Protein AF-0000000066930473 (afdb_homodimer)

Sequence (864 aa):
MTTVDSTNFLANGGYLQKGREKNLRPVDLGRKTLSLAPSRWYRDEKIFQLERRALFSTLWHVASFKARFQKAGDYLTLEMFGWNFFLIRDKDGNINAFHNICRHRGHPVTQKSSGSSTVLACRFHGWSYLPTGDLHKAREYSNLPDFDPKQNSLFKIHTHVTAQGFIFVNFDARETPAVSFEEQFGDDFDPAPATKTGKEIGDEFALFPNDGWEYDHTWKSSVAGTEFNWKTFADGFQECYHCQTGHPTTLPKDFALDQYYLRQGIGASRHFLPPKKEGLSEAYITWLFPIGAIIFSDNLLFIARFNATGALETSYQSETYRRSSMQKPSAEYDHWMEHDIGYWRFVETEDVELAINAQKGFQSGVLGLGRLHSIEEHAVKWYLDKVRTVLVGHAEAEKAEGKNIDFSVPKAQSEAAEQDELCKLVGPEYEWMTTVDSTNFLANGGYLQKGREKNLRPVDLGRKTLSLAPSRWYRDEKIFQLERRALFSTLWHVASFKARFQKAGDYLTLEMFGWNFFLIRDKDGNINAFHNICRHRGHPVTQKSSGSSTVLACRFHGWSYLPTGDLHKAREYSNLPDFDPKQNSLFKIHTHVTAQGFIFVNFDARETPAVSFEEQFGDDFDPAPATKTGKEIGDEFALFPNDGWEYDHTWKSSVAGTEFNWKTFADGFQECYHCQTGHPTTLPKDFALDQYYLRQGIGASRHFLPPKKEGLSEAYITWLFPIGAIIFSDNLLFIARFNATGALETSYQSETYRRSSMQKPSAEYDHWMEHDIGYWRFVETEDVELAINAQKGFQSGVLGLGRLHSIEEHAVKWYLDKVRTVLVGHAEAEKAEGKNIDFSVPKAQSEAAEQDELCKLVGPEYEW

Radius of gyration: 32.1 Å; Cα contacts (8 Å, |Δi|>4): 1765; chains: 2; bounding box: 72×90×69 Å

Structure (mmCIF, N/CA/C/O backbone):
data_AF-0000000066930473-model_v1
#
loop_
_entity.id
_entity.type
_entity.pdbx_description
1 polymer 'Choline monooxygenase, chloroplastic'
#
loop_
_atom_site.group_PDB
_atom_site.id
_atom_site.type_symbol
_atom_site.label_atom_id
_atom_site.label_alt_id
_atom_site.label_comp_id
_atom_site.label_asym_id
_atom_site.label_entity_id
_atom_site.label_seq_id
_atom_site.pdbx_PDB_ins_code
_atom_site.Cartn_x
_atom_site.Cartn_y
_atom_site.Cartn_z
_atom_site.occupancy
_atom_site.B_iso_or_equiv
_atom_site.auth_seq_id
_atom_site.auth_comp_id
_atom_site.auth_asym_id
_atom_site.auth_atom_id
_atom_site.pdbx_PDB_model_num
ATOM 1 N N . MET A 1 1 ? 14.578 -35.281 -34.625 1 24.16 1 MET A N 1
ATOM 2 C CA . MET A 1 1 ? 13.156 -35.125 -34.375 1 24.16 1 MET A CA 1
ATOM 3 C C . MET A 1 1 ? 12.555 -36.406 -33.812 1 24.16 1 MET A C 1
ATOM 5 O O . MET A 1 1 ? 12.328 -37.344 -34.531 1 24.16 1 MET A O 1
ATOM 9 N N . THR A 1 2 ? 12.984 -36.781 -32.594 1 27.86 2 THR A N 1
ATOM 10 C CA . THR A 1 2 ? 12.5 -38.062 -32.062 1 27.86 2 THR A CA 1
ATOM 11 C C . THR A 1 2 ? 10.977 -38.062 -31.984 1 27.86 2 THR A C 1
ATOM 13 O O . THR A 1 2 ? 10.398 -37.219 -31.281 1 27.86 2 THR A O 1
ATOM 16 N N . THR A 1 3 ? 10.43 -38.438 -33.125 1 30.44 3 THR A N 1
ATOM 17 C CA . THR A 1 3 ? 8.992 -38.656 -33.188 1 30.44 3 THR A CA 1
ATOM 18 C C . THR A 1 3 ? 8.516 -39.5 -32 1 30.44 3 THR A C 1
ATOM 20 O O . THR A 1 3 ? 9.07 -40.562 -31.734 1 30.44 3 THR A O 1
ATOM 23 N N . VAL A 1 4 ? 8.117 -38.906 -31 1 35.16 4 VAL A N 1
ATOM 24 C CA . VAL A 1 4 ? 7.527 -39.625 -29.891 1 35.16 4 VAL A CA 1
ATOM 25 C C . VAL A 1 4 ? 6.387 -40.531 -30.391 1 35.16 4 VAL A C 1
ATOM 27 O O . VAL A 1 4 ? 5.414 -40.031 -30.953 1 35.16 4 VAL A O 1
ATOM 30 N N . ASP A 1 5 ? 6.797 -41.719 -30.906 1 35.97 5 ASP A N 1
ATOM 31 C CA . ASP A 1 5 ? 5.789 -42.719 -31.234 1 35.97 5 ASP A CA 1
ATOM 32 C C . ASP A 1 5 ? 4.855 -42.969 -30.047 1 35.97 5 ASP A C 1
ATOM 34 O O . ASP A 1 5 ? 5.309 -43.312 -28.953 1 35.97 5 ASP A O 1
ATOM 38 N N . SER A 1 6 ? 3.807 -42.312 -30.016 1 37.16 6 SER A N 1
ATOM 39 C CA . SER A 1 6 ? 2.734 -42.469 -29.031 1 37.16 6 SER A CA 1
ATOM 40 C C . SER A 1 6 ? 2.543 -43.938 -28.625 1 37.16 6 SER A C 1
ATOM 42 O O . SER A 1 6 ? 1.834 -44.219 -27.656 1 37.16 6 SER A O 1
ATOM 44 N N . THR A 1 7 ? 2.979 -44.844 -29.453 1 38.12 7 THR A N 1
ATOM 45 C CA . THR A 1 7 ? 2.803 -46.281 -29.234 1 38.12 7 THR A CA 1
ATOM 46 C C . THR A 1 7 ? 4.004 -46.875 -28.484 1 38.12 7 THR A C 1
ATOM 48 O O . THR A 1 7 ? 4.016 -48.062 -28.156 1 38.12 7 THR A O 1
ATOM 51 N N . ASN A 1 8 ? 5.09 -46.219 -28.484 1 37.12 8 ASN A N 1
ATOM 52 C CA . ASN A 1 8 ? 6.293 -46.812 -27.922 1 37.12 8 ASN A CA 1
ATOM 53 C C . ASN A 1 8 ? 6.539 -46.375 -26.484 1 37.12 8 ASN A C 1
ATOM 55 O O . ASN A 1 8 ? 6.41 -45.188 -26.172 1 37.12 8 ASN A O 1
ATOM 59 N N . PHE A 1 9 ? 6.332 -47.281 -25.531 1 37.62 9 PHE A N 1
ATOM 60 C CA . PHE A 1 9 ? 6.809 -47.156 -24.156 1 37.62 9 PHE A CA 1
ATOM 61 C C . PHE A 1 9 ? 8.25 -46.688 -24.141 1 37.62 9 PHE A C 1
ATOM 63 O O . PHE A 1 9 ? 9.039 -47 -25.016 1 37.62 9 PHE A O 1
ATOM 70 N N . LEU A 1 10 ? 8.43 -45.594 -23.5 1 42.66 10 LEU A N 1
ATOM 71 C CA . LEU A 1 10 ? 9.836 -45.281 -23.25 1 42.66 10 LEU A CA 1
ATOM 72 C C . LEU A 1 10 ? 10.555 -46.469 -22.641 1 42.66 10 LEU A C 1
ATOM 74 O O . LEU A 1 10 ? 9.914 -47.375 -22.078 1 42.66 10 LEU A O 1
ATOM 78 N N . ALA A 1 11 ? 11.773 -46.719 -23.047 1 40.06 11 ALA A N 1
ATOM 79 C CA . ALA A 1 11 ? 12.562 -47.844 -22.578 1 40.06 11 ALA A CA 1
ATOM 80 C C . ALA A 1 11 ? 12.359 -48.094 -21.078 1 40.06 11 ALA A C 1
ATOM 82 O O . ALA A 1 11 ? 12.398 -49.219 -20.609 1 40.06 11 ALA A O 1
ATOM 83 N N . ASN A 1 12 ? 12.25 -47 -20.328 1 37.25 12 ASN A N 1
ATOM 84 C CA . ASN A 1 12 ? 12.219 -47.219 -18.875 1 37.25 12 ASN A CA 1
ATOM 85 C C . ASN A 1 12 ? 10.805 -47.531 -18.391 1 37.25 12 ASN A C 1
ATOM 87 O O . ASN A 1 12 ? 10.555 -47.594 -17.188 1 37.25 12 ASN A O 1
ATOM 91 N N . GLY A 1 13 ? 9.883 -47.938 -19.109 1 37.19 13 GLY A N 1
ATOM 92 C CA . GLY A 1 13 ? 8.531 -48.375 -18.797 1 37.19 13 GLY A CA 1
ATOM 93 C C . GLY A 1 13 ? 7.527 -47.25 -18.734 1 37.19 13 GLY A C 1
ATOM 94 O O . GLY A 1 13 ? 6.34 -47.469 -18.516 1 37.19 13 GLY A O 1
ATOM 95 N N . GLY A 1 14 ? 7.914 -46.094 -18.438 1 37.72 14 GLY A N 1
ATOM 96 C CA . GLY A 1 14 ? 6.895 -45.062 -18.344 1 37.72 14 GLY A CA 1
ATOM 97 C C . GLY A 1 14 ? 6.227 -44.781 -19.688 1 37.72 14 GLY A C 1
ATOM 98 O O . GLY A 1 14 ? 6.789 -45.062 -20.734 1 37.72 14 GLY A O 1
ATOM 99 N N . TYR A 1 15 ? 4.941 -45.094 -19.812 1 36.56 15 TYR A N 1
ATOM 100 C CA . TYR A 1 15 ? 4.145 -44.875 -21.031 1 36.56 15 TYR A CA 1
ATOM 101 C C . TYR A 1 15 ? 4.105 -43.406 -21.406 1 36.56 15 TYR A C 1
ATOM 103 O O . TYR A 1 15 ? 4.035 -42.531 -20.547 1 36.56 15 TYR A O 1
ATOM 111 N N . LEU A 1 16 ? 4.816 -42.938 -22.312 1 43.88 16 LEU A N 1
ATOM 112 C CA . LEU A 1 16 ? 4.094 -41.844 -22.922 1 43.88 16 LEU A CA 1
ATOM 113 C C . LEU A 1 16 ? 2.732 -42.281 -23.438 1 43.88 16 LEU A C 1
ATOM 115 O O . LEU A 1 16 ? 2.629 -42.844 -24.547 1 43.88 16 LEU A O 1
ATOM 119 N N . GLN A 1 17 ? 1.938 -43 -22.719 1 38.81 17 GLN A N 1
ATOM 120 C CA . GLN A 1 17 ? 0.71 -43.656 -23.141 1 38.81 17 GLN A CA 1
ATOM 121 C C . GLN A 1 17 ? -0.134 -42.75 -24.031 1 38.81 17 GLN A C 1
ATOM 123 O O . GLN A 1 17 ? -0.666 -41.75 -23.562 1 38.81 17 GLN A O 1
ATOM 128 N N . LYS A 1 18 ? 0.199 -42.562 -25.172 1 39.75 18 LYS A N 1
ATOM 129 C CA . LYS A 1 18 ? -0.539 -42.031 -26.312 1 39.75 18 LYS A CA 1
ATOM 130 C C . LYS A 1 18 ? -1.862 -42.75 -26.516 1 39.75 18 LYS A C 1
ATOM 132 O O . LYS A 1 18 ? -1.882 -43.969 -26.734 1 39.75 18 LYS A O 1
ATOM 137 N N . GLY A 1 19 ? -2.682 -43.094 -25.484 1 40.66 19 GLY A N 1
ATOM 138 C CA . GLY A 1 19 ? -4.027 -43.625 -25.625 1 40.66 19 GLY A CA 1
ATOM 139 C C . GLY A 1 19 ? -4.898 -43.375 -24.406 1 40.66 19 GLY A C 1
ATOM 140 O O . GLY A 1 19 ? -4.391 -43.062 -23.328 1 40.66 19 GLY A O 1
ATOM 141 N N . ARG A 1 20 ? -6.242 -43.125 -24.797 1 42.28 20 ARG A N 1
ATOM 142 C CA . ARG A 1 20 ? -7.34 -42.969 -23.844 1 42.28 20 ARG A CA 1
ATOM 143 C C . ARG A 1 20 ? -7.32 -44.062 -22.781 1 42.28 20 ARG A C 1
ATOM 145 O O . ARG A 1 20 ? -8.086 -44 -21.812 1 42.28 20 ARG A O 1
ATOM 152 N N . GLU A 1 21 ? -6.668 -45.062 -23.078 1 41.25 21 GLU A N 1
ATOM 153 C CA . GLU A 1 21 ? -6.941 -46.25 -22.266 1 41.25 21 GLU A CA 1
ATOM 154 C C . GLU A 1 21 ? -6.574 -46 -20.797 1 41.25 21 GLU A C 1
ATOM 156 O O . GLU A 1 21 ? -7.227 -46.531 -19.906 1 41.25 21 GLU A O 1
ATOM 161 N N . LYS A 1 22 ? -5.41 -45.562 -20.484 1 46.59 22 LYS A N 1
ATOM 162 C CA . LYS A 1 22 ? -5.09 -45.531 -19.062 1 46.59 22 LYS A CA 1
ATOM 163 C C . LYS A 1 22 ? -5.574 -44.219 -18.422 1 46.59 22 LYS A C 1
ATOM 165 O O . LYS A 1 22 ? -5.312 -43.969 -17.25 1 46.59 22 LYS A O 1
ATOM 170 N N . ASN A 1 23 ? -6.066 -43.344 -19.266 1 50.22 23 ASN A N 1
ATOM 171 C CA . ASN A 1 23 ? -6.852 -42.25 -18.719 1 50.22 23 ASN A CA 1
ATOM 172 C C . ASN A 1 23 ? -8.031 -42.75 -17.891 1 50.22 23 ASN A C 1
ATOM 174 O O . ASN A 1 23 ? -8.5 -43.875 -18.094 1 50.22 23 ASN A O 1
ATOM 178 N N . LEU A 1 24 ? -8.07 -42.094 -16.719 1 58.38 24 LEU A N 1
ATOM 179 C CA . LEU A 1 24 ? -9.32 -42.469 -16.062 1 58.38 24 LEU A CA 1
ATOM 180 C C . LEU A 1 24 ? -10.406 -42.75 -17.109 1 58.38 24 LEU A C 1
ATOM 182 O O . LEU A 1 24 ? -10.633 -41.938 -18 1 58.38 24 LEU A O 1
ATOM 186 N N . ARG A 1 25 ? -10.703 -44.031 -17.125 1 56 25 ARG A N 1
ATOM 187 C CA . ARG A 1 25 ? -11.758 -44.438 -18.047 1 56 25 ARG A CA 1
ATOM 188 C C . ARG A 1 25 ? -13.102 -43.812 -17.641 1 56 25 ARG A C 1
ATOM 190 O O . ARG A 1 25 ? -13.344 -43.594 -16.453 1 56 25 ARG A O 1
ATOM 197 N N . PRO A 1 26 ? -13.703 -43.375 -18.656 1 57.69 26 PRO A N 1
ATOM 198 C CA . PRO A 1 26 ? -15.047 -42.875 -18.344 1 57.69 26 PRO A CA 1
ATOM 199 C C . PRO A 1 26 ? -15.75 -43.719 -17.281 1 57.69 26 PRO A C 1
ATOM 201 O O . PRO A 1 26 ? -16.469 -43.188 -16.438 1 57.69 26 PRO A O 1
ATOM 204 N N . VAL A 1 27 ? -15.531 -44.938 -17.312 1 55.91 27 VAL A N 1
ATOM 205 C CA . VAL A 1 27 ? -16.219 -45.844 -16.375 1 55.91 27 VAL A CA 1
ATOM 206 C C . VAL A 1 27 ? -15.742 -45.562 -14.953 1 55.91 27 VAL A C 1
ATOM 208 O O . VAL A 1 27 ? -16.516 -45.656 -14 1 55.91 27 VAL A O 1
ATOM 211 N N . ASP A 1 28 ? -14.547 -45.125 -14.836 1 61.38 28 ASP A N 1
ATOM 212 C CA . ASP A 1 28 ? -13.969 -44.844 -13.531 1 61.38 28 ASP A CA 1
ATOM 213 C C . ASP A 1 28 ? -14.453 -43.469 -13.016 1 61.38 28 ASP A C 1
ATOM 215 O O . ASP A 1 28 ? -14.508 -43.25 -11.805 1 61.38 28 ASP A O 1
ATOM 219 N N . LEU A 1 29 ? -14.727 -42.688 -13.945 1 71.31 29 LEU A N 1
ATOM 220 C CA . LEU A 1 29 ? -15.117 -41.312 -13.609 1 71.31 29 LEU A CA 1
ATOM 221 C C . LEU A 1 29 ? -16.625 -41.219 -13.453 1 71.31 29 LEU A C 1
ATOM 223 O O . LEU A 1 29 ? -17.141 -40.188 -12.953 1 71.31 29 LEU A O 1
ATOM 227 N N . GLY A 1 30 ? -17.266 -42.219 -13.727 1 73.88 30 GLY A N 1
ATOM 228 C CA . GLY A 1 30 ? -18.719 -42.188 -13.703 1 73.88 30 GLY A CA 1
ATOM 229 C C . GLY A 1 30 ? -19.312 -41.281 -14.75 1 73.88 30 GLY A C 1
ATOM 230 O O . GLY A 1 30 ? -18.672 -40.312 -15.156 1 73.88 30 GLY A O 1
ATOM 231 N N . ARG A 1 31 ? -20.266 -41.656 -15.523 1 82.38 31 ARG A N 1
ATOM 232 C CA . ARG A 1 31 ? -21 -40.812 -16.484 1 82.38 31 ARG A CA 1
ATOM 233 C C . ARG A 1 31 ? -22.156 -40.094 -15.82 1 82.38 31 ARG A C 1
ATOM 235 O O . ARG A 1 31 ? -23.312 -40.531 -15.938 1 82.38 31 ARG A O 1
ATOM 242 N N . LYS A 1 32 ? -21.703 -39 -15.109 1 90.88 32 LYS A N 1
ATOM 243 C CA . LYS A 1 32 ? -22.719 -38.25 -14.367 1 90.88 32 LYS A CA 1
ATOM 244 C C . LYS A 1 32 ? -22.438 -36.75 -14.352 1 90.88 32 LYS A C 1
ATOM 246 O O . LYS A 1 32 ? -21.328 -36.344 -14.711 1 90.88 32 LYS A O 1
ATOM 251 N N . THR A 1 33 ? -23.469 -36.062 -14.078 1 92.81 33 THR A N 1
ATOM 252 C CA . THR A 1 33 ? -23.328 -34.625 -13.867 1 92.81 33 THR A CA 1
ATOM 253 C C . THR A 1 33 ? -22.922 -34.344 -12.43 1 92.81 33 THR A C 1
ATOM 255 O O . THR A 1 33 ? -23.484 -34.875 -11.492 1 92.81 33 THR A O 1
ATOM 258 N N . LEU A 1 34 ? -21.938 -33.594 -12.32 1 93 34 LEU A N 1
ATOM 259 C CA . LEU A 1 34 ? -21.484 -33.156 -11.008 1 93 34 LEU A CA 1
ATOM 260 C C . LEU A 1 34 ? -21.688 -31.641 -10.836 1 93 34 LEU A C 1
ATOM 262 O O . LEU A 1 34 ? -22.078 -30.953 -11.781 1 93 34 LEU A O 1
ATOM 266 N N . SER A 1 35 ? -21.5 -31.203 -9.641 1 94.12 35 SER A N 1
ATOM 267 C CA . SER A 1 35 ? -21.609 -29.781 -9.367 1 94.12 35 SER A CA 1
ATOM 268 C C . SER A 1 35 ? -20.25 -29.125 -9.273 1 94.12 35 SER A C 1
ATOM 270 O O . SER A 1 35 ? -19.297 -29.703 -8.734 1 94.12 35 SER A O 1
ATOM 272 N N . LEU A 1 36 ? -20.156 -27.969 -9.844 1 96 36 LEU A N 1
ATOM 273 C CA . LEU A 1 36 ? -19.016 -27.109 -9.57 1 96 36 LEU A CA 1
ATOM 274 C C . LEU A 1 36 ? -19.047 -26.594 -8.133 1 96 36 LEU A C 1
ATOM 276 O O . LEU A 1 36 ? -20.031 -26.781 -7.426 1 96 36 LEU A O 1
ATOM 280 N N . ALA A 1 37 ? -18 -26.031 -7.652 1 96.19 37 ALA A N 1
ATOM 281 C CA . ALA A 1 37 ? -18.031 -25.359 -6.352 1 96.19 37 ALA A CA 1
ATOM 282 C C . ALA A 1 37 ? -19.016 -24.188 -6.363 1 96.19 37 ALA A C 1
ATOM 284 O O . ALA A 1 37 ? -19.281 -23.594 -7.414 1 96.19 37 ALA A O 1
ATOM 285 N N . PRO A 1 38 ? -19.594 -23.859 -5.219 1 96.75 38 PRO A N 1
ATOM 286 C CA . PRO A 1 38 ? -20.5 -22.719 -5.191 1 96.75 38 PRO A CA 1
ATOM 287 C C . PRO A 1 38 ? -19.859 -21.438 -5.707 1 96.75 38 PRO A C 1
ATOM 289 O O . PRO A 1 38 ? -18.672 -21.188 -5.457 1 96.75 38 PRO A O 1
ATOM 292 N N . SER A 1 39 ? -20.625 -20.609 -6.316 1 96.62 39 SER A N 1
ATOM 293 C CA . SER A 1 39 ? -20.125 -19.391 -6.926 1 96.62 39 SER A CA 1
ATOM 294 C C . SER A 1 39 ? -19.484 -18.484 -5.879 1 96.62 39 SER A C 1
ATOM 296 O O . SER A 1 39 ? -18.625 -17.656 -6.207 1 96.62 39 SER A O 1
ATOM 298 N N . ARG A 1 40 ? -19.875 -18.578 -4.684 1 96.75 40 ARG A N 1
ATOM 299 C CA . ARG A 1 40 ? -19.281 -17.766 -3.617 1 96.75 40 ARG A CA 1
ATOM 300 C C . ARG A 1 40 ? -17.781 -18.016 -3.508 1 96.75 40 ARG A C 1
ATOM 302 O O . ARG A 1 40 ? -17.031 -17.125 -3.117 1 96.75 40 ARG A O 1
ATOM 309 N N . TRP A 1 41 ? -17.297 -19.297 -3.881 1 97.5 41 TRP A N 1
ATOM 310 C CA . TRP A 1 41 ? -15.867 -19.625 -3.875 1 97.5 41 TRP A CA 1
ATOM 311 C C . TRP A 1 41 ? -15.094 -18.719 -4.828 1 97.5 41 TRP A C 1
ATOM 313 O O . TRP A 1 41 ? -13.883 -18.547 -4.691 1 97.5 41 TRP A O 1
ATOM 323 N N . TYR A 1 42 ? -15.844 -18.141 -5.746 1 98.06 42 TYR A N 1
ATOM 324 C CA . TYR A 1 42 ? -15.203 -17.438 -6.859 1 98.06 42 TYR A CA 1
ATOM 325 C C . TYR A 1 42 ? -15.312 -15.93 -6.695 1 98.06 42 TYR A C 1
ATOM 327 O O . TYR A 1 42 ? -14.914 -15.172 -7.578 1 98.06 42 TYR A O 1
ATOM 335 N N . ARG A 1 43 ? -15.867 -15.43 -5.59 1 97 43 ARG A N 1
ATOM 336 C CA . ARG A 1 43 ? -16.078 -13.992 -5.52 1 97 43 ARG A CA 1
ATOM 337 C C . ARG A 1 43 ? -15.883 -13.477 -4.094 1 97 43 ARG A C 1
ATOM 339 O O . ARG A 1 43 ? -15.711 -12.273 -3.881 1 97 43 ARG A O 1
ATOM 346 N N . ASP A 1 44 ? -16 -14.344 -3.123 1 96.38 44 ASP A N 1
ATOM 347 C CA . ASP A 1 44 ? -16.016 -13.93 -1.723 1 96.38 44 ASP A CA 1
ATOM 348 C C . ASP A 1 44 ? -14.609 -13.656 -1.206 1 96.38 44 ASP A C 1
ATOM 350 O O . ASP A 1 44 ? -13.789 -14.57 -1.12 1 96.38 44 ASP A O 1
ATOM 354 N N . GLU A 1 45 ? -14.406 -12.43 -0.748 1 94.75 45 GLU A N 1
ATOM 355 C CA . GLU A 1 45 ? -13.094 -12.016 -0.263 1 94.75 45 GLU A CA 1
ATOM 356 C C . GLU A 1 45 ? -12.711 -12.781 1.004 1 94.75 45 GLU A C 1
ATOM 358 O O . GLU A 1 45 ? -11.531 -13.078 1.224 1 94.75 45 GLU A O 1
ATOM 363 N N . LYS A 1 46 ? -13.625 -13.156 1.818 1 93.31 46 LYS A N 1
ATOM 364 C CA . LYS A 1 46 ? -13.336 -13.938 3.018 1 93.31 46 LYS A CA 1
ATOM 365 C C . LYS A 1 46 ? -12.758 -15.305 2.66 1 93.31 46 LYS A C 1
ATOM 367 O O . LYS A 1 46 ? -11.828 -15.781 3.32 1 93.31 46 LYS A O 1
ATOM 372 N N . ILE A 1 47 ? -13.297 -15.875 1.624 1 96.25 47 ILE A N 1
ATOM 373 C CA . ILE A 1 47 ? -12.797 -17.172 1.175 1 96.25 47 ILE A CA 1
ATOM 374 C C . ILE A 1 47 ? -11.406 -17 0.568 1 96.25 47 ILE A C 1
ATOM 376 O O . ILE A 1 47 ? -10.508 -17.812 0.823 1 96.25 47 ILE A O 1
ATOM 380 N N . PHE A 1 48 ? -11.242 -15.914 -0.167 1 97 48 PHE A N 1
ATOM 381 C CA . PHE A 1 48 ? -9.922 -15.664 -0.742 1 97 48 PHE A CA 1
ATOM 382 C C . PHE A 1 48 ? -8.875 -15.516 0.353 1 97 48 PHE A C 1
ATOM 384 O O . PHE A 1 48 ? -7.77 -16.047 0.24 1 97 48 PHE A O 1
ATOM 391 N N . GLN A 1 49 ? -9.211 -14.82 1.415 1 94.75 49 GLN A N 1
ATOM 392 C CA . GLN A 1 49 ? -8.266 -14.641 2.512 1 94.75 49 GLN A CA 1
ATOM 393 C C . GLN A 1 49 ? -7.926 -15.984 3.162 1 94.75 49 GLN A C 1
ATOM 395 O O . GLN A 1 49 ? -6.781 -16.219 3.559 1 94.75 49 GLN A O 1
ATOM 400 N N . LEU A 1 50 ? -8.906 -16.812 3.264 1 95.88 50 LEU A N 1
ATOM 401 C CA . LEU A 1 50 ? -8.648 -18.156 3.76 1 95.88 50 LEU A CA 1
ATOM 402 C C . LEU A 1 50 ? -7.723 -18.922 2.816 1 95.88 50 LEU A C 1
ATOM 404 O O . LEU A 1 50 ? -6.816 -19.625 3.266 1 95.88 50 LEU A O 1
ATOM 408 N N . GLU A 1 51 ? -7.938 -18.797 1.539 1 97.69 51 GLU A N 1
ATOM 409 C CA . GLU A 1 51 ? -7.086 -19.438 0.549 1 97.69 51 GLU A CA 1
ATOM 410 C C . GLU A 1 51 ? -5.641 -18.969 0.665 1 97.69 51 GLU A C 1
ATOM 412 O O . GLU A 1 51 ? -4.703 -19.75 0.545 1 97.69 51 GLU A O 1
ATOM 417 N N . ARG A 1 52 ? -5.492 -17.719 0.88 1 96.19 52 ARG A N 1
ATOM 418 C CA . ARG A 1 52 ? -4.152 -17.172 1.051 1 96.19 52 ARG A CA 1
ATOM 419 C C . ARG A 1 52 ? -3.434 -17.828 2.221 1 96.19 52 ARG A C 1
ATOM 421 O O . ARG A 1 52 ? -2.273 -18.234 2.1 1 96.19 52 ARG A O 1
ATOM 428 N N . ARG A 1 53 ? -4.133 -18.016 3.285 1 95.38 53 ARG A N 1
ATOM 429 C CA . ARG A 1 53 ? -3.541 -18.547 4.508 1 95.38 53 ARG A CA 1
ATOM 430 C C . ARG A 1 53 ? -3.357 -20.062 4.41 1 95.38 53 ARG A C 1
ATOM 432 O O . ARG A 1 53 ? -2.359 -20.594 4.895 1 95.38 53 ARG A O 1
ATOM 439 N N . ALA A 1 54 ? -4.246 -20.703 3.725 1 97 54 ALA A N 1
ATOM 440 C CA . ALA A 1 54 ? -4.289 -22.172 3.773 1 97 54 ALA A CA 1
ATOM 441 C C . ALA A 1 54 ? -3.549 -22.781 2.588 1 97 54 ALA A C 1
ATOM 443 O O . ALA A 1 54 ? -2.895 -23.812 2.723 1 97 54 ALA A O 1
ATOM 444 N N . LEU A 1 55 ? -3.699 -22.156 1.442 1 97.62 55 LEU A N 1
ATOM 445 C CA . LEU A 1 55 ? -3.191 -22.734 0.205 1 97.62 55 LEU A CA 1
ATOM 446 C C . LEU A 1 55 ? -1.891 -22.062 -0.22 1 97.62 55 LEU A C 1
ATOM 448 O O . LEU A 1 55 ? -0.827 -22.688 -0.195 1 97.62 55 LEU A O 1
ATOM 452 N N . PHE A 1 56 ? -1.958 -20.766 -0.457 1 98.06 56 PHE A N 1
ATOM 453 C CA . PHE A 1 56 ? -0.862 -20.078 -1.116 1 98.06 56 PHE A CA 1
ATOM 454 C C . PHE A 1 56 ? 0.338 -19.938 -0.185 1 98.06 56 PHE A C 1
ATOM 456 O O . PHE A 1 56 ? 1.485 -19.953 -0.637 1 98.06 56 PHE A O 1
ATOM 463 N N . SER A 1 57 ? 0.106 -19.891 1.101 1 97.06 57 SER A N 1
ATOM 464 C CA . SER A 1 57 ? 1.196 -19.703 2.055 1 97.06 57 SER A CA 1
ATOM 465 C C . SER A 1 57 ? 1.848 -21.047 2.406 1 97.06 57 SER A C 1
ATOM 467 O O . SER A 1 57 ? 2.971 -21.078 2.912 1 97.06 57 SER A O 1
ATOM 469 N N . THR A 1 58 ? 1.191 -22.188 2.113 1 97.56 58 THR A N 1
ATOM 470 C CA . THR A 1 58 ? 1.656 -23.453 2.676 1 97.56 58 THR A CA 1
ATOM 471 C C . THR A 1 58 ? 2.104 -24.406 1.569 1 97.56 58 THR A C 1
ATOM 473 O O . THR A 1 58 ? 2.789 -25.391 1.834 1 97.56 58 THR A O 1
ATOM 476 N N . LEU A 1 59 ? 1.73 -24.109 0.391 1 98.38 59 LEU A N 1
ATOM 477 C CA . LEU A 1 59 ? 2.027 -25.031 -0.699 1 98.38 59 LEU A CA 1
ATOM 478 C C . LEU A 1 59 ? 3.184 -24.516 -1.548 1 98.38 59 LEU A C 1
ATOM 480 O O . LEU A 1 59 ? 3.625 -23.375 -1.378 1 98.38 59 LEU A O 1
ATOM 484 N N . TRP A 1 60 ? 3.682 -25.391 -2.408 1 98.62 60 TRP A N 1
ATOM 485 C CA . TRP A 1 60 ? 4.809 -25.094 -3.281 1 98.62 60 TRP A CA 1
ATOM 486 C C . TRP A 1 60 ? 4.332 -24.547 -4.621 1 98.62 60 TRP A C 1
ATOM 488 O O . TRP A 1 60 ? 3.395 -25.078 -5.219 1 98.62 60 TRP A O 1
ATOM 498 N N . HIS A 1 61 ? 4.98 -23.453 -5.062 1 98.69 61 HIS A N 1
ATOM 499 C CA . HIS A 1 61 ? 4.633 -22.766 -6.305 1 98.69 61 HIS A CA 1
ATOM 500 C C . HIS A 1 61 ? 5.852 -22.609 -7.207 1 98.69 61 HIS A C 1
ATOM 502 O O . HIS A 1 61 ? 6.926 -22.219 -6.75 1 98.69 61 HIS A O 1
ATOM 508 N N . VAL A 1 62 ? 5.699 -22.906 -8.461 1 98.56 62 VAL A N 1
ATOM 509 C CA . VAL A 1 62 ? 6.801 -22.719 -9.398 1 98.56 62 VAL A CA 1
ATOM 510 C C . VAL A 1 62 ? 7.082 -21.234 -9.57 1 98.56 62 VAL A C 1
ATOM 512 O O . VAL A 1 62 ? 6.152 -20.422 -9.719 1 98.56 62 VAL A O 1
ATOM 515 N N . ALA A 1 63 ? 8.359 -20.891 -9.5 1 98.75 63 ALA A N 1
ATOM 516 C CA . ALA A 1 63 ? 8.703 -19.484 -9.5 1 98.75 63 ALA A CA 1
ATOM 517 C C . ALA A 1 63 ? 9.602 -19.125 -10.68 1 98.75 63 ALA A C 1
ATOM 519 O O . ALA A 1 63 ? 9.555 -18.016 -11.195 1 98.75 63 ALA A O 1
ATOM 520 N N . SER A 1 64 ? 10.43 -20 -11.055 1 98.69 64 SER A N 1
ATOM 521 C CA . SER A 1 64 ? 11.383 -19.719 -12.117 1 98.69 64 SER A CA 1
ATOM 522 C C . SER A 1 64 ? 12.109 -20.984 -12.555 1 98.69 64 SER A C 1
ATOM 524 O O . SER A 1 64 ? 11.594 -22.094 -12.383 1 98.69 64 SER A O 1
ATOM 526 N N . PHE A 1 65 ? 13.18 -20.766 -13.297 1 98.25 65 PHE A N 1
ATOM 527 C CA . PHE A 1 65 ? 13.984 -21.844 -13.859 1 98.25 65 PHE A CA 1
ATOM 528 C C . PHE A 1 65 ? 15.469 -21.562 -13.664 1 98.25 65 PHE A C 1
ATOM 530 O O . PHE A 1 65 ? 15.898 -20.406 -13.68 1 98.25 65 PHE A O 1
ATOM 537 N N . LYS A 1 66 ? 16.219 -22.594 -13.516 1 97.06 66 LYS A N 1
ATOM 538 C CA . LYS A 1 66 ? 17.625 -22.484 -13.125 1 97.06 66 LYS A CA 1
ATOM 539 C C . LYS A 1 66 ? 18.406 -21.672 -14.148 1 97.06 66 LYS A C 1
ATOM 541 O O . LYS A 1 66 ? 19.375 -21 -13.797 1 97.06 66 LYS A O 1
ATOM 546 N N . ALA A 1 67 ? 18.016 -21.734 -15.406 1 97.06 67 ALA A N 1
ATOM 547 C CA . ALA A 1 67 ? 18.75 -21.047 -16.469 1 97.06 67 ALA A CA 1
ATOM 548 C C . ALA A 1 67 ? 18.672 -19.531 -16.281 1 97.06 67 ALA A C 1
ATOM 550 O O . ALA A 1 67 ? 19.422 -18.781 -16.922 1 97.06 67 ALA A O 1
ATOM 551 N N . ARG A 1 68 ? 17.781 -19.047 -15.469 1 97.44 68 ARG A N 1
ATOM 552 C CA . ARG A 1 68 ? 17.656 -17.625 -15.18 1 97.44 68 ARG A CA 1
ATOM 553 C C . ARG A 1 68 ? 18.828 -17.125 -14.352 1 97.44 68 ARG A C 1
ATOM 555 O O . ARG A 1 68 ? 19.141 -15.93 -14.344 1 97.44 68 ARG A O 1
ATOM 562 N N . PHE A 1 69 ? 19.531 -18.016 -13.656 1 97.75 69 PHE A N 1
ATOM 563 C CA . PHE A 1 69 ? 20.609 -17.703 -12.719 1 97.75 69 PHE A CA 1
ATOM 564 C C . PHE A 1 69 ? 21.922 -18.297 -13.188 1 97.75 69 PHE A C 1
ATOM 566 O O . PHE A 1 69 ? 22.281 -19.406 -12.789 1 97.75 69 PHE A O 1
ATOM 573 N N . GLN A 1 70 ? 22.734 -17.562 -13.828 1 95.62 70 GLN A N 1
ATOM 574 C CA . GLN A 1 70 ? 23.906 -18.062 -14.539 1 95.62 70 GLN A CA 1
ATOM 575 C C . GLN A 1 70 ? 25.141 -18.031 -13.648 1 95.62 70 GLN A C 1
ATOM 577 O O . GLN A 1 70 ? 26.031 -18.875 -13.781 1 95.62 70 GLN A O 1
ATOM 582 N N . LYS A 1 71 ? 25.234 -17.094 -12.82 1 97.06 71 LYS A N 1
ATOM 583 C CA . LYS A 1 71 ? 26.391 -16.953 -11.93 1 97.06 71 LYS A CA 1
ATOM 584 C C . LYS A 1 71 ? 25.953 -16.531 -10.531 1 97.06 71 LYS A C 1
ATOM 586 O O . LYS A 1 71 ? 24.812 -16.109 -10.328 1 97.06 71 LYS A O 1
ATOM 591 N N . ALA A 1 72 ? 26.922 -16.641 -9.664 1 97.94 72 ALA A N 1
ATOM 592 C CA . ALA A 1 72 ? 26.656 -16.219 -8.289 1 97.94 72 ALA A CA 1
ATOM 593 C C . ALA A 1 72 ? 26.266 -14.734 -8.234 1 97.94 72 ALA A C 1
ATOM 595 O O . ALA A 1 72 ? 26.891 -13.898 -8.906 1 97.94 72 ALA A O 1
ATOM 596 N N . GLY A 1 73 ? 25.234 -14.477 -7.496 1 98.25 73 GLY A N 1
ATOM 597 C CA . GLY A 1 73 ? 24.797 -13.102 -7.348 1 98.25 73 GLY A CA 1
ATOM 598 C C . GLY A 1 73 ? 23.609 -12.758 -8.227 1 98.25 73 GLY A C 1
ATOM 599 O O . GLY A 1 73 ? 22.953 -11.734 -8.016 1 98.25 73 GLY A O 1
ATOM 600 N N . ASP A 1 74 ? 23.375 -13.555 -9.25 1 98.69 74 ASP A N 1
ATOM 601 C CA . ASP A 1 74 ? 22.203 -13.305 -10.078 1 98.69 74 ASP A CA 1
ATOM 602 C C . ASP A 1 74 ? 20.922 -13.375 -9.258 1 98.69 74 ASP A C 1
ATOM 604 O O . ASP A 1 74 ? 20.734 -14.312 -8.469 1 98.69 74 ASP A O 1
ATOM 608 N N . TYR A 1 75 ? 20.062 -12.367 -9.359 1 98.62 75 TYR A N 1
ATOM 609 C CA . TYR A 1 75 ? 18.797 -12.391 -8.617 1 98.62 75 TYR A CA 1
ATOM 610 C C . TYR A 1 75 ? 17.641 -11.969 -9.508 1 98.62 75 TYR A C 1
ATOM 612 O O . TYR A 1 75 ? 17.844 -11.359 -10.562 1 98.62 75 TYR A O 1
ATOM 620 N N . LEU A 1 76 ? 16.484 -12.391 -9.188 1 98.69 76 LEU A N 1
ATOM 621 C CA . LEU A 1 76 ? 15.203 -12.102 -9.836 1 98.69 76 LEU A CA 1
ATOM 622 C C . LEU A 1 76 ? 14.148 -11.695 -8.812 1 98.69 76 LEU A C 1
ATOM 624 O O . LEU A 1 76 ? 13.938 -12.406 -7.824 1 98.69 76 LEU A O 1
ATOM 628 N N . THR A 1 77 ? 13.586 -10.547 -8.977 1 98.38 77 THR A N 1
ATOM 629 C CA . THR A 1 77 ? 12.516 -10.086 -8.109 1 98.38 77 THR A CA 1
ATOM 630 C C . THR A 1 77 ? 11.148 -10.492 -8.656 1 98.38 77 THR A C 1
ATOM 632 O O . THR A 1 77 ? 10.906 -10.375 -9.859 1 98.38 77 THR A O 1
ATOM 635 N N . LEU A 1 78 ? 10.312 -10.984 -7.801 1 98 78 LEU A N 1
ATOM 636 C CA . LEU A 1 78 ? 9.016 -11.531 -8.195 1 98 78 LEU A CA 1
ATOM 637 C C . LEU A 1 78 ? 7.922 -11.102 -7.227 1 98 78 LEU A C 1
ATOM 639 O O . LEU A 1 78 ? 8.219 -10.656 -6.113 1 98 78 LEU A O 1
ATOM 643 N N . GLU A 1 79 ? 6.742 -11.164 -7.699 1 97.12 79 GLU A N 1
ATOM 644 C CA . GLU A 1 79 ? 5.543 -11.07 -6.875 1 97.12 79 GLU A CA 1
ATOM 645 C C . GLU A 1 79 ? 4.586 -12.227 -7.152 1 97.12 79 GLU A C 1
ATOM 647 O O . GLU A 1 79 ? 4.223 -12.469 -8.305 1 97.12 79 GLU A O 1
ATOM 652 N N . MET A 1 80 ? 4.242 -12.922 -6.109 1 98 80 MET A N 1
ATOM 653 C CA . MET A 1 80 ? 3.271 -14.008 -6.207 1 98 80 MET A CA 1
ATOM 654 C C . MET A 1 80 ? 2.293 -13.977 -5.039 1 98 80 MET A C 1
ATOM 656 O O . MET A 1 80 ? 2.705 -13.898 -3.881 1 98 80 MET A O 1
ATOM 660 N N . PHE A 1 81 ? 1.024 -13.977 -5.305 1 97.38 81 PHE A N 1
ATOM 661 C CA . PHE A 1 81 ? -0.078 -14.031 -4.352 1 97.38 81 PHE A CA 1
ATOM 662 C C . PHE A 1 81 ? 0.033 -12.898 -3.336 1 97.38 81 PHE A C 1
ATOM 664 O O . PHE A 1 81 ? -0.28 -13.086 -2.158 1 97.38 81 PHE A O 1
ATOM 671 N N . GLY A 1 82 ? 0.646 -11.836 -3.779 1 94.75 82 GLY A N 1
ATOM 672 C CA . GLY A 1 82 ? 0.752 -10.648 -2.945 1 94.75 82 GLY A CA 1
ATOM 673 C C . GLY A 1 82 ? 2.072 -10.555 -2.205 1 94.75 82 GLY A C 1
ATOM 674 O O . GLY A 1 82 ? 2.357 -9.547 -1.556 1 94.75 82 GLY A O 1
ATOM 675 N N . TRP A 1 83 ? 2.891 -11.57 -2.209 1 97.38 83 TRP A N 1
ATOM 676 C CA . TRP A 1 83 ? 4.203 -11.516 -1.571 1 97.38 83 TRP A CA 1
ATOM 677 C C . TRP A 1 83 ? 5.266 -11.047 -2.557 1 97.38 83 TRP A C 1
ATOM 679 O O . TRP A 1 83 ? 5.43 -11.633 -3.631 1 97.38 83 TRP A O 1
ATOM 689 N N . ASN A 1 84 ? 5.898 -9.961 -2.203 1 97.5 84 ASN A N 1
ATOM 690 C CA . ASN A 1 84 ? 7.066 -9.492 -2.938 1 97.5 84 ASN A CA 1
ATOM 691 C C . ASN A 1 84 ? 8.352 -10.141 -2.428 1 97.5 84 ASN A C 1
ATOM 693 O O . ASN A 1 84 ? 8.633 -10.102 -1.23 1 97.5 84 ASN A O 1
ATOM 697 N N . PHE A 1 85 ? 9.078 -10.766 -3.322 1 98.5 85 PHE A N 1
ATOM 698 C CA . PHE A 1 85 ? 10.266 -11.5 -2.902 1 98.5 85 PHE A CA 1
ATOM 699 C C . PHE A 1 85 ? 11.297 -11.547 -4.027 1 98.5 85 PHE A C 1
ATOM 701 O O . PHE A 1 85 ? 11.07 -11 -5.105 1 98.5 85 PHE A O 1
ATOM 708 N N . PHE A 1 86 ? 12.484 -12.055 -3.684 1 98.69 86 PHE A N 1
ATOM 709 C CA . PHE A 1 86 ? 13.477 -12.25 -4.734 1 98.69 86 PHE A CA 1
ATOM 710 C C . PHE A 1 86 ? 14.18 -13.586 -4.566 1 98.69 86 PHE A C 1
ATOM 712 O O . PHE A 1 86 ? 14.266 -14.117 -3.457 1 98.69 86 PHE A O 1
ATOM 719 N N . LEU A 1 87 ? 14.523 -14.156 -5.66 1 98.81 87 LEU A N 1
ATOM 720 C CA . LEU A 1 87 ? 15.438 -15.289 -5.742 1 98.81 87 LEU A CA 1
ATOM 721 C C . LEU A 1 87 ? 16.875 -14.812 -5.98 1 98.81 87 LEU A C 1
ATOM 723 O O . LEU A 1 87 ? 17.094 -13.844 -6.703 1 98.81 87 LEU A O 1
ATOM 727 N N . ILE A 1 88 ? 17.812 -15.555 -5.402 1 98.88 88 ILE A N 1
ATOM 728 C CA . ILE A 1 88 ? 19.203 -15.164 -5.621 1 98.88 88 ILE A CA 1
ATOM 729 C C . ILE A 1 88 ? 20.109 -16.391 -5.527 1 98.88 88 ILE A C 1
ATOM 731 O O . ILE A 1 88 ? 19.906 -17.25 -4.656 1 98.88 88 ILE A O 1
ATOM 735 N N . ARG A 1 89 ? 21.047 -16.531 -6.449 1 98.75 89 ARG A N 1
ATOM 736 C CA . ARG A 1 89 ? 22.031 -17.609 -6.426 1 98.75 89 ARG A CA 1
ATOM 737 C C . ARG A 1 89 ? 23.234 -17.234 -5.57 1 98.75 89 ARG A C 1
ATOM 739 O O . ARG A 1 89 ? 23.812 -16.156 -5.742 1 98.75 89 ARG A O 1
ATOM 746 N N . ASP A 1 90 ? 23.531 -18.094 -4.625 1 98.19 90 ASP A N 1
ATOM 747 C CA . ASP A 1 90 ? 24.688 -17.781 -3.781 1 98.19 90 ASP A CA 1
ATOM 748 C C . ASP A 1 90 ? 25.969 -18.391 -4.359 1 98.19 90 ASP A C 1
ATOM 750 O O . ASP A 1 90 ? 25.953 -18.969 -5.445 1 98.19 90 ASP A O 1
ATOM 754 N N . LYS A 1 91 ? 27.109 -18.234 -3.662 1 97.25 91 LYS A N 1
ATOM 755 C CA . LYS A 1 91 ? 28.422 -18.641 -4.148 1 97.25 91 LYS A CA 1
ATOM 756 C C . LYS A 1 91 ? 28.547 -20.156 -4.23 1 97.25 91 LYS A C 1
ATOM 758 O O . LYS A 1 91 ? 29.375 -20.688 -4.973 1 97.25 91 LYS A O 1
ATOM 763 N N . ASP A 1 92 ? 27.766 -20.844 -3.471 1 97.56 92 ASP A N 1
ATOM 764 C CA . ASP A 1 92 ? 27.812 -22.297 -3.457 1 97.56 92 ASP A CA 1
ATOM 765 C C . ASP A 1 92 ? 26.875 -22.891 -4.512 1 97.56 92 ASP A C 1
ATOM 767 O O . ASP A 1 92 ? 26.766 -24.109 -4.641 1 97.56 92 ASP A O 1
ATOM 771 N N . GLY A 1 93 ? 26.125 -22.047 -5.156 1 96.75 93 GLY A N 1
ATOM 772 C CA . GLY A 1 93 ? 25.281 -22.484 -6.246 1 96.75 93 GLY A CA 1
ATOM 773 C C . GLY A 1 93 ? 23.828 -22.703 -5.82 1 96.75 93 GLY A C 1
ATOM 774 O O . GLY A 1 93 ? 23 -23.109 -6.633 1 96.75 93 GLY A O 1
ATOM 775 N N . ASN A 1 94 ? 23.578 -22.453 -4.574 1 97.62 94 ASN A N 1
ATOM 776 C CA . ASN A 1 94 ? 22.203 -22.594 -4.086 1 97.62 94 ASN A CA 1
ATOM 777 C C . ASN A 1 94 ? 21.344 -21.422 -4.496 1 97.62 94 ASN A C 1
ATOM 779 O O . ASN A 1 94 ? 21.812 -20.281 -4.531 1 97.62 94 ASN A O 1
ATOM 783 N N . ILE A 1 95 ? 20.078 -21.734 -4.848 1 98.56 95 ILE A N 1
ATOM 784 C CA . ILE A 1 95 ? 19.094 -20.688 -5.078 1 98.56 95 ILE A CA 1
ATOM 785 C C . ILE A 1 95 ? 18.328 -20.391 -3.787 1 98.56 95 ILE A C 1
ATOM 787 O O . ILE A 1 95 ? 17.609 -21.25 -3.271 1 98.56 95 ILE A O 1
ATOM 791 N N . ASN A 1 96 ? 18.516 -19.203 -3.262 1 98.75 96 ASN A N 1
ATOM 792 C CA . ASN A 1 96 ? 17.812 -18.75 -2.068 1 98.75 96 ASN A CA 1
ATOM 793 C C . ASN A 1 96 ? 16.641 -17.828 -2.424 1 98.75 96 ASN A C 1
ATOM 795 O O . ASN A 1 96 ? 16.609 -17.266 -3.516 1 98.75 96 ASN A O 1
ATOM 799 N N . ALA A 1 97 ? 15.703 -17.75 -1.561 1 98.88 97 ALA A N 1
ATOM 800 C CA . ALA A 1 97 ? 14.562 -16.844 -1.708 1 98.88 97 ALA A CA 1
ATOM 801 C C . ALA A 1 97 ? 14.289 -16.094 -0.409 1 98.88 97 ALA A C 1
ATOM 803 O O . ALA A 1 97 ? 14.367 -16.672 0.678 1 98.88 97 ALA A O 1
ATOM 804 N N . PHE A 1 98 ? 14 -14.828 -0.533 1 98.81 98 PHE A N 1
ATOM 805 C CA . PHE A 1 98 ? 13.727 -13.992 0.625 1 98.81 98 PHE A CA 1
ATOM 806 C C . PHE A 1 98 ? 12.602 -13.008 0.325 1 98.81 98 PHE A C 1
ATOM 808 O O . PHE A 1 98 ? 12.469 -12.523 -0.803 1 98.81 98 PHE A O 1
ATOM 815 N N . HIS A 1 99 ? 11.758 -12.797 1.353 1 98.69 99 HIS A N 1
ATOM 816 C CA . HIS A 1 99 ? 10.867 -11.656 1.217 1 98.69 99 HIS A CA 1
ATOM 817 C C . HIS A 1 99 ? 11.648 -10.375 0.937 1 98.69 99 HIS A C 1
ATOM 819 O O . HIS A 1 99 ? 12.656 -10.102 1.597 1 98.69 99 HIS A O 1
ATOM 825 N N . ASN A 1 100 ? 11.266 -9.625 -0.096 1 98.62 100 ASN A N 1
ATOM 826 C CA . ASN A 1 100 ? 11.922 -8.367 -0.44 1 98.62 100 ASN A CA 1
ATOM 827 C C . ASN A 1 100 ? 11.547 -7.258 0.534 1 98.62 100 ASN A C 1
ATOM 829 O O . ASN A 1 100 ? 10.961 -6.25 0.135 1 98.62 100 ASN A O 1
ATOM 833 N N . ILE A 1 101 ? 11.898 -7.465 1.787 1 98.5 101 ILE A N 1
ATOM 834 C CA . ILE A 1 101 ? 11.547 -6.586 2.898 1 98.5 101 ILE A CA 1
ATOM 835 C C . ILE A 1 101 ? 12.773 -6.344 3.771 1 98.5 101 ILE A C 1
ATOM 837 O O . ILE A 1 101 ? 13.266 -7.266 4.43 1 98.5 101 ILE A O 1
ATOM 841 N N . CYS A 1 102 ? 13.219 -5.145 3.738 1 98.12 102 CYS A N 1
ATOM 842 C CA . CYS A 1 102 ? 14.297 -4.805 4.66 1 98.12 102 CYS A CA 1
ATOM 843 C C . CYS A 1 102 ? 13.82 -4.887 6.105 1 98.12 102 CYS A C 1
ATOM 845 O O . CYS A 1 102 ? 12.789 -4.32 6.461 1 98.12 102 CYS A O 1
ATOM 847 N N . ARG A 1 103 ? 14.547 -5.52 6.914 1 97.31 103 ARG A N 1
ATOM 848 C CA . ARG A 1 103 ? 14.188 -5.777 8.305 1 97.31 103 ARG A CA 1
ATOM 849 C C . ARG A 1 103 ? 14.062 -4.477 9.094 1 97.31 103 ARG A C 1
ATOM 851 O O . ARG A 1 103 ? 13.438 -4.441 10.148 1 97.31 103 ARG A O 1
ATOM 858 N N . HIS A 1 104 ? 14.703 -3.422 8.609 1 97.38 104 HIS A N 1
ATOM 859 C CA . HIS A 1 104 ? 14.727 -2.148 9.328 1 97.38 104 HIS A CA 1
ATOM 860 C C . HIS A 1 104 ? 13.344 -1.499 9.336 1 97.38 104 HIS A C 1
ATOM 862 O O . HIS A 1 104 ? 12.711 -1.407 10.391 1 97.38 104 HIS A O 1
ATOM 868 N N . ARG A 1 105 ? 12.797 -1.182 8.188 1 97.06 105 ARG A N 1
ATOM 869 C CA . ARG A 1 105 ? 11.516 -0.474 8.172 1 97.06 105 ARG A CA 1
ATOM 870 C C . ARG A 1 105 ? 10.742 -0.777 6.895 1 97.06 105 ARG A C 1
ATOM 872 O O . ARG A 1 105 ? 10.023 0.083 6.379 1 97.06 105 ARG A O 1
ATOM 879 N N . GLY A 1 106 ? 10.977 -1.922 6.281 1 97.12 106 GLY A N 1
ATOM 880 C CA . GLY A 1 106 ? 10.008 -2.484 5.355 1 97.12 106 GLY A CA 1
ATOM 881 C C . GLY A 1 106 ? 10.328 -2.189 3.902 1 97.12 106 GLY A C 1
ATOM 882 O O . GLY A 1 106 ? 9.82 -2.855 3 1 97.12 106 GLY A O 1
ATOM 883 N N . HIS A 1 107 ? 11.219 -1.188 3.645 1 97.69 107 HIS A N 1
ATOM 884 C CA . HIS A 1 107 ? 11.555 -0.848 2.268 1 97.69 107 HIS A CA 1
ATOM 885 C C . HIS A 1 107 ? 12.102 -2.059 1.518 1 97.69 107 HIS A C 1
ATOM 887 O O . HIS A 1 107 ? 12.844 -2.859 2.084 1 97.69 107 HIS A O 1
ATOM 893 N N . PRO A 1 108 ? 11.75 -2.188 0.248 1 97.94 108 PRO A N 1
ATOM 894 C CA . PRO A 1 108 ? 12.336 -3.309 -0.494 1 97.94 108 PRO A CA 1
ATOM 895 C C . PRO A 1 108 ? 13.859 -3.268 -0.521 1 97.94 108 PRO A C 1
ATOM 897 O O . PRO A 1 108 ? 14.453 -2.195 -0.677 1 97.94 108 PRO A O 1
ATOM 900 N N . VAL A 1 109 ? 14.43 -4.395 -0.376 1 98.06 109 VAL A N 1
ATOM 901 C CA . VAL A 1 109 ? 15.883 -4.508 -0.425 1 98.06 109 VAL A CA 1
ATOM 902 C C . VAL A 1 109 ? 16.375 -4.176 -1.831 1 98.06 109 VAL A C 1
ATOM 904 O O . VAL A 1 109 ? 17.375 -3.463 -1.995 1 98.06 109 VAL A O 1
ATOM 907 N N . THR A 1 110 ? 15.688 -4.629 -2.783 1 96.75 110 THR A N 1
ATOM 908 C CA . THR A 1 110 ? 15.992 -4.285 -4.168 1 96.75 110 THR A CA 1
ATOM 909 C C . THR A 1 110 ? 14.742 -3.787 -4.891 1 96.75 110 THR A C 1
ATOM 911 O O . THR A 1 110 ? 13.641 -4.281 -4.648 1 96.75 110 THR A O 1
ATOM 914 N N . GLN A 1 111 ? 14.953 -2.826 -5.766 1 94.56 111 GLN A N 1
ATOM 915 C CA . GLN A 1 111 ? 13.852 -2.289 -6.555 1 94.56 111 GLN A CA 1
ATOM 916 C C . GLN A 1 111 ? 13.984 -2.678 -8.023 1 94.56 111 GLN A C 1
ATOM 918 O O . GLN A 1 111 ? 13.086 -2.414 -8.828 1 94.56 111 GLN A O 1
ATOM 923 N N . LYS A 1 112 ? 15.039 -3.322 -8.312 1 96.19 112 LYS A N 1
ATOM 924 C CA . LYS A 1 112 ? 15.234 -3.789 -9.68 1 96.19 112 LYS A CA 1
ATOM 925 C C . LYS A 1 112 ? 14.531 -5.125 -9.906 1 96.19 112 LYS A C 1
ATOM 927 O O . LYS A 1 112 ? 14.469 -5.961 -9.008 1 96.19 112 LYS A O 1
ATOM 932 N N . SER A 1 113 ? 14.148 -5.359 -11.141 1 97 113 SER A N 1
ATOM 933 C CA . SER A 1 113 ? 13.453 -6.594 -11.484 1 97 113 SER A CA 1
ATOM 934 C C . SER A 1 113 ? 14.406 -7.785 -11.492 1 97 113 SER A C 1
ATOM 936 O O . SER A 1 113 ? 14 -8.914 -11.227 1 97 113 SER A O 1
ATOM 938 N N . SER A 1 114 ? 15.57 -7.527 -11.906 1 97.88 114 SER A N 1
ATOM 939 C CA . SER A 1 114 ? 16.625 -8.531 -11.906 1 97.88 114 SER A CA 1
ATOM 940 C C . SER A 1 114 ? 18 -7.879 -11.906 1 97.88 114 SER A C 1
ATOM 942 O O . SER A 1 114 ? 18.125 -6.668 -12.102 1 97.88 114 SER A O 1
ATOM 944 N N . GLY A 1 115 ? 19.031 -8.641 -11.609 1 97.88 115 GLY A N 1
ATOM 945 C CA . GLY A 1 115 ? 20.406 -8.164 -11.617 1 97.88 115 GLY A CA 1
ATOM 946 C C . GLY A 1 115 ? 21.391 -9.164 -11.047 1 97.88 115 GLY A C 1
ATOM 947 O O . GLY A 1 115 ? 21.109 -10.367 -10.984 1 97.88 115 GLY A O 1
ATOM 948 N N . SER A 1 116 ? 22.594 -8.664 -10.859 1 98.12 116 SER A N 1
ATOM 949 C CA . SER A 1 116 ? 23.656 -9.461 -10.25 1 98.12 116 SER A CA 1
ATOM 950 C C . SER A 1 116 ? 24.391 -8.664 -9.18 1 98.12 116 SER A C 1
ATOM 952 O O . SER A 1 116 ? 24.844 -7.543 -9.438 1 98.12 116 SER A O 1
ATOM 954 N N . SER A 1 117 ? 24.359 -9.25 -8.016 1 97.31 117 SER A N 1
ATOM 955 C CA . SER A 1 117 ? 25.047 -8.57 -6.926 1 97.31 117 SER A CA 1
ATOM 956 C C . SER A 1 117 ? 25.469 -9.555 -5.844 1 97.31 117 SER A C 1
ATOM 958 O O . SER A 1 117 ? 24.75 -10.5 -5.535 1 97.31 117 SER A O 1
ATOM 960 N N . THR A 1 118 ? 26.641 -9.305 -5.289 1 95.62 118 THR A N 1
ATOM 961 C CA . THR A 1 118 ? 27.109 -10.141 -4.188 1 95.62 118 THR A CA 1
ATOM 962 C C . THR A 1 118 ? 26.625 -9.586 -2.85 1 95.62 118 THR A C 1
ATOM 964 O O . THR A 1 118 ? 26.719 -10.266 -1.823 1 95.62 118 THR A O 1
ATOM 967 N N . VAL A 1 119 ? 26.203 -8.375 -2.865 1 97.25 119 VAL A N 1
ATOM 968 C CA . VAL A 1 119 ? 25.625 -7.719 -1.702 1 97.25 119 VAL A CA 1
ATOM 969 C C . VAL A 1 119 ? 24.453 -6.844 -2.143 1 97.25 119 VAL A C 1
ATOM 971 O O . VAL A 1 119 ? 24.609 -5.984 -3.012 1 97.25 119 VAL A O 1
ATOM 974 N N . LEU A 1 120 ? 23.281 -7.086 -1.595 1 97.56 120 LEU A N 1
ATOM 975 C CA . LEU A 1 120 ? 22.125 -6.258 -1.896 1 97.56 120 LEU A CA 1
ATOM 976 C C . LEU A 1 120 ? 21.906 -5.211 -0.809 1 97.56 120 LEU A C 1
ATOM 978 O O . LEU A 1 120 ? 21.766 -5.551 0.369 1 97.56 120 LEU A O 1
ATOM 982 N N . ALA A 1 121 ? 21.844 -3.992 -1.198 1 96.5 121 ALA A N 1
ATOM 983 C CA . ALA A 1 121 ? 21.719 -2.906 -0.229 1 96.5 121 ALA A CA 1
ATOM 984 C C . ALA A 1 121 ? 20.406 -2.148 -0.413 1 96.5 121 ALA A C 1
ATOM 986 O O . ALA A 1 121 ? 20.109 -1.684 -1.513 1 96.5 121 ALA A O 1
ATOM 987 N N . CYS A 1 122 ? 19.703 -2.035 0.652 1 96.81 122 CYS A N 1
ATOM 988 C CA . CYS A 1 122 ? 18.453 -1.266 0.656 1 96.81 122 CYS A CA 1
ATOM 989 C C . CYS A 1 122 ? 18.734 0.224 0.502 1 96.81 122 CYS A C 1
ATOM 991 O O . CYS A 1 122 ? 19.578 0.778 1.217 1 96.81 122 CYS A O 1
ATOM 993 N N . ARG A 1 123 ? 18.016 0.901 -0.3 1 93.44 123 ARG A N 1
ATOM 994 C CA . ARG A 1 123 ? 18.312 2.283 -0.661 1 93.44 123 ARG A CA 1
ATOM 995 C C . ARG A 1 123 ? 17.75 3.254 0.375 1 93.44 123 ARG A C 1
ATOM 997 O O . ARG A 1 123 ? 18.031 4.453 0.323 1 93.44 123 ARG A O 1
ATOM 1004 N N . PHE A 1 124 ? 16.938 2.812 1.283 1 95.31 124 PHE A N 1
ATOM 1005 C CA . PHE A 1 124 ? 16.344 3.693 2.275 1 95.31 124 PHE A CA 1
ATOM 1006 C C . PHE A 1 124 ? 17.375 4.164 3.287 1 95.31 124 PHE A C 1
ATOM 1008 O O . PHE A 1 124 ? 17.781 5.328 3.266 1 95.31 124 PHE A O 1
ATOM 1015 N N . HIS A 1 125 ? 17.953 3.23 4.082 1 96.06 125 HIS A N 1
ATOM 1016 C CA . HIS A 1 125 ? 18.953 3.604 5.09 1 96.06 125 HIS A CA 1
ATOM 1017 C C . HIS A 1 125 ? 20.25 2.852 4.883 1 96.06 125 HIS A C 1
ATOM 1019 O O . HIS A 1 125 ? 21.141 2.904 5.734 1 96.06 125 HIS A O 1
ATOM 1025 N N . GLY A 1 126 ? 20.312 1.979 3.873 1 94.94 126 GLY A N 1
ATOM 1026 C CA . GLY A 1 126 ? 21.578 1.382 3.475 1 94.94 126 GLY A CA 1
ATOM 1027 C C . GLY A 1 126 ? 21.844 0.04 4.133 1 94.94 126 GLY A C 1
ATOM 1028 O O . GLY A 1 126 ? 22.953 -0.48 4.07 1 94.94 126 GLY A O 1
ATOM 1029 N N . TRP A 1 127 ? 20.844 -0.521 4.848 1 97.25 127 TRP A N 1
ATOM 1030 C CA . TRP A 1 127 ? 21.047 -1.889 5.316 1 97.25 127 TRP A CA 1
ATOM 1031 C C . TRP A 1 127 ? 21.328 -2.828 4.148 1 97.25 127 TRP A C 1
ATOM 1033 O O . TRP A 1 127 ? 20.688 -2.75 3.107 1 97.25 127 TRP A O 1
ATOM 1043 N N . SER A 1 128 ? 22.344 -3.65 4.324 1 97.69 128 SER A N 1
ATOM 1044 C CA . SER A 1 128 ? 22.719 -4.523 3.217 1 97.69 128 SER A CA 1
ATOM 1045 C C . SER A 1 128 ? 22.734 -5.988 3.643 1 97.69 128 SER A C 1
ATOM 1047 O O . SER A 1 128 ? 22.906 -6.293 4.824 1 97.69 128 SER A O 1
ATOM 1049 N N . TYR A 1 129 ? 22.562 -6.871 2.633 1 98.5 129 TYR A N 1
ATOM 1050 C CA . TYR A 1 129 ? 22.391 -8.297 2.9 1 98.5 129 TYR A CA 1
ATOM 1051 C C . TYR A 1 129 ? 23.203 -9.141 1.917 1 98.5 129 TYR A C 1
ATOM 1053 O O . TYR A 1 129 ? 23.375 -8.75 0.758 1 98.5 129 TYR A O 1
ATOM 1061 N N . LEU A 1 130 ? 23.656 -10.234 2.432 1 98.44 130 LEU A N 1
ATOM 1062 C CA . LEU A 1 130 ? 24.344 -11.211 1.594 1 98.44 130 LEU A CA 1
ATOM 1063 C C . LEU A 1 130 ? 23.344 -12.125 0.89 1 98.44 130 LEU A C 1
ATOM 1065 O O . LEU A 1 130 ? 22.172 -12.203 1.291 1 98.44 130 LEU A O 1
ATOM 1069 N N . PRO A 1 131 ? 23.797 -12.852 -0.135 1 98.25 131 PRO A N 1
ATOM 1070 C CA . PRO A 1 131 ? 22.906 -13.758 -0.869 1 98.25 131 PRO A CA 1
ATOM 1071 C C . PRO A 1 131 ? 22.359 -14.891 0.003 1 98.25 131 PRO A C 1
ATOM 1073 O O . PRO A 1 131 ? 21.438 -15.594 -0.404 1 98.25 131 PRO A O 1
ATOM 1076 N N . THR A 1 132 ? 22.906 -15.055 1.172 1 98 132 THR A N 1
ATOM 1077 C CA . THR A 1 132 ? 22.422 -16.047 2.123 1 98 132 THR A CA 1
ATOM 1078 C C . THR A 1 132 ? 21.312 -15.461 3 1 98 132 THR A C 1
ATOM 1080 O O . THR A 1 132 ? 20.688 -16.172 3.785 1 98 132 THR A O 1
ATOM 1083 N N . GLY A 1 133 ? 21.125 -14.195 2.865 1 98.19 133 GLY A N 1
ATOM 1084 C CA . GLY A 1 133 ? 20.109 -13.531 3.648 1 98.19 133 GLY A CA 1
ATOM 1085 C C . GLY A 1 133 ? 20.656 -12.844 4.887 1 98.19 133 GLY A C 1
ATOM 1086 O O . GLY A 1 133 ? 19.953 -12.047 5.52 1 98.19 133 GLY A O 1
ATOM 1087 N N . ASP A 1 134 ? 21.906 -13.117 5.211 1 98.06 134 ASP A N 1
ATOM 1088 C CA . ASP A 1 134 ? 22.516 -12.547 6.41 1 98.06 134 ASP A CA 1
ATOM 1089 C C . ASP A 1 134 ? 22.672 -11.031 6.273 1 98.06 134 ASP A C 1
ATOM 1091 O O . ASP A 1 134 ? 23.047 -10.539 5.207 1 98.06 134 ASP A O 1
ATOM 1095 N N . LEU A 1 135 ? 22.422 -10.344 7.375 1 98.06 135 LEU A N 1
ATOM 1096 C CA . LEU A 1 135 ? 22.703 -8.906 7.398 1 98.06 135 LEU A CA 1
ATOM 1097 C C . LEU A 1 135 ? 24.203 -8.648 7.332 1 98.06 135 LEU A C 1
ATOM 1099 O O . LEU A 1 135 ? 24.969 -9.18 8.148 1 98.06 135 LEU A O 1
ATOM 1103 N N . HIS A 1 136 ? 24.609 -7.898 6.422 1 96.69 136 HIS A N 1
ATOM 1104 C CA . HIS A 1 136 ? 26.016 -7.598 6.199 1 96.69 136 HIS A CA 1
ATOM 1105 C C . HIS A 1 136 ? 26.438 -6.309 6.898 1 96.69 136 HIS A C 1
ATOM 1107 O O . HIS A 1 136 ? 27.406 -6.281 7.645 1 96.69 136 HIS A O 1
ATOM 1113 N N . LYS A 1 137 ? 25.672 -5.273 6.598 1 95.5 137 LYS A N 1
ATOM 1114 C CA . LYS A 1 137 ? 25.938 -3.98 7.219 1 95.5 137 LYS A CA 1
ATOM 1115 C C . LYS A 1 137 ? 24.656 -3.273 7.602 1 95.5 137 LYS A C 1
ATOM 1117 O O . LYS A 1 137 ? 23.641 -3.375 6.891 1 95.5 137 LYS A O 1
ATOM 1122 N N . ALA A 1 138 ? 24.656 -2.623 8.695 1 95.75 138 ALA A N 1
ATOM 1123 C CA . ALA A 1 138 ? 23.625 -1.714 9.188 1 95.75 138 ALA A CA 1
ATOM 1124 C C . ALA A 1 138 ? 24.25 -0.455 9.789 1 95.75 138 ALA A C 1
ATOM 1126 O O . ALA A 1 138 ? 24.656 -0.452 10.953 1 95.75 138 ALA A O 1
ATOM 1127 N N . ARG A 1 139 ? 24.203 0.535 8.969 1 90.44 139 ARG A N 1
ATOM 1128 C CA . ARG A 1 139 ? 24.906 1.761 9.352 1 90.44 139 ARG A CA 1
ATOM 1129 C C . ARG A 1 139 ? 24.453 2.238 10.727 1 90.44 139 ARG A C 1
ATOM 1131 O O . ARG A 1 139 ? 23.25 2.244 11.023 1 90.44 139 ARG A O 1
ATOM 1138 N N . GLU A 1 140 ? 25.344 2.578 11.633 1 89.75 140 GLU A N 1
ATOM 1139 C CA . GLU A 1 140 ? 25.172 3.141 12.969 1 89.75 140 GLU A CA 1
ATOM 1140 C C . GLU A 1 140 ? 24.641 2.09 13.945 1 89.75 140 GLU A C 1
ATOM 1142 O O . GLU A 1 140 ? 24.906 2.168 15.148 1 89.75 140 GLU A O 1
ATOM 1147 N N . TYR A 1 141 ? 23.891 1.081 13.461 1 93 141 TYR A N 1
ATOM 1148 C CA . TYR A 1 141 ? 23.344 0.05 14.336 1 93 141 TYR A CA 1
ATOM 1149 C C . TYR A 1 141 ? 24.453 -0.855 14.867 1 93 141 TYR A C 1
ATOM 1151 O O . TYR A 1 141 ? 24.391 -1.309 16.016 1 93 141 TYR A O 1
ATOM 1159 N N . SER A 1 142 ? 25.375 -1.048 14.062 1 87.5 142 SER A N 1
ATOM 1160 C CA . SER A 1 142 ? 26.469 -1.925 14.438 1 87.5 142 SER A CA 1
ATOM 1161 C C . SER A 1 142 ? 27.219 -1.393 15.664 1 87.5 142 SER A C 1
ATOM 1163 O O . SER A 1 142 ? 27.906 -2.143 16.344 1 87.5 142 SER A O 1
ATOM 1165 N N . ASN A 1 143 ? 27.016 -0.153 15.906 1 87.19 143 ASN A N 1
ATOM 1166 C CA . ASN A 1 143 ? 27.672 0.481 17.047 1 87.19 143 ASN A CA 1
ATOM 1167 C C . ASN A 1 143 ? 26.859 0.346 18.328 1 87.19 143 ASN A C 1
ATOM 1169 O O . ASN A 1 143 ? 27.344 0.696 19.406 1 87.19 143 ASN A O 1
ATOM 1173 N N . LEU A 1 144 ? 25.703 -0.129 18.188 1 92.06 144 LEU A N 1
ATOM 1174 C CA . LEU A 1 144 ? 24.859 -0.32 19.359 1 92.06 144 LEU A CA 1
ATOM 1175 C C . LEU A 1 144 ? 25.203 -1.62 20.078 1 92.06 144 LEU A C 1
ATOM 1177 O O . LEU A 1 144 ? 25.328 -2.67 19.453 1 92.06 144 LEU A O 1
ATOM 1181 N N . PRO A 1 145 ? 25.344 -1.577 21.375 1 91.38 145 PRO A N 1
ATOM 1182 C CA . PRO A 1 145 ? 25.797 -2.756 22.109 1 91.38 145 PRO A CA 1
ATOM 1183 C C . PRO A 1 145 ? 24.812 -3.916 22.047 1 91.38 145 PRO A C 1
ATOM 1185 O O . PRO A 1 145 ? 25.203 -5.078 22.141 1 91.38 145 PRO A O 1
ATOM 1188 N N . ASP A 1 146 ? 23.547 -3.596 21.875 1 93.62 146 ASP A N 1
ATOM 1189 C CA . ASP A 1 146 ? 22.531 -4.652 21.953 1 93.62 146 ASP A CA 1
ATOM 1190 C C . ASP A 1 146 ? 22.156 -5.129 20.547 1 93.62 146 ASP A C 1
ATOM 1192 O O . ASP A 1 146 ? 21.281 -5.992 20.406 1 93.62 146 ASP A O 1
ATOM 1196 N N . PHE A 1 147 ? 22.812 -4.586 19.578 1 94.38 147 PHE A N 1
ATOM 1197 C CA . PHE A 1 147 ? 22.391 -4.922 18.219 1 94.38 147 PHE A CA 1
ATOM 1198 C C . PHE A 1 147 ? 23.031 -6.23 17.781 1 94.38 147 PHE A C 1
ATOM 1200 O O . PHE A 1 147 ? 24.25 -6.387 17.844 1 94.38 147 PHE A O 1
ATOM 1207 N N . ASP A 1 148 ? 22.25 -7.18 17.391 1 93.88 148 ASP A N 1
ATOM 1208 C CA . ASP A 1 148 ? 22.688 -8.461 16.859 1 93.88 148 ASP A CA 1
ATOM 1209 C C . ASP A 1 148 ? 22.312 -8.594 15.383 1 93.88 148 ASP A C 1
ATOM 1211 O O . ASP A 1 148 ? 21.156 -8.805 15.047 1 93.88 148 ASP A O 1
ATOM 1215 N N . PRO A 1 149 ? 23.25 -8.523 14.531 1 94.75 149 PRO A N 1
ATOM 1216 C CA . PRO A 1 149 ? 22.953 -8.609 13.102 1 94.75 149 PRO A CA 1
ATOM 1217 C C . PRO A 1 149 ? 22.234 -9.906 12.727 1 94.75 149 PRO A C 1
ATOM 1219 O O . PRO A 1 149 ? 21.406 -9.922 11.805 1 94.75 149 PRO A O 1
ATOM 1222 N N . LYS A 1 150 ? 22.484 -11 13.406 1 94.38 150 LYS A N 1
ATOM 1223 C CA . LYS A 1 150 ? 21.906 -12.297 13.086 1 94.38 150 LYS A CA 1
ATOM 1224 C C . LYS A 1 150 ? 20.391 -12.289 13.297 1 94.38 150 LYS A C 1
ATOM 1226 O O . LYS A 1 150 ? 19.656 -13.031 12.633 1 94.38 150 LYS A O 1
ATOM 1231 N N . GLN A 1 151 ? 19.953 -11.43 14.148 1 93.75 151 GLN A N 1
ATOM 1232 C CA . GLN A 1 151 ? 18.531 -11.336 14.453 1 93.75 151 GLN A CA 1
ATOM 1233 C C . GLN A 1 151 ? 17.812 -10.477 13.422 1 93.75 151 GLN A C 1
ATOM 1235 O O . GLN A 1 151 ? 16.578 -10.336 13.469 1 93.75 151 GLN A O 1
ATOM 1240 N N . ASN A 1 152 ? 18.562 -9.961 12.508 1 96.69 152 ASN A N 1
ATOM 1241 C CA . ASN A 1 152 ? 17.984 -9.055 11.516 1 96.69 152 ASN A CA 1
ATOM 1242 C C . ASN A 1 152 ? 18.297 -9.523 10.094 1 96.69 152 ASN A C 1
ATOM 1244 O O . ASN A 1 152 ? 18.406 -8.703 9.18 1 96.69 152 ASN A O 1
ATOM 1248 N N . SER A 1 153 ? 18.5 -10.805 9.953 1 97.75 153 SER A N 1
ATOM 1249 C CA . SER A 1 153 ? 18.609 -11.398 8.617 1 97.75 153 SER A CA 1
ATOM 1250 C C . SER A 1 153 ? 17.281 -11.32 7.867 1 97.75 153 SER A C 1
ATOM 1252 O O . SER A 1 153 ? 16.234 -11.117 8.477 1 97.75 153 SER A O 1
ATOM 1254 N N . LEU A 1 154 ? 17.359 -11.5 6.602 1 98.44 154 LEU A N 1
ATOM 1255 C CA . LEU A 1 154 ? 16.156 -11.453 5.785 1 98.44 154 LEU A CA 1
ATOM 1256 C C . LEU A 1 154 ? 15.219 -12.602 6.145 1 98.44 154 LEU A C 1
ATOM 1258 O O . LEU A 1 154 ? 15.664 -13.633 6.652 1 98.44 154 LEU A O 1
ATOM 1262 N N . PHE A 1 155 ? 13.93 -12.367 5.887 1 98.19 155 PHE A N 1
ATOM 1263 C CA . PHE A 1 155 ? 12.953 -13.43 6.062 1 98.19 155 PHE A CA 1
ATOM 1264 C C . PHE A 1 155 ? 13.039 -14.445 4.93 1 98.19 155 PHE A C 1
ATOM 1266 O O . PHE A 1 155 ? 12.781 -14.117 3.77 1 98.19 155 PHE A O 1
ATOM 1273 N N . LYS A 1 156 ? 13.281 -15.586 5.273 1 97.75 156 LYS A N 1
ATOM 1274 C CA . LYS A 1 156 ? 13.562 -16.625 4.289 1 97.75 156 LYS A CA 1
ATOM 1275 C C . LYS A 1 156 ? 12.266 -17.25 3.754 1 97.75 156 LYS A C 1
ATOM 1277 O O . LYS A 1 156 ? 11.289 -17.391 4.492 1 97.75 156 LYS A O 1
ATOM 1282 N N . ILE A 1 157 ? 12.258 -17.578 2.525 1 98.62 157 ILE A N 1
ATOM 1283 C CA . ILE A 1 157 ? 11.258 -18.375 1.831 1 98.62 157 ILE A CA 1
ATOM 1284 C C . ILE A 1 157 ? 11.867 -19.703 1.391 1 98.62 157 ILE A C 1
ATOM 1286 O O . ILE A 1 157 ? 12.992 -19.75 0.895 1 98.62 157 ILE A O 1
ATOM 1290 N N . HIS A 1 158 ? 11.172 -20.797 1.612 1 98.75 158 HIS A N 1
ATOM 1291 C CA . HIS A 1 158 ? 11.719 -22.094 1.254 1 98.75 158 HIS A CA 1
ATOM 1292 C C . HIS A 1 158 ? 11.797 -22.266 -0.26 1 98.75 158 HIS A C 1
ATOM 1294 O O . HIS A 1 158 ? 10.906 -21.812 -0.985 1 98.75 158 HIS A O 1
ATOM 1300 N N . THR A 1 159 ? 12.875 -22.953 -0.688 1 98.62 159 THR A N 1
ATOM 1301 C CA . THR A 1 159 ? 13.055 -23.234 -2.107 1 98.62 159 THR A CA 1
ATOM 1302 C C . THR A 1 159 ? 13.258 -24.719 -2.34 1 98.62 159 THR A C 1
ATOM 1304 O O . THR A 1 159 ? 13.734 -25.438 -1.454 1 98.62 159 THR A O 1
ATOM 1307 N N . HIS A 1 160 ? 12.805 -25.156 -3.426 1 98.06 160 HIS A N 1
ATOM 1308 C CA . HIS A 1 160 ? 13.07 -26.484 -3.953 1 98.06 160 HIS A CA 1
ATOM 1309 C C . HIS A 1 160 ? 13.375 -26.438 -5.445 1 98.06 160 HIS A C 1
ATOM 1311 O O . HIS A 1 160 ? 12.641 -25.828 -6.219 1 98.06 160 HIS A O 1
ATOM 1317 N N . VAL A 1 161 ? 14.461 -27.062 -5.805 1 96.69 161 VAL A N 1
ATOM 1318 C CA . VAL A 1 161 ? 14.828 -27.156 -7.211 1 96.69 161 VAL A CA 1
ATOM 1319 C C . VAL A 1 161 ? 14.734 -28.609 -7.68 1 96.69 161 VAL A C 1
ATOM 1321 O O . VAL A 1 161 ? 15.391 -29.484 -7.125 1 96.69 161 VAL A O 1
ATOM 1324 N N . THR A 1 162 ? 13.914 -28.828 -8.703 1 94.12 162 THR A N 1
ATOM 1325 C CA . THR A 1 162 ? 13.773 -30.172 -9.234 1 94.12 162 THR A CA 1
ATOM 1326 C C . THR A 1 162 ? 15.016 -30.578 -10.016 1 94.12 162 THR A C 1
ATOM 1328 O O . THR A 1 162 ? 15.883 -29.75 -10.297 1 94.12 162 THR A O 1
ATOM 1331 N N . ALA A 1 163 ? 15.078 -31.859 -10.367 1 90.38 163 ALA A N 1
ATOM 1332 C CA . ALA A 1 163 ? 16.203 -32.375 -11.141 1 90.38 163 ALA A CA 1
ATOM 1333 C C . ALA A 1 163 ? 16.297 -31.703 -12.5 1 90.38 163 ALA A C 1
ATOM 1335 O O . ALA A 1 163 ? 17.391 -31.516 -13.039 1 90.38 163 ALA A O 1
ATOM 1336 N N . GLN A 1 164 ? 15.133 -31.281 -13.016 1 92 164 GLN A N 1
ATOM 1337 C CA . GLN A 1 164 ? 15.094 -30.609 -14.312 1 92 164 GLN A CA 1
ATOM 1338 C C . GLN A 1 164 ? 15.562 -29.156 -14.203 1 92 164 GLN A C 1
ATOM 1340 O O . GLN A 1 164 ? 15.883 -28.531 -15.211 1 92 164 GLN A O 1
ATOM 1345 N N . GLY A 1 165 ? 15.484 -28.594 -13.008 1 95.38 165 GLY A N 1
ATOM 1346 C CA . GLY A 1 165 ? 15.938 -27.219 -12.805 1 95.38 165 GLY A CA 1
ATOM 1347 C C . GLY A 1 165 ? 14.805 -26.25 -12.547 1 95.38 165 GLY A C 1
ATOM 1348 O O . GLY A 1 165 ? 15.016 -25.031 -12.523 1 95.38 165 GLY A O 1
ATOM 1349 N N . PHE A 1 166 ? 13.57 -26.75 -12.344 1 97 166 PHE A N 1
ATOM 1350 C CA . PHE A 1 166 ? 12.453 -25.859 -12.008 1 97 166 PHE A CA 1
ATOM 1351 C C . PHE A 1 166 ? 12.539 -25.422 -10.555 1 97 166 PHE A C 1
ATOM 1353 O O . PHE A 1 166 ? 12.734 -26.234 -9.648 1 97 166 PHE A O 1
ATOM 1360 N N . ILE A 1 167 ? 12.414 -24.172 -10.312 1 98.5 167 ILE A N 1
ATOM 1361 C CA . ILE A 1 167 ? 12.562 -23.609 -8.977 1 98.5 167 ILE A CA 1
ATOM 1362 C C . ILE A 1 167 ? 11.18 -23.344 -8.375 1 98.5 167 ILE A C 1
ATOM 1364 O O . ILE A 1 167 ? 10.375 -22.609 -8.953 1 98.5 167 ILE A O 1
ATOM 1368 N N . PHE A 1 168 ? 10.93 -23.938 -7.238 1 98.75 168 PHE A N 1
ATOM 1369 C CA . PHE A 1 168 ? 9.688 -23.75 -6.492 1 98.75 168 PHE A CA 1
ATOM 1370 C C . PHE A 1 168 ? 9.945 -22.984 -5.199 1 98.75 168 PHE A C 1
ATOM 1372 O O . PHE A 1 168 ? 11.039 -23.047 -4.641 1 98.75 168 PHE A O 1
ATOM 1379 N N . VAL A 1 169 ? 8.898 -22.297 -4.777 1 98.81 169 VAL A N 1
ATOM 1380 C CA . VAL A 1 169 ? 8.984 -21.594 -3.506 1 98.81 169 VAL A CA 1
ATOM 1381 C C . VAL A 1 169 ? 7.797 -21.969 -2.621 1 98.81 169 VAL A C 1
ATOM 1383 O O . VAL A 1 169 ? 6.754 -22.391 -3.121 1 98.81 169 VAL A O 1
ATOM 1386 N N . ASN A 1 170 ? 7.914 -21.875 -1.378 1 98.88 170 ASN A N 1
ATOM 1387 C CA . ASN A 1 170 ? 6.91 -22.062 -0.335 1 98.88 170 ASN A CA 1
ATOM 1388 C C . ASN A 1 170 ? 6.996 -20.984 0.728 1 98.88 170 ASN A C 1
ATOM 1390 O O . ASN A 1 170 ? 8.023 -20.828 1.396 1 98.88 170 ASN A O 1
ATOM 1394 N N . PHE A 1 171 ? 5.941 -20.25 0.99 1 98.5 171 PHE A N 1
ATOM 1395 C CA . PHE A 1 171 ? 5.961 -19.031 1.783 1 98.5 171 PHE A CA 1
ATOM 1396 C C . PHE A 1 171 ? 5.766 -19.344 3.262 1 98.5 171 PHE A C 1
ATOM 1398 O O . PHE A 1 171 ? 5.699 -18.422 4.09 1 98.5 171 PHE A O 1
ATOM 1405 N N . ASP A 1 172 ? 5.66 -20.625 3.627 1 98.19 172 ASP A N 1
ATOM 1406 C CA . ASP A 1 172 ? 5.566 -21.031 5.023 1 98.19 172 ASP A CA 1
ATOM 1407 C C . ASP A 1 172 ? 6.785 -20.547 5.816 1 98.19 172 ASP A C 1
ATOM 1409 O O . ASP A 1 172 ? 7.922 -20.891 5.48 1 98.19 172 ASP A O 1
ATOM 1413 N N . ALA A 1 173 ? 6.566 -19.719 6.82 1 97.56 173 ALA A N 1
ATOM 1414 C CA . ALA A 1 173 ? 7.66 -19.094 7.566 1 97.56 173 ALA A CA 1
ATOM 1415 C C . ALA A 1 173 ? 8.234 -20.062 8.602 1 97.56 173 ALA A C 1
ATOM 1417 O O . ALA A 1 173 ? 9.266 -19.781 9.219 1 97.56 173 ALA A O 1
ATOM 1418 N N . ARG A 1 174 ? 7.629 -21.281 8.844 1 96.38 174 ARG A N 1
ATOM 1419 C CA . ARG A 1 174 ? 8.156 -22.281 9.773 1 96.38 174 ARG A CA 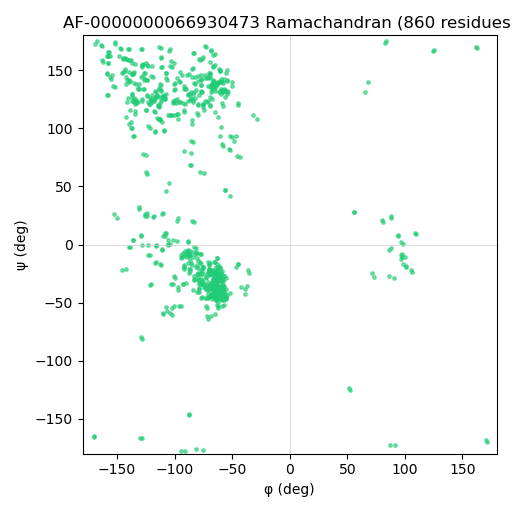1
ATOM 1420 C C . ARG A 1 174 ? 9.469 -22.859 9.273 1 96.38 174 ARG A C 1
ATOM 1422 O O . ARG A 1 174 ? 9.766 -22.797 8.078 1 96.38 174 ARG A O 1
ATOM 1429 N N . GLU A 1 175 ? 10.203 -23.266 10.156 1 95.94 175 GLU A N 1
ATOM 1430 C CA . GLU A 1 175 ? 11.492 -23.844 9.789 1 95.94 175 GLU A CA 1
ATOM 1431 C C . GLU A 1 175 ? 11.336 -24.938 8.734 1 95.94 175 GLU A C 1
ATOM 1433 O O . GLU A 1 175 ? 12.148 -25.047 7.82 1 95.94 175 GLU A O 1
ATOM 1438 N N . THR A 1 176 ? 10.344 -25.703 8.938 1 96.19 176 THR A N 1
ATOM 1439 C CA . THR A 1 176 ? 9.945 -26.703 7.957 1 96.19 176 THR A CA 1
ATOM 1440 C C . THR A 1 176 ? 8.523 -26.453 7.473 1 96.19 176 THR A C 1
ATOM 1442 O O . THR A 1 176 ? 7.602 -26.297 8.281 1 96.19 176 THR A O 1
ATOM 1445 N N . PRO A 1 177 ? 8.367 -26.406 6.156 1 96.5 177 PRO A N 1
ATOM 1446 C CA . PRO A 1 177 ? 7 -26.188 5.668 1 96.5 177 PRO A CA 1
ATOM 1447 C C . PRO A 1 177 ? 6.035 -27.281 6.102 1 96.5 177 PRO A C 1
ATOM 1449 O O . PRO A 1 177 ? 6.441 -28.438 6.254 1 96.5 177 PRO A O 1
ATOM 1452 N N . ALA A 1 178 ? 4.816 -26.938 6.27 1 93.5 178 ALA A N 1
ATOM 1453 C CA . ALA A 1 178 ? 3.789 -27.891 6.688 1 93.5 178 ALA A CA 1
ATOM 1454 C C . ALA A 1 178 ? 3.594 -28.984 5.645 1 93.5 178 ALA A C 1
ATOM 1456 O O . ALA A 1 178 ? 3.266 -30.125 5.98 1 93.5 178 ALA A O 1
ATOM 1457 N N . VAL A 1 179 ? 3.705 -28.609 4.426 1 96.81 179 VAL A N 1
ATOM 1458 C CA . VAL A 1 179 ? 3.578 -29.547 3.309 1 96.81 179 VAL A CA 1
ATOM 1459 C C . VAL A 1 179 ? 4.914 -29.656 2.582 1 96.81 179 VAL A C 1
ATOM 1461 O O . VAL A 1 179 ? 5.449 -28.672 2.086 1 96.81 179 VAL A O 1
ATOM 1464 N N . SER A 1 180 ? 5.418 -30.875 2.58 1 97.44 180 SER A N 1
ATOM 1465 C CA . SER A 1 180 ? 6.664 -31.078 1.85 1 97.44 180 SER A CA 1
ATOM 1466 C C . SER A 1 180 ? 6.422 -31.109 0.344 1 97.44 180 SER A C 1
ATOM 1468 O O . SER A 1 180 ? 5.285 -31.281 -0.103 1 97.44 180 SER A O 1
ATOM 1470 N N . PHE A 1 181 ? 7.508 -30.891 -0.369 1 97.12 181 PHE A N 1
ATOM 1471 C CA . PHE A 1 181 ? 7.41 -30.969 -1.822 1 97.12 181 PHE A CA 1
ATOM 1472 C C . PHE A 1 181 ? 6.914 -32.344 -2.264 1 97.12 181 PHE A C 1
ATOM 1474 O O . PHE A 1 181 ? 6.062 -32.438 -3.148 1 97.12 181 PHE A O 1
ATOM 1481 N N . GLU A 1 182 ? 7.359 -33.375 -1.589 1 93.56 182 GLU A N 1
ATOM 1482 C CA . GLU A 1 182 ? 6.996 -34.75 -1.908 1 93.56 182 GLU A CA 1
ATOM 1483 C C . GLU A 1 182 ? 5.527 -35.031 -1.604 1 93.56 182 GLU A C 1
ATOM 1485 O O . GLU A 1 182 ? 4.863 -35.781 -2.324 1 93.56 182 GLU A O 1
ATOM 1490 N N . GLU A 1 183 ? 5.113 -34.469 -0.589 1 95 183 GLU A N 1
ATOM 1491 C CA . GLU A 1 183 ? 3.701 -34.625 -0.255 1 95 183 GLU A CA 1
ATOM 1492 C C . GLU A 1 183 ? 2.805 -33.969 -1.302 1 95 183 GLU A C 1
ATOM 1494 O O . GLU A 1 183 ? 1.729 -34.469 -1.613 1 95 183 GLU A O 1
ATOM 1499 N N . GLN A 1 184 ? 3.23 -32.844 -1.812 1 96.06 184 GLN A N 1
ATOM 1500 C CA . GLN A 1 184 ? 2.422 -32.094 -2.758 1 96.06 184 GLN A CA 1
ATOM 1501 C C . GLN A 1 184 ? 2.496 -32.688 -4.156 1 96.06 184 GLN A C 1
ATOM 1503 O O . GLN A 1 184 ? 1.491 -32.75 -4.867 1 96.06 184 GLN A O 1
ATOM 1508 N N . PHE A 1 185 ? 3.678 -33.156 -4.562 1 93.69 185 PHE A N 1
ATOM 1509 C CA . PHE A 1 185 ? 3.857 -33.531 -5.957 1 93.69 185 PHE A CA 1
ATOM 1510 C C . PHE A 1 185 ? 4.277 -35 -6.078 1 93.69 185 PHE A C 1
ATOM 1512 O O . PHE A 1 185 ? 4.289 -35.562 -7.176 1 93.69 185 PHE A O 1
ATOM 1519 N N . GLY A 1 186 ? 4.59 -35.625 -4.969 1 90.38 186 GLY A N 1
ATOM 1520 C CA . GLY A 1 186 ? 5.055 -37.031 -5.039 1 90.38 186 GLY A CA 1
ATOM 1521 C C . GLY A 1 186 ? 6.195 -37.219 -6.016 1 90.38 186 GLY A C 1
ATOM 1522 O O . GLY A 1 186 ? 7.203 -36.5 -5.953 1 90.38 186 GLY A O 1
ATOM 1523 N N . ASP A 1 187 ? 5.984 -38.125 -6.934 1 86.75 187 ASP A N 1
ATOM 1524 C CA . ASP A 1 187 ? 7.02 -38.406 -7.922 1 86.75 187 ASP A CA 1
ATOM 1525 C C . ASP A 1 187 ? 6.605 -37.906 -9.305 1 86.75 187 ASP A C 1
ATOM 1527 O O . ASP A 1 187 ? 7.004 -38.469 -10.32 1 86.75 187 ASP A O 1
ATOM 1531 N N . ASP A 1 188 ? 5.746 -36.875 -9.281 1 86.19 188 ASP A N 1
ATOM 1532 C CA . ASP A 1 188 ? 5.223 -36.312 -10.523 1 86.19 188 ASP A CA 1
ATOM 1533 C C . ASP A 1 188 ? 6.355 -35.781 -11.414 1 86.19 188 ASP A C 1
ATOM 1535 O O . ASP A 1 188 ? 6.219 -35.75 -12.641 1 86.19 188 ASP A O 1
ATOM 1539 N N . PHE A 1 189 ? 7.477 -35.438 -10.828 1 81.69 189 PHE A N 1
ATOM 1540 C CA . PHE A 1 189 ? 8.578 -34.844 -11.586 1 81.69 189 PHE A CA 1
ATOM 1541 C C . PHE A 1 189 ? 9.695 -35.844 -11.781 1 81.69 189 PHE A C 1
ATOM 1543 O O . PHE A 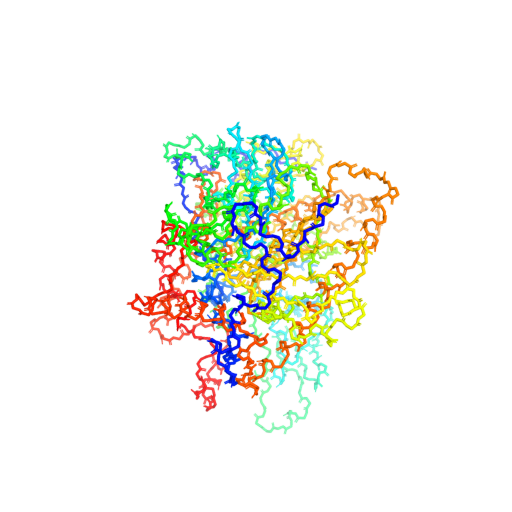1 189 ? 10.727 -35.531 -12.375 1 81.69 189 PHE A O 1
ATOM 1550 N N . ASP A 1 190 ? 9.508 -37 -11.266 1 78.81 190 ASP A N 1
ATOM 1551 C CA . ASP A 1 190 ? 10.547 -38 -11.367 1 78.81 190 ASP A CA 1
ATOM 1552 C C . ASP A 1 190 ? 10.578 -38.625 -12.758 1 78.81 190 ASP A C 1
ATOM 1554 O O . ASP A 1 190 ? 9.539 -39.031 -13.289 1 78.81 190 ASP A O 1
ATOM 1558 N N . PRO A 1 191 ? 11.703 -38.688 -13.281 1 71.31 191 PRO A N 1
ATOM 1559 C CA . PRO A 1 191 ? 11.812 -39.312 -14.594 1 71.31 191 PRO A CA 1
ATOM 1560 C C . PRO A 1 191 ? 11.469 -40.812 -14.547 1 71.31 191 PRO A C 1
ATOM 1562 O O . PRO A 1 191 ? 11.164 -41.406 -15.578 1 71.31 191 PRO A O 1
ATOM 1565 N N . ALA A 1 192 ? 11.633 -41.375 -13.328 1 72.75 192 ALA A N 1
ATOM 1566 C CA . ALA A 1 192 ? 11.273 -42.781 -13.133 1 72.75 192 ALA A CA 1
ATOM 1567 C C . ALA A 1 192 ? 10.328 -42.938 -11.945 1 72.75 192 ALA A C 1
ATOM 1569 O O . ALA A 1 192 ? 10.734 -43.406 -10.875 1 72.75 192 ALA A O 1
ATOM 1570 N N . PRO A 1 193 ? 9.055 -42.594 -12.242 1 76.06 193 PRO A N 1
ATOM 1571 C CA . PRO A 1 193 ? 8.117 -42.625 -11.117 1 76.06 193 PRO A CA 1
ATOM 1572 C C . PRO A 1 193 ? 7.906 -44.062 -10.586 1 76.06 193 PRO A C 1
ATOM 1574 O O . PRO A 1 193 ? 7.852 -45 -11.367 1 76.06 193 PRO A O 1
ATOM 1577 N N . ALA A 1 194 ? 7.867 -44.125 -9.281 1 77.44 194 ALA A N 1
ATOM 1578 C CA . ALA A 1 194 ? 7.75 -45.438 -8.625 1 77.44 194 ALA A CA 1
ATOM 1579 C C . ALA A 1 194 ? 6.309 -45.688 -8.195 1 77.44 194 ALA A C 1
ATOM 1581 O O . ALA A 1 194 ? 5.871 -46.844 -8.164 1 77.44 194 ALA A O 1
ATOM 1582 N N . THR A 1 195 ? 5.656 -44.719 -7.969 1 78.94 195 THR A N 1
ATOM 1583 C CA . THR A 1 195 ? 4.293 -44.875 -7.477 1 78.94 195 THR A CA 1
ATOM 1584 C C . THR A 1 195 ? 3.344 -45.219 -8.617 1 78.94 195 THR A C 1
ATOM 1586 O O . THR A 1 195 ? 3.652 -44.969 -9.789 1 78.94 195 THR A O 1
ATOM 1589 N N . LYS A 1 196 ? 2.242 -45.781 -8.164 1 74.44 196 LYS A N 1
ATOM 1590 C CA . LYS A 1 196 ? 1.22 -46.094 -9.164 1 74.44 196 LYS A CA 1
ATOM 1591 C C . LYS A 1 196 ? 0.738 -44.812 -9.875 1 74.44 196 LYS A C 1
ATOM 1593 O O . LYS A 1 196 ? 0.638 -44.812 -11.102 1 74.44 196 LYS A O 1
ATOM 1598 N N . THR A 1 197 ? 0.499 -43.875 -9.172 1 74.38 197 THR A N 1
ATOM 1599 C CA . THR A 1 197 ? 0.016 -42.625 -9.719 1 74.38 197 THR A CA 1
ATOM 1600 C C . THR A 1 197 ? 1.059 -42 -10.641 1 74.38 197 THR A C 1
ATOM 1602 O O . THR A 1 197 ? 0.726 -41.5 -11.727 1 74.38 197 THR A O 1
ATOM 1605 N N . GLY A 1 198 ? 2.27 -42.031 -10.172 1 71.5 198 GLY A N 1
ATOM 1606 C CA . GLY A 1 198 ? 3.352 -41.5 -10.984 1 71.5 198 GLY A CA 1
ATOM 1607 C C . GLY A 1 198 ? 3.51 -42.219 -12.312 1 71.5 198 GLY A C 1
ATOM 1608 O O . GLY A 1 198 ? 3.736 -41.562 -13.344 1 71.5 198 GLY A O 1
ATOM 1609 N N . LYS A 1 199 ? 3.369 -43.438 -12.211 1 66.56 199 LYS A N 1
ATOM 1610 C CA . LYS A 1 199 ? 3.488 -44.25 -13.422 1 66.56 199 LYS A CA 1
ATOM 1611 C C . LYS A 1 199 ? 2.355 -43.938 -14.398 1 66.56 199 LYS A C 1
ATOM 1613 O O . LYS A 1 199 ? 2.545 -44 -15.617 1 66.56 199 LYS A O 1
ATOM 1618 N N . GLU A 1 200 ? 1.329 -43.594 -13.789 1 65.5 200 GLU A N 1
ATOM 1619 C CA . GLU A 1 200 ? 0.164 -43.312 -14.617 1 65.5 200 GLU A CA 1
ATOM 1620 C C . GLU A 1 200 ? 0.327 -41.969 -15.336 1 65.5 200 GLU A C 1
ATOM 1622 O O . GLU A 1 200 ? -0.062 -41.844 -16.5 1 65.5 200 GLU A O 1
ATOM 1627 N N . ILE A 1 201 ? 0.882 -41.062 -14.75 1 69.31 201 ILE A N 1
ATOM 1628 C CA . ILE A 1 201 ? 1.006 -39.75 -15.359 1 69.31 201 ILE A CA 1
ATOM 1629 C C . ILE A 1 201 ? 2.174 -39.719 -16.344 1 69.31 201 ILE A C 1
ATOM 1631 O O . ILE A 1 201 ? 2.18 -38.969 -17.297 1 69.31 201 ILE A O 1
ATOM 1635 N N . GLY A 1 202 ? 3.006 -40.688 -16.188 1 65.12 202 GLY A N 1
ATOM 1636 C CA . GLY A 1 202 ? 4.09 -40.844 -17.141 1 65.12 202 GLY A CA 1
ATOM 1637 C C . GLY A 1 202 ? 5.281 -39.969 -16.844 1 65.12 202 GLY A C 1
ATOM 1638 O O . GLY A 1 202 ? 5.266 -39.188 -15.891 1 65.12 202 GLY A O 1
ATOM 1639 N N . ASP A 1 203 ? 6.344 -40.188 -17.672 1 68.12 203 ASP A N 1
ATOM 1640 C CA . ASP A 1 203 ? 7.652 -39.562 -17.453 1 68.12 203 ASP A CA 1
ATOM 1641 C C . ASP A 1 203 ? 7.918 -38.469 -18.484 1 68.12 203 ASP A C 1
ATOM 1643 O O . ASP A 1 203 ? 9.008 -38.406 -19.062 1 68.12 203 ASP A O 1
ATOM 1647 N N . GLU A 1 204 ? 6.961 -37.625 -18.719 1 69.25 204 GLU A N 1
ATOM 1648 C CA . GLU A 1 204 ? 7.121 -36.594 -19.734 1 69.25 204 GLU A CA 1
ATOM 1649 C C . GLU A 1 204 ? 8.367 -35.75 -19.469 1 69.25 204 GLU A C 1
ATOM 1651 O O . GLU A 1 204 ? 8.992 -35.25 -20.406 1 69.25 204 GLU A O 1
ATOM 1656 N N . PHE A 1 205 ? 8.789 -35.594 -18.281 1 74.81 205 PHE A N 1
ATOM 1657 C CA . PHE A 1 205 ? 9.938 -34.75 -17.984 1 74.81 205 PHE A CA 1
ATOM 1658 C C . PHE A 1 205 ? 11.242 -35.469 -18.344 1 74.81 205 PHE A C 1
ATOM 1660 O O . PHE A 1 205 ? 12.305 -34.844 -18.375 1 74.81 205 PHE A O 1
ATOM 1667 N N . ALA A 1 206 ? 11.078 -36.688 -18.656 1 72.19 206 ALA A N 1
ATOM 1668 C CA . ALA A 1 206 ? 12.227 -37.375 -19.234 1 72.19 206 ALA A CA 1
ATOM 1669 C C . ALA A 1 206 ? 12.586 -36.781 -20.594 1 72.19 206 ALA A C 1
ATOM 1671 O O . ALA A 1 206 ? 13.727 -36.906 -21.047 1 72.19 206 ALA A O 1
ATOM 1672 N N . LEU A 1 207 ? 11.562 -36.219 -21.172 1 75.25 207 LEU A N 1
ATOM 1673 C CA . LEU A 1 207 ? 11.758 -35.625 -22.484 1 75.25 207 LEU A CA 1
ATOM 1674 C C . LEU A 1 207 ? 12.234 -34.188 -22.391 1 75.25 207 LEU A C 1
ATOM 1676 O O . LEU A 1 207 ? 12.57 -33.562 -23.406 1 75.25 207 LEU A O 1
ATOM 1680 N N . PHE A 1 208 ? 12.219 -33.688 -21.266 1 85.12 208 PHE A N 1
ATOM 1681 C CA . PHE A 1 208 ? 12.625 -32.312 -21.094 1 85.12 208 PHE A CA 1
ATOM 1682 C C . PHE A 1 208 ? 14.133 -32.156 -21.188 1 85.12 208 PHE A C 1
ATOM 1684 O O . PHE A 1 208 ? 14.875 -32.781 -20.438 1 85.12 208 PHE A O 1
ATOM 1691 N N . PRO A 1 209 ? 14.586 -31.359 -22.125 1 84.38 209 PRO A N 1
ATOM 1692 C CA . PRO A 1 209 ? 16.031 -31.062 -22.125 1 84.38 209 PRO A CA 1
ATOM 1693 C C . PRO A 1 209 ? 16.453 -30.188 -20.953 1 84.38 209 PRO A C 1
ATOM 1695 O O . PRO A 1 209 ? 16.078 -29.016 -20.891 1 84.38 209 PRO A O 1
ATOM 1698 N N . ASN A 1 210 ? 17.312 -30.656 -20.141 1 84.12 210 ASN A N 1
ATOM 1699 C CA . ASN A 1 210 ? 17.672 -29.953 -18.906 1 84.12 210 ASN A CA 1
ATOM 1700 C C . ASN A 1 210 ? 18.625 -28.797 -19.188 1 84.12 210 ASN A C 1
ATOM 1702 O O . ASN A 1 210 ? 18.812 -27.922 -18.328 1 84.12 210 ASN A O 1
ATOM 1706 N N . ASP A 1 211 ? 19.203 -28.812 -20.375 1 89.5 211 ASP A N 1
ATOM 1707 C CA . ASP A 1 211 ? 20.172 -27.781 -20.703 1 89.5 211 ASP A CA 1
ATOM 1708 C C . ASP A 1 211 ? 19.844 -27.125 -22.047 1 89.5 211 ASP A C 1
ATOM 1710 O O . ASP A 1 211 ? 18.906 -27.531 -22.734 1 89.5 211 ASP A O 1
ATOM 1714 N N . GLY A 1 212 ? 20.5 -26.078 -22.266 1 94.88 212 GLY A N 1
ATOM 1715 C CA . GLY A 1 212 ? 20.391 -25.422 -23.562 1 94.88 212 GLY A CA 1
ATOM 1716 C C . GLY A 1 212 ? 19.25 -24.438 -23.625 1 94.88 212 GLY A C 1
ATOM 1717 O O . GLY A 1 212 ? 18.656 -24.234 -24.688 1 94.88 212 GLY A O 1
ATOM 1718 N N . TRP A 1 213 ? 18.859 -23.938 -22.531 1 97 213 TRP A N 1
ATOM 1719 C CA . TRP A 1 213 ? 17.812 -22.922 -22.484 1 97 213 TRP A CA 1
ATOM 1720 C C . TRP A 1 213 ? 18.391 -21.547 -22.156 1 97 213 TRP A C 1
ATOM 1722 O O . TRP A 1 213 ? 19.328 -21.438 -21.359 1 97 213 TRP A O 1
ATOM 1732 N N . GLU A 1 214 ? 17.844 -20.531 -22.766 1 97.25 214 GLU A N 1
ATOM 1733 C CA . GLU A 1 214 ? 18.203 -19.141 -22.484 1 97.25 214 GLU A CA 1
ATOM 1734 C C . GLU A 1 214 ? 16.953 -18.281 -22.281 1 97.25 214 GLU A C 1
ATOM 1736 O O . GLU A 1 214 ? 16 -18.359 -23.062 1 97.25 214 GLU A O 1
ATOM 1741 N N . TYR A 1 215 ? 17.031 -17.484 -21.219 1 97.69 215 TYR A N 1
ATOM 1742 C CA . TYR A 1 215 ? 15.906 -16.578 -20.953 1 97.69 215 TYR A CA 1
ATOM 1743 C C . TYR A 1 215 ? 15.703 -15.609 -22.109 1 97.69 215 TYR A C 1
ATOM 1745 O O . TYR A 1 215 ? 16.656 -15 -22.594 1 97.69 215 TYR A O 1
ATOM 1753 N N . ASP A 1 216 ? 14.469 -15.484 -22.531 1 97.94 216 ASP A N 1
ATOM 1754 C CA . ASP A 1 216 ? 14.188 -14.555 -23.609 1 97.94 216 ASP A CA 1
ATOM 1755 C C . ASP A 1 216 ? 13.391 -13.352 -23.109 1 97.94 216 ASP A C 1
ATOM 1757 O O . ASP A 1 216 ? 13.82 -12.203 -23.266 1 97.94 216 ASP A O 1
ATOM 1761 N N . HIS A 1 217 ? 12.242 -13.578 -22.578 1 97.62 217 HIS A N 1
ATOM 1762 C CA . HIS A 1 217 ? 11.398 -12.5 -22.047 1 97.62 217 HIS A CA 1
ATOM 1763 C C . HIS A 1 217 ? 10.32 -13.047 -21.125 1 97.62 217 HIS A C 1
ATOM 1765 O O . HIS A 1 217 ? 10.18 -14.266 -20.984 1 97.62 217 HIS A O 1
ATOM 1771 N N . THR A 1 218 ? 9.656 -12.148 -20.469 1 98 218 THR A N 1
ATOM 1772 C CA . THR A 1 218 ? 8.508 -12.492 -19.641 1 98 218 THR A CA 1
ATOM 1773 C C . THR A 1 218 ? 7.254 -11.766 -20.125 1 98 218 THR A C 1
ATOM 1775 O O . THR A 1 218 ? 7.266 -10.547 -20.312 1 98 218 THR A O 1
ATOM 1778 N N . TRP A 1 219 ? 6.246 -12.562 -20.391 1 97.75 219 TRP A N 1
ATOM 1779 C CA . TRP A 1 219 ? 4.957 -12.008 -20.781 1 97.75 219 TRP A CA 1
ATOM 1780 C C . TRP A 1 219 ? 4.027 -11.867 -19.594 1 97.75 219 TRP A C 1
ATOM 1782 O O . TRP A 1 219 ? 3.969 -12.75 -18.734 1 97.75 219 TRP A O 1
ATOM 1792 N N . LYS A 1 220 ? 3.277 -10.773 -19.547 1 97.62 220 LYS A N 1
ATOM 1793 C CA . LYS A 1 220 ? 2.334 -10.523 -18.453 1 97.62 220 LYS A CA 1
ATOM 1794 C C . LYS A 1 220 ? 0.893 -10.68 -18.938 1 97.62 220 LYS A C 1
ATOM 1796 O O . LYS A 1 220 ? 0.457 -9.977 -19.844 1 97.62 220 LYS A O 1
ATOM 1801 N N . SER A 1 221 ? 0.19 -11.484 -18.25 1 97.06 221 SER A N 1
ATOM 1802 C CA . SER A 1 221 ? -1.187 -11.766 -18.641 1 97.06 221 SER A CA 1
ATOM 1803 C C . SER A 1 221 ? -2.09 -10.562 -18.406 1 97.06 221 SER A C 1
ATOM 1805 O O . SER A 1 221 ? -3.193 -10.492 -18.953 1 97.06 221 SER A O 1
ATOM 1807 N N . SER A 1 222 ? -1.656 -9.617 -17.594 1 96.56 222 SER A N 1
ATOM 1808 C CA . SER A 1 222 ? -2.463 -8.469 -17.203 1 96.56 222 SER A CA 1
ATOM 1809 C C . SER A 1 222 ? -2.863 -7.637 -18.422 1 96.56 222 SER A C 1
ATOM 1811 O O . SER A 1 222 ? -3.842 -6.887 -18.375 1 96.56 222 SER A O 1
ATOM 1813 N N . VAL A 1 223 ? -2.174 -7.762 -19.5 1 95.5 223 VAL A N 1
ATOM 1814 C CA . VAL A 1 223 ? -2.492 -7.02 -20.719 1 95.5 223 VAL A CA 1
ATOM 1815 C C . VAL A 1 223 ? -3.881 -7.418 -21.219 1 95.5 223 VAL A C 1
ATOM 1817 O O . VAL A 1 223 ? -4.555 -6.633 -21.891 1 95.5 223 VAL A O 1
ATOM 1820 N N . ALA A 1 224 ? -4.195 -8.695 -20.812 1 95.88 224 ALA A N 1
ATOM 1821 C CA . ALA A 1 224 ? -5.5 -9.195 -21.234 1 95.88 224 ALA A CA 1
ATOM 1822 C C . ALA A 1 224 ? -6.566 -8.938 -20.172 1 95.88 224 ALA A C 1
ATOM 1824 O O . ALA A 1 224 ? -7.758 -9.141 -20.422 1 95.88 224 ALA A O 1
ATOM 1825 N N . GLY A 1 225 ? -6.188 -8.539 -19 1 96.62 225 GLY A N 1
ATOM 1826 C CA . GLY A 1 225 ? -7.102 -8.266 -17.891 1 96.62 225 GLY A CA 1
ATOM 1827 C C . GLY A 1 225 ? -6.77 -9.055 -16.641 1 96.62 225 GLY A C 1
ATOM 1828 O O . GLY A 1 225 ? -5.977 -10 -16.688 1 96.62 225 GLY A O 1
ATOM 1829 N N . THR A 1 226 ? -7.375 -8.656 -15.516 1 98.25 226 THR A N 1
ATOM 1830 C CA . THR A 1 226 ? -7.008 -9.273 -14.25 1 98.25 226 THR A CA 1
ATOM 1831 C C . THR A 1 226 ? -8.242 -9.531 -13.391 1 98.25 226 THR A C 1
ATOM 1833 O O . THR A 1 226 ? -8.141 -10.062 -12.289 1 98.25 226 THR A O 1
ATOM 1836 N N . GLU A 1 227 ? -9.453 -9.133 -13.875 1 97.81 227 GLU A N 1
ATOM 1837 C CA . GLU A 1 227 ? -10.648 -9.055 -13.031 1 97.81 227 GLU A CA 1
ATOM 1838 C C . GLU A 1 227 ? -11.367 -10.398 -12.977 1 97.81 227 GLU A C 1
ATOM 1840 O O . GLU A 1 227 ? -12.516 -10.516 -13.398 1 97.81 227 GLU A O 1
ATOM 1845 N N . PHE A 1 228 ? -10.719 -11.328 -12.352 1 98.25 228 PHE A N 1
ATOM 1846 C CA . PHE A 1 228 ? -11.297 -12.656 -12.188 1 98.25 228 PHE A CA 1
ATOM 1847 C C . PHE A 1 228 ? -10.664 -13.383 -11.008 1 98.25 228 PHE A C 1
ATOM 1849 O O . PHE A 1 228 ? -9.602 -12.984 -10.523 1 98.25 228 PHE A O 1
ATOM 1856 N N . ASN A 1 229 ? -11.414 -14.336 -10.469 1 98.56 229 ASN A N 1
ATOM 1857 C CA . ASN A 1 229 ? -10.883 -15.242 -9.461 1 98.56 229 ASN A CA 1
ATOM 1858 C C . ASN A 1 229 ? -9.906 -16.25 -10.062 1 98.56 229 ASN A C 1
ATOM 1860 O O . ASN A 1 229 ? -10.133 -16.75 -11.164 1 98.56 229 ASN A O 1
ATOM 1864 N N . TRP A 1 230 ? -8.875 -16.578 -9.32 1 98.62 230 TRP A N 1
ATOM 1865 C CA . TRP A 1 230 ? -7.871 -17.5 -9.852 1 98.62 230 TRP A CA 1
ATOM 1866 C C . TRP A 1 230 ? -8.508 -18.828 -10.258 1 98.62 230 TRP A C 1
ATOM 1868 O O . TRP A 1 230 ? -8.047 -19.484 -11.195 1 98.62 230 TRP A O 1
ATOM 1878 N N . LYS A 1 231 ? -9.602 -19.234 -9.664 1 98.5 231 LYS A N 1
ATOM 1879 C CA . LYS A 1 231 ? -10.227 -20.516 -9.93 1 98.5 231 LYS A CA 1
ATOM 1880 C C . LYS A 1 231 ? -10.984 -20.5 -11.258 1 98.5 231 LYS A C 1
ATOM 1882 O O . LYS A 1 231 ? -11.117 -21.531 -11.922 1 98.5 231 LYS A O 1
ATOM 1887 N N . THR A 1 232 ? -11.5 -19.328 -11.641 1 97.88 232 THR A N 1
ATOM 1888 C CA . THR A 1 232 ? -12.156 -19.25 -12.938 1 97.88 232 THR A CA 1
ATOM 1889 C C . THR A 1 232 ? -11.188 -19.594 -14.062 1 97.88 232 THR A C 1
ATOM 1891 O O . THR A 1 232 ? -11.555 -20.297 -15.016 1 97.88 232 THR A O 1
ATOM 1894 N N . PHE A 1 233 ? -10.008 -19.141 -13.914 1 98.19 233 PHE A N 1
ATOM 1895 C CA . PHE A 1 233 ? -8.969 -19.469 -14.883 1 98.19 233 PHE A CA 1
ATOM 1896 C C . PHE A 1 233 ? -8.547 -20.922 -14.742 1 98.19 233 PHE A C 1
ATOM 1898 O O . PHE A 1 233 ? -8.414 -21.641 -15.742 1 98.19 233 PHE A O 1
ATOM 1905 N N . ALA A 1 234 ? -8.32 -21.359 -13.531 1 98.06 234 ALA A N 1
ATOM 1906 C CA . ALA A 1 234 ? -7.887 -22.734 -13.273 1 98.06 234 ALA A CA 1
ATOM 1907 C C . ALA A 1 234 ? -8.898 -23.734 -13.82 1 98.06 234 ALA A C 1
ATOM 1909 O O . ALA A 1 234 ? -8.523 -24.781 -14.367 1 98.06 234 ALA A O 1
ATOM 1910 N N . ASP A 1 235 ? -10.156 -23.453 -13.664 1 97.19 235 ASP A N 1
ATOM 1911 C CA . ASP A 1 235 ? -11.203 -24.312 -14.203 1 97.19 235 ASP A CA 1
ATOM 1912 C C . ASP A 1 235 ? -11.039 -24.516 -15.711 1 97.19 235 ASP A C 1
ATOM 1914 O O . ASP A 1 235 ? -11.117 -25.641 -16.203 1 97.19 235 ASP A O 1
ATOM 1918 N N . GLY A 1 236 ? -10.789 -23.391 -16.359 1 95.25 236 GLY A N 1
ATOM 1919 C CA . GLY A 1 236 ? -10.594 -23.469 -17.797 1 95.25 236 GLY A CA 1
ATOM 1920 C C . GLY A 1 236 ? -9.328 -24.203 -18.203 1 95.25 236 GLY A C 1
ATOM 1921 O O . GLY A 1 236 ? -9.297 -24.891 -19.219 1 95.25 236 GLY A O 1
ATOM 1922 N N . PHE A 1 237 ? -8.336 -24.078 -17.406 1 96 237 PHE A N 1
ATOM 1923 C CA . PHE A 1 237 ? -7.043 -24.703 -17.656 1 96 237 PHE A CA 1
ATOM 1924 C C . PHE A 1 237 ? -7.133 -26.219 -17.5 1 96 237 PHE A C 1
ATOM 1926 O O . PHE A 1 237 ? -6.422 -26.969 -18.172 1 96 237 PHE A O 1
ATOM 1933 N N . GLN A 1 238 ? -8.07 -26.688 -16.703 1 95.12 238 GLN A N 1
ATOM 1934 C CA . GLN A 1 238 ? -8.109 -28.094 -16.297 1 95.12 238 GLN A CA 1
ATOM 1935 C C . GLN A 1 238 ? -9.07 -28.891 -17.172 1 95.12 238 GLN A C 1
ATOM 1937 O O . GLN A 1 238 ? -9.594 -29.922 -16.734 1 95.12 238 GLN A O 1
ATOM 1942 N N . GLU A 1 239 ? -9.336 -28.406 -18.359 1 92.06 239 GLU A N 1
ATOM 1943 C CA . GLU A 1 239 ? -10.125 -29.141 -19.359 1 92.06 239 GLU A CA 1
ATOM 1944 C C . GLU A 1 239 ? -9.938 -28.547 -20.75 1 92.06 239 GLU A C 1
ATOM 1946 O O . GLU A 1 239 ? -9.461 -27.422 -20.891 1 92.06 239 GLU A O 1
ATOM 1951 N N . CYS A 1 240 ? -10.242 -29.391 -21.75 1 92.12 240 CYS A N 1
ATOM 1952 C CA . CYS A 1 240 ? -10.289 -28.891 -23.109 1 92.12 240 CYS A CA 1
ATOM 1953 C C . CYS A 1 240 ? -11.68 -29.062 -23.719 1 92.12 240 CYS A C 1
ATOM 1955 O O . CYS A 1 240 ? -11.812 -29.25 -24.938 1 92.12 240 CYS A O 1
ATOM 1957 N N . TYR A 1 241 ? -12.578 -29.125 -22.812 1 90.25 241 TYR A N 1
ATOM 1958 C CA . TYR A 1 241 ? -13.969 -29.172 -23.25 1 90.25 241 TYR A CA 1
ATOM 1959 C C . TYR A 1 241 ? -14.336 -27.891 -24 1 90.25 241 TYR A C 1
ATOM 1961 O O . TYR A 1 241 ? -15.117 -27.906 -24.953 1 90.25 241 TYR A O 1
ATOM 1969 N N . HIS A 1 242 ? -13.719 -26.812 -23.609 1 94.69 242 HIS A N 1
ATOM 1970 C CA . HIS A 1 242 ? -14.031 -25.516 -24.203 1 94.69 242 HIS A CA 1
ATOM 1971 C C . HIS A 1 242 ? -13.195 -25.266 -25.453 1 94.69 242 HIS A C 1
ATOM 1973 O O . HIS A 1 242 ? -13.453 -24.312 -26.203 1 94.69 242 HIS A O 1
ATOM 1979 N N . CYS A 1 243 ? -12.227 -26.094 -25.766 1 92.88 243 CYS A N 1
ATOM 1980 C CA . CYS A 1 243 ? -11.211 -25.781 -26.766 1 92.88 243 CYS A CA 1
ATOM 1981 C C . CYS A 1 243 ? -11.82 -25.656 -28.156 1 92.88 243 CYS A C 1
ATOM 1983 O O . CYS A 1 243 ? -11.398 -24.812 -28.953 1 92.88 243 CYS A O 1
ATOM 1985 N N . GLN A 1 244 ? -12.773 -26.422 -28.391 1 90 244 GLN A N 1
ATOM 1986 C CA . GLN A 1 244 ? -13.406 -26.406 -29.703 1 90 244 GLN A CA 1
ATOM 1987 C C . GLN A 1 244 ? -14.109 -25.062 -29.969 1 90 244 GLN A C 1
ATOM 1989 O O . GLN A 1 244 ? -14.094 -24.562 -31.078 1 90 244 GLN A O 1
ATOM 1994 N N . THR A 1 245 ? -14.672 -24.516 -28.984 1 93 245 THR A N 1
ATOM 1995 C CA . THR A 1 245 ? -15.469 -23.297 -29.141 1 93 245 THR A CA 1
ATOM 1996 C C . THR A 1 245 ? -14.695 -22.078 -28.656 1 93 245 THR A C 1
ATOM 1998 O O . THR A 1 245 ? -14.797 -21 -29.234 1 93 245 THR A O 1
ATOM 2001 N N . GLY A 1 246 ? -13.922 -22.25 -27.672 1 92 246 GLY A N 1
ATOM 2002 C CA . GLY A 1 246 ? -13.203 -21.141 -27.047 1 92 246 GLY A CA 1
ATOM 2003 C C . GLY A 1 246 ? -11.969 -20.719 -27.828 1 92 246 GLY A C 1
ATOM 2004 O O . GLY A 1 246 ? -11.477 -19.609 -27.672 1 92 246 GLY A O 1
ATOM 2005 N N . HIS A 1 247 ? -11.445 -21.688 -28.594 1 91.81 247 HIS A N 1
ATOM 2006 C CA . HIS A 1 247 ? -10.242 -21.422 -29.391 1 91.81 247 HIS A CA 1
ATOM 2007 C C . HIS A 1 247 ? -10.484 -21.734 -30.859 1 91.81 247 HIS A C 1
ATOM 2009 O O . HIS A 1 247 ? -9.727 -22.469 -31.484 1 91.81 247 HIS A O 1
ATOM 2015 N N . PRO A 1 248 ? -11.383 -21.047 -31.453 1 88.94 248 PRO A N 1
ATOM 2016 C CA . PRO A 1 248 ? -11.883 -21.484 -32.75 1 88.94 248 PRO A CA 1
ATOM 2017 C C . PRO A 1 248 ? -10.836 -21.359 -33.875 1 88.94 248 PRO A C 1
ATOM 2019 O O . PRO A 1 248 ? -10.875 -22.109 -34.844 1 88.94 248 PRO A O 1
ATOM 2022 N N . THR A 1 249 ? -9.906 -20.5 -33.719 1 89.44 249 THR A N 1
ATOM 2023 C CA . THR A 1 249 ? -8.977 -20.281 -34.812 1 89.44 249 THR A CA 1
ATOM 2024 C C . THR A 1 249 ? -7.598 -20.844 -34.5 1 89.44 249 THR A C 1
ATOM 2026 O O . THR A 1 249 ? -6.652 -20.672 -35.25 1 89.44 249 THR A O 1
ATOM 2029 N N . THR A 1 250 ? -7.461 -21.578 -33.375 1 89.5 250 THR A N 1
ATOM 2030 C CA . THR A 1 250 ? -6.137 -22.031 -33 1 89.5 250 THR A CA 1
ATOM 2031 C C . THR A 1 250 ? -6.141 -23.531 -32.719 1 89.5 250 THR A C 1
ATOM 2033 O O . THR A 1 250 ? -5.965 -24.328 -33.625 1 89.5 250 THR A O 1
ATOM 2036 N N . LEU A 1 251 ? -6.562 -23.953 -31.594 1 87.5 251 LEU A N 1
ATOM 2037 C CA . LEU A 1 251 ? -6.324 -25.312 -31.078 1 87.5 251 LEU A CA 1
ATOM 2038 C C . LEU A 1 251 ? -7.016 -26.344 -31.969 1 87.5 251 LEU A C 1
ATOM 2040 O O . LEU A 1 251 ? -6.391 -27.328 -32.375 1 87.5 251 LEU A O 1
ATOM 2044 N N . PRO A 1 252 ? -8.297 -26.094 -32.344 1 86.5 252 PRO A N 1
ATOM 2045 C CA . PRO A 1 252 ? -8.938 -27.141 -33.156 1 86.5 252 PRO A CA 1
ATOM 2046 C C . PRO A 1 252 ? -8.344 -27.25 -34.562 1 86.5 252 PRO A C 1
ATOM 2048 O O . PRO A 1 252 ? -8.477 -28.297 -35.188 1 86.5 252 PRO A O 1
ATOM 2051 N N . LYS A 1 253 ? -7.766 -26.234 -34.969 1 85.5 253 LYS A N 1
ATOM 2052 C CA . LYS A 1 253 ? -7.164 -26.219 -36.312 1 85.5 253 LYS A CA 1
ATOM 2053 C C . LYS A 1 253 ? -5.812 -26.922 -36.312 1 85.5 253 LYS A C 1
ATOM 2055 O O . LYS A 1 253 ? -5.469 -27.625 -37.25 1 85.5 253 LYS A O 1
ATOM 2060 N N . ASP A 1 254 ? -5.168 -26.859 -35.219 1 86.44 254 ASP A N 1
ATOM 2061 C CA . ASP A 1 254 ? -3.752 -27.219 -35.25 1 86.44 254 ASP A CA 1
ATOM 2062 C C . ASP A 1 254 ? -3.484 -28.5 -34.469 1 86.44 254 ASP A C 1
ATOM 2064 O O . ASP A 1 254 ? -2.445 -29.141 -34.656 1 86.44 254 ASP A O 1
ATOM 2068 N N . PHE A 1 255 ? -4.387 -28.875 -33.656 1 85.69 255 PHE A N 1
ATOM 2069 C CA . PHE A 1 255 ? -4.18 -30.047 -32.812 1 85.69 255 PHE A CA 1
ATOM 2070 C C . PHE A 1 255 ? -5.344 -31.016 -32.938 1 85.69 255 PHE A C 1
ATOM 2072 O O . PHE A 1 255 ? -6.465 -30.625 -33.25 1 85.69 255 PHE A O 1
ATOM 2079 N N . ALA A 1 256 ? -4.984 -32.281 -32.656 1 83.19 256 ALA A N 1
ATOM 2080 C CA . ALA A 1 256 ? -5.996 -33.344 -32.688 1 83.19 256 ALA A CA 1
ATOM 2081 C C . ALA A 1 256 ? -6.727 -33.438 -31.359 1 83.19 256 ALA A C 1
ATOM 2083 O O . ALA A 1 256 ? -6.398 -34.312 -30.531 1 83.19 256 ALA A O 1
ATOM 2084 N N . LEU A 1 257 ? -7.742 -32.75 -31.203 1 84 257 LEU A N 1
ATOM 2085 C CA . LEU A 1 257 ? -8.453 -32.656 -29.922 1 84 257 LEU A CA 1
ATOM 2086 C C . LEU A 1 257 ? -9.141 -33.969 -29.594 1 84 257 LEU A C 1
ATOM 2088 O O . LEU A 1 257 ? -9.43 -34.25 -28.422 1 84 257 LEU A O 1
ATOM 2092 N N . ASP A 1 258 ? -9.422 -34.688 -30.609 1 78.31 258 ASP A N 1
ATOM 2093 C CA . ASP A 1 258 ? -10.039 -36 -30.391 1 78.31 258 ASP A CA 1
ATOM 2094 C C . ASP A 1 258 ? -9.055 -36.969 -29.75 1 78.31 258 ASP A C 1
ATOM 2096 O O . ASP A 1 258 ? -9.445 -38.031 -29.234 1 78.31 258 ASP A O 1
ATOM 2100 N N . GLN A 1 259 ? -7.766 -36.625 -29.797 1 75.94 259 GLN A N 1
ATOM 2101 C CA . GLN A 1 259 ? -6.723 -37.438 -29.188 1 75.94 259 GLN A CA 1
ATOM 2102 C C . GLN A 1 259 ? -6.164 -36.781 -27.922 1 75.94 259 GLN A C 1
ATOM 2104 O O . GLN A 1 259 ? -5.172 -37.25 -27.359 1 75.94 259 GLN A O 1
ATOM 2109 N N . TYR A 1 260 ? -6.816 -35.781 -27.531 1 79.19 260 TYR A N 1
ATOM 2110 C CA . TYR A 1 260 ? -6.434 -35.031 -26.328 1 79.19 260 TYR A CA 1
ATOM 2111 C C . TYR A 1 260 ? -6.641 -35.906 -25.094 1 79.19 260 TYR A C 1
ATOM 2113 O O . TYR A 1 260 ? -7.641 -36.625 -24.984 1 79.19 260 TYR A O 1
ATOM 2121 N N . TYR A 1 261 ? -5.668 -35.844 -24.172 1 75.81 261 TYR A N 1
ATOM 2122 C CA . TYR A 1 261 ? -5.969 -36.438 -22.859 1 75.81 261 TYR A CA 1
ATOM 2123 C C . TYR A 1 261 ? -5.359 -35.594 -21.734 1 75.81 261 TYR A C 1
ATOM 2125 O O . TYR A 1 261 ? -4.445 -34.812 -21.969 1 75.81 261 TYR A O 1
ATOM 2133 N N . LEU A 1 262 ? -5.926 -35.812 -20.609 1 83.06 262 LEU A N 1
ATOM 2134 C CA . LEU A 1 262 ? -5.562 -35.156 -19.375 1 83.06 262 LEU A CA 1
ATOM 2135 C C . LEU A 1 262 ? -5.426 -36.156 -18.234 1 83.06 262 LEU A C 1
ATOM 2137 O O . LEU A 1 262 ? -6.352 -36.938 -17.969 1 83.06 262 LEU A O 1
ATOM 2141 N N . ARG A 1 263 ? -4.188 -36.156 -17.609 1 83.06 263 ARG A N 1
ATOM 2142 C CA . ARG A 1 263 ? -3.91 -37.094 -16.531 1 83.06 263 ARG A CA 1
ATOM 2143 C C . ARG A 1 263 ? -3.432 -36.375 -15.273 1 83.06 263 ARG A C 1
ATOM 2145 O O . ARG A 1 263 ? -2.656 -35.406 -15.367 1 83.06 263 ARG A O 1
ATOM 2152 N N . GLN A 1 264 ? -3.91 -36.938 -14.188 1 86.5 264 GLN A N 1
ATOM 2153 C CA . GLN A 1 264 ? -3.568 -36.312 -12.922 1 86.5 264 GLN A CA 1
ATOM 2154 C C . GLN A 1 264 ? -2.6 -37.156 -12.117 1 86.5 264 GLN A C 1
ATOM 2156 O O . GLN A 1 264 ? -2.828 -38.344 -11.938 1 86.5 264 GLN A O 1
ATOM 2161 N N . GLY A 1 265 ? -1.533 -36.531 -11.734 1 87.25 265 GLY A N 1
ATOM 2162 C CA . GLY A 1 265 ? -0.667 -37.125 -10.727 1 87.25 265 GLY A CA 1
ATOM 2163 C C . GLY A 1 265 ? -1.073 -36.781 -9.305 1 87.25 265 GLY A C 1
ATOM 2164 O O . GLY A 1 265 ? -2.264 -36.719 -8.992 1 87.25 265 GLY A O 1
ATOM 2165 N N . ILE A 1 266 ? -0.087 -36.688 -8.523 1 89.19 266 ILE A N 1
ATOM 2166 C CA . ILE A 1 266 ? -0.354 -36.344 -7.129 1 89.19 266 ILE A CA 1
ATOM 2167 C C . ILE A 1 266 ? -0.675 -34.844 -7.012 1 89.19 266 ILE A C 1
ATOM 2169 O O . ILE A 1 266 ? -1.645 -34.469 -6.355 1 89.19 266 ILE A O 1
ATOM 2173 N N . GLY A 1 267 ? 0.144 -34.062 -7.691 1 93.06 267 GLY A N 1
ATOM 2174 C CA . GLY A 1 267 ? -0.062 -32.625 -7.641 1 93.06 267 GLY A CA 1
ATOM 2175 C C . GLY A 1 267 ? 0.058 -31.953 -8.992 1 93.06 267 GLY A C 1
ATOM 2176 O O . GLY A 1 267 ? -0.068 -30.734 -9.102 1 93.06 267 GLY A O 1
ATOM 2177 N N . ALA A 1 268 ? 0.249 -32.719 -10.016 1 91.94 268 ALA A N 1
ATOM 2178 C CA . ALA A 1 268 ? 0.378 -32.188 -11.375 1 91.94 268 ALA A CA 1
ATOM 2179 C C . ALA A 1 268 ? -0.645 -32.812 -12.312 1 91.94 268 ALA A C 1
ATOM 2181 O O . ALA A 1 268 ? -1.021 -34 -12.133 1 91.94 268 ALA A O 1
ATOM 2182 N N . SER A 1 269 ? -1.131 -31.984 -13.156 1 90.56 269 SER A N 1
ATOM 2183 C CA . SER A 1 269 ? -2.01 -32.438 -14.227 1 90.56 269 SER A CA 1
ATOM 2184 C C . SER A 1 269 ? -1.366 -32.219 -15.594 1 90.56 269 SER A C 1
ATOM 2186 O O . SER A 1 269 ? -0.969 -31.094 -15.93 1 90.56 269 SER A O 1
ATOM 2188 N N . ARG A 1 270 ? -1.351 -33.281 -16.391 1 88.12 270 ARG A N 1
ATOM 2189 C CA . ARG A 1 270 ? -0.639 -33.219 -17.656 1 88.12 270 ARG A CA 1
ATOM 2190 C C . ARG A 1 270 ? -1.612 -33.25 -18.844 1 88.12 270 ARG A C 1
ATOM 2192 O O . ARG A 1 270 ? -2.49 -34.094 -18.906 1 88.12 270 ARG A O 1
ATOM 2199 N N . HIS A 1 271 ? -1.382 -32.219 -19.625 1 86 271 HIS A N 1
ATOM 2200 C CA . HIS A 1 271 ? -2.133 -32.125 -20.875 1 86 271 HIS A CA 1
ATOM 2201 C C . HIS A 1 271 ? -1.289 -32.594 -22.047 1 86 271 HIS A C 1
ATOM 2203 O O . HIS A 1 271 ? -0.11 -32.25 -22.156 1 86 271 HIS A O 1
ATOM 2209 N N . PHE A 1 272 ? -1.896 -33.406 -22.828 1 76.38 272 PHE A N 1
ATOM 2210 C CA . PHE A 1 272 ? -1.232 -33.781 -24.078 1 76.38 272 PHE A CA 1
ATOM 2211 C C . PHE A 1 272 ? -2.072 -33.375 -25.281 1 76.38 272 PHE A C 1
ATOM 2213 O O . PHE A 1 272 ? -3.24 -33.781 -25.391 1 76.38 272 PHE A O 1
ATOM 2220 N N . LEU A 1 273 ? -1.438 -32.625 -26.109 1 77.12 273 LEU A N 1
ATOM 2221 C CA . LEU A 1 273 ? -2.055 -32.156 -27.328 1 77.12 273 LEU A CA 1
ATOM 2222 C C . LEU A 1 273 ? -1.239 -32.562 -28.547 1 77.12 273 LEU A C 1
ATOM 2224 O O . LEU A 1 273 ? -0.305 -31.859 -28.953 1 77.12 273 LEU A O 1
ATOM 2228 N N . PRO A 1 274 ? -1.696 -33.594 -29.219 1 77.25 274 PRO A N 1
ATOM 2229 C CA . PRO A 1 274 ? -0.949 -34 -30.422 1 77.25 274 PRO A CA 1
ATOM 2230 C C . PRO A 1 274 ? -1.225 -33.094 -31.609 1 77.25 274 PRO A C 1
ATOM 2232 O O . PRO A 1 274 ? -2.377 -32.719 -31.875 1 77.25 274 PRO A O 1
ATOM 2235 N N . PRO A 1 275 ? -0.196 -32.75 -32.312 1 81.5 275 PRO A N 1
ATOM 2236 C CA . PRO A 1 275 ? -0.406 -31.922 -33.469 1 81.5 275 PRO A CA 1
ATOM 2237 C C . PRO A 1 275 ? -1.115 -32.656 -34.625 1 81.5 275 PRO A C 1
ATOM 2239 O O . PRO A 1 275 ? -0.967 -33.875 -34.75 1 81.5 275 PRO A O 1
ATOM 2242 N N . LYS A 1 276 ? -1.936 -31.906 -35.406 1 79.19 276 LYS A N 1
ATOM 2243 C CA . LYS A 1 276 ? -2.586 -32.438 -36.594 1 79.19 276 LYS A CA 1
ATOM 2244 C C . LYS A 1 276 ? -1.621 -32.5 -37.781 1 79.19 276 LYS A C 1
ATOM 2246 O O . LYS A 1 276 ? -1.763 -33.344 -38.656 1 79.19 276 LYS A O 1
ATOM 2251 N N . LYS A 1 277 ? -0.9 -31.453 -37.812 1 74.94 277 LYS A N 1
ATOM 2252 C CA . LYS A 1 277 ? -0.051 -31.297 -39 1 74.94 277 LYS A CA 1
ATOM 2253 C C . LYS A 1 277 ? 1.415 -31.531 -38.656 1 74.94 277 LYS A C 1
ATOM 2255 O O . LYS A 1 277 ? 1.845 -31.281 -37.531 1 74.94 277 LYS A O 1
ATOM 2260 N N . GLU A 1 278 ? 2.053 -32.062 -39.688 1 67.56 278 GLU A N 1
ATOM 2261 C CA . GLU A 1 278 ? 3.502 -32.219 -39.562 1 67.56 278 GLU A CA 1
ATOM 2262 C C . GLU A 1 278 ? 4.18 -30.859 -39.375 1 67.56 278 GLU A C 1
ATOM 2264 O O . GLU A 1 278 ? 3.703 -29.844 -39.906 1 67.56 278 GLU A O 1
ATOM 2269 N N . GLY A 1 279 ? 5.141 -30.734 -38.562 1 61.53 279 GLY A N 1
ATOM 2270 C CA . GLY A 1 279 ? 5.895 -29.5 -38.375 1 61.53 279 GLY A CA 1
ATOM 2271 C C . GLY A 1 279 ? 5.59 -28.781 -37.094 1 61.53 279 GLY A C 1
ATOM 2272 O O . GLY A 1 279 ? 6.363 -27.938 -36.625 1 61.53 279 GLY A O 1
ATOM 2273 N N . LEU A 1 280 ? 4.387 -29.125 -36.656 1 66.56 280 LEU A N 1
ATOM 2274 C CA . LEU A 1 280 ? 4.102 -28.547 -35.344 1 66.56 280 LEU A CA 1
ATOM 2275 C C . LEU A 1 280 ? 4.645 -29.438 -34.25 1 66.56 280 LEU A C 1
ATOM 2277 O O . LEU A 1 280 ? 4.527 -30.672 -34.312 1 66.56 280 LEU A O 1
ATOM 2281 N N . SER A 1 281 ? 5.316 -28.734 -33.406 1 69.94 281 SER A N 1
ATOM 2282 C CA . SER A 1 281 ? 5.887 -29.484 -32.312 1 69.94 281 SER A CA 1
ATOM 2283 C C . SER A 1 281 ? 4.82 -29.828 -31.281 1 69.94 281 SER A C 1
ATOM 2285 O O . SER A 1 281 ? 3.863 -29.078 -31.078 1 69.94 281 SER A O 1
ATOM 2287 N N . GLU A 1 282 ? 5.055 -31.016 -30.734 1 71.94 282 GLU A N 1
ATOM 2288 C CA . GLU A 1 282 ? 4.246 -31.406 -29.594 1 71.94 282 GLU A CA 1
ATOM 2289 C C . GLU A 1 282 ? 4.469 -30.453 -28.406 1 71.94 282 GLU A C 1
ATOM 2291 O O . GLU A 1 282 ? 5.57 -29.938 -28.234 1 71.94 282 GLU A O 1
ATOM 2296 N N . ALA A 1 283 ? 3.387 -30.125 -27.797 1 77.38 283 ALA A N 1
ATOM 2297 C CA . ALA A 1 283 ? 3.484 -29.312 -26.594 1 77.38 283 ALA A CA 1
ATOM 2298 C C . ALA A 1 283 ? 3.174 -30.125 -25.344 1 77.38 283 ALA A C 1
ATOM 2300 O O . ALA A 1 283 ? 2.219 -30.906 -25.328 1 77.38 283 ALA A O 1
ATOM 2301 N N . TYR A 1 284 ? 4.051 -30.047 -24.359 1 83.44 284 TYR A N 1
ATOM 2302 C CA . TYR A 1 284 ? 3.863 -30.672 -23.047 1 83.44 284 TYR A CA 1
ATOM 2303 C C . TYR A 1 284 ? 3.451 -29.656 -22 1 83.44 284 TYR A C 1
ATOM 2305 O O . TYR A 1 284 ? 4.254 -28.812 -21.609 1 83.44 284 TYR A O 1
ATOM 2313 N N . ILE A 1 285 ? 2.225 -29.797 -21.578 1 91 285 ILE A N 1
ATOM 2314 C CA . ILE A 1 285 ? 1.642 -28.812 -20.672 1 91 285 ILE A CA 1
ATOM 2315 C C . ILE A 1 285 ? 1.376 -29.453 -19.312 1 91 285 ILE A C 1
ATOM 2317 O O . ILE A 1 285 ? 0.604 -30.406 -19.219 1 91 285 ILE A O 1
ATOM 2321 N N . THR A 1 286 ? 2.025 -28.922 -18.328 1 92.19 286 THR A N 1
ATOM 2322 C CA . THR A 1 286 ? 1.845 -29.438 -16.969 1 92.19 286 THR A CA 1
ATOM 2323 C C . THR A 1 286 ? 1.258 -28.375 -16.062 1 92.19 286 THR A C 1
ATOM 2325 O O . THR A 1 286 ? 1.891 -27.344 -15.82 1 92.19 286 THR A O 1
ATOM 2328 N N . TRP A 1 287 ? 0.051 -28.578 -15.594 1 95.06 287 TRP A N 1
ATOM 2329 C CA . TRP A 1 287 ? -0.564 -27.766 -14.555 1 95.06 287 TRP A CA 1
ATOM 2330 C C . TRP A 1 287 ? -0.107 -28.203 -13.164 1 95.06 287 TRP A C 1
ATOM 2332 O O . TRP A 1 287 ? 0.023 -29.406 -12.906 1 95.06 287 TRP A O 1
ATOM 2342 N N . LEU A 1 288 ? 0.147 -27.25 -12.359 1 96.69 288 LEU A N 1
ATOM 2343 C CA . LEU A 1 288 ? 0.676 -27.531 -11.031 1 96.69 288 LEU A CA 1
ATOM 2344 C C . LEU A 1 288 ? -0.285 -27.047 -9.953 1 96.69 288 LEU A C 1
ATOM 2346 O O . LEU A 1 288 ? -0.662 -25.875 -9.93 1 96.69 288 LEU A O 1
ATOM 2350 N N . PHE A 1 289 ? -0.708 -27.922 -9.07 1 97.06 289 PHE A N 1
ATOM 2351 C CA . PHE A 1 289 ? -1.589 -27.594 -7.957 1 97.06 289 PHE A CA 1
ATOM 2352 C C . PHE A 1 289 ? -0.886 -26.672 -6.965 1 97.06 289 PHE A C 1
ATOM 2354 O O . PHE A 1 289 ? 0.255 -26.922 -6.574 1 97.06 289 PHE A O 1
ATOM 2361 N N . PRO A 1 290 ? -1.441 -25.609 -6.418 1 97.62 290 PRO A N 1
ATOM 2362 C CA . PRO A 1 290 ? -2.836 -25.25 -6.684 1 97.62 290 PRO A CA 1
ATOM 2363 C C . PRO A 1 290 ? -3.006 -24.469 -7.98 1 97.62 290 PRO A C 1
ATOM 2365 O O . PRO A 1 290 ? -4.094 -24.453 -8.562 1 97.62 290 PRO A O 1
ATOM 2368 N N . ILE A 1 291 ? -1.951 -23.719 -8.328 1 97.69 291 ILE A N 1
ATOM 2369 C CA . ILE A 1 291 ? -2.012 -23.031 -9.609 1 97.69 291 ILE A CA 1
ATOM 2370 C C . ILE A 1 291 ? -0.601 -22.672 -10.078 1 97.69 291 ILE A C 1
ATOM 2372 O O . ILE A 1 291 ? 0.175 -22.078 -9.336 1 97.69 291 ILE A O 1
ATOM 2376 N N . GLY A 1 292 ? -0.242 -22.984 -11.211 1 97.81 292 GLY A N 1
ATOM 2377 C CA . GLY A 1 292 ? 1.021 -22.828 -11.914 1 97.81 292 GLY A CA 1
ATOM 2378 C C . GLY A 1 292 ? 1.148 -23.734 -13.117 1 97.81 292 GLY A C 1
ATOM 2379 O O . GLY A 1 292 ? 0.303 -24.609 -13.336 1 97.81 292 GLY A O 1
ATOM 2380 N N . ALA A 1 293 ? 2.174 -23.484 -13.898 1 97.5 293 ALA A N 1
ATOM 2381 C CA . ALA A 1 293 ? 2.314 -24.359 -15.062 1 97.5 293 ALA A CA 1
ATOM 2382 C C . ALA A 1 293 ? 3.746 -24.344 -15.586 1 97.5 293 ALA A C 1
ATOM 2384 O O . ALA A 1 293 ? 4.457 -23.344 -15.445 1 97.5 293 ALA A O 1
ATOM 2385 N N . ILE A 1 294 ? 4.094 -25.422 -16.078 1 95.69 294 ILE A N 1
ATOM 2386 C CA . ILE A 1 294 ? 5.293 -25.594 -16.891 1 95.69 294 ILE A CA 1
ATOM 2387 C C . ILE A 1 294 ? 4.918 -26.141 -18.266 1 95.69 294 ILE A C 1
ATOM 2389 O O . ILE A 1 294 ? 4.281 -27.203 -18.359 1 95.69 294 ILE A O 1
ATOM 2393 N N . ILE A 1 295 ? 5.254 -25.422 -19.266 1 93.38 295 ILE A N 1
ATOM 2394 C CA . ILE A 1 295 ? 4.965 -25.812 -20.641 1 93.38 295 ILE A CA 1
ATOM 2395 C C . ILE A 1 295 ? 6.258 -25.844 -21.453 1 93.38 295 ILE A C 1
ATOM 2397 O O . ILE A 1 295 ? 7.039 -24.891 -21.406 1 93.38 295 ILE A O 1
ATOM 2401 N N . PHE A 1 296 ? 6.5 -26.984 -22.141 1 90.81 296 PHE A N 1
ATOM 2402 C CA . PHE A 1 296 ? 7.695 -26.969 -22.969 1 90.81 296 PHE A CA 1
ATOM 2403 C C . PHE A 1 296 ? 7.457 -27.734 -24.266 1 90.81 296 PHE A C 1
ATOM 2405 O O . PHE A 1 296 ? 6.543 -28.562 -24.344 1 90.81 296 PHE A O 1
ATOM 2412 N N . SER A 1 297 ? 8.078 -27.359 -25.25 1 87.75 297 SER A N 1
ATOM 2413 C CA . SER A 1 297 ? 8.258 -28.031 -26.547 1 87.75 297 SER A CA 1
ATOM 2414 C C . SER A 1 297 ? 9.727 -28.109 -26.922 1 87.75 297 SER A C 1
ATOM 2416 O O . SER A 1 297 ? 10.609 -27.922 -26.078 1 87.75 297 SER A O 1
ATOM 2418 N N . ASP A 1 298 ? 9.938 -28.438 -28.156 1 84.69 298 ASP A N 1
ATOM 2419 C CA . ASP A 1 298 ? 11.312 -28.562 -28.609 1 84.69 298 ASP A CA 1
ATOM 2420 C C . ASP A 1 298 ? 12.047 -27.234 -28.531 1 84.69 298 ASP A C 1
ATOM 2422 O O . ASP A 1 298 ? 13.258 -27.188 -28.297 1 84.69 298 ASP A O 1
ATOM 2426 N N . ASN A 1 299 ? 11.305 -26.172 -28.672 1 90.5 299 ASN A N 1
ATOM 2427 C CA . ASN A 1 299 ? 12.023 -24.906 -28.812 1 90.5 299 ASN A CA 1
ATOM 2428 C C . ASN A 1 299 ? 11.5 -23.859 -27.844 1 90.5 299 ASN A C 1
ATOM 2430 O O . ASN A 1 299 ? 11.844 -22.672 -27.953 1 90.5 299 ASN A O 1
ATOM 2434 N N . LEU A 1 300 ? 10.641 -24.234 -26.953 1 93.75 300 LEU A N 1
ATOM 2435 C CA . LEU A 1 300 ? 10.172 -23.219 -26.016 1 93.75 300 LEU A CA 1
ATOM 2436 C C . LEU A 1 300 ? 9.93 -23.828 -24.625 1 93.75 300 LEU A C 1
ATOM 2438 O O . LEU A 1 300 ? 9.625 -25.016 -24.516 1 93.75 300 LEU A O 1
ATOM 2442 N N . LEU A 1 301 ? 10.125 -23.062 -23.625 1 96.31 301 LEU A N 1
ATOM 2443 C CA . LEU A 1 301 ? 9.805 -23.344 -22.219 1 96.31 301 LEU A CA 1
ATOM 2444 C C . LEU A 1 301 ? 9.117 -22.156 -21.562 1 96.31 301 LEU A C 1
ATOM 2446 O O . LEU A 1 301 ? 9.633 -21.047 -21.594 1 96.31 301 LEU A O 1
ATOM 2450 N N . PHE A 1 302 ? 7.922 -22.375 -21.062 1 97.62 302 PHE A N 1
ATOM 2451 C CA . PHE A 1 302 ? 7.176 -21.375 -20.312 1 97.62 302 PHE A CA 1
ATOM 2452 C C . PHE A 1 302 ? 7.074 -21.781 -18.844 1 97.62 302 PHE A C 1
ATOM 2454 O O . PHE A 1 302 ? 6.684 -22.906 -18.531 1 97.62 302 PHE A O 1
ATOM 2461 N N . ILE A 1 303 ? 7.465 -20.906 -17.984 1 98.12 303 ILE A N 1
ATOM 2462 C CA . ILE A 1 303 ? 7.137 -21 -16.562 1 98.12 303 ILE A CA 1
ATOM 2463 C C . ILE A 1 303 ? 6.035 -20 -16.234 1 98.12 303 ILE A C 1
ATOM 2465 O O . ILE A 1 303 ? 6.273 -18.781 -16.234 1 98.12 303 ILE A O 1
ATOM 2469 N N . ALA A 1 304 ? 4.867 -20.484 -15.93 1 98.25 304 ALA A N 1
ATOM 2470 C CA . ALA A 1 304 ? 3.752 -19.609 -15.586 1 98.25 304 ALA A CA 1
ATOM 2471 C C . ALA A 1 304 ? 3.602 -19.484 -14.078 1 98.25 304 ALA A C 1
ATOM 2473 O O . ALA A 1 304 ? 3.268 -20.453 -13.391 1 98.25 304 ALA A O 1
ATOM 2474 N N . ARG A 1 305 ? 3.859 -18.328 -13.555 1 98 305 ARG A N 1
ATOM 2475 C CA . ARG A 1 305 ? 3.705 -18.047 -12.133 1 98 305 ARG A CA 1
ATOM 2476 C C . ARG A 1 305 ? 2.555 -17.078 -11.883 1 98 305 ARG A C 1
ATOM 2478 O O . ARG A 1 305 ? 2.463 -16.031 -12.539 1 98 305 ARG A O 1
ATOM 2485 N N . PHE A 1 306 ? 1.721 -17.359 -10.953 1 98.12 306 PHE A N 1
ATOM 2486 C CA . PHE A 1 306 ? 0.472 -16.625 -10.766 1 98.12 306 PHE A CA 1
ATOM 2487 C C . PHE A 1 306 ? 0.579 -15.672 -9.586 1 98.12 306 PHE A C 1
ATOM 2489 O O . PHE A 1 306 ? 1.375 -15.891 -8.672 1 98.12 306 PHE A O 1
ATOM 2496 N N . ASN A 1 307 ? -0.188 -14.664 -9.664 1 98.19 307 ASN A N 1
ATOM 2497 C CA . ASN A 1 307 ? -0.326 -13.648 -8.633 1 98.19 307 ASN A CA 1
ATOM 2498 C C . ASN A 1 307 ? -1.788 -13.273 -8.398 1 98.19 307 ASN A C 1
ATOM 2500 O O . ASN A 1 307 ? -2.314 -12.375 -9.062 1 98.19 307 ASN A O 1
ATOM 2504 N N . ALA A 1 308 ? -2.373 -13.914 -7.465 1 98.19 308 ALA A N 1
ATOM 2505 C CA . ALA A 1 308 ? -3.703 -13.523 -7.008 1 98.19 308 ALA A CA 1
ATOM 2506 C C . ALA A 1 308 ? -3.619 -12.625 -5.777 1 98.19 308 ALA A C 1
ATOM 2508 O O . ALA A 1 308 ? -3.115 -13.039 -4.734 1 98.19 308 ALA A O 1
ATOM 2509 N N . THR A 1 309 ? -4.191 -11.414 -5.848 1 96 309 THR A N 1
ATOM 2510 C CA . THR A 1 309 ? -4.059 -10.477 -4.742 1 96 309 THR A CA 1
ATOM 2511 C C . THR A 1 309 ? -5.418 -10.172 -4.117 1 96 309 THR A C 1
ATOM 2513 O O . THR A 1 309 ? -5.512 -9.406 -3.16 1 96 309 THR A O 1
ATOM 2516 N N . GLY A 1 310 ? -6.426 -10.727 -4.645 1 96.06 310 GLY A N 1
ATOM 2517 C CA . GLY A 1 310 ? -7.801 -10.648 -4.176 1 96.06 310 GLY A CA 1
ATOM 2518 C C . GLY A 1 310 ? -8.711 -11.664 -4.848 1 96.06 310 GLY A C 1
ATOM 2519 O O . GLY A 1 310 ? -8.312 -12.328 -5.805 1 96.06 310 GLY A O 1
ATOM 2520 N N . ALA A 1 311 ? -9.961 -11.695 -4.371 1 97.19 311 ALA A N 1
ATOM 2521 C CA . ALA A 1 311 ? -10.906 -12.664 -4.922 1 97.19 311 ALA A CA 1
ATOM 2522 C C . ALA A 1 311 ? -11.172 -12.391 -6.398 1 97.19 311 ALA A C 1
ATOM 2524 O O . ALA A 1 311 ? -11.469 -13.312 -7.164 1 97.19 311 ALA A O 1
ATOM 2525 N N . LEU A 1 312 ? -11.016 -11.133 -6.773 1 97.69 312 LEU A N 1
ATOM 2526 C CA . LEU A 1 312 ? -11.391 -10.766 -8.133 1 97.69 312 LEU A CA 1
ATOM 2527 C C . LEU A 1 312 ? -10.219 -10.109 -8.867 1 97.69 312 LEU A C 1
ATOM 2529 O O . LEU A 1 312 ? -10.43 -9.266 -9.734 1 97.69 312 LEU A O 1
ATOM 2533 N N . GLU A 1 313 ? -9.031 -10.414 -8.43 1 98.06 313 GLU A N 1
ATOM 2534 C CA . GLU A 1 313 ? -7.816 -9.852 -9.016 1 98.06 313 GLU A CA 1
ATOM 2535 C C . GLU A 1 313 ? -6.734 -10.914 -9.172 1 98.06 313 GLU A C 1
ATOM 2537 O O . GLU A 1 313 ? -6.047 -11.266 -8.211 1 98.06 313 GLU A O 1
ATOM 2542 N N . THR A 1 314 ? -6.52 -11.352 -10.414 1 98.44 314 THR A N 1
ATOM 2543 C CA . THR A 1 314 ? -5.551 -12.414 -10.695 1 98.44 314 THR A CA 1
ATOM 2544 C C . THR A 1 314 ? -4.809 -12.133 -12 1 98.44 314 THR A C 1
ATOM 2546 O O . THR A 1 314 ? -5.402 -11.656 -12.969 1 98.44 314 THR A O 1
ATOM 2549 N N . SER A 1 315 ? -3.582 -12.359 -12 1 98.31 315 SER A N 1
ATOM 2550 C CA . SER A 1 315 ? -2.74 -12.336 -13.195 1 98.31 315 SER A CA 1
ATOM 2551 C C . SER A 1 315 ? -1.619 -13.367 -13.102 1 98.31 315 SER A C 1
ATOM 2553 O O . SER A 1 315 ? -1.469 -14.039 -12.078 1 98.31 315 SER A O 1
ATOM 2555 N N . TYR A 1 316 ? -0.972 -13.602 -14.18 1 97.94 316 TYR A N 1
ATOM 2556 C CA . TYR A 1 316 ? 0.23 -14.43 -14.133 1 97.94 316 TYR A CA 1
ATOM 2557 C C . TYR A 1 316 ? 1.281 -13.914 -15.109 1 97.94 316 TYR A C 1
ATOM 2559 O O . TYR A 1 316 ? 0.99 -13.07 -15.953 1 97.94 316 TYR A O 1
ATOM 2567 N N . GLN A 1 317 ? 2.455 -14.328 -14.844 1 97.88 317 GLN A N 1
ATOM 2568 C CA . GLN A 1 317 ? 3.598 -14.086 -15.719 1 97.88 317 GLN A CA 1
ATOM 2569 C C . GLN A 1 317 ? 4.102 -15.383 -16.344 1 97.88 317 GLN A C 1
ATOM 2571 O O . GLN A 1 317 ? 4.141 -16.422 -15.68 1 97.88 317 GLN A O 1
ATOM 2576 N N . SER A 1 318 ? 4.383 -15.258 -17.531 1 98.06 318 SER A N 1
ATOM 2577 C CA . SER A 1 318 ? 4.973 -16.375 -18.266 1 98.06 318 SER A CA 1
ATOM 2578 C C . SER A 1 318 ? 6.438 -16.109 -18.594 1 98.06 318 SER A C 1
ATOM 2580 O O . SER A 1 318 ? 6.738 -15.445 -19.578 1 98.06 318 SER A O 1
ATOM 2582 N N . GLU A 1 319 ? 7.289 -16.641 -17.812 1 98.31 319 GLU A N 1
ATOM 2583 C CA . GLU A 1 319 ? 8.719 -16.562 -18.078 1 98.31 319 GLU A CA 1
ATOM 2584 C C . GLU A 1 319 ? 9.109 -17.484 -19.234 1 98.31 319 GLU A C 1
ATOM 2586 O O . GLU A 1 319 ? 8.859 -18.703 -19.172 1 98.31 319 GLU A O 1
ATOM 2591 N N . THR A 1 320 ? 9.734 -16.906 -20.266 1 98.5 320 THR A N 1
ATOM 2592 C CA . THR A 1 320 ? 9.883 -17.594 -21.531 1 98.5 320 THR A CA 1
ATOM 2593 C C . THR A 1 320 ? 11.359 -17.828 -21.859 1 98.5 320 THR A C 1
ATOM 2595 O O . THR A 1 320 ? 12.164 -16.891 -21.797 1 98.5 320 THR A O 1
ATOM 2598 N N . TYR A 1 321 ? 11.641 -19.078 -22.25 1 97.94 321 TYR A N 1
ATOM 2599 C CA . TYR A 1 321 ? 13 -19.453 -22.625 1 97.94 321 TYR A CA 1
ATOM 2600 C C . TYR A 1 321 ? 13.039 -19.953 -24.062 1 97.94 321 TYR A C 1
ATOM 2602 O O . TYR A 1 321 ? 12.117 -20.625 -24.531 1 97.94 321 TYR A O 1
ATOM 2610 N N . ARG A 1 322 ? 14.109 -19.656 -24.75 1 97.44 322 ARG A N 1
ATOM 2611 C CA . ARG A 1 322 ? 14.438 -20.172 -26.078 1 97.44 322 ARG A CA 1
ATOM 2612 C C . ARG A 1 322 ? 15.656 -21.094 -26.016 1 97.44 322 ARG A C 1
ATOM 2614 O O . ARG A 1 322 ? 16.391 -21.094 -25.016 1 97.44 322 ARG A O 1
ATOM 2621 N N . ARG A 1 323 ? 15.734 -21.891 -27.062 1 96.19 323 ARG A N 1
ATOM 2622 C CA . ARG A 1 323 ? 16.969 -22.656 -27.156 1 96.19 323 ARG A CA 1
ATOM 2623 C C . ARG A 1 323 ? 18.172 -21.734 -27.312 1 96.19 323 ARG A C 1
ATOM 2625 O O . ARG A 1 323 ? 18.125 -20.766 -28.062 1 96.19 323 ARG A O 1
ATOM 2632 N N . SER A 1 324 ? 19.219 -22.094 -26.609 1 96.12 324 SER A N 1
ATOM 2633 C CA . SER A 1 324 ? 20.422 -21.281 -26.641 1 96.12 324 SER A CA 1
ATOM 2634 C C . SER A 1 324 ? 21.031 -21.234 -28.047 1 96.12 324 SER A C 1
ATOM 2636 O O . SER A 1 324 ? 21.734 -20.297 -28.391 1 96.12 324 SER A O 1
ATOM 2638 N N . SER A 1 325 ? 20.719 -22.188 -28.812 1 95.75 325 SER A N 1
ATOM 2639 C CA . SER A 1 325 ? 21.25 -22.266 -30.172 1 95.75 325 SER A CA 1
ATOM 2640 C C . SER A 1 325 ? 20.547 -21.266 -31.094 1 95.75 325 SER A C 1
ATOM 2642 O O . SER A 1 325 ? 21.047 -20.953 -32.188 1 95.75 325 SER A O 1
ATOM 2644 N N . MET A 1 326 ? 19.359 -20.812 -30.656 1 96.44 326 MET A N 1
ATOM 2645 C CA . MET A 1 326 ? 18.641 -19.828 -31.453 1 96.44 326 MET A CA 1
ATOM 2646 C C . MET A 1 326 ? 19.203 -18.422 -31.219 1 96.44 326 MET A C 1
ATOM 2648 O O . MET A 1 326 ? 18.984 -17.828 -30.156 1 96.44 326 MET A O 1
ATOM 2652 N N . GLN A 1 327 ? 19.797 -17.891 -32.219 1 95.56 327 GLN A N 1
ATOM 2653 C CA . GLN A 1 327 ? 20.438 -16.594 -32.062 1 95.56 327 GLN A CA 1
ATOM 2654 C C . GLN A 1 327 ? 19.422 -15.469 -32.125 1 95.56 327 GLN A C 1
ATOM 2656 O O . GLN A 1 327 ? 18.453 -15.531 -32.875 1 95.56 327 GLN A O 1
ATOM 2661 N N . LYS A 1 328 ? 19.609 -14.453 -31.391 1 94.81 328 LYS A N 1
ATOM 2662 C CA . LYS A 1 328 ? 18.812 -13.219 -31.375 1 94.81 328 LYS A CA 1
ATOM 2663 C C . LYS A 1 328 ? 19.703 -12 -31.594 1 94.81 328 LYS A C 1
ATOM 2665 O O . LYS A 1 328 ? 20.578 -11.711 -30.766 1 94.81 328 LYS A O 1
ATOM 2670 N N . PRO A 1 329 ? 19.547 -11.281 -32.656 1 93.94 329 PRO A N 1
ATOM 2671 C CA . PRO A 1 329 ? 18.484 -11.406 -33.625 1 93.94 329 PRO A CA 1
ATOM 2672 C C . PRO A 1 329 ? 18.828 -12.391 -34.75 1 93.94 329 PRO A C 1
ATOM 2674 O O . PRO A 1 329 ? 20 -12.594 -35.062 1 93.94 329 PRO A O 1
ATOM 2677 N N . SER A 1 330 ? 17.812 -13.109 -35.25 1 97.25 330 SER A N 1
ATOM 2678 C CA . SER A 1 330 ? 17.938 -13.984 -36.406 1 97.25 330 SER A CA 1
ATOM 2679 C C . SER A 1 330 ? 16.578 -14.219 -37.062 1 97.25 330 SER A C 1
ATOM 2681 O O . SER A 1 330 ? 15.531 -13.922 -36.5 1 97.25 330 SER A O 1
ATOM 2683 N N . ALA A 1 331 ? 16.672 -14.68 -38.312 1 96.44 331 ALA A N 1
ATOM 2684 C CA . ALA A 1 331 ? 15.445 -15.023 -39 1 96.44 331 ALA A CA 1
ATOM 2685 C C . ALA A 1 331 ? 14.688 -16.125 -38.281 1 96.44 331 ALA A C 1
ATOM 2687 O O . ALA A 1 331 ? 13.453 -16.109 -38.219 1 96.44 331 ALA A O 1
ATOM 2688 N N . GLU A 1 332 ? 15.406 -17.016 -37.75 1 95.88 332 GLU A N 1
ATOM 2689 C CA . GLU A 1 332 ? 14.812 -18.094 -36.969 1 95.88 332 GLU A CA 1
ATOM 2690 C C . GLU A 1 332 ? 14.102 -17.547 -35.719 1 95.88 332 GLU A C 1
ATOM 2692 O O . GLU A 1 332 ? 12.992 -17.969 -35.406 1 95.88 332 GLU A O 1
ATOM 2697 N N . TYR A 1 333 ? 14.758 -16.625 -35.094 1 96.94 333 TYR A N 1
ATOM 2698 C CA . TYR A 1 333 ? 14.18 -16 -33.906 1 96.94 333 TYR A CA 1
ATOM 2699 C C . TYR A 1 333 ? 12.906 -15.242 -34.281 1 96.94 333 TYR A C 1
ATOM 2701 O O . TYR A 1 333 ? 11.898 -15.344 -33.562 1 96.94 333 TYR A O 1
ATOM 2709 N N . ASP A 1 334 ? 12.977 -14.523 -35.312 1 96.56 334 ASP A N 1
ATOM 2710 C CA . ASP A 1 334 ? 11.805 -13.758 -35.75 1 96.56 334 ASP A CA 1
ATOM 2711 C C . ASP A 1 334 ? 10.625 -14.68 -36.062 1 96.56 334 ASP A C 1
ATOM 2713 O O . ASP A 1 334 ? 9.492 -14.375 -35.688 1 96.56 334 ASP A O 1
ATOM 2717 N N . HIS A 1 335 ? 10.938 -15.688 -36.719 1 94.75 335 HIS A N 1
ATOM 2718 C CA . HIS A 1 335 ? 9.898 -16.672 -37.031 1 94.75 335 HIS A CA 1
ATOM 2719 C C . HIS A 1 335 ? 9.328 -17.281 -35.75 1 94.75 335 HIS A C 1
ATOM 2721 O O . HIS A 1 335 ? 8.109 -17.422 -35.625 1 94.75 335 HIS A O 1
ATOM 2727 N N . TRP A 1 336 ? 10.219 -17.656 -34.844 1 94.62 336 TRP A N 1
ATOM 2728 C CA . TRP A 1 336 ? 9.828 -18.25 -33.562 1 94.62 336 TRP A CA 1
ATOM 2729 C C . TRP A 1 336 ? 8.922 -17.297 -32.781 1 94.62 336 TRP A C 1
ATOM 2731 O O . TRP A 1 336 ? 7.871 -17.703 -32.281 1 94.62 336 TRP A O 1
ATOM 2741 N N . MET A 1 337 ? 9.258 -16.016 -32.75 1 96.44 337 MET A N 1
ATOM 2742 C CA . MET A 1 337 ? 8.492 -15 -32.031 1 96.44 337 MET A CA 1
ATOM 2743 C C . MET A 1 337 ? 7.133 -14.781 -32.688 1 96.44 337 MET A C 1
ATOM 2745 O O . MET A 1 337 ? 6.113 -14.734 -32 1 96.44 337 MET A O 1
ATOM 2749 N N . GLU A 1 338 ? 7.121 -14.711 -33.906 1 93.75 338 GLU A N 1
ATOM 2750 C CA . GLU A 1 338 ? 5.914 -14.352 -34.656 1 93.75 338 GLU A CA 1
ATOM 2751 C C . GLU A 1 338 ? 4.938 -15.523 -34.719 1 93.75 338 GLU A C 1
ATOM 2753 O O . GLU A 1 338 ? 3.723 -15.336 -34.656 1 93.75 338 GLU A O 1
ATOM 2758 N N . HIS A 1 339 ? 5.441 -16.688 -34.781 1 90 339 HIS A N 1
ATOM 2759 C CA . HIS A 1 339 ? 4.559 -17.828 -35.031 1 90 339 HIS A CA 1
ATOM 2760 C C . HIS A 1 339 ? 4.359 -18.656 -33.781 1 90 339 HIS A C 1
ATOM 2762 O O . HIS A 1 339 ? 3.229 -18.875 -33.344 1 90 339 HIS A O 1
ATOM 2768 N N . ASP A 1 340 ? 5.434 -19.141 -33.188 1 90.62 340 ASP A N 1
ATOM 2769 C CA . ASP A 1 340 ? 5.301 -20.016 -32.031 1 90.62 340 ASP A CA 1
ATOM 2770 C C . ASP A 1 340 ? 4.84 -19.234 -30.812 1 90.62 340 ASP A C 1
ATOM 2772 O O . ASP A 1 340 ? 3.816 -19.562 -30.203 1 90.62 340 ASP A O 1
ATOM 2776 N N . ILE A 1 341 ? 5.59 -18.188 -30.5 1 94.75 341 ILE A N 1
ATOM 2777 C CA . ILE A 1 341 ? 5.27 -17.391 -29.328 1 94.75 341 ILE A CA 1
ATOM 2778 C C . ILE A 1 341 ? 3.951 -16.656 -29.547 1 94.75 341 ILE A C 1
ATOM 2780 O O . ILE A 1 341 ? 3.082 -16.641 -28.672 1 94.75 341 ILE A O 1
ATOM 2784 N N . GLY A 1 342 ? 3.863 -16.062 -30.719 1 93.5 342 GLY A N 1
ATOM 2785 C CA . GLY A 1 342 ? 2.617 -15.383 -31.031 1 93.5 342 GLY A CA 1
ATOM 2786 C C . GLY A 1 342 ? 1.397 -16.281 -30.906 1 93.5 342 GLY A C 1
ATOM 2787 O O . GLY A 1 342 ? 0.356 -15.836 -30.406 1 93.5 342 GLY A O 1
ATOM 2788 N N . TYR A 1 343 ? 1.511 -17.5 -31.297 1 90.69 343 TYR A N 1
ATOM 2789 C CA . TYR A 1 343 ? 0.422 -18.469 -31.234 1 90.69 343 TYR A CA 1
ATOM 2790 C C . TYR A 1 343 ? 0.002 -18.703 -29.781 1 90.69 343 TYR A C 1
ATOM 2792 O O . TYR A 1 343 ? -1.176 -18.578 -29.438 1 90.69 343 TYR A O 1
ATOM 2800 N N . TRP A 1 344 ? 0.937 -19.047 -28.984 1 92.44 344 TRP A N 1
ATOM 2801 C CA . TRP A 1 344 ? 0.633 -19.391 -27.594 1 92.44 344 TRP A CA 1
ATOM 2802 C C . TRP A 1 344 ? 0.14 -18.172 -26.828 1 92.44 344 TRP A C 1
ATOM 2804 O O . TRP A 1 344 ? -0.741 -18.281 -25.969 1 92.44 344 TRP A O 1
ATOM 2814 N N . ARG A 1 345 ? 0.66 -16.984 -27.188 1 95.62 345 ARG A N 1
ATOM 2815 C CA . ARG A 1 345 ? 0.194 -15.766 -26.531 1 95.62 345 ARG A CA 1
ATOM 2816 C C . ARG A 1 345 ? -1.257 -15.477 -26.891 1 95.62 345 ARG A C 1
ATOM 2818 O O . ARG A 1 345 ? -2.027 -14.992 -26.062 1 95.62 345 ARG A O 1
ATOM 2825 N N . PHE A 1 346 ? -1.545 -15.75 -28.047 1 93.75 346 PHE A N 1
ATOM 2826 C CA . PHE A 1 346 ? -2.928 -15.57 -28.484 1 93.75 346 PHE A CA 1
ATOM 2827 C C . PHE A 1 346 ? -3.855 -16.516 -27.719 1 93.75 346 PHE A C 1
ATOM 2829 O O . PHE A 1 346 ? -4.902 -16.094 -27.234 1 93.75 346 PHE A O 1
ATOM 2836 N N . VAL A 1 347 ? -3.48 -17.75 -27.578 1 93.19 347 VAL A N 1
ATOM 2837 C CA . VAL A 1 347 ? -4.262 -18.75 -26.844 1 93.19 347 VAL A CA 1
ATOM 2838 C C . VAL A 1 347 ? -4.41 -18.328 -25.391 1 93.19 347 VAL A C 1
ATOM 2840 O O . VAL A 1 347 ? -5.504 -18.391 -24.828 1 93.19 347 VAL A O 1
ATOM 2843 N N . GLU A 1 348 ? -3.332 -17.906 -24.812 1 95.5 348 GLU A N 1
ATOM 2844 C CA . GLU A 1 348 ? -3.344 -17.469 -23.422 1 95.5 348 GLU A CA 1
ATOM 2845 C C . GLU A 1 348 ? -4.25 -16.25 -23.219 1 95.5 348 GLU A C 1
ATOM 2847 O O . GLU A 1 348 ? -4.977 -16.172 -22.234 1 95.5 348 GLU A O 1
ATOM 2852 N N . THR A 1 349 ? -4.176 -15.336 -24.172 1 96.25 349 THR A N 1
ATOM 2853 C CA . THR A 1 349 ? -5.031 -14.156 -24.125 1 96.25 349 THR A CA 1
ATOM 2854 C C . THR A 1 349 ? -6.504 -14.555 -24.172 1 96.25 349 THR A C 1
ATOM 2856 O O . THR A 1 349 ? -7.316 -14.047 -23.391 1 96.25 349 THR A O 1
ATOM 2859 N N . GLU A 1 350 ? -6.805 -15.453 -25.047 1 94.69 350 GLU A N 1
ATOM 2860 C CA . GLU A 1 350 ? -8.172 -15.961 -25.156 1 94.69 350 GLU A CA 1
ATOM 2861 C C . GLU A 1 350 ? -8.625 -16.578 -23.828 1 94.69 350 GLU A C 1
ATOM 2863 O O . GLU A 1 350 ? -9.758 -16.344 -23.391 1 94.69 350 GLU A O 1
ATOM 2868 N N . ASP A 1 351 ? -7.797 -17.328 -23.234 1 96.94 351 ASP A N 1
ATOM 2869 C CA . ASP A 1 351 ? -8.141 -18 -21.984 1 96.94 351 ASP A CA 1
ATOM 2870 C C . ASP A 1 351 ? -8.398 -16.984 -20.875 1 96.94 351 ASP A C 1
ATOM 2872 O O . ASP A 1 351 ? -9.305 -17.188 -20.047 1 96.94 351 ASP A O 1
ATOM 2876 N N . VAL A 1 352 ? -7.613 -15.922 -20.812 1 97.81 352 VAL A N 1
ATOM 2877 C CA . VAL A 1 352 ? -7.824 -14.883 -19.797 1 97.81 352 VAL A CA 1
ATOM 2878 C C . VAL A 1 352 ? -9.164 -14.203 -20.047 1 97.81 352 VAL A C 1
ATOM 2880 O O . VAL A 1 352 ? -9.93 -13.977 -19.109 1 97.81 352 VAL A O 1
ATOM 2883 N N . GLU A 1 353 ? -9.453 -13.93 -21.281 1 96.56 353 GLU A N 1
ATOM 2884 C CA . GLU A 1 353 ? -10.727 -13.289 -21.625 1 96.56 353 GLU A CA 1
ATOM 2885 C C . GLU A 1 353 ? -11.906 -14.18 -21.25 1 96.56 353 GLU A C 1
ATOM 2887 O O . GLU A 1 353 ? -12.922 -13.688 -20.75 1 96.56 353 GLU A O 1
ATOM 2892 N N . LEU A 1 354 ? -11.734 -15.445 -21.484 1 97.06 354 LEU A N 1
ATOM 2893 C CA . LEU A 1 354 ? -12.773 -16.391 -21.094 1 97.06 354 LEU A CA 1
ATOM 2894 C C . LEU A 1 354 ? -12.977 -16.391 -19.594 1 97.06 354 LEU A C 1
ATOM 2896 O O . LEU A 1 354 ? -14.109 -16.422 -19.109 1 97.06 354 LEU A O 1
ATOM 2900 N N . ALA A 1 355 ? -11.945 -16.344 -18.844 1 97.88 355 ALA A N 1
ATOM 2901 C CA . ALA A 1 355 ? -12.031 -16.328 -17.391 1 97.88 355 ALA A CA 1
ATOM 2902 C C . ALA A 1 355 ? -12.727 -15.062 -16.891 1 97.88 355 ALA A C 1
ATOM 2904 O O . ALA A 1 355 ? -13.586 -15.125 -16.016 1 97.88 355 ALA A O 1
ATOM 2905 N N . ILE A 1 356 ? -12.391 -13.906 -17.469 1 97.81 356 ILE A N 1
ATOM 2906 C CA . ILE A 1 356 ? -12.977 -12.625 -17.094 1 97.81 356 ILE A CA 1
ATOM 2907 C C . ILE A 1 356 ? -14.484 -12.648 -17.344 1 97.81 356 ILE A C 1
ATOM 2909 O O . ILE A 1 356 ? -15.266 -12.211 -16.5 1 97.81 356 ILE A O 1
ATOM 2913 N N . ASN A 1 357 ? -14.828 -13.18 -18.469 1 97.06 357 ASN A N 1
ATOM 2914 C CA . ASN A 1 357 ? -16.234 -13.203 -18.828 1 97.06 357 ASN A CA 1
ATOM 2915 C C . ASN A 1 357 ? -17.016 -14.203 -17.984 1 97.06 357 ASN A C 1
ATOM 2917 O O . ASN A 1 357 ? -18.141 -13.93 -17.578 1 97.06 357 ASN A O 1
ATOM 2921 N N . ALA A 1 358 ? -16.406 -15.336 -17.719 1 96.94 358 ALA A N 1
ATOM 2922 C CA . ALA A 1 358 ? -17.062 -16.312 -16.844 1 96.94 358 ALA A CA 1
ATOM 2923 C C . ALA A 1 358 ? -17.281 -15.727 -15.445 1 96.94 358 ALA A C 1
ATOM 2925 O O . ALA A 1 358 ? -18.312 -15.977 -14.812 1 96.94 358 ALA A O 1
ATOM 2926 N N . GLN A 1 359 ? -16.391 -14.984 -14.977 1 97.69 359 GLN A N 1
ATOM 2927 C CA . GLN A 1 359 ? -16.438 -14.391 -13.648 1 97.69 359 GLN A CA 1
ATOM 2928 C C . GLN A 1 359 ? -17.688 -13.539 -13.469 1 97.69 359 GLN A C 1
ATOM 2930 O O . GLN A 1 359 ? -18.281 -13.508 -12.391 1 97.69 359 GLN A O 1
ATOM 2935 N N . LYS A 1 360 ? -18.094 -12.859 -14.5 1 96.5 360 LYS A N 1
ATOM 2936 C 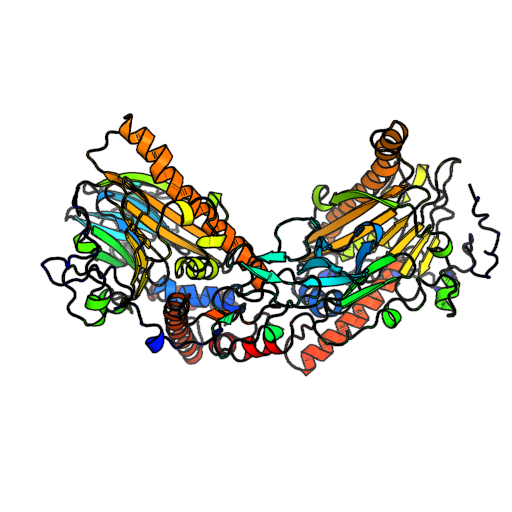CA . LYS A 1 360 ? -19.266 -11.992 -14.445 1 96.5 360 LYS A CA 1
ATOM 2937 C C . LYS A 1 360 ? -20.516 -12.781 -14.031 1 96.5 360 LYS A C 1
ATOM 2939 O O . LYS A 1 360 ? -21.359 -12.266 -13.305 1 96.5 360 LYS A O 1
ATOM 2944 N N . GLY A 1 361 ? -20.547 -13.945 -14.461 1 96.12 361 GLY A N 1
ATOM 2945 C CA . GLY A 1 361 ? -21.688 -14.781 -14.156 1 96.12 361 GLY A CA 1
ATOM 2946 C C . GLY A 1 361 ? -21.734 -15.219 -12.703 1 96.12 361 GLY A C 1
ATOM 2947 O O . GLY A 1 361 ? -22.812 -15.562 -12.188 1 96.12 361 GLY A O 1
ATOM 2948 N N . PHE A 1 362 ? -20.594 -15.258 -12.055 1 95.62 362 PHE A N 1
ATOM 2949 C CA . PHE A 1 362 ? -20.516 -15.719 -10.672 1 95.62 362 PHE A CA 1
ATOM 2950 C C . PHE A 1 362 ? -20.734 -14.57 -9.703 1 95.62 362 PHE A C 1
ATOM 2952 O O . PHE A 1 362 ? -20.969 -14.789 -8.508 1 95.62 362 PHE A O 1
ATOM 2959 N N . GLN A 1 363 ? -20.828 -13.312 -10.148 1 93.31 363 GLN A N 1
ATOM 2960 C CA . GLN A 1 363 ? -20.688 -12.133 -9.297 1 93.31 363 GLN A CA 1
ATOM 2961 C C . GLN A 1 363 ? -21.938 -11.898 -8.469 1 93.31 363 GLN A C 1
ATOM 2963 O O . GLN A 1 363 ? -21.859 -11.523 -7.297 1 93.31 363 GLN A O 1
ATOM 2968 N N . SER A 1 364 ? -23.094 -12.219 -9.039 1 92.19 364 SER A N 1
ATOM 2969 C CA . SER A 1 364 ? -24.328 -11.805 -8.398 1 92.19 364 SER A CA 1
ATOM 2970 C C . SER A 1 364 ? -24.844 -12.883 -7.449 1 92.19 364 SER A C 1
ATOM 2972 O O . SER A 1 364 ? -25.688 -12.617 -6.598 1 92.19 364 SER A O 1
ATOM 2974 N N . GLY A 1 365 ? -24.375 -14.086 -7.699 1 92.31 365 GLY A N 1
ATOM 2975 C CA . GLY A 1 365 ? -24.875 -15.195 -6.91 1 92.31 365 GLY A CA 1
ATOM 2976 C C . GLY A 1 365 ? -26.125 -15.828 -7.496 1 92.31 365 GLY A C 1
ATOM 2977 O O . GLY A 1 365 ? -26.625 -16.828 -6.98 1 92.31 365 GLY A O 1
ATOM 2978 N N . VAL A 1 366 ? -26.594 -15.305 -8.531 1 94.81 366 VAL A N 1
ATOM 2979 C CA . VAL A 1 366 ? -27.766 -15.883 -9.195 1 94.81 366 VAL A CA 1
ATOM 2980 C C . VAL A 1 366 ? -27.469 -17.328 -9.602 1 94.81 366 VAL A C 1
ATOM 2982 O O . VAL A 1 366 ? -28.25 -18.234 -9.32 1 94.81 366 VAL A O 1
ATOM 2985 N N . LEU A 1 367 ? -26.219 -17.422 -10.211 1 95.19 367 LEU A N 1
ATOM 2986 C CA . LEU A 1 367 ? -25.734 -18.781 -10.367 1 95.19 367 LEU A CA 1
ATOM 2987 C C . LEU A 1 367 ? -25.031 -19.266 -9.102 1 95.19 367 LEU A C 1
ATOM 2989 O O . LEU A 1 367 ? -23.891 -18.891 -8.836 1 95.19 367 LEU A O 1
ATOM 2993 N N . GLY A 1 368 ? -25.688 -20.047 -8.398 1 93.62 368 GLY A N 1
ATOM 2994 C CA . GLY A 1 368 ? -25.141 -20.547 -7.141 1 93.62 368 GLY A CA 1
ATOM 2995 C C . GLY A 1 368 ? -24.25 -21.75 -7.312 1 93.62 368 GLY A C 1
ATOM 2996 O O . GLY A 1 368 ? -23.234 -21.875 -6.629 1 93.62 368 GLY A O 1
ATOM 2997 N N . LEU A 1 369 ? -24.766 -22.547 -8.25 1 94.62 369 LEU A N 1
ATOM 2998 C CA . LEU A 1 369 ? -24.047 -23.797 -8.484 1 94.62 369 LEU A CA 1
ATOM 2999 C C . LEU A 1 369 ? -23.969 -24.109 -9.977 1 94.62 369 LEU A C 1
ATOM 3001 O O . LEU A 1 369 ? -25 -24.344 -10.617 1 94.62 369 LEU A O 1
ATOM 3005 N N . GLY A 1 370 ? -22.734 -24.109 -10.508 1 95.5 370 GLY A N 1
ATOM 3006 C CA . GLY A 1 370 ? -22.531 -24.562 -11.867 1 95.5 370 GLY A CA 1
ATOM 3007 C C . GLY A 1 370 ? -22.453 -26.078 -11.977 1 95.5 370 GLY A C 1
ATOM 3008 O O . GLY A 1 370 ? -22.656 -26.781 -10.992 1 95.5 370 GLY A O 1
ATOM 3009 N N . ARG A 1 371 ? -22.172 -26.5 -13.219 1 96 371 ARG A N 1
ATOM 3010 C CA . ARG A 1 371 ? -22.172 -27.938 -13.477 1 96 371 ARG A CA 1
ATOM 3011 C C . ARG A 1 371 ? -20.828 -28.391 -14.039 1 96 371 ARG A C 1
ATOM 3013 O O . ARG A 1 371 ? -20.094 -27.594 -14.641 1 96 371 ARG A O 1
ATOM 3020 N N . LEU A 1 372 ? -20.547 -29.719 -13.773 1 94.81 372 LEU A N 1
ATOM 3021 C CA . LEU A 1 372 ? -19.359 -30.375 -14.289 1 94.81 372 LEU A CA 1
ATOM 3022 C C . LEU A 1 372 ? -19.703 -31.703 -14.953 1 94.81 372 LEU A C 1
ATOM 3024 O O . LEU A 1 372 ? -20.547 -32.438 -14.453 1 94.81 372 LEU A O 1
ATOM 3028 N N . HIS A 1 373 ? -19.047 -31.891 -16.047 1 91.62 373 HIS A N 1
ATOM 3029 C CA . HIS A 1 373 ? -19.109 -33.188 -16.688 1 91.62 373 HIS A CA 1
ATOM 3030 C C . HIS A 1 373 ? -18.078 -34.156 -16.109 1 91.62 373 HIS A C 1
ATOM 3032 O O . HIS A 1 373 ? -16.891 -33.844 -16.078 1 91.62 373 HIS A O 1
ATOM 3038 N N . SER A 1 374 ? -18.438 -35.312 -15.648 1 88.75 374 SER A N 1
ATOM 3039 C CA . SER A 1 374 ? -17.578 -36.219 -14.891 1 88.75 374 SER A CA 1
ATOM 3040 C C . SER A 1 374 ? -16.391 -36.688 -15.727 1 88.75 374 SER A C 1
ATOM 3042 O O . SER A 1 374 ? -15.344 -37.031 -15.188 1 88.75 374 SER A O 1
ATOM 3044 N N . ILE A 1 375 ? -16.516 -36.656 -17.016 1 85.06 375 ILE A N 1
ATOM 3045 C CA . ILE A 1 375 ? -15.453 -37.125 -17.891 1 85.06 375 ILE A CA 1
ATOM 3046 C C . ILE A 1 375 ? -14.695 -35.938 -18.469 1 85.06 375 ILE A C 1
ATOM 3048 O O . ILE A 1 375 ? -13.492 -35.781 -18.25 1 85.06 375 ILE A O 1
ATOM 3052 N N . GLU A 1 376 ? -15.398 -35 -19.109 1 86 376 GLU A N 1
ATOM 3053 C CA . GLU A 1 376 ? -14.781 -33.875 -19.844 1 86 376 GLU A CA 1
ATOM 3054 C C . GLU A 1 376 ? -14.133 -32.875 -18.906 1 86 376 GLU A C 1
ATOM 3056 O O . GLU A 1 376 ? -13.227 -32.156 -19.297 1 86 376 GLU A O 1
ATOM 3061 N N . GLU A 1 377 ? -14.602 -32.938 -17.688 1 91.75 377 GLU A N 1
ATOM 3062 C CA . GLU A 1 377 ? -14.133 -31.938 -16.734 1 91.75 377 GLU A CA 1
ATOM 3063 C C . GLU A 1 377 ? -13.672 -32.594 -15.43 1 91.75 377 GLU A C 1
ATOM 3065 O O . GLU A 1 377 ? -13.797 -32 -14.352 1 91.75 377 GLU A O 1
ATOM 3070 N N . HIS A 1 378 ? -13.18 -33.781 -15.5 1 90.69 378 HIS A N 1
ATOM 3071 C CA . HIS A 1 378 ? -12.797 -34.562 -14.328 1 90.69 378 HIS A CA 1
ATOM 3072 C C . HIS A 1 378 ? -11.648 -33.906 -13.57 1 90.69 378 HIS A C 1
ATOM 3074 O O . HIS A 1 378 ? -11.578 -33.969 -12.344 1 90.69 378 HIS A O 1
ATOM 3080 N N . ALA A 1 379 ? -10.766 -33.219 -14.266 1 92.25 379 ALA A N 1
ATOM 3081 C CA . ALA A 1 379 ? -9.609 -32.625 -13.609 1 92.25 379 ALA A CA 1
ATOM 3082 C C . ALA A 1 379 ? -10.008 -31.359 -12.859 1 92.25 379 ALA A C 1
ATOM 3084 O O . ALA A 1 379 ? -9.336 -30.953 -11.914 1 92.25 379 ALA A O 1
ATOM 3085 N N . VAL A 1 380 ? -11.102 -30.688 -13.289 1 94.94 380 VAL A N 1
ATOM 3086 C CA . VAL A 1 380 ? -11.648 -29.562 -12.539 1 94.94 380 VAL A CA 1
ATOM 3087 C C . VAL A 1 380 ? -12.125 -30.047 -11.172 1 94.94 380 VAL A C 1
ATOM 3089 O O . VAL A 1 380 ? -11.805 -29.422 -10.148 1 94.94 380 VAL A O 1
ATOM 3092 N N . LYS A 1 381 ? -12.852 -31.141 -11.234 1 93.06 381 LYS A N 1
ATOM 3093 C CA . LYS A 1 381 ? -13.305 -31.719 -9.977 1 93.06 381 LYS A CA 1
ATOM 3094 C C . LYS A 1 381 ? -12.125 -32.125 -9.102 1 93.06 381 LYS A C 1
ATOM 3096 O O . LYS A 1 381 ? -12.133 -31.906 -7.895 1 93.06 381 LYS A O 1
ATOM 3101 N N . TRP A 1 382 ? -11.148 -32.719 -9.695 1 92.56 382 TRP A N 1
ATOM 3102 C CA . TRP A 1 382 ? -9.984 -33.219 -8.992 1 92.56 382 TRP A CA 1
ATOM 3103 C C . TRP A 1 382 ? -9.289 -32.125 -8.203 1 92.56 382 TRP A C 1
ATOM 3105 O O . TRP A 1 382 ? -9.062 -32.25 -6.996 1 92.56 382 TRP A O 1
ATOM 3115 N N . TYR A 1 383 ? -8.961 -31.016 -8.82 1 95.88 383 TYR A N 1
ATOM 3116 C CA . TYR A 1 383 ? -8.227 -30 -8.086 1 95.88 383 TYR A CA 1
ATOM 3117 C C . TYR A 1 383 ? -9.133 -29.266 -7.109 1 95.88 383 TYR A C 1
ATOM 3119 O O . TYR A 1 383 ? -8.695 -28.844 -6.039 1 95.88 383 TYR A O 1
ATOM 3127 N N . LEU A 1 384 ? -10.438 -29.062 -7.461 1 96.5 384 LEU A N 1
ATOM 3128 C CA . LEU A 1 384 ? -11.359 -28.391 -6.547 1 96.5 384 LEU A CA 1
ATOM 3129 C C . LEU A 1 384 ? -11.555 -29.203 -5.273 1 96.5 384 LEU A C 1
ATOM 3131 O O . LEU A 1 384 ? -11.727 -28.656 -4.191 1 96.5 384 LEU A O 1
ATOM 3135 N N . ASP A 1 385 ? -11.602 -30.516 -5.426 1 95.19 385 ASP A N 1
ATOM 3136 C CA . ASP A 1 385 ? -11.703 -31.375 -4.246 1 95.19 385 ASP A CA 1
ATOM 3137 C C . ASP A 1 385 ? -10.477 -31.219 -3.344 1 95.19 385 ASP A C 1
ATOM 3139 O O . ASP A 1 385 ? -10.602 -31.203 -2.117 1 95.19 385 ASP A O 1
ATOM 3143 N N . LYS A 1 386 ? -9.344 -31.125 -3.963 1 96.38 386 LYS A N 1
ATOM 3144 C CA . LYS A 1 386 ? -8.125 -30.891 -3.191 1 96.38 386 LYS A CA 1
ATOM 3145 C C . LYS A 1 386 ? -8.188 -29.531 -2.484 1 96.38 386 LYS A C 1
ATOM 3147 O O . LYS A 1 386 ? -7.832 -29.422 -1.31 1 96.38 386 LYS A O 1
ATOM 3152 N N . VAL A 1 387 ? -8.648 -28.5 -3.184 1 98.06 387 VAL A N 1
ATOM 3153 C CA . VAL A 1 387 ? -8.805 -27.172 -2.607 1 98.06 387 VAL A CA 1
ATOM 3154 C C . VAL A 1 387 ? -9.75 -27.234 -1.413 1 98.06 387 VAL A C 1
ATOM 3156 O O . VAL A 1 387 ? -9.445 -26.688 -0.345 1 98.06 387 VAL A O 1
ATOM 3159 N N . ARG A 1 388 ? -10.852 -27.906 -1.6 1 97.56 388 ARG A N 1
ATOM 3160 C CA . ARG A 1 388 ? -11.844 -28.047 -0.538 1 97.56 388 ARG A CA 1
ATOM 3161 C C . ARG A 1 388 ? -11.234 -28.688 0.705 1 97.56 388 ARG A C 1
ATOM 3163 O O . ARG A 1 388 ? -11.43 -28.203 1.82 1 97.56 388 ARG A O 1
ATOM 3170 N N . THR A 1 389 ? -10.555 -29.703 0.458 1 96.88 389 THR A N 1
ATOM 3171 C CA . THR A 1 389 ? -9.961 -30.438 1.569 1 96.88 389 THR A CA 1
ATOM 3172 C C . THR A 1 389 ? -9.023 -29.531 2.371 1 96.88 389 THR A C 1
ATOM 3174 O O . THR A 1 389 ? -9.102 -29.484 3.6 1 96.88 389 THR A O 1
ATOM 3177 N N . VAL A 1 390 ? -8.188 -28.844 1.697 1 96.94 390 VAL A N 1
ATOM 3178 C CA . VAL A 1 390 ? -7.215 -27.969 2.352 1 96.94 390 VAL A CA 1
ATOM 3179 C C . VAL A 1 390 ? -7.938 -26.844 3.082 1 96.94 390 VAL A C 1
ATOM 3181 O O . VAL A 1 390 ? -7.652 -26.562 4.25 1 96.94 390 VAL A O 1
ATOM 3184 N N . LEU A 1 391 ? -8.906 -26.219 2.447 1 97.69 391 LEU A N 1
ATOM 3185 C CA . LEU A 1 391 ? -9.586 -25.062 3.008 1 97.69 391 LEU A CA 1
ATOM 3186 C C . LEU A 1 391 ? -10.438 -25.453 4.211 1 97.69 391 LEU A C 1
ATOM 3188 O O . LEU A 1 391 ? -10.43 -24.766 5.234 1 97.69 391 LEU A O 1
ATOM 3192 N N . VAL A 1 392 ? -11.148 -26.531 4.062 1 97.31 392 VAL A N 1
ATOM 3193 C CA . VAL A 1 392 ? -12 -26.984 5.156 1 97.31 392 VAL A CA 1
ATOM 3194 C C . VAL A 1 392 ? -11.141 -27.344 6.367 1 97.31 392 VAL A C 1
ATOM 3196 O O . VAL A 1 392 ? -11.445 -26.938 7.492 1 97.31 392 VAL A O 1
ATOM 3199 N N . GLY A 1 393 ? -10.094 -28.062 6.121 1 96.94 393 GLY A N 1
ATOM 3200 C CA . GLY A 1 393 ? -9.195 -28.422 7.215 1 96.94 393 GLY A CA 1
ATOM 3201 C C . GLY A 1 393 ? -8.625 -27.203 7.926 1 96.94 393 GLY A C 1
ATOM 3202 O O . GLY A 1 393 ? -8.594 -27.156 9.156 1 96.94 393 GLY A O 1
ATOM 3203 N N . HIS A 1 394 ? -8.195 -26.266 7.188 1 96.81 394 HIS A N 1
ATOM 3204 C CA . HIS A 1 394 ? -7.605 -25.062 7.758 1 96.81 394 HIS A CA 1
ATOM 3205 C C . HIS A 1 394 ? -8.656 -24.234 8.492 1 96.81 394 HIS A C 1
ATOM 3207 O O . HIS A 1 394 ? -8.398 -23.719 9.586 1 96.81 394 HIS A O 1
ATOM 3213 N N . ALA A 1 395 ? -9.805 -24.062 7.926 1 95.88 395 ALA A N 1
ATOM 3214 C CA . ALA A 1 395 ? -10.891 -23.312 8.555 1 95.88 395 ALA A CA 1
ATOM 3215 C C . ALA A 1 395 ? -11.273 -23.938 9.898 1 95.88 395 ALA A C 1
ATOM 3217 O O . ALA A 1 395 ? -11.539 -23.219 10.867 1 95.88 395 ALA A O 1
ATOM 3218 N N . GLU A 1 396 ? -11.312 -25.219 9.922 1 96.38 396 GLU A N 1
ATOM 3219 C CA . GLU A 1 396 ? -11.617 -25.906 11.172 1 96.38 396 GLU A CA 1
ATOM 3220 C C . GLU A 1 396 ? -10.547 -25.656 12.219 1 96.38 396 GLU A C 1
ATOM 3222 O O . GLU A 1 396 ? -10.852 -25.453 13.398 1 96.38 396 GLU A O 1
ATOM 3227 N N . ALA A 1 397 ? -9.359 -25.688 11.797 1 95.25 397 ALA A N 1
ATOM 3228 C CA . ALA A 1 397 ? -8.266 -25.391 12.719 1 95.25 397 ALA A CA 1
ATOM 3229 C C . ALA A 1 397 ? -8.375 -23.969 13.266 1 95.25 397 ALA A C 1
ATOM 3231 O O . ALA A 1 397 ? -8.188 -23.734 14.461 1 95.25 397 ALA A O 1
ATOM 3232 N N . GLU A 1 398 ? -8.641 -22.984 12.375 1 93.44 398 GLU A N 1
ATOM 3233 C CA . GLU A 1 398 ? -8.805 -21.594 12.805 1 93.44 398 GLU A CA 1
ATOM 3234 C C . GLU A 1 398 ? -9.984 -21.453 13.766 1 93.44 398 GLU A C 1
ATOM 3236 O O . GLU A 1 398 ? -9.898 -20.734 14.758 1 93.44 398 GLU A O 1
ATOM 3241 N N . LYS A 1 399 ? -11.031 -22.109 13.438 1 92.44 399 LYS A N 1
ATOM 3242 C CA . LYS A 1 399 ? -12.195 -22.094 14.328 1 92.44 399 LYS A CA 1
ATOM 3243 C C . LYS A 1 399 ? -11.844 -22.641 15.703 1 92.44 399 LYS A C 1
ATOM 3245 O O . LYS A 1 399 ? -12.234 -22.047 16.719 1 92.44 399 LYS A O 1
ATOM 3250 N N . ALA A 1 400 ? -11.148 -23.641 15.75 1 94.12 400 ALA A N 1
ATOM 3251 C CA . ALA A 1 400 ? -10.758 -24.266 17.016 1 94.12 400 ALA A CA 1
ATOM 3252 C C . ALA A 1 400 ? -9.867 -23.344 17.828 1 94.12 400 ALA A C 1
ATOM 3254 O O . ALA A 1 400 ? -10 -23.25 19.047 1 94.12 400 ALA A O 1
ATOM 3255 N N . GLU A 1 401 ? -9.016 -22.594 17.156 1 90.12 401 GLU A N 1
ATOM 3256 C CA . GLU A 1 401 ? -8.094 -21.688 17.844 1 90.12 401 GLU A CA 1
ATOM 3257 C C . GLU A 1 401 ? -8.742 -20.328 18.109 1 90.12 401 GLU A C 1
ATOM 3259 O O . GLU A 1 401 ? -8.25 -19.562 18.938 1 90.12 401 GLU A O 1
ATOM 3264 N N . GLY A 1 402 ? -9.742 -20.031 17.312 1 86.75 402 GLY A N 1
ATOM 3265 C CA . GLY A 1 402 ? -10.453 -18.766 17.484 1 86.75 402 GLY A CA 1
ATOM 3266 C C . GLY A 1 402 ? -9.727 -17.578 16.875 1 86.75 402 GLY A C 1
ATOM 3267 O O . GLY A 1 402 ? -9.906 -16.438 17.312 1 86.75 402 GLY A O 1
ATOM 3268 N N . LYS A 1 403 ? -8.836 -17.844 15.93 1 87.31 403 LYS A N 1
ATOM 3269 C CA . LYS A 1 403 ? -8.094 -16.781 15.242 1 87.31 403 LYS A CA 1
ATOM 3270 C C . LYS A 1 403 ? -7.582 -17.266 13.891 1 87.31 403 LYS A C 1
ATOM 3272 O O . LYS A 1 403 ? -7.547 -18.469 13.625 1 87.31 403 LYS A O 1
ATOM 3277 N N . ASN A 1 404 ? -7.27 -16.391 13.125 1 89.75 404 ASN A N 1
ATOM 3278 C CA . ASN A 1 404 ? -6.633 -16.719 11.852 1 89.75 404 ASN A CA 1
ATOM 3279 C C . ASN A 1 404 ? -5.242 -17.312 12.055 1 89.75 404 ASN A C 1
ATOM 3281 O O . ASN A 1 404 ? -4.5 -16.891 12.938 1 89.75 404 ASN A O 1
ATOM 3285 N N . ILE A 1 405 ? -4.953 -18.281 11.289 1 92.44 405 ILE A N 1
ATOM 3286 C CA . ILE A 1 405 ? -3.639 -18.922 11.289 1 92.44 405 ILE A CA 1
ATOM 3287 C C . ILE A 1 405 ? -2.932 -18.641 9.961 1 92.44 405 ILE A C 1
ATOM 3289 O O . ILE A 1 405 ? -3.342 -19.141 8.914 1 92.44 405 ILE A O 1
ATOM 3293 N N . ASP A 1 406 ? -1.954 -17.797 9.984 1 93.19 406 ASP A N 1
ATOM 3294 C CA . ASP A 1 406 ? -1.185 -17.469 8.797 1 93.19 406 ASP A CA 1
ATOM 3295 C C . ASP A 1 406 ? 0.267 -17.922 8.93 1 93.19 406 ASP A C 1
ATOM 3297 O O . ASP A 1 406 ? 1.072 -17.25 9.586 1 93.19 406 ASP A O 1
ATOM 3301 N N . PHE A 1 407 ? 0.623 -18.922 8.203 1 95 407 PHE A N 1
ATOM 3302 C CA . PHE A 1 407 ? 1.935 -19.547 8.336 1 95 407 PHE A CA 1
ATOM 3303 C C . PHE A 1 407 ? 2.986 -18.766 7.559 1 95 407 PHE A C 1
ATOM 3305 O O . PHE A 1 407 ? 4.18 -19.062 7.656 1 95 407 PHE A O 1
ATOM 3312 N N . SER A 1 408 ? 2.568 -17.797 6.793 1 96.38 408 SER A N 1
ATOM 3313 C CA . SER A 1 408 ? 3.539 -17 6.047 1 96.38 408 SER A CA 1
ATOM 3314 C C . SER A 1 408 ? 4.188 -15.945 6.934 1 96.38 408 SER A C 1
ATOM 3316 O O . SER A 1 408 ? 5.184 -15.32 6.547 1 96.38 408 SER A O 1
ATOM 3318 N N . VAL A 1 409 ? 3.643 -15.68 8.094 1 95.69 409 VAL A N 1
ATOM 3319 C CA . VAL A 1 409 ? 4.176 -14.695 9.031 1 95.69 409 VAL A CA 1
ATOM 3320 C C . VAL A 1 409 ? 5 -15.398 10.102 1 95.69 409 VAL A C 1
ATOM 3322 O O . VAL A 1 409 ? 4.488 -16.266 10.812 1 95.69 409 VAL A O 1
ATOM 3325 N N . PRO A 1 410 ? 6.266 -15.023 10.203 1 96.12 410 PRO A N 1
ATOM 3326 C CA . PRO A 1 410 ? 7.055 -15.625 11.281 1 96.12 410 PRO A CA 1
ATOM 3327 C C . PRO A 1 410 ? 6.414 -15.445 12.656 1 96.12 410 PRO A C 1
ATOM 3329 O O . PRO A 1 410 ? 5.875 -14.383 12.953 1 96.12 410 PRO A O 1
ATOM 3332 N N . LYS A 1 411 ? 6.508 -16.469 13.43 1 93.38 411 LYS A N 1
ATOM 3333 C CA . LYS A 1 411 ? 5.828 -16.5 14.719 1 93.38 411 LYS A CA 1
ATOM 3334 C C . LYS A 1 411 ? 6.215 -15.305 15.578 1 93.38 411 LYS A C 1
ATOM 3336 O O . LYS A 1 411 ? 5.348 -14.656 16.172 1 93.38 411 LYS A O 1
ATOM 3341 N N . ALA A 1 412 ? 7.465 -15 15.633 1 92.75 412 ALA A N 1
ATOM 3342 C CA . ALA A 1 412 ? 7.938 -13.898 16.469 1 92.75 412 ALA A CA 1
ATOM 3343 C C . ALA A 1 412 ? 7.32 -12.578 16.016 1 92.75 412 ALA A C 1
ATOM 3345 O O . ALA A 1 412 ? 7.027 -11.711 16.844 1 92.75 412 ALA A O 1
ATOM 3346 N N . GLN A 1 413 ? 7.145 -12.438 14.758 1 93.06 413 GLN A N 1
ATOM 3347 C CA . GLN A 1 413 ? 6.566 -11.219 14.203 1 93.06 413 GLN A CA 1
ATOM 3348 C C . GLN A 1 413 ? 5.082 -11.102 14.531 1 93.06 413 GLN A C 1
ATOM 3350 O O . GLN A 1 413 ? 4.609 -10.039 14.938 1 93.06 413 GLN A O 1
ATOM 3355 N N . SER A 1 414 ? 4.355 -12.164 14.359 1 90.75 414 SER A N 1
ATOM 3356 C CA . SER A 1 414 ? 2.93 -12.172 14.672 1 90.75 414 SER A CA 1
ATOM 3357 C C . SER A 1 414 ? 2.688 -11.945 16.156 1 90.75 414 SER A C 1
ATOM 3359 O O . SER A 1 414 ? 1.771 -11.211 16.547 1 90.75 414 SER A O 1
ATOM 3361 N N . GLU A 1 415 ? 3.494 -12.531 17 1 90.06 415 GLU A N 1
ATOM 3362 C CA . GLU A 1 415 ? 3.359 -12.375 18.438 1 90.06 415 GLU A CA 1
ATOM 3363 C C . GLU A 1 415 ? 3.615 -10.93 18.859 1 90.06 415 GLU A C 1
ATOM 3365 O O . GLU A 1 415 ? 2.947 -10.414 19.766 1 90.06 415 GLU A O 1
ATOM 3370 N N . ALA A 1 416 ? 4.531 -10.383 18.203 1 87.62 416 ALA A N 1
ATOM 3371 C CA . ALA A 1 416 ? 4.836 -8.992 18.531 1 87.62 416 ALA A CA 1
ATOM 3372 C C . ALA A 1 416 ? 3.637 -8.086 18.234 1 87.62 416 ALA A C 1
ATOM 3374 O O . ALA A 1 416 ? 3.311 -7.207 19.031 1 87.62 416 ALA A O 1
ATOM 3375 N N . ALA A 1 417 ? 3.059 -8.289 17.172 1 85.5 417 ALA A N 1
ATOM 3376 C CA . ALA A 1 417 ? 1.875 -7.508 16.812 1 85.5 417 ALA A CA 1
ATOM 3377 C C . ALA A 1 417 ? 0.728 -7.785 17.781 1 85.5 417 ALA A C 1
ATOM 3379 O O . ALA A 1 417 ? 0.028 -6.863 18.203 1 85.5 417 ALA A O 1
ATOM 3380 N N . GLU A 1 418 ? 0.585 -9.016 18.172 1 86 418 GLU A N 1
ATOM 3381 C CA . GLU A 1 418 ? -0.507 -9.43 19.047 1 86 418 GLU A CA 1
ATOM 3382 C C . GLU A 1 418 ? -0.325 -8.867 20.453 1 86 418 GLU A C 1
ATOM 3384 O O . GLU A 1 418 ? -1.303 -8.656 21.172 1 86 418 GLU A O 1
ATOM 3389 N N . GLN A 1 419 ? 0.882 -8.594 20.828 1 90.31 419 GLN A N 1
ATOM 3390 C CA . GLN A 1 419 ? 1.176 -8.133 22.172 1 90.31 419 GLN A CA 1
ATOM 3391 C C . GLN A 1 419 ? 1.038 -6.613 22.266 1 90.31 419 GLN A C 1
ATOM 3393 O O . GLN A 1 419 ? 1.004 -6.059 23.375 1 90.31 419 GLN A O 1
ATOM 3398 N N . ASP A 1 420 ? 0.963 -6.004 21.156 1 93.12 420 ASP A N 1
ATOM 3399 C CA . ASP A 1 420 ? 0.818 -4.555 21.141 1 93.12 420 ASP A CA 1
ATOM 3400 C C . ASP A 1 420 ? -0.516 -4.125 21.75 1 93.12 420 ASP A C 1
ATOM 3402 O O . ASP A 1 420 ? -1.562 -4.695 21.422 1 93.12 420 ASP A O 1
ATOM 3406 N N . GLU A 1 421 ? -0.443 -3.131 22.578 1 92.19 421 GLU A N 1
ATOM 3407 C CA . GLU A 1 421 ? -1.604 -2.689 23.344 1 92.19 421 GLU A CA 1
ATOM 3408 C C . GLU A 1 421 ? -2.727 -2.217 22.422 1 92.19 421 GLU A C 1
ATOM 3410 O O . GLU A 1 421 ? -3.889 -2.576 22.625 1 92.19 421 GLU A O 1
ATOM 3415 N N . LEU A 1 422 ? -2.432 -1.484 21.484 1 92.94 422 LEU A N 1
ATOM 3416 C CA . LEU A 1 422 ? -3.449 -0.949 20.594 1 92.94 422 LEU A CA 1
ATOM 3417 C C . LEU A 1 422 ? -4.062 -2.057 19.75 1 92.94 422 LEU A C 1
ATOM 3419 O O . LEU A 1 422 ? -5.281 -2.086 19.531 1 92.94 422 LEU A O 1
ATOM 3423 N N . CYS A 1 423 ? -3.238 -2.912 19.25 1 90.62 423 CYS A N 1
ATOM 3424 C CA . CYS A 1 423 ? -3.73 -4.023 18.453 1 90.62 423 CYS A CA 1
ATOM 3425 C C . CYS A 1 423 ? -4.711 -4.879 19.234 1 90.62 423 CYS A C 1
ATOM 3427 O O . CYS A 1 423 ? -5.73 -5.32 18.703 1 90.62 423 CYS A O 1
ATOM 3429 N N . LYS A 1 424 ? -4.434 -5.055 20.5 1 88.81 424 LYS A N 1
ATOM 3430 C CA . LYS A 1 424 ? -5.34 -5.805 21.375 1 88.81 424 LYS A CA 1
ATOM 3431 C C . LYS A 1 424 ? -6.684 -5.098 21.516 1 88.81 424 LYS A C 1
ATOM 3433 O O . LYS A 1 424 ? -7.738 -5.727 21.438 1 88.81 424 LYS A O 1
ATOM 3438 N N . LEU A 1 425 ? -6.586 -3.854 21.688 1 89.38 425 LEU A N 1
ATOM 3439 C CA . LEU A 1 425 ? -7.789 -3.062 21.922 1 89.38 425 LEU A CA 1
ATOM 3440 C C . LEU A 1 425 ? -8.672 -3.033 20.672 1 89.38 425 LEU A C 1
ATOM 3442 O O . LEU A 1 425 ? -9.898 -3.072 20.781 1 89.38 425 LEU A O 1
ATOM 3446 N N . VAL A 1 426 ? -8.078 -3.039 19.516 1 87.69 426 VAL A N 1
ATOM 3447 C CA . VAL A 1 426 ? -8.812 -2.885 18.266 1 87.69 426 VAL A CA 1
ATOM 3448 C C . VAL A 1 426 ? -9.312 -4.246 17.781 1 87.69 426 VAL A C 1
ATOM 3450 O O . VAL A 1 426 ? -10.211 -4.324 16.953 1 87.69 426 VAL A O 1
ATOM 3453 N N . GLY A 1 427 ? -8.703 -5.301 18.25 1 82.81 427 GLY A N 1
ATOM 3454 C CA . GLY A 1 427 ? -9.117 -6.637 17.859 1 82.81 427 GLY A CA 1
ATOM 3455 C C . GLY A 1 427 ? -8.453 -7.117 16.578 1 82.81 427 GLY A C 1
ATOM 3456 O O . GLY A 1 427 ? -7.527 -6.48 16.078 1 82.81 427 GLY A O 1
ATOM 3457 N N . PRO A 1 428 ? -8.938 -8.273 16.109 1 78.38 428 PRO A N 1
ATOM 3458 C CA . PRO A 1 428 ? -8.273 -8.859 14.945 1 78.38 428 PRO A CA 1
ATOM 3459 C C . PRO A 1 428 ? -8.484 -8.047 13.664 1 78.38 428 PRO A C 1
ATOM 3461 O O . PRO A 1 428 ? -9.5 -7.363 13.523 1 78.38 428 PRO A O 1
ATOM 3464 N N . GLU A 1 429 ? -7.508 -8.078 12.883 1 75.06 429 GLU A N 1
ATOM 3465 C CA . GLU A 1 429 ? -7.543 -7.352 11.617 1 75.06 429 GLU A CA 1
ATOM 3466 C C . GLU A 1 429 ? -8.695 -7.832 10.734 1 75.06 429 GLU A C 1
ATOM 3468 O O . GLU A 1 429 ? -9.367 -7.027 10.094 1 75.06 429 GLU A O 1
ATOM 3473 N N . TYR A 1 430 ? -8.883 -9.125 10.656 1 67.81 430 TYR A N 1
ATOM 3474 C CA . TYR A 1 430 ? -9.992 -9.695 9.906 1 67.81 430 TYR A CA 1
ATOM 3475 C C . TYR A 1 430 ? -10.898 -10.531 10.805 1 67.81 430 TYR A C 1
ATOM 3477 O O . TYR A 1 430 ? -10.414 -11.273 11.656 1 67.81 430 TYR A O 1
ATOM 3485 N N . GLU A 1 431 ? -12.172 -10.078 10.758 1 62.25 431 GLU A N 1
ATOM 3486 C CA . GLU A 1 431 ? -13.117 -10.844 11.57 1 62.25 431 GLU A CA 1
ATOM 3487 C C . GLU A 1 431 ? -13.383 -12.219 10.953 1 62.25 431 GLU A C 1
ATOM 3489 O O . GLU A 1 431 ? -13.43 -12.359 9.734 1 62.25 431 GLU A O 1
ATOM 3494 N N . TRP A 1 432 ? -13.125 -13.234 11.789 1 55.31 432 TRP A N 1
ATOM 3495 C CA . TRP A 1 432 ? -13.492 -14.602 11.43 1 55.31 432 TRP A CA 1
ATOM 3496 C C . TRP A 1 432 ? -14.984 -14.711 11.172 1 55.31 432 TRP A C 1
ATOM 3498 O O . TRP A 1 432 ? -15.781 -13.977 11.766 1 55.31 432 TRP A O 1
ATOM 3508 N N . MET B 1 1 ? 21.812 40.031 4.426 1 23.08 1 MET B N 1
ATOM 3509 C CA . MET B 1 1 ? 21.969 38.594 4.484 1 23.08 1 MET B CA 1
ATOM 3510 C C . MET B 1 1 ? 22.375 38.156 5.883 1 23.08 1 MET B C 1
ATOM 3512 O O . MET B 1 1 ? 23.516 38.344 6.305 1 23.08 1 MET B O 1
ATOM 3516 N N . THR B 1 2 ? 21.469 38.25 6.859 1 27.2 2 THR B N 1
ATOM 3517 C CA . THR B 1 2 ? 21.828 37.906 8.234 1 27.2 2 THR B CA 1
ATOM 3518 C C . THR B 1 2 ? 22.328 36.469 8.328 1 27.2 2 THR B C 1
ATOM 3520 O O . THR B 1 2 ? 21.594 35.531 8.008 1 27.2 2 THR B O 1
ATOM 3523 N N . THR B 1 3 ? 23.594 36.406 8.039 1 30.23 3 THR B N 1
ATOM 3524 C CA . THR B 1 3 ? 24.328 35.156 8.227 1 30.23 3 THR B CA 1
ATOM 3525 C C . THR B 1 3 ? 24.062 34.562 9.609 1 30.23 3 THR B C 1
ATOM 3527 O O . THR B 1 3 ? 24.25 35.25 10.617 1 30.23 3 THR B O 1
ATOM 3530 N N . VAL B 1 4 ? 23.109 33.812 9.711 1 34.31 4 VAL B N 1
ATOM 3531 C CA . VAL B 1 4 ? 22.875 33.125 10.977 1 34.31 4 VAL B CA 1
ATOM 3532 C C . VAL B 1 4 ? 24.156 32.406 11.422 1 34.31 4 VAL B C 1
ATOM 3534 O O . VAL B 1 4 ? 24.656 31.516 10.719 1 34.31 4 VAL B O 1
ATOM 3537 N N . ASP B 1 5 ? 25.047 33.188 12.039 1 34.94 5 ASP B N 1
ATOM 3538 C CA . ASP B 1 5 ? 26.203 32.594 12.695 1 34.94 5 ASP B CA 1
ATOM 3539 C C . ASP B 1 5 ? 25.797 31.469 13.625 1 34.94 5 ASP B C 1
ATOM 3541 O O . ASP B 1 5 ? 24.984 31.656 14.531 1 34.94 5 ASP B O 1
ATOM 3545 N N . SER B 1 6 ? 25.781 30.328 13.172 1 36.31 6 SER B N 1
ATOM 3546 C CA . SER B 1 6 ? 25.516 29.078 13.883 1 36.31 6 SER B CA 1
ATOM 3547 C C . SER B 1 6 ? 26.078 29.125 15.297 1 36.31 6 SER B C 1
ATOM 3549 O O . SER B 1 6 ? 25.766 28.266 16.125 1 36.31 6 SER B O 1
ATOM 3551 N N . THR B 1 7 ? 27.078 29.938 15.539 1 37.19 7 THR B N 1
ATOM 3552 C CA . THR B 1 7 ? 27.766 30.031 16.828 1 37.19 7 THR B CA 1
ATOM 3553 C C . THR B 1 7 ? 27.125 31.094 17.703 1 37.19 7 THR B C 1
ATOM 3555 O O . THR B 1 7 ? 27.531 31.281 18.859 1 37.19 7 THR B O 1
ATOM 3558 N N . ASN B 1 8 ? 26.406 31.984 17.172 1 36.12 8 ASN B N 1
ATOM 3559 C CA . ASN B 1 8 ? 25.953 33.125 17.969 1 36.12 8 ASN B CA 1
ATOM 3560 C C . ASN B 1 8 ? 24.516 32.938 18.438 1 36.12 8 ASN B C 1
ATOM 3562 O O . ASN B 1 8 ? 23.656 32.5 17.672 1 36.12 8 ASN B O 1
ATOM 3566 N N . PHE B 1 9 ? 24.359 32.75 19.781 1 36.81 9 PHE B N 1
ATOM 3567 C CA . PHE B 1 9 ? 23.094 32.844 20.469 1 36.81 9 PHE B CA 1
ATOM 3568 C C . PHE B 1 9 ? 22.328 34.094 20 1 36.81 9 PHE B C 1
ATOM 3570 O O . PHE B 1 9 ? 22.922 35.125 19.688 1 36.81 9 PHE B O 1
ATOM 3577 N N . LEU B 1 10 ? 21.203 33.844 19.484 1 41.66 10 LEU B N 1
ATOM 3578 C CA . LEU B 1 10 ? 20.391 35.031 19.281 1 41.66 10 LEU B CA 1
ATOM 3579 C C . LEU B 1 10 ? 20.312 35.875 20.562 1 41.66 10 LEU B C 1
ATOM 3581 O O . LEU B 1 10 ? 20.516 35.344 21.656 1 41.66 10 LEU B O 1
ATOM 3585 N N . ALA B 1 11 ? 20.438 37.125 20.438 1 37.88 11 ALA B N 1
ATOM 3586 C CA . ALA B 1 11 ? 20.422 38.062 21.562 1 37.88 11 ALA B CA 1
ATOM 3587 C C . ALA B 1 11 ? 19.391 37.656 22.609 1 37.88 11 ALA B C 1
ATOM 3589 O O . ALA B 1 11 ? 19.609 37.875 23.812 1 37.88 11 ALA B O 1
ATOM 3590 N N . ASN B 1 12 ? 18.219 37.25 22.156 1 36 12 ASN B N 1
ATOM 3591 C CA . ASN B 1 12 ? 17.172 37.031 23.156 1 36 12 ASN B CA 1
ATOM 3592 C C . ASN B 1 12 ? 17.281 35.656 23.797 1 36 12 ASN B C 1
ATOM 3594 O O . ASN B 1 12 ? 16.375 35.25 24.531 1 36 12 ASN B O 1
ATOM 3598 N N . GLY B 1 13 ? 18.266 34.906 23.828 1 36.16 13 GLY B N 1
ATOM 3599 C CA . GLY B 1 13 ? 18.578 33.656 24.516 1 36.16 13 GLY B CA 1
ATOM 3600 C C . GLY B 1 13 ? 18.203 32.438 23.719 1 36.16 13 GLY B C 1
ATOM 3601 O O . GLY B 1 13 ? 18.406 31.297 24.156 1 36.16 13 GLY B O 1
ATOM 3602 N N . GLY B 1 14 ? 17.25 32.5 22.906 1 37.19 14 GLY B N 1
ATOM 3603 C CA . GLY B 1 14 ? 16.922 31.281 22.203 1 37.19 14 GLY B CA 1
ATOM 3604 C C . GLY B 1 14 ? 18.047 30.766 21.328 1 37.19 14 GLY B C 1
ATOM 3605 O O . GLY B 1 14 ? 18.891 31.547 20.875 1 37.19 14 GLY B O 1
ATOM 3606 N N . TYR B 1 15 ? 18.672 29.656 21.719 1 35.28 15 TYR B N 1
ATOM 3607 C CA . TYR B 1 15 ? 19.797 29.031 21.031 1 35.28 15 TYR B CA 1
ATOM 3608 C C . TYR B 1 15 ? 19.422 28.609 19.625 1 35.28 15 TYR B C 1
ATOM 3610 O O . TYR B 1 15 ? 18.344 28.047 19.406 1 35.28 15 TYR B O 1
ATOM 3618 N N . LEU B 1 16 ? 19.625 29.359 18.641 1 42.72 16 LEU B N 1
ATOM 3619 C CA . LEU B 1 16 ? 19.828 28.5 17.469 1 42.72 16 LEU B CA 1
ATOM 3620 C C . LEU B 1 16 ? 20.969 27.516 17.703 1 42.72 16 LEU B C 1
ATOM 3622 O O . LEU B 1 16 ? 22.125 27.844 17.484 1 42.72 16 LEU B O 1
ATOM 3626 N N . GLN B 1 17 ? 21.078 26.844 18.75 1 37.72 17 GLN B N 1
ATOM 3627 C CA . GLN B 1 17 ? 22.172 25.984 19.188 1 37.72 17 GLN B CA 1
ATOM 3628 C C . GLN B 1 17 ? 22.641 25.078 18.047 1 37.72 17 GLN B C 1
ATOM 3630 O O . GLN B 1 17 ? 21.906 24.188 17.609 1 37.72 17 GLN B O 1
ATOM 3635 N N . LYS B 1 18 ? 23.344 25.516 17.109 1 41.44 18 LYS B N 1
ATOM 3636 C CA . LYS B 1 18 ? 24 24.75 16.031 1 41.44 18 LYS B CA 1
ATOM 3637 C C . LYS B 1 18 ? 24.688 23.516 16.578 1 41.44 18 LYS B C 1
ATOM 3639 O O . LYS B 1 18 ? 25 22.594 15.828 1 41.44 18 LYS B O 1
ATOM 3644 N N . GLY B 1 19 ? 24.922 23.438 17.906 1 40.72 19 GLY B N 1
ATOM 3645 C CA . GLY B 1 19 ? 25.766 22.344 18.375 1 40.72 19 GLY B CA 1
ATOM 3646 C C . GLY B 1 19 ? 24.969 21.156 18.891 1 40.72 19 GLY B C 1
ATOM 3647 O O . GLY B 1 19 ? 23.766 21.266 19.109 1 40.72 19 GLY B O 1
ATOM 3648 N N . ARG B 1 20 ? 25.641 19.906 18.531 1 42.41 20 ARG B N 1
ATOM 3649 C CA . ARG B 1 20 ? 25.188 18.625 19.047 1 42.41 20 ARG B CA 1
ATOM 3650 C C . ARG B 1 20 ? 24.891 18.719 20.531 1 42.41 20 ARG B C 1
ATOM 3652 O O . ARG B 1 20 ? 24.391 17.75 21.141 1 42.41 20 ARG B O 1
ATOM 3659 N N . GLU B 1 21 ? 25.359 19.703 21.109 1 41.19 21 GLU B N 1
ATOM 3660 C CA . GLU B 1 21 ? 25.391 19.641 22.562 1 41.19 21 GLU B CA 1
ATOM 3661 C C . GLU B 1 21 ? 23.984 19.531 23.141 1 41.19 21 GLU B C 1
ATOM 3663 O O . GLU B 1 21 ? 23.781 18.875 24.156 1 41.19 21 GLU B O 1
ATOM 3668 N N . LYS B 1 22 ? 23.062 20.328 22.766 1 45.88 22 LYS B N 1
ATOM 3669 C CA . LYS B 1 22 ? 21.781 20.281 23.469 1 45.88 22 LYS B CA 1
A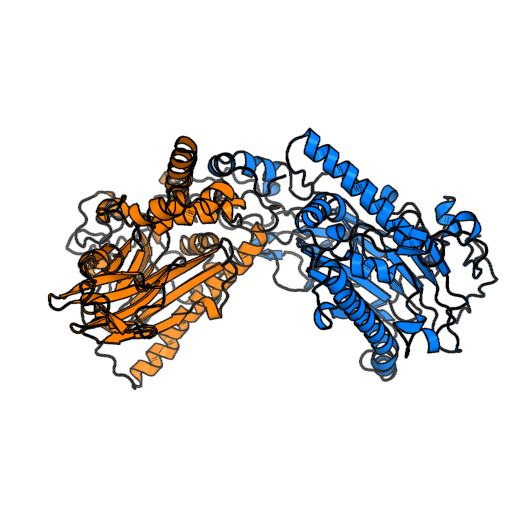TOM 3670 C C . LYS B 1 22 ? 20.812 19.328 22.766 1 45.88 22 LYS B C 1
ATOM 3672 O O . LYS B 1 22 ? 19.672 19.188 23.203 1 45.88 22 LYS B O 1
ATOM 3677 N N . ASN B 1 23 ? 21.203 18.844 21.609 1 50.69 23 ASN B N 1
ATOM 3678 C CA . ASN B 1 23 ? 20.484 17.688 21.094 1 50.69 23 ASN B CA 1
ATOM 3679 C C . ASN B 1 23 ? 20.5 16.531 22.078 1 50.69 23 ASN B C 1
ATOM 3681 O O . ASN B 1 23 ? 21.406 16.422 22.906 1 50.69 23 ASN B O 1
ATOM 3685 N N . LEU B 1 24 ? 19.172 16.125 22.281 1 60.03 24 LEU B N 1
ATOM 3686 C CA . LEU B 1 24 ? 19.25 14.938 23.125 1 60.03 24 LEU B CA 1
ATOM 3687 C C . LEU B 1 24 ? 20.562 14.195 22.891 1 60.03 24 LEU B C 1
ATOM 3689 O O . LEU B 1 24 ? 20.906 13.859 21.75 1 60.03 24 LEU B O 1
ATOM 3693 N N . ARG B 1 25 ? 21.297 14.391 23.969 1 54.44 25 ARG B N 1
ATOM 3694 C CA . ARG B 1 25 ? 22.578 13.68 23.922 1 54.44 25 ARG B CA 1
ATOM 3695 C C . ARG B 1 25 ? 22.359 12.172 23.812 1 54.44 25 ARG B C 1
ATOM 3697 O O . ARG B 1 25 ? 21.391 11.648 24.344 1 54.44 25 ARG B O 1
ATOM 3704 N N . PRO B 1 26 ? 23.172 11.609 23.031 1 58.97 26 PRO B N 1
ATOM 3705 C CA . PRO B 1 26 ? 23.094 10.148 22.953 1 58.97 26 PRO B CA 1
ATOM 3706 C C . PRO B 1 26 ? 22.906 9.492 24.312 1 58.97 26 PRO B C 1
ATOM 3708 O O . PRO B 1 26 ? 22.156 8.516 24.438 1 58.97 26 PRO B O 1
ATOM 3711 N N . VAL B 1 27 ? 23.5 10.031 25.266 1 57.53 27 VAL B N 1
ATOM 3712 C CA . VAL B 1 27 ? 23.422 9.43 26.594 1 57.53 27 VAL B CA 1
ATOM 3713 C C . VAL B 1 27 ? 21.984 9.492 27.109 1 57.53 27 VAL B C 1
ATOM 3715 O O . VAL B 1 27 ? 21.531 8.586 27.812 1 57.53 27 VAL B O 1
ATOM 3718 N N . ASP B 1 28 ? 21.297 10.469 26.656 1 62.38 28 ASP B N 1
ATOM 3719 C CA . ASP B 1 28 ? 19.922 10.648 27.094 1 62.38 28 ASP B CA 1
ATOM 3720 C C . ASP B 1 28 ? 18.969 9.727 26.328 1 62.38 28 ASP B C 1
ATOM 3722 O O . ASP B 1 28 ? 17.906 9.359 26.844 1 62.38 28 ASP B O 1
ATOM 3726 N N . LEU B 1 29 ? 19.422 9.422 25.219 1 74.88 29 LEU B N 1
ATOM 3727 C CA . LEU B 1 29 ? 18.578 8.617 24.328 1 74.88 29 LEU B CA 1
ATOM 3728 C C . LEU B 1 29 ? 18.906 7.137 24.469 1 74.88 29 LEU B C 1
ATOM 3730 O O . LEU B 1 29 ? 18.141 6.285 24.016 1 74.88 29 LEU B O 1
ATOM 3734 N N . GLY B 1 30 ? 19.906 6.934 25.156 1 76.56 30 GLY B N 1
ATOM 3735 C CA . GLY B 1 30 ? 20.359 5.555 25.281 1 76.56 30 GLY B CA 1
ATOM 3736 C C . GLY B 1 30 ? 20.891 4.98 23.984 1 76.56 30 GLY B C 1
ATOM 3737 O O . GLY B 1 30 ? 20.516 5.441 22.906 1 76.56 30 GLY B O 1
ATOM 3738 N N . ARG B 1 31 ? 21.906 4.246 23.969 1 84.81 31 ARG B N 1
ATOM 3739 C CA . ARG B 1 31 ? 22.469 3.541 22.828 1 84.81 31 ARG B CA 1
ATOM 3740 C C . ARG B 1 31 ? 21.906 2.131 22.719 1 84.81 31 ARG B C 1
ATOM 3742 O O . ARG B 1 31 ? 22.547 1.161 23.109 1 84.81 31 ARG B O 1
ATOM 3749 N N . LYS B 1 32 ? 20.703 2.119 22.141 1 92.38 32 LYS B N 1
ATOM 3750 C CA . LYS B 1 32 ? 20 0.833 22.062 1 92.38 32 LYS B CA 1
ATOM 3751 C C . LYS B 1 32 ? 19.125 0.751 20.812 1 92.38 32 LYS B C 1
ATOM 3753 O O . LYS B 1 32 ? 18.859 1.769 20.172 1 92.38 32 LYS B O 1
ATOM 3758 N N . THR B 1 33 ? 18.812 -0.396 20.531 1 93.81 33 THR B N 1
ATOM 3759 C CA . THR B 1 33 ? 17.844 -0.641 19.469 1 93.81 33 THR B CA 1
ATOM 3760 C C . THR B 1 33 ? 16.422 -0.642 20.031 1 93.81 33 THR B C 1
ATOM 3762 O O . THR B 1 33 ? 16.172 -1.216 21.094 1 93.81 33 THR B O 1
ATOM 3765 N N . LEU B 1 34 ? 15.617 0.091 19.406 1 93.62 34 LEU B N 1
ATOM 3766 C CA . LEU B 1 34 ? 14.203 0.127 19.766 1 93.62 34 LEU B CA 1
ATOM 3767 C C . LEU B 1 34 ? 13.352 -0.488 18.672 1 93.62 34 LEU B C 1
ATOM 3769 O O . LEU B 1 34 ? 13.859 -0.818 17.594 1 93.62 34 LEU B O 1
ATOM 3773 N N . SER B 1 35 ? 12.094 -0.704 18.984 1 93.62 35 SER B N 1
ATOM 3774 C CA . SER B 1 35 ? 11.156 -1.241 18.016 1 93.62 35 SER B CA 1
ATOM 3775 C C . SER B 1 35 ? 10.289 -0.138 17.406 1 93.62 35 SER B C 1
ATOM 3777 O O . SER B 1 35 ? 9.875 0.783 18.109 1 93.62 35 SER B O 1
ATOM 3779 N N . LEU B 1 36 ? 10.086 -0.236 16.156 1 95.88 36 LEU B N 1
ATOM 3780 C CA . LEU B 1 36 ? 9.039 0.55 15.516 1 95.88 36 LEU B CA 1
ATOM 3781 C C . LEU B 1 36 ? 7.66 0.077 15.961 1 95.88 36 LEU B C 1
ATOM 3783 O O . LEU B 1 36 ? 7.535 -0.966 16.609 1 95.88 36 LEU B O 1
ATOM 3787 N N . ALA B 1 37 ? 6.637 0.854 15.695 1 95.81 37 ALA B N 1
ATOM 3788 C CA . ALA B 1 37 ? 5.281 0.356 15.898 1 95.81 37 ALA B CA 1
ATOM 3789 C C . ALA B 1 37 ? 5.004 -0.865 15.023 1 95.81 37 ALA B C 1
ATOM 3791 O O . ALA B 1 37 ? 5.609 -1.023 13.961 1 95.81 37 ALA B O 1
ATOM 3792 N N . PRO B 1 38 ? 4.121 -1.741 15.531 1 95.44 38 PRO B N 1
ATOM 3793 C CA . PRO B 1 38 ? 3.82 -2.902 14.695 1 95.44 38 PRO B CA 1
ATOM 3794 C C . PRO B 1 38 ? 3.348 -2.512 13.297 1 95.44 38 PRO B C 1
ATOM 3796 O O . PRO B 1 38 ? 2.664 -1.499 13.133 1 95.44 38 PRO B O 1
ATOM 3799 N N . SER B 1 39 ? 3.646 -3.377 12.367 1 95.5 39 SER B N 1
ATOM 3800 C CA . SER B 1 39 ? 3.293 -3.098 10.977 1 95.5 39 SER B CA 1
ATOM 3801 C C . SER B 1 39 ? 1.784 -2.951 10.805 1 95.5 39 SER B C 1
ATOM 3803 O O . SER B 1 39 ? 1.318 -2.277 9.891 1 95.5 39 SER B O 1
ATOM 3805 N N . ARG B 1 40 ? 1.034 -3.535 11.656 1 94.12 40 ARG B N 1
ATOM 3806 C CA . ARG B 1 40 ? -0.419 -3.418 11.594 1 94.12 40 ARG B CA 1
ATOM 3807 C C . ARG B 1 40 ? -0.856 -1.962 11.711 1 94.12 40 ARG B C 1
ATOM 3809 O O . ARG B 1 40 ? -1.875 -1.568 11.133 1 94.12 40 ARG B O 1
ATOM 3816 N N . TRP B 1 41 ? -0.101 -1.101 12.453 1 96.88 41 TRP B N 1
ATOM 3817 C CA . TRP B 1 41 ? -0.393 0.323 12.578 1 96.88 41 TRP B CA 1
ATOM 3818 C C . TRP B 1 41 ? -0.389 1.004 11.211 1 96.88 41 TRP B C 1
ATOM 3820 O O . TRP B 1 41 ? -0.999 2.062 11.039 1 96.88 41 TRP B O 1
ATOM 3830 N N . TYR B 1 42 ? 0.29 0.386 10.281 1 97.5 42 TYR B N 1
ATOM 3831 C CA . TYR B 1 42 ? 0.584 1.045 9.016 1 97.5 42 TYR B CA 1
ATOM 3832 C C . TYR B 1 42 ? -0.315 0.516 7.902 1 97.5 42 TYR B C 1
ATOM 3834 O O . TYR B 1 42 ? -0.189 0.925 6.746 1 97.5 42 TYR B O 1
ATOM 3842 N N . ARG B 1 43 ? -1.195 -0.392 8.18 1 94.94 43 ARG B N 1
ATOM 3843 C CA . ARG B 1 43 ? -1.944 -0.977 7.07 1 94.94 43 ARG B CA 1
ATOM 3844 C C . ARG B 1 43 ? -3.395 -1.232 7.465 1 94.94 43 ARG B C 1
ATOM 3846 O O . ARG B 1 43 ? -4.254 -1.423 6.602 1 94.94 43 ARG B O 1
ATOM 3853 N N . ASP B 1 44 ? -3.721 -1.333 8.734 1 94.25 44 ASP B N 1
ATOM 3854 C CA . ASP B 1 44 ? -5.023 -1.77 9.227 1 94.25 44 ASP B CA 1
ATOM 3855 C C . ASP B 1 44 ? -6.043 -0.632 9.164 1 94.25 44 ASP B C 1
ATOM 3857 O O . ASP B 1 44 ? -5.898 0.372 9.867 1 94.25 44 ASP B O 1
ATOM 3861 N N . GLU B 1 45 ? -7.09 -0.868 8.414 1 93.31 45 GLU B N 1
ATOM 3862 C CA . GLU B 1 45 ? -8.109 0.159 8.234 1 93.31 45 GLU B CA 1
ATOM 3863 C C . GLU B 1 45 ? -8.844 0.437 9.547 1 93.31 45 GLU B C 1
ATOM 3865 O O . GLU B 1 45 ? -9.258 1.568 9.805 1 93.31 45 GLU B O 1
ATOM 3870 N N . LYS B 1 46 ? -8.977 -0.489 10.414 1 92.19 46 LYS B N 1
ATOM 3871 C CA . LYS B 1 46 ? -9.594 -0.272 11.719 1 92.19 46 LYS B CA 1
ATOM 3872 C C . LYS B 1 46 ? -8.789 0.727 12.555 1 92.19 46 LYS B C 1
ATOM 3874 O O . LYS B 1 46 ? -9.367 1.59 13.219 1 92.19 46 LYS B O 1
ATOM 3879 N N . ILE B 1 47 ? -7.52 0.578 12.461 1 94.88 47 ILE B N 1
ATOM 3880 C CA . ILE B 1 47 ? -6.656 1.485 13.203 1 94.88 47 ILE B CA 1
ATOM 3881 C C . ILE B 1 47 ? -6.727 2.883 12.594 1 94.88 47 ILE B C 1
ATOM 3883 O O . ILE B 1 47 ? -6.785 3.881 13.32 1 94.88 47 ILE B O 1
ATOM 3887 N N . PHE B 1 48 ? -6.809 2.928 11.312 1 96.75 48 PHE B N 1
ATOM 3888 C CA . PHE B 1 48 ? -6.918 4.223 10.656 1 96.75 48 PHE B CA 1
ATOM 3889 C C . PHE B 1 48 ? -8.195 4.938 11.078 1 96.75 48 PHE B C 1
ATOM 3891 O O . PHE B 1 48 ? -8.188 6.137 11.352 1 96.75 48 PHE B O 1
ATOM 3898 N N . GLN B 1 49 ? -9.25 4.199 11.102 1 95.12 49 GLN B N 1
ATOM 3899 C CA . GLN B 1 49 ? -10.516 4.809 11.5 1 95.12 49 GLN B CA 1
ATOM 3900 C C . GLN B 1 49 ? -10.445 5.332 12.93 1 95.12 49 GLN B C 1
ATOM 3902 O O . GLN B 1 49 ? -11.008 6.383 13.242 1 95.12 49 GLN B O 1
ATOM 3907 N N . LEU B 1 50 ? -9.789 4.574 13.727 1 95.88 50 LEU B N 1
ATOM 3908 C CA . LEU B 1 50 ? -9.562 5.059 15.086 1 95.88 50 LEU B CA 1
ATOM 3909 C C . LEU B 1 50 ? -8.727 6.332 15.07 1 95.88 50 LEU B C 1
ATOM 3911 O O . LEU B 1 50 ? -8.992 7.266 15.836 1 95.88 50 LEU B O 1
ATOM 3915 N N . GLU B 1 51 ? -7.715 6.383 14.242 1 97.69 51 GLU B N 1
ATOM 3916 C CA . GLU B 1 51 ? -6.875 7.57 14.125 1 97.69 51 GLU B CA 1
ATOM 3917 C C . GLU B 1 51 ? -7.695 8.781 13.672 1 97.69 51 GLU B C 1
ATOM 3919 O O . GLU B 1 51 ? -7.48 9.891 14.148 1 97.69 51 GLU B O 1
ATOM 3924 N N . ARG B 1 52 ? -8.57 8.539 12.781 1 96.75 52 ARG B N 1
ATOM 3925 C CA . ARG B 1 52 ? -9.43 9.617 12.312 1 96.75 52 ARG B CA 1
ATOM 3926 C C . ARG B 1 52 ? -10.242 10.211 13.461 1 96.75 52 ARG B C 1
ATOM 3928 O O . ARG B 1 52 ? -10.32 11.438 13.602 1 96.75 52 ARG B O 1
ATOM 3935 N N . ARG B 1 53 ? -10.742 9.359 14.312 1 96 53 ARG B N 1
ATOM 3936 C CA . ARG B 1 53 ? -11.609 9.797 15.398 1 96 53 ARG B CA 1
ATOM 3937 C C . ARG B 1 53 ? -10.797 10.383 16.547 1 96 53 ARG B C 1
ATOM 3939 O O . ARG B 1 53 ? -11.211 11.352 17.172 1 96 53 ARG B O 1
ATOM 3946 N N . ALA B 1 54 ? -9.633 9.844 16.75 1 97.19 54 ALA B N 1
ATOM 3947 C CA . ALA B 1 54 ? -8.898 10.164 17.969 1 97.19 54 ALA B CA 1
ATOM 3948 C C . ALA B 1 54 ? -7.875 11.266 17.719 1 97.19 54 ALA B C 1
ATOM 3950 O O . ALA B 1 54 ? -7.625 12.102 18.594 1 97.19 54 ALA B O 1
ATOM 3951 N N . LEU B 1 55 ? -7.266 11.219 16.516 1 97.69 55 LEU B N 1
ATOM 3952 C CA . LEU B 1 55 ? -6.148 12.109 16.234 1 97.69 55 LEU B CA 1
ATOM 3953 C C . LEU B 1 55 ? -6.59 13.25 15.328 1 97.69 55 LEU B C 1
ATOM 3955 O O . LEU B 1 55 ? -6.617 14.414 15.75 1 97.69 55 LEU B O 1
ATOM 3959 N N . PHE B 1 56 ? -7.09 12.93 14.148 1 98.25 56 PHE B N 1
ATOM 3960 C CA . PHE B 1 56 ? -7.297 13.922 13.102 1 98.25 56 PHE B CA 1
ATOM 3961 C C . PHE B 1 56 ? -8.484 14.82 13.438 1 98.25 56 PHE B C 1
ATOM 3963 O O . PHE B 1 56 ? -8.492 16 13.094 1 98.25 56 PHE B O 1
ATOM 3970 N N . SER B 1 57 ? -9.422 14.305 14.164 1 97.5 57 SER B N 1
ATOM 3971 C CA . SER B 1 57 ? -10.617 15.07 14.484 1 97.5 57 SER B CA 1
ATOM 3972 C C . SER B 1 57 ? -10.398 15.953 15.711 1 97.5 57 SER B C 1
ATOM 3974 O O . SER B 1 57 ? -11.141 16.906 15.938 1 97.5 57 SER B O 1
ATOM 3976 N N . THR B 1 58 ? -9.375 15.68 16.516 1 97.69 58 THR B N 1
ATOM 3977 C CA . THR B 1 58 ? -9.305 16.312 17.828 1 97.69 58 THR B CA 1
ATOM 3978 C C . THR B 1 58 ? -8.078 17.219 17.922 1 97.69 58 THR B C 1
ATOM 3980 O O . THR B 1 58 ? -7.984 18.047 18.828 1 97.69 58 THR B O 1
ATOM 3983 N N . LEU B 1 59 ? -7.184 17.062 17.016 1 98.38 59 LEU B N 1
ATOM 3984 C CA . LEU B 1 59 ? -5.938 17.812 17.109 1 98.38 59 LEU B CA 1
ATOM 3985 C C . LEU B 1 59 ? -5.914 18.953 16.094 1 98.38 59 LEU B C 1
ATOM 3987 O O . LEU B 1 59 ? -6.789 19.047 15.227 1 98.38 59 LEU B O 1
ATOM 3991 N N . TRP B 1 60 ? -4.949 19.844 16.297 1 98.62 60 TRP B N 1
ATOM 3992 C CA . TRP B 1 60 ? -4.789 21.031 15.461 1 98.62 60 TRP B CA 1
ATOM 3993 C C . TRP B 1 60 ? -3.869 20.734 14.273 1 98.62 60 TRP B C 1
ATOM 3995 O O . TRP B 1 60 ? -2.807 20.125 14.445 1 98.62 60 TRP B O 1
ATOM 4005 N N . HIS B 1 61 ? -4.309 21.172 13.07 1 98.69 61 HIS B N 1
ATOM 4006 C CA . HIS B 1 61 ? -3.574 20.922 11.828 1 98.69 61 HIS B CA 1
ATOM 4007 C C . HIS B 1 61 ? -3.338 22.234 11.07 1 98.69 61 HIS B C 1
ATOM 4009 O O . HIS B 1 61 ? -4.258 23.031 10.914 1 98.69 61 HIS B O 1
ATOM 4015 N N . VAL B 1 62 ? -2.125 22.422 10.609 1 98.62 62 VAL B N 1
ATOM 4016 C CA . VAL B 1 62 ? -1.846 23.609 9.82 1 98.62 62 VAL B CA 1
ATOM 4017 C C . VAL B 1 62 ? -2.582 23.531 8.484 1 98.62 62 VAL B C 1
ATOM 4019 O O . VAL B 1 62 ? -2.59 22.484 7.836 1 98.62 62 VAL B O 1
ATOM 4022 N N . ALA B 1 63 ? -3.209 24.641 8.125 1 98.75 63 ALA B N 1
ATOM 4023 C CA . ALA B 1 63 ? -4.062 24.609 6.945 1 98.75 63 ALA B CA 1
ATOM 4024 C C . ALA B 1 63 ? -3.6 25.625 5.902 1 98.75 63 ALA B C 1
ATOM 4026 O O . ALA B 1 63 ? -3.756 25.406 4.699 1 98.75 63 ALA B O 1
ATOM 4027 N N . SER B 1 64 ? -3.107 26.719 6.344 1 98.69 64 SER B N 1
ATOM 4028 C CA . SER B 1 64 ? -2.715 27.781 5.422 1 98.69 64 SER B CA 1
ATOM 4029 C C . SER B 1 64 ? -1.94 28.875 6.141 1 98.69 64 SER B C 1
ATOM 4031 O O . SER B 1 64 ? -1.34 28.641 7.188 1 98.69 64 SER B O 1
ATOM 4033 N N . PHE B 1 65 ? -1.833 30 5.453 1 98.31 65 PHE B N 1
ATOM 4034 C CA . PHE B 1 65 ? -1.087 31.156 5.93 1 98.31 65 PHE B CA 1
ATOM 4035 C C . PHE B 1 65 ? -1.87 32.438 5.691 1 98.31 65 PHE B C 1
ATOM 4037 O O . PHE B 1 65 ? -2.602 32.562 4.707 1 98.31 65 PHE B O 1
ATOM 4044 N N . LYS B 1 66 ? -1.7 33.375 6.566 1 96.94 66 LYS B N 1
ATOM 4045 C CA . LYS B 1 66 ? -2.518 34.562 6.586 1 96.94 66 LYS B CA 1
ATOM 4046 C C . LYS B 1 66 ? -2.4 35.344 5.273 1 96.94 66 LYS B C 1
ATOM 4048 O O . LYS B 1 66 ? -3.352 36 4.844 1 96.94 66 LYS B O 1
ATOM 4053 N N . ALA B 1 67 ? -1.243 35.281 4.641 1 96.94 67 ALA B N 1
ATOM 4054 C CA . ALA B 1 67 ? -1.015 36.031 3.406 1 96.94 67 ALA B CA 1
ATOM 4055 C C . ALA B 1 67 ? -1.93 35.531 2.289 1 96.94 67 ALA B C 1
ATOM 4057 O O . ALA B 1 67 ? -2.066 36.188 1.256 1 96.94 67 ALA B O 1
ATOM 4058 N N . ARG B 1 68 ? -2.537 34.375 2.453 1 97.31 68 ARG B N 1
ATOM 4059 C CA . ARG B 1 68 ? -3.477 33.844 1.473 1 97.31 68 ARG B CA 1
ATOM 4060 C C . ARG B 1 68 ? -4.773 34.656 1.459 1 97.31 68 ARG B C 1
ATOM 4062 O O . ARG B 1 68 ? -5.512 34.625 0.472 1 97.31 68 ARG B O 1
ATOM 4069 N N . PHE B 1 69 ? -5.07 35.375 2.533 1 97.69 69 PHE B N 1
ATOM 4070 C CA . PHE B 1 69 ? -6.316 36.125 2.736 1 97.69 69 PHE B CA 1
ATOM 4071 C C . PHE B 1 69 ? -6.055 37.625 2.852 1 97.69 69 PHE B C 1
ATOM 4073 O O . PHE B 1 69 ? -5.906 38.156 3.955 1 97.69 69 PHE B O 1
ATOM 4080 N N . GLN B 1 70 ? -6.211 38.344 1.817 1 95.31 70 GLN B N 1
ATOM 4081 C CA . GLN B 1 70 ? -5.766 39.75 1.729 1 95.31 70 GLN B CA 1
ATOM 4082 C C . GLN B 1 70 ? -6.883 40.688 2.113 1 95.31 70 GLN B C 1
ATOM 4084 O O . GLN B 1 70 ? -6.621 41.781 2.654 1 95.31 70 GLN B O 1
ATOM 4089 N N . LYS B 1 71 ? -8.055 40.375 1.834 1 96.81 71 LYS B N 1
ATOM 4090 C CA . LYS B 1 71 ? -9.195 41.25 2.143 1 96.81 71 LYS B CA 1
ATOM 4091 C C . LYS B 1 71 ? -10.383 40.438 2.637 1 96.81 71 LYS B C 1
ATOM 4093 O O . LYS B 1 71 ? -10.406 39.188 2.492 1 96.81 71 LYS B O 1
ATOM 4098 N N . ALA B 1 72 ? -11.328 41.156 3.154 1 97.81 72 ALA B N 1
ATOM 4099 C CA . ALA B 1 72 ? -12.555 40.5 3.621 1 97.81 72 ALA B CA 1
ATOM 4100 C C . ALA B 1 72 ? -13.242 39.75 2.484 1 97.81 72 ALA B C 1
ATOM 4102 O O . ALA B 1 72 ? -13.359 40.281 1.37 1 97.81 72 ALA B O 1
ATOM 4103 N N . GLY B 1 73 ? -13.594 38.562 2.793 1 98.12 73 GLY B N 1
ATOM 4104 C CA . GLY B 1 73 ? -14.297 37.75 1.797 1 98.12 73 GLY B CA 1
ATOM 4105 C C . GLY B 1 73 ? -13.414 36.75 1.103 1 98.12 73 GLY B C 1
ATOM 4106 O O . GLY B 1 73 ? -13.906 35.812 0.459 1 98.12 73 GLY B O 1
ATOM 4107 N N . ASP B 1 74 ? -12.125 36.938 1.159 1 98.62 74 ASP B N 1
ATOM 4108 C CA . ASP B 1 74 ? -11.227 35.969 0.568 1 98.62 74 ASP B CA 1
ATOM 4109 C C . ASP B 1 74 ? -11.422 34.594 1.206 1 98.62 74 ASP B C 1
ATOM 4111 O O . ASP B 1 74 ? -11.492 34.469 2.432 1 98.62 74 ASP B O 1
ATOM 4115 N N . TYR B 1 75 ? -11.57 33.531 0.38 1 98.62 75 TYR B N 1
ATOM 4116 C CA . TYR B 1 75 ? -11.75 32.188 0.923 1 98.62 75 TYR B CA 1
ATOM 4117 C C . TYR B 1 75 ? -10.906 31.188 0.16 1 98.62 75 TYR B C 1
ATOM 4119 O O . TYR B 1 75 ? -10.453 31.453 -0.954 1 98.62 75 TYR B O 1
ATOM 4127 N N . LEU B 1 76 ? -10.586 30.094 0.769 1 98.69 76 LEU B N 1
ATOM 4128 C CA . LEU B 1 76 ? -9.812 28.969 0.258 1 98.69 76 LEU B CA 1
ATOM 4129 C C . LEU B 1 76 ? -10.492 27.656 0.602 1 98.69 76 LEU B C 1
ATOM 4131 O O . LEU B 1 76 ? -10.828 27.406 1.763 1 98.69 76 LEU B O 1
ATOM 4135 N N . THR B 1 77 ? -10.766 26.844 -0.405 1 98.5 77 THR B N 1
ATOM 4136 C CA . THR B 1 77 ? -11.352 25.531 -0.193 1 98.5 77 THR B CA 1
ATOM 4137 C C . THR B 1 77 ? -10.266 24.469 -0.066 1 98.5 77 THR B C 1
ATOM 4139 O O . THR B 1 77 ? -9.297 24.469 -0.828 1 98.5 77 THR B O 1
ATOM 4142 N N . LEU B 1 78 ? -10.445 23.609 0.888 1 98.19 78 LEU B N 1
ATOM 4143 C CA . LEU B 1 78 ? -9.43 22.625 1.214 1 98.19 78 LEU B CA 1
ATOM 4144 C C . LEU B 1 78 ? -10.07 21.266 1.517 1 98.19 78 LEU B C 1
ATOM 4146 O O . LEU B 1 78 ? -11.273 21.188 1.777 1 98.19 78 LEU B O 1
ATOM 4150 N N . GLU B 1 79 ? -9.258 20.25 1.381 1 97.94 79 GLU B N 1
ATOM 4151 C CA . GLU B 1 79 ? -9.578 18.922 1.884 1 97.94 79 GLU B CA 1
ATOM 4152 C C . GLU B 1 79 ? -8.438 18.375 2.736 1 97.94 79 GLU B C 1
ATOM 4154 O O . GLU B 1 79 ? -7.289 18.328 2.293 1 97.94 79 GLU B O 1
ATOM 4159 N N . MET B 1 80 ? -8.781 18.031 3.957 1 98.31 80 MET B N 1
ATOM 4160 C CA . MET B 1 80 ? -7.824 17.422 4.871 1 98.31 80 MET B CA 1
ATOM 4161 C C . MET B 1 80 ? -8.445 16.234 5.602 1 98.31 80 MET B C 1
ATOM 4163 O O . MET B 1 80 ? -9.531 16.344 6.168 1 98.31 80 MET B O 1
ATOM 4167 N N . PHE B 1 81 ? -7.832 15.062 5.559 1 97.81 81 PHE B N 1
ATOM 4168 C CA . PHE B 1 81 ? -8.195 13.828 6.242 1 97.81 81 PHE B CA 1
ATOM 4169 C C . PHE B 1 81 ? -9.633 13.43 5.902 1 97.81 81 PHE B C 1
ATOM 4171 O O . PHE B 1 81 ? -10.359 12.914 6.754 1 97.81 81 PHE B O 1
ATOM 4178 N N . GLY B 1 82 ? -10.047 13.852 4.699 1 96.25 82 GLY B N 1
ATOM 4179 C CA . GLY B 1 82 ? -11.359 13.469 4.207 1 96.25 82 GLY B CA 1
ATOM 4180 C C . GLY B 1 82 ? -12.414 14.539 4.434 1 96.25 82 GLY B C 1
ATOM 4181 O O . GLY B 1 82 ? -13.539 14.422 3.943 1 96.25 82 GLY B O 1
ATOM 4182 N N . TRP B 1 83 ? -12.109 15.57 5.164 1 97.94 83 TRP B N 1
ATOM 4183 C CA . TRP B 1 83 ? -13.062 16.641 5.379 1 97.94 83 TRP B CA 1
ATOM 4184 C C . TRP B 1 83 ? -12.883 17.75 4.34 1 97.94 83 TRP B C 1
ATOM 4186 O O . TRP B 1 83 ? -11.789 18.297 4.184 1 97.94 83 TRP B O 1
ATOM 4196 N N . ASN B 1 84 ? -13.953 17.953 3.668 1 98.06 84 ASN B N 1
ATOM 4197 C CA . ASN B 1 84 ? -14.016 19.094 2.748 1 98.06 84 ASN B CA 1
ATOM 4198 C C . ASN B 1 84 ? -14.5 20.359 3.447 1 98.06 84 ASN B C 1
ATOM 4200 O O . ASN B 1 84 ? -15.57 20.359 4.062 1 98.06 84 ASN B O 1
ATOM 4204 N N . PHE B 1 85 ? -13.68 21.406 3.375 1 98.69 85 PHE B N 1
ATOM 4205 C CA . PHE B 1 85 ? -14.023 22.625 4.113 1 98.69 85 PHE B CA 1
ATOM 4206 C C . PHE B 1 85 ? -13.438 23.859 3.432 1 98.69 85 PHE B C 1
ATOM 4208 O O . PHE B 1 85 ? -12.805 23.75 2.383 1 98.69 85 PHE B O 1
ATOM 4215 N N . PHE B 1 86 ? -13.805 25.031 3.982 1 98.75 86 PHE B N 1
ATOM 4216 C CA . PHE B 1 86 ? -13.188 26.25 3.461 1 98.75 86 PHE B CA 1
ATOM 4217 C C . PHE B 1 86 ? -12.852 27.219 4.59 1 98.75 86 PHE B C 1
ATOM 4219 O O . PHE B 1 86 ? -13.477 27.188 5.652 1 98.75 86 PHE B O 1
ATOM 4226 N N . LEU B 1 87 ? -11.82 27.953 4.383 1 98.88 87 LEU B N 1
ATOM 4227 C CA . LEU B 1 87 ? -11.461 29.109 5.188 1 98.88 87 LEU B CA 1
ATOM 4228 C C . LEU B 1 87 ? -11.977 30.391 4.559 1 98.88 87 LEU B C 1
ATOM 4230 O O . LEU B 1 87 ? -12 30.531 3.332 1 98.88 87 LEU B O 1
ATOM 4234 N N . ILE B 1 88 ? -12.312 31.359 5.418 1 98.81 88 ILE B N 1
ATOM 4235 C CA . ILE B 1 88 ? -12.789 32.625 4.871 1 98.81 88 ILE B CA 1
ATOM 4236 C C . ILE B 1 88 ? -12.5 33.75 5.859 1 98.81 88 ILE B C 1
ATOM 4238 O O . ILE B 1 88 ? -12.68 33.594 7.066 1 98.81 88 ILE B O 1
ATOM 4242 N N . ARG B 1 89 ? -12.023 34.875 5.34 1 98.75 89 ARG B N 1
ATOM 4243 C CA . ARG B 1 89 ? -11.789 36.062 6.156 1 98.75 89 ARG B CA 1
ATOM 4244 C C . ARG B 1 89 ? -13.047 36.906 6.258 1 98.75 89 ARG B C 1
ATOM 4246 O O . ARG B 1 89 ? -13.664 37.219 5.242 1 98.75 89 ARG B O 1
ATOM 4253 N N . ASP B 1 90 ? -13.406 37.25 7.488 1 98.12 90 ASP B N 1
ATOM 4254 C CA . ASP B 1 90 ? -14.594 38.062 7.641 1 98.12 90 ASP B CA 1
ATOM 4255 C C . ASP B 1 90 ? -14.227 39.562 7.703 1 98.12 90 ASP B C 1
ATOM 4257 O O . ASP B 1 90 ? -13.055 39.906 7.555 1 98.12 90 ASP B O 1
ATOM 4261 N N . LYS B 1 91 ? -15.234 40.406 7.898 1 97 91 LYS B N 1
ATOM 4262 C CA . LYS B 1 91 ? -15.055 41.875 7.84 1 97 91 LYS B CA 1
ATOM 4263 C C . LYS B 1 91 ? -14.227 42.375 9.016 1 97 91 LYS B C 1
ATOM 4265 O O . LYS B 1 91 ? -13.625 43.438 8.953 1 97 91 LYS B O 1
ATOM 4270 N N . ASP B 1 92 ? -14.211 41.625 10.078 1 97.25 92 ASP B N 1
ATOM 4271 C CA . ASP B 1 92 ? -13.469 42 11.266 1 97.25 92 ASP B CA 1
ATOM 4272 C C . ASP B 1 92 ? -12.031 41.5 11.211 1 97.25 92 ASP B C 1
ATOM 4274 O O . ASP B 1 92 ? -11.25 41.719 12.133 1 97.25 92 ASP B O 1
ATOM 4278 N N . GLY B 1 93 ? -11.727 40.75 10.195 1 96.62 93 GLY B N 1
ATOM 4279 C CA . GLY B 1 93 ? -10.367 40.281 9.984 1 96.62 93 GLY B CA 1
ATOM 4280 C C . GLY B 1 93 ? -10.133 38.875 10.516 1 96.62 93 GLY B C 1
ATOM 4281 O O . GLY B 1 93 ? -9.016 38.344 10.43 1 96.62 93 GLY B O 1
ATOM 4282 N N . ASN B 1 94 ? -11.18 38.281 11.039 1 97.5 94 ASN B N 1
ATOM 4283 C CA . ASN B 1 94 ? -11.047 36.938 11.547 1 97.5 94 ASN B CA 1
ATOM 4284 C C . ASN B 1 94 ? -11.086 35.906 10.422 1 97.5 94 ASN B C 1
ATOM 4286 O O . ASN B 1 94 ? -11.812 36.094 9.438 1 97.5 94 ASN B O 1
ATOM 4290 N N . ILE B 1 95 ? -10.219 34.875 10.578 1 98.56 95 ILE B N 1
ATOM 4291 C CA . ILE B 1 95 ? -10.281 33.75 9.664 1 98.56 95 ILE B CA 1
ATOM 4292 C C . ILE B 1 95 ? -11.203 32.656 10.234 1 98.56 95 ILE B C 1
ATOM 4294 O O . ILE B 1 95 ? -10.922 32.094 11.289 1 98.56 95 ILE B O 1
ATOM 4298 N N . ASN B 1 96 ? -12.289 32.406 9.547 1 98.75 96 ASN B N 1
ATOM 4299 C CA . ASN B 1 96 ? -13.234 31.375 9.93 1 98.75 96 ASN B CA 1
ATOM 4300 C C . ASN B 1 96 ? -13.078 30.125 9.062 1 98.75 96 ASN B C 1
ATOM 4302 O O . ASN B 1 96 ? -12.508 30.188 7.973 1 98.75 96 ASN B O 1
ATOM 4306 N N . ALA B 1 97 ? -13.531 29 9.57 1 98.88 97 ALA B N 1
ATOM 4307 C CA . ALA B 1 97 ? -13.531 27.75 8.836 1 98.88 97 ALA B CA 1
ATOM 4308 C C . ALA B 1 97 ? -14.859 27.016 8.992 1 98.88 97 ALA B C 1
ATOM 4310 O O . ALA B 1 97 ? -15.438 27 10.086 1 98.88 97 ALA B O 1
ATOM 4311 N N . PHE B 1 98 ? -15.352 26.438 7.918 1 98.81 98 PHE B N 1
ATOM 4312 C CA . PHE B 1 98 ? -16.609 25.719 7.926 1 98.81 98 PHE B CA 1
ATOM 4313 C C . PHE B 1 98 ? -16.531 24.484 7.039 1 98.81 98 PHE B C 1
ATOM 4315 O O . PHE B 1 98 ? -15.859 24.484 6.012 1 98.81 98 PHE B O 1
ATOM 4322 N N . HIS B 1 99 ? -17.219 23.422 7.5 1 98.75 99 HIS B N 1
ATOM 4323 C CA . HIS B 1 99 ? -17.422 22.328 6.555 1 98.75 99 HIS B CA 1
ATOM 4324 C C . HIS B 1 99 ? -18.109 22.828 5.285 1 98.75 99 HIS B C 1
ATOM 4326 O O . HIS B 1 99 ? -19.078 23.578 5.355 1 98.75 99 HIS B O 1
ATOM 4332 N N . ASN B 1 100 ? -17.594 22.453 4.141 1 98.75 100 ASN B N 1
ATOM 4333 C CA . ASN B 1 100 ? -18.188 22.859 2.867 1 98.75 100 ASN B CA 1
ATOM 4334 C C . ASN B 1 100 ? -19.438 22.031 2.539 1 98.75 100 ASN B C 1
ATOM 4336 O O . ASN B 1 100 ? -19.469 21.328 1.523 1 98.75 100 ASN B O 1
ATOM 4340 N N . ILE B 1 101 ? -20.406 22.172 3.398 1 98.31 101 ILE B N 1
ATOM 4341 C CA . ILE B 1 101 ? -21.641 21.406 3.334 1 98.31 101 ILE B CA 1
ATOM 4342 C C . ILE B 1 101 ? -22.844 22.328 3.549 1 98.31 101 ILE B C 1
ATOM 4344 O O . ILE B 1 101 ? -23.031 22.859 4.641 1 98.31 101 ILE B O 1
ATOM 4348 N N . CYS B 1 102 ? -23.609 22.438 2.572 1 98.06 102 CYS B N 1
ATOM 4349 C CA . CYS B 1 102 ? -24.844 23.203 2.723 1 98.06 102 CYS B CA 1
ATOM 4350 C C . CYS B 1 102 ? -25.828 22.484 3.652 1 98.06 102 CYS B C 1
ATOM 4352 O O . CYS B 1 102 ? -26.094 21.297 3.473 1 98.06 102 CYS B O 1
ATOM 4354 N N . ARG B 1 103 ? -26.344 23.141 4.555 1 97.31 103 ARG B N 1
ATOM 4355 C CA . ARG B 1 103 ? -27.203 22.562 5.582 1 97.31 103 ARG B CA 1
ATOM 4356 C C . ARG B 1 103 ? -28.484 22 4.977 1 97.31 103 ARG B C 1
ATOM 4358 O O . ARG B 1 103 ? -29.141 21.156 5.578 1 97.31 103 ARG B O 1
ATOM 4365 N N . HIS B 1 104 ? -28.812 22.438 3.773 1 96.69 104 HIS B N 1
ATOM 4366 C CA . HIS B 1 104 ? -30.062 22.016 3.152 1 96.69 104 HIS B CA 1
ATOM 4367 C C . HIS B 1 104 ? -29.984 20.547 2.721 1 96.69 104 HIS B C 1
ATOM 4369 O O . HIS B 1 104 ? -30.703 19.703 3.25 1 96.69 104 HIS B O 1
ATOM 4375 N N . ARG B 1 105 ? -29.031 20.188 1.776 1 97.25 105 ARG B N 1
ATOM 4376 C CA . ARG B 1 105 ? -29.016 18.828 1.257 1 97.25 105 ARG B CA 1
ATOM 4377 C C . ARG B 1 105 ? -27.594 18.406 0.865 1 97.25 105 ARG B C 1
ATOM 4379 O O . ARG B 1 105 ? -27.406 17.641 -0.082 1 97.25 105 ARG B O 1
ATOM 4386 N N . GLY B 1 106 ? -26.578 19.047 1.448 1 97.06 106 GLY B N 1
ATOM 4387 C CA . GLY B 1 106 ? -25.25 18.438 1.459 1 97.06 106 GLY B CA 1
ATOM 4388 C C . GLY B 1 106 ? -24.359 18.938 0.339 1 97.06 106 GLY B C 1
ATOM 4389 O O . GLY B 1 106 ? -23.156 18.672 0.323 1 97.06 106 GLY B O 1
ATOM 4390 N N . HIS B 1 107 ? -24.969 19.641 -0.623 1 96.69 107 HIS B N 1
ATOM 4391 C CA . HIS B 1 107 ? -24.156 20.156 -1.715 1 96.69 107 HIS B CA 1
ATOM 4392 C C . HIS B 1 107 ? -23.078 21.094 -1.197 1 96.69 107 HIS B C 1
ATOM 4394 O O . HIS B 1 107 ? -23.312 21.859 -0.262 1 96.69 107 HIS B O 1
ATOM 4400 N N . PRO B 1 108 ? -21.922 21.047 -1.78 1 98.12 108 PRO B N 1
ATOM 4401 C CA . PRO B 1 108 ? -20.922 22.016 -1.335 1 98.12 108 PRO B CA 1
ATOM 4402 C C . PRO B 1 108 ? -21.406 23.469 -1.502 1 98.12 108 PRO B C 1
ATOM 4404 O O . PRO B 1 108 ? -22.016 23.797 -2.516 1 98.12 108 PRO B O 1
ATOM 4407 N N . VAL B 1 109 ? -21.094 24.25 -0.486 1 98.12 109 VAL B N 1
ATOM 4408 C CA . VAL B 1 109 ? -21.469 25.656 -0.538 1 98.12 109 VAL B CA 1
ATOM 4409 C C . VAL B 1 109 ? -20.688 26.359 -1.652 1 98.12 109 VAL B C 1
ATOM 4411 O O . VAL B 1 109 ? -21.266 27.156 -2.406 1 98.12 109 VAL B O 1
ATOM 4414 N N . THR B 1 110 ? -19.453 26.047 -1.756 1 97.12 110 THR B N 1
ATOM 4415 C CA . THR B 1 110 ? -18.641 26.562 -2.854 1 97.12 110 THR B CA 1
ATOM 4416 C C . THR B 1 110 ? -17.938 25.422 -3.58 1 97.12 110 THR B C 1
ATOM 4418 O O . THR B 1 110 ? -17.531 24.438 -2.961 1 97.12 110 THR B O 1
ATOM 4421 N N . GLN B 1 111 ? -17.797 25.578 -4.922 1 95.56 111 GLN B N 1
ATOM 4422 C CA . GLN B 1 111 ? -17.125 24.578 -5.738 1 95.56 111 GLN B CA 1
ATOM 4423 C C . GLN B 1 111 ? -15.789 25.109 -6.277 1 95.56 111 GLN B C 1
ATOM 4425 O O . GLN B 1 111 ? -15.023 24.375 -6.898 1 95.56 111 GLN B O 1
ATOM 4430 N N . LYS B 1 112 ? -15.57 26.359 -5.977 1 96.19 112 LYS B N 1
ATOM 4431 C CA . LYS B 1 112 ? -14.305 26.953 -6.406 1 96.19 112 LYS B CA 1
ATOM 4432 C C . LYS B 1 112 ? -13.195 26.656 -5.391 1 96.19 112 LYS B C 1
ATOM 4434 O O . LYS B 1 112 ? -13.453 26.594 -4.188 1 96.19 112 LYS B O 1
ATOM 4439 N N . SER B 1 113 ? -11.984 26.594 -5.91 1 97.12 113 SER B N 1
ATOM 4440 C CA . SER B 1 113 ? -10.836 26.328 -5.047 1 97.12 113 SER B CA 1
ATOM 4441 C C . SER B 1 113 ? -10.516 27.531 -4.164 1 97.12 113 SER B C 1
ATOM 4443 O O . SER B 1 113 ? -9.984 27.375 -3.061 1 97.12 113 SER B O 1
ATOM 4445 N N . SER B 1 114 ? -10.711 28.672 -4.664 1 97.88 114 SER B N 1
ATOM 4446 C CA . SER B 1 114 ? -10.516 29.922 -3.936 1 97.88 114 SER B CA 1
ATOM 4447 C C . SER B 1 114 ? -11.312 31.062 -4.566 1 97.88 114 SER B C 1
ATOM 4449 O O . SER B 1 114 ? -11.836 30.922 -5.676 1 97.88 114 SER B O 1
ATOM 4451 N N . GLY B 1 115 ? -11.438 32.156 -3.832 1 97.75 115 GLY B N 1
ATOM 4452 C CA . GLY B 1 115 ? -12.133 33.344 -4.328 1 97.75 115 GLY B CA 1
ATOM 4453 C C . GLY B 1 115 ? -12.359 34.406 -3.256 1 97.75 115 GLY B C 1
ATOM 4454 O O . GLY B 1 115 ? -11.68 34.406 -2.227 1 97.75 115 GLY B O 1
ATOM 4455 N N . SER B 1 116 ? -13.203 35.375 -3.652 1 97.94 116 SER B N 1
ATOM 4456 C CA . SER B 1 116 ? -13.602 36.438 -2.734 1 97.94 116 SER B CA 1
ATOM 4457 C C . SER B 1 116 ? -15.102 36.688 -2.814 1 97.94 116 SER B C 1
ATOM 4459 O O . SER B 1 116 ? -15.648 36.906 -3.904 1 97.94 116 SER B O 1
ATOM 4461 N N . SER B 1 117 ? -15.672 36.562 -1.655 1 97.12 117 SER B N 1
ATOM 4462 C CA . SER B 1 117 ? -17.109 36.812 -1.619 1 97.12 117 SER B CA 1
ATOM 4463 C C . SER B 1 117 ? -17.562 37.25 -0.225 1 97.12 117 SER B C 1
ATOM 4465 O O . SER B 1 117 ? -17.062 36.719 0.777 1 97.12 117 SER B O 1
ATOM 4467 N N . THR B 1 118 ? -18.547 38.125 -0.208 1 95.19 118 THR B N 1
ATOM 4468 C CA . THR B 1 118 ? -19.125 38.531 1.072 1 95.19 118 THR B CA 1
ATOM 4469 C C . THR B 1 118 ? -20.297 37.656 1.444 1 95.19 118 THR B C 1
ATOM 4471 O O . THR B 1 118 ? -20.75 37.656 2.592 1 95.19 118 THR B O 1
ATOM 4474 N N . VAL B 1 119 ? -20.781 37 0.495 1 97.12 119 VAL B N 1
ATOM 4475 C CA . VAL B 1 119 ? -21.844 36 0.685 1 97.12 119 VAL B CA 1
ATOM 4476 C C . VAL B 1 119 ? -21.594 34.781 -0.199 1 97.12 119 VAL B C 1
ATOM 4478 O O . VAL B 1 119 ? -21.406 34.938 -1.411 1 97.12 119 VAL B O 1
ATOM 4481 N N . LEU B 1 120 ? -21.562 33.625 0.367 1 97.62 120 LEU B N 1
ATOM 4482 C CA . LEU B 1 120 ? -21.391 32.375 -0.4 1 97.62 120 LEU B CA 1
ATOM 4483 C C . LEU B 1 120 ? -22.719 31.688 -0.613 1 97.62 120 LEU B C 1
ATOM 4485 O O . LEU B 1 120 ? -23.422 31.359 0.352 1 97.62 120 LEU B O 1
ATOM 4489 N N . ALA B 1 121 ? -23.016 31.453 -1.819 1 96.81 121 ALA B N 1
ATOM 4490 C CA . ALA B 1 121 ? -24.312 30.859 -2.143 1 96.81 121 ALA B CA 1
ATOM 4491 C C . ALA B 1 121 ? -24.125 29.469 -2.758 1 96.81 121 ALA B C 1
ATOM 4493 O O . ALA B 1 121 ? -23.422 29.312 -3.75 1 96.81 121 ALA B O 1
ATOM 4494 N N . CYS B 1 122 ? -24.812 28.578 -2.172 1 97.12 122 CYS B N 1
ATOM 4495 C CA . CYS B 1 122 ? -24.812 27.234 -2.717 1 97.12 122 CYS B CA 1
ATOM 4496 C C . CYS B 1 122 ? -25.578 27.172 -4.031 1 97.12 122 CYS B C 1
ATOM 4498 O O . CYS B 1 122 ? -26.734 27.625 -4.102 1 97.12 122 CYS B O 1
ATOM 4500 N N . ARG B 1 123 ? -25.062 26.5 -5.016 1 95.25 123 ARG B N 1
ATOM 4501 C CA . ARG B 1 123 ? -25.625 26.531 -6.359 1 95.25 123 ARG B CA 1
ATOM 4502 C C . ARG B 1 123 ? -26.812 25.578 -6.477 1 95.25 123 ARG B C 1
ATOM 4504 O O . ARG B 1 123 ? -27.578 25.641 -7.441 1 95.25 123 ARG B O 1
ATOM 4511 N N . PHE B 1 124 ? -26.953 24.641 -5.613 1 95.94 124 PHE B N 1
ATOM 4512 C CA . PHE B 1 124 ? -28 23.625 -5.707 1 95.94 124 PHE B CA 1
ATOM 4513 C C . PHE B 1 124 ? -29.375 24.25 -5.57 1 95.94 124 PHE B C 1
ATOM 4515 O O . PHE B 1 124 ? -30.156 24.25 -6.516 1 95.94 124 PHE B O 1
ATOM 4522 N N . HIS B 1 125 ? -29.719 24.953 -4.395 1 95.81 125 HIS B N 1
ATOM 4523 C CA . HIS B 1 125 ? -31.047 25.547 -4.188 1 95.81 125 HIS B CA 1
ATOM 4524 C C . HIS B 1 125 ? -30.922 27.016 -3.773 1 95.81 125 HIS B C 1
ATOM 4526 O O . HIS B 1 125 ? -31.922 27.625 -3.373 1 95.81 125 HIS B O 1
ATOM 4532 N N . GLY B 1 126 ? -29.672 27.531 -3.65 1 95.62 126 GLY B N 1
ATOM 4533 C CA . GLY B 1 126 ? -29.469 28.953 -3.475 1 95.62 126 GLY B CA 1
ATOM 4534 C C . GLY B 1 126 ? -29.359 29.375 -2.018 1 95.62 126 GLY B C 1
ATOM 4535 O O . GLY B 1 126 ? -29.359 30.562 -1.701 1 95.62 126 GLY B O 1
ATOM 4536 N N . TRP B 1 127 ? -29.297 28.406 -1.072 1 97.25 127 TRP B N 1
ATOM 4537 C CA . TRP B 1 127 ? -29.016 28.797 0.306 1 97.25 127 TRP B CA 1
ATOM 4538 C C . TRP B 1 127 ? -27.688 29.547 0.4 1 97.25 127 TRP B C 1
ATOM 4540 O O . TRP B 1 127 ? -26.703 29.141 -0.204 1 97.25 127 TRP B O 1
ATOM 4550 N N . SER B 1 128 ? -27.719 30.641 1.047 1 97.62 128 SER B N 1
ATOM 4551 C CA . SER B 1 128 ? -26.5 31.453 1.093 1 97.62 128 SER B CA 1
ATOM 4552 C C . SER B 1 128 ? -26.078 31.734 2.531 1 97.62 128 SER B C 1
ATOM 4554 O O . SER B 1 128 ? -26.891 31.719 3.445 1 97.62 128 SER B O 1
ATOM 4556 N N . TYR B 1 129 ? -24.766 31.969 2.674 1 98.44 129 TYR B N 1
ATOM 4557 C CA . TYR B 1 129 ? -24.172 32.094 4.004 1 98.44 129 TYR B CA 1
ATOM 4558 C C . TYR B 1 129 ? -23.203 33.25 4.066 1 98.44 129 TYR B C 1
ATOM 4560 O O . TYR B 1 129 ? -22.547 33.594 3.08 1 98.44 129 TYR B O 1
ATOM 4568 N N . LEU B 1 130 ? -23.141 33.875 5.234 1 98.25 130 LEU B N 1
ATOM 4569 C CA . LEU B 1 130 ? -22.188 34.938 5.496 1 98.25 130 LEU B CA 1
ATOM 4570 C C . LEU B 1 130 ? -20.828 34.344 5.902 1 98.25 130 LEU B C 1
ATOM 4572 O O . LEU B 1 130 ? -20.734 33.188 6.277 1 98.25 130 LEU B O 1
ATOM 4576 N N . PRO B 1 131 ? -19.766 35.188 5.863 1 98.25 131 PRO B N 1
ATOM 4577 C CA . PRO B 1 131 ? -18.422 34.719 6.238 1 98.25 131 PRO B CA 1
ATOM 4578 C C . PRO B 1 131 ? -18.344 34.281 7.699 1 98.25 131 PRO B C 1
ATOM 4580 O O . PRO B 1 131 ? -17.359 33.656 8.102 1 98.25 131 PRO B O 1
ATOM 4583 N N . THR B 1 132 ? -19.359 34.594 8.453 1 97.81 132 THR B N 1
ATOM 4584 C CA . THR B 1 132 ? -19.438 34.156 9.836 1 97.81 132 THR B CA 1
ATOM 4585 C C . THR B 1 132 ? -20.078 32.781 9.938 1 97.81 132 THR B C 1
ATOM 4587 O O . THR B 1 132 ? -20.109 32.188 11.016 1 97.81 132 THR B O 1
ATOM 4590 N N . GLY B 1 133 ? -20.641 32.281 8.859 1 98.12 133 GLY B N 1
ATOM 4591 C CA . GLY B 1 133 ? -21.281 30.984 8.836 1 98.12 133 GLY B CA 1
ATOM 4592 C C . GLY B 1 133 ? -22.797 31.062 8.938 1 98.12 133 GLY B C 1
ATOM 4593 O O . GLY B 1 133 ? -23.5 30.078 8.695 1 98.12 133 GLY B O 1
ATOM 4594 N N . ASP B 1 134 ? -23.297 32.25 9.258 1 97.88 134 ASP B N 1
ATOM 4595 C CA . ASP B 1 134 ? -24.734 32.438 9.438 1 97.88 134 ASP B CA 1
ATOM 4596 C C . ASP B 1 134 ? -25.484 32.25 8.117 1 97.88 134 ASP B C 1
ATOM 4598 O O . ASP B 1 134 ? -25.016 32.719 7.074 1 97.88 134 ASP B O 1
ATOM 4602 N N . LEU B 1 135 ? -26.625 31.641 8.219 1 97.94 135 LEU B N 1
ATOM 4603 C CA . LEU B 1 135 ? -27.484 31.562 7.051 1 97.94 135 LEU B CA 1
ATOM 4604 C C . LEU B 1 135 ? -28.047 32.938 6.707 1 97.94 135 LEU B C 1
ATOM 4606 O O . LEU B 1 135 ? -28.656 33.594 7.559 1 97.94 135 LEU B O 1
ATOM 4610 N N . HIS B 1 136 ? -27.875 33.312 5.551 1 96.38 136 HIS B N 1
ATOM 4611 C CA . HIS B 1 136 ? -28.312 34.625 5.09 1 96.38 136 HIS B CA 1
ATOM 4612 C C . HIS B 1 136 ? -29.672 34.562 4.406 1 96.38 136 HIS B C 1
ATOM 4614 O O . HIS B 1 136 ? -30.578 35.312 4.734 1 96.38 136 HIS B O 1
ATOM 4620 N N . LYS B 1 137 ? -29.719 33.656 3.426 1 95.44 137 LYS B N 1
ATOM 4621 C CA . LYS B 1 137 ? -30.969 33.469 2.705 1 95.44 137 LYS B CA 1
ATOM 4622 C C . LYS B 1 137 ? -31.25 32 2.441 1 95.44 137 LYS B C 1
ATOM 4624 O O . LYS B 1 137 ? -30.328 31.234 2.184 1 95.44 137 LYS B O 1
ATOM 4629 N N . ALA B 1 138 ? -32.5 31.656 2.57 1 96.38 138 ALA B N 1
ATOM 4630 C CA . ALA B 1 138 ? -33.031 30.359 2.193 1 96.38 138 ALA B CA 1
ATOM 4631 C C . ALA B 1 138 ? -34.375 30.516 1.479 1 96.38 138 ALA B C 1
ATOM 4633 O O . ALA B 1 138 ? -35.438 30.641 2.125 1 96.38 138 ALA B O 1
ATOM 4634 N N . ARG B 1 139 ? -34.219 30.422 0.212 1 91.56 139 ARG B N 1
ATOM 4635 C CA . ARG B 1 139 ? -35.406 30.734 -0.612 1 91.56 139 ARG B CA 1
ATOM 4636 C C . ARG B 1 139 ? -36.594 29.922 -0.191 1 91.56 139 ARG B C 1
ATOM 4638 O O . ARG B 1 139 ? -36.5 28.703 -0.025 1 91.56 139 ARG B O 1
ATOM 4645 N N . GLU B 1 140 ? -37.719 30.438 0.012 1 93.62 140 GLU B N 1
ATOM 4646 C CA . GLU B 1 140 ? -39.031 29.875 0.334 1 93.62 140 GLU B CA 1
ATOM 4647 C C . GLU B 1 140 ? -39.062 29.344 1.765 1 93.62 140 GLU B C 1
ATOM 4649 O O . GLU B 1 140 ? -40.156 29.281 2.375 1 93.62 140 GLU B O 1
ATOM 4654 N N . TYR B 1 141 ? -38 29 2.334 1 95.5 141 TYR B N 1
ATOM 4655 C CA . TYR B 1 141 ? -37.969 28.5 3.705 1 95.5 141 TYR B CA 1
ATOM 4656 C C . TYR B 1 141 ? -38.25 29.609 4.699 1 95.5 141 TYR B C 1
ATOM 4658 O O . TYR B 1 141 ? -38.875 29.375 5.73 1 95.5 141 TYR B O 1
ATOM 4666 N N . SER B 1 142 ? -37.844 30.734 4.352 1 85.94 142 SER B N 1
ATOM 4667 C CA . SER B 1 142 ? -38.031 31.891 5.223 1 85.94 142 SER B CA 1
ATOM 4668 C C . SER B 1 142 ? -39.531 32.188 5.441 1 85.94 142 SER B C 1
ATOM 4670 O O . SER B 1 142 ? -39.906 32.844 6.41 1 85.94 142 SER B O 1
ATOM 4672 N N . ASN B 1 143 ? -40.281 31.625 4.582 1 91.12 143 ASN B N 1
ATOM 4673 C CA . ASN B 1 143 ? -41.719 31.844 4.684 1 91.12 143 ASN B CA 1
ATOM 4674 C C . ASN B 1 143 ? -42.375 30.828 5.602 1 91.12 143 ASN B C 1
ATOM 4676 O O . ASN B 1 143 ? -43.562 30.953 5.934 1 91.12 143 ASN B O 1
ATOM 4680 N N . LEU B 1 144 ? -41.656 29.906 5.961 1 95.31 144 LEU B N 1
ATOM 4681 C CA . LEU B 1 144 ? -42.188 28.891 6.855 1 95.31 144 LEU B CA 1
ATOM 4682 C C . LEU B 1 144 ? -42.125 29.359 8.305 1 95.31 144 LEU B C 1
ATOM 4684 O O . LEU B 1 144 ? -41.062 29.781 8.781 1 95.31 144 LEU B O 1
ATOM 4688 N N . PRO B 1 145 ? -43.188 29.234 9.031 1 94.5 145 PRO B N 1
ATOM 4689 C CA . PRO B 1 145 ? -43.25 29.812 10.375 1 94.5 145 PRO B CA 1
ATOM 4690 C C . PRO B 1 145 ? -42.312 29.125 11.352 1 94.5 145 PRO B C 1
ATOM 4692 O O . PRO B 1 145 ? -41.875 29.734 12.336 1 94.5 145 PRO B O 1
ATOM 4695 N N . ASP B 1 146 ? -41.938 27.906 11.047 1 95.12 146 ASP B N 1
ATOM 4696 C CA . ASP B 1 146 ? -41.156 27.141 11.992 1 95.12 146 ASP B CA 1
ATOM 4697 C C . ASP B 1 146 ? -39.656 27.141 11.578 1 95.12 146 ASP B C 1
ATOM 4699 O O . ASP B 1 146 ? -38.844 26.484 12.211 1 95.12 146 ASP B O 1
ATOM 4703 N N . PHE B 1 147 ? -39.375 27.859 10.562 1 95.56 147 PHE B N 1
ATOM 4704 C CA . PHE B 1 147 ? -38 27.875 10.07 1 95.56 147 PHE B CA 1
ATOM 4705 C C . PHE B 1 147 ? -37.156 28.875 10.836 1 95.56 147 PHE B C 1
ATOM 4707 O O . PHE B 1 147 ? -37.5 30.062 10.93 1 95.56 147 PHE B O 1
ATOM 4714 N N . ASP B 1 148 ? -36.094 28.453 11.438 1 94.69 148 ASP B N 1
ATOM 4715 C CA . ASP B 1 148 ? -35.156 29.297 12.141 1 94.69 148 ASP B CA 1
ATOM 4716 C C . ASP B 1 148 ? -33.781 29.312 11.43 1 94.69 148 ASP B C 1
ATOM 4718 O O . ASP B 1 148 ? -33.062 28.328 11.484 1 94.69 148 ASP B O 1
ATOM 4722 N N . PRO B 1 149 ? -33.438 30.359 10.805 1 94.56 149 PRO B N 1
ATOM 4723 C CA . PRO B 1 149 ? -32.156 30.406 10.07 1 94.56 149 PRO B CA 1
ATOM 4724 C C . PRO B 1 149 ? -30.953 30.125 10.961 1 94.56 149 PRO B C 1
ATOM 4726 O O . PRO B 1 149 ? -29.953 29.562 10.5 1 94.56 149 PRO B O 1
ATOM 4729 N N . LYS B 1 150 ? -31.047 30.469 12.188 1 94.19 150 LYS B N 1
ATOM 4730 C CA . LYS B 1 150 ? -29.906 30.297 13.094 1 94.19 150 LYS B CA 1
ATOM 4731 C C . LYS B 1 150 ? -29.594 28.828 13.32 1 94.19 150 LYS B C 1
ATOM 4733 O O . LYS B 1 150 ? -28.453 28.453 13.586 1 94.19 150 LYS B O 1
ATOM 4738 N N . GLN B 1 151 ? -30.562 28.047 13.172 1 94.44 151 GLN B N 1
ATOM 4739 C CA . GLN B 1 151 ? -30.406 26.609 13.367 1 94.44 151 GLN B CA 1
ATOM 4740 C C . GLN B 1 151 ? -29.812 25.953 12.125 1 94.44 151 GLN B C 1
ATOM 4742 O O . GLN B 1 151 ? -29.531 24.75 12.125 1 94.44 151 GLN B O 1
ATOM 4747 N N . ASN B 1 152 ? -29.609 26.75 11.109 1 96.88 152 ASN B N 1
ATOM 4748 C CA . ASN B 1 152 ? -29.141 26.203 9.836 1 96.88 152 ASN B CA 1
ATOM 4749 C C . ASN B 1 152 ? -27.875 26.922 9.359 1 96.88 152 ASN B C 1
ATOM 4751 O O . ASN B 1 152 ? -27.641 27.031 8.156 1 96.88 152 ASN B O 1
ATOM 4755 N N . SER B 1 153 ? -27.156 27.484 10.312 1 97.69 153 SER B N 1
ATOM 4756 C CA . SER B 1 153 ? -25.828 28.016 10.016 1 97.69 153 SER B CA 1
ATOM 4757 C C . SER B 1 153 ? -24.859 26.906 9.617 1 97.69 153 SER B C 1
ATOM 4759 O O . SER B 1 153 ? -25.125 25.734 9.859 1 97.69 153 SER B O 1
ATOM 4761 N N . LEU B 1 154 ? -23.781 27.281 9.039 1 98.44 154 LEU B N 1
ATOM 4762 C CA . LEU B 1 154 ? -22.781 26.297 8.633 1 98.44 154 LEU B CA 1
ATOM 4763 C C . LEU B 1 154 ? -22.156 25.625 9.844 1 98.44 154 LEU B C 1
ATOM 4765 O O . LEU B 1 154 ? -22.156 26.188 10.945 1 98.44 154 LEU B O 1
ATOM 4769 N N . PHE B 1 155 ? -21.672 24.391 9.648 1 98.06 155 PHE B N 1
ATOM 4770 C CA . PHE B 1 155 ? -20.953 23.688 10.695 1 98.06 155 PHE B CA 1
ATOM 4771 C C . PHE B 1 155 ? -19.547 24.25 10.852 1 98.06 155 PHE B C 1
ATOM 4773 O O . PHE B 1 155 ? -18.734 24.172 9.93 1 98.06 155 PHE B O 1
ATOM 4780 N N . LYS B 1 156 ? -19.281 24.734 11.93 1 97.56 156 LYS B N 1
ATOM 4781 C CA . LYS B 1 156 ? -18.047 25.469 12.188 1 97.56 156 LYS B CA 1
ATOM 4782 C C . LYS B 1 156 ? -16.891 24.531 12.477 1 97.56 156 LYS B C 1
ATOM 4784 O O . LYS B 1 156 ? -17.078 23.484 13.102 1 97.56 156 LYS B O 1
ATOM 4789 N N . ILE B 1 157 ? -15.727 24.844 12.062 1 98.62 157 ILE B N 1
ATOM 4790 C CA . ILE B 1 157 ? -14.438 24.25 12.391 1 98.62 157 ILE B CA 1
ATOM 4791 C C . ILE B 1 157 ? -13.586 25.25 13.164 1 98.62 157 ILE B C 1
ATOM 4793 O O . ILE B 1 157 ? -13.531 26.438 12.812 1 98.62 157 ILE B O 1
ATOM 4797 N N . HIS B 1 158 ? -12.953 24.828 14.234 1 98.75 158 HIS B N 1
ATOM 4798 C CA . HIS B 1 158 ? -12.172 25.75 15.047 1 98.75 158 HIS B CA 1
ATOM 4799 C C . HIS B 1 158 ? -10.914 26.203 14.305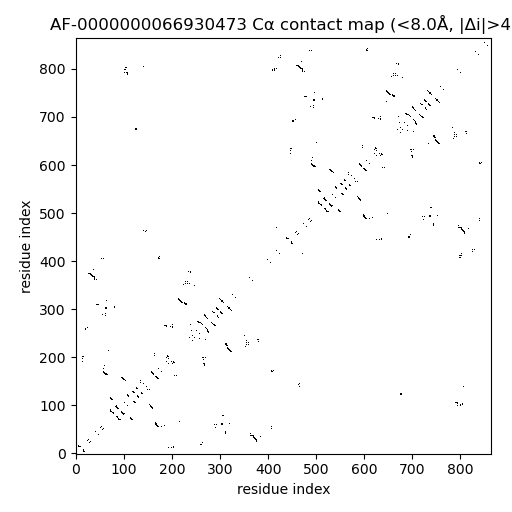 1 98.75 158 HIS B C 1
ATOM 4801 O O . HIS B 1 158 ? -10.289 25.406 13.594 1 98.75 158 HIS B O 1
ATOM 4807 N N . THR B 1 159 ? -10.555 27.484 14.516 1 98.56 159 THR B N 1
ATOM 4808 C CA . THR B 1 159 ? -9.344 28.031 13.906 1 98.56 159 THR B CA 1
ATOM 4809 C C . THR B 1 159 ? -8.445 28.656 14.969 1 98.56 159 THR B C 1
ATOM 4811 O O . THR B 1 159 ? -8.922 29.078 16.031 1 98.56 159 THR B O 1
ATOM 4814 N N . HIS B 1 160 ? -7.207 28.578 14.734 1 98 160 HIS B N 1
ATOM 4815 C CA . HIS B 1 160 ? -6.18 29.281 15.5 1 98 160 HIS B CA 1
ATOM 4816 C C . HIS B 1 160 ? -5.129 29.891 14.578 1 98 160 HIS B C 1
ATOM 4818 O O . HIS B 1 160 ? -4.605 29.203 13.688 1 98 160 HIS B O 1
ATOM 4824 N N . VAL B 1 161 ? -4.867 31.156 14.781 1 96.62 161 VAL B N 1
ATOM 4825 C CA . VAL B 1 161 ? -3.83 31.828 14.008 1 96.62 161 VAL B CA 1
ATOM 4826 C C . VAL B 1 161 ? -2.666 32.188 14.922 1 96.62 161 VAL B C 1
ATOM 4828 O O . VAL B 1 161 ? -2.848 32.906 15.914 1 96.62 161 VAL B O 1
ATOM 4831 N N . THR B 1 162 ? -1.493 31.734 14.594 1 94.06 162 THR B N 1
ATOM 4832 C CA . THR B 1 162 ? -0.318 32.062 15.391 1 94.06 162 THR B CA 1
ATOM 4833 C C . THR B 1 162 ? 0.115 33.5 15.172 1 94.06 162 THR B C 1
ATOM 4835 O O . THR B 1 162 ? -0.378 34.156 14.258 1 94.06 162 THR B O 1
ATOM 4838 N N . ALA B 1 163 ? 1.057 33.938 16 1 89.94 163 ALA B N 1
ATOM 4839 C CA . ALA B 1 163 ? 1.568 35.281 15.883 1 89.94 163 ALA B CA 1
ATOM 4840 C C . ALA B 1 163 ? 2.25 35.5 14.531 1 89.94 163 ALA B C 1
ATOM 4842 O O . ALA B 1 163 ? 2.227 36.594 13.984 1 89.94 163 ALA B O 1
ATOM 4843 N N . GLN B 1 164 ? 2.811 34.438 13.969 1 91.75 164 GLN B N 1
ATOM 4844 C CA . GLN B 1 164 ? 3.496 34.5 12.68 1 91.75 164 GLN B CA 1
ATOM 4845 C C . GLN B 1 164 ? 2.498 34.562 11.531 1 91.75 164 GLN B C 1
ATOM 4847 O O . GLN B 1 164 ? 2.855 34.906 10.406 1 91.75 164 GLN B O 1
ATOM 4852 N N . GLY B 1 165 ? 1.275 34.094 11.789 1 95.19 165 GLY B N 1
ATOM 4853 C CA . GLY B 1 165 ? 0.259 34.125 10.75 1 95.19 165 GLY B CA 1
ATOM 4854 C C . GLY B 1 165 ? -0.086 32.75 10.203 1 95.19 165 GLY B C 1
ATOM 4855 O O . GLY B 1 165 ? -0.812 32.656 9.211 1 95.19 165 GLY B O 1
ATOM 4856 N N . PHE B 1 166 ? 0.396 31.672 10.828 1 96.94 166 PHE B N 1
ATOM 4857 C CA . PHE B 1 166 ? 0.027 30.328 10.398 1 96.94 166 PHE B CA 1
ATOM 4858 C C . PHE B 1 166 ? -1.379 29.969 10.867 1 96.94 166 PHE B C 1
ATOM 4860 O O . PHE B 1 166 ? -1.714 30.172 12.039 1 96.94 166 PHE B O 1
ATOM 4867 N N . ILE B 1 167 ? -2.189 29.469 10 1 98.56 167 ILE B N 1
ATOM 4868 C CA . ILE B 1 167 ? -3.586 29.172 10.305 1 98.56 167 ILE B CA 1
ATOM 4869 C C . ILE B 1 167 ? -3.75 27.672 10.555 1 98.56 167 ILE B C 1
ATOM 4871 O O . ILE B 1 167 ? -3.418 26.844 9.695 1 98.56 167 ILE B O 1
ATOM 4875 N N . PHE B 1 168 ? -4.273 27.328 11.711 1 98.81 168 PHE B N 1
ATOM 4876 C CA . PHE B 1 168 ? -4.559 25.953 12.086 1 98.81 168 PHE B CA 1
ATOM 4877 C C . PHE B 1 168 ? -6.062 25.719 12.18 1 98.81 168 PHE B C 1
ATOM 4879 O O . PHE B 1 168 ? -6.824 26.641 12.453 1 98.81 168 PHE B O 1
ATOM 4886 N N . VAL B 1 169 ? -6.406 24.453 11.945 1 98.81 169 VAL B N 1
ATOM 4887 C CA . VAL B 1 169 ? -7.809 24.078 12.094 1 98.81 169 VAL B CA 1
ATOM 4888 C C . VAL B 1 169 ? -7.922 22.875 13.016 1 98.81 169 VAL B C 1
ATOM 4890 O O . VAL B 1 169 ? -6.965 22.109 13.172 1 98.81 169 VAL B O 1
ATOM 4893 N N . ASN B 1 170 ? -9.016 22.672 13.648 1 98.81 170 ASN B N 1
ATOM 4894 C CA . ASN B 1 170 ? -9.406 21.547 14.484 1 98.81 170 ASN B CA 1
ATOM 4895 C C . ASN B 1 170 ? -10.844 21.125 14.203 1 98.81 170 ASN B C 1
ATOM 4897 O O . ASN B 1 170 ? -11.781 21.906 14.367 1 98.81 170 ASN B O 1
ATOM 4901 N N . PHE B 1 171 ? -11.07 19.891 13.852 1 98.62 171 PHE B N 1
ATOM 4902 C CA . PHE B 1 171 ? -12.344 19.422 13.312 1 98.62 171 PHE B CA 1
ATOM 4903 C C . PHE B 1 171 ? -13.281 19 14.438 1 98.62 171 PHE B C 1
ATOM 4905 O O . PHE B 1 171 ? -14.391 18.516 14.18 1 98.62 171 PHE B O 1
ATOM 4912 N N . ASP B 1 172 ? -12.859 19.172 15.703 1 98.31 172 ASP B N 1
ATOM 4913 C CA . ASP B 1 172 ? -13.727 18.891 16.844 1 98.31 172 ASP B CA 1
ATOM 4914 C C . ASP B 1 172 ? -14.992 19.734 16.797 1 98.31 172 ASP B C 1
ATOM 4916 O O . ASP B 1 172 ? -14.922 20.969 16.781 1 98.31 172 ASP B O 1
ATOM 4920 N N . ALA B 1 173 ? -16.141 19.109 16.781 1 97.69 173 ALA B N 1
ATOM 4921 C CA . ALA B 1 173 ? -17.406 19.812 16.594 1 97.69 173 ALA B CA 1
ATOM 4922 C C . ALA B 1 173 ? -17.906 20.375 17.922 1 97.69 173 ALA B C 1
ATOM 4924 O O . ALA B 1 173 ? -18.859 21.156 17.953 1 97.69 173 ALA B O 1
ATOM 4925 N N . ARG B 1 174 ? -17.312 20.109 19.094 1 96.06 174 ARG B N 1
ATOM 4926 C CA . ARG B 1 174 ? -17.719 20.641 20.391 1 96.06 174 ARG B CA 1
ATOM 4927 C C . ARG B 1 174 ? -17.422 22.141 20.469 1 96.06 174 ARG B C 1
ATOM 4929 O O . ARG B 1 174 ? -16.594 22.656 19.734 1 96.06 174 ARG B O 1
ATOM 4936 N N . GLU B 1 175 ? -18.047 22.703 21.219 1 95.62 175 GLU B N 1
ATOM 4937 C CA . GLU B 1 175 ? -17.859 24.156 21.391 1 95.62 175 GLU B CA 1
ATOM 4938 C C . GLU B 1 175 ? -16.406 24.5 21.688 1 95.62 175 GLU B C 1
ATOM 4940 O O . GLU B 1 175 ? -15.883 25.5 21.188 1 95.62 175 GLU B O 1
ATOM 4945 N N . THR B 1 176 ? -15.867 23.766 22.5 1 95.94 176 THR B N 1
ATOM 4946 C CA . THR B 1 176 ? -14.445 23.844 22.812 1 95.94 176 THR B CA 1
ATOM 4947 C C . THR B 1 176 ? -13.734 22.547 22.438 1 95.94 176 THR B C 1
ATOM 4949 O O . THR B 1 176 ? -14.164 21.453 22.859 1 95.94 176 THR B O 1
ATOM 4952 N N . PRO B 1 177 ? -12.688 22.672 21.656 1 96.38 177 PRO B N 1
ATOM 4953 C CA . PRO B 1 177 ? -11.984 21.438 21.312 1 96.38 177 PRO B CA 1
ATOM 4954 C C . PRO B 1 177 ? -11.43 20.719 22.531 1 96.38 177 PRO B C 1
ATOM 4956 O O . PRO B 1 177 ? -11.07 21.359 23.516 1 96.38 177 PRO B O 1
ATOM 4959 N N . ALA B 1 178 ? -11.352 19.438 22.453 1 93.25 178 ALA B N 1
ATOM 4960 C CA . ALA B 1 178 ? -10.852 18.625 23.562 1 93.25 178 ALA B CA 1
ATOM 4961 C C . ALA B 1 178 ? -9.391 18.953 23.859 1 93.25 178 ALA B C 1
ATOM 4963 O O . ALA B 1 178 ? -8.953 18.859 25.016 1 93.25 178 ALA B O 1
ATOM 4964 N N . VAL B 1 179 ? -8.656 19.234 22.844 1 96.75 179 VAL B N 1
ATOM 4965 C CA . VAL B 1 179 ? -7.242 19.594 22.969 1 96.75 179 VAL B CA 1
ATOM 4966 C C . VAL B 1 179 ? -7.039 21.047 22.531 1 96.75 179 VAL B C 1
ATOM 4968 O O . VAL B 1 179 ? -7.348 21.406 21.391 1 96.75 179 VAL B O 1
ATOM 4971 N N . SER B 1 180 ? -6.543 21.828 23.469 1 97.44 180 SER B N 1
ATOM 4972 C CA . SER B 1 180 ? -6.27 23.219 23.109 1 97.44 180 SER B CA 1
ATOM 4973 C C . SER B 1 180 ? -4.988 23.328 22.281 1 97.44 180 SER B C 1
ATOM 4975 O O . SER B 1 180 ? -4.176 22.406 22.266 1 97.44 180 SER B O 1
ATOM 4977 N N . PHE B 1 181 ? -4.891 24.438 21.578 1 97.12 181 PHE B N 1
ATOM 4978 C CA . PHE B 1 181 ? -3.678 24.672 20.812 1 97.12 181 PHE B CA 1
ATOM 4979 C C . PHE B 1 181 ? -2.449 24.656 21.719 1 97.12 181 PHE B C 1
ATOM 4981 O O . PHE B 1 181 ? -1.422 24.078 21.359 1 97.12 181 PHE B O 1
ATOM 4988 N N . GLU B 1 182 ? -2.582 25.234 22.922 1 93.75 182 GLU B N 1
ATOM 4989 C CA . GLU B 1 182 ? -1.492 25.328 23.891 1 93.75 182 GLU B CA 1
ATOM 4990 C C . GLU B 1 182 ? -1.11 23.953 24.406 1 93.75 182 GLU B C 1
ATOM 4992 O O . GLU B 1 182 ? 0.066 23.672 24.672 1 93.75 182 GLU B O 1
ATOM 4997 N N . GLU B 1 183 ? -2.045 23.156 24.578 1 95.19 183 GLU B N 1
ATOM 4998 C CA . GLU B 1 183 ? -1.763 21.797 25.031 1 95.19 183 GLU B CA 1
ATOM 4999 C C . GLU B 1 183 ? -0.987 21.016 23.984 1 95.19 183 GLU B C 1
ATOM 5001 O O . GLU B 1 183 ? -0.121 20.203 24.312 1 95.19 183 GLU B O 1
ATOM 5006 N N . GLN B 1 184 ? -1.321 21.234 22.734 1 96.25 184 GLN B N 1
ATOM 5007 C CA . GLN B 1 184 ? -0.712 20.484 21.641 1 96.25 184 GLN B CA 1
ATOM 5008 C C . GLN B 1 184 ? 0.682 21.016 21.312 1 96.25 184 GLN B C 1
ATOM 5010 O O . GLN B 1 184 ? 1.6 20.234 21.047 1 96.25 184 GLN B O 1
ATOM 5015 N N . PHE B 1 185 ? 0.873 22.344 21.375 1 94 185 PHE B N 1
ATOM 5016 C CA . PHE B 1 185 ? 2.113 22.906 20.859 1 94 185 PHE B CA 1
ATOM 5017 C C . PHE B 1 185 ? 2.836 23.703 21.938 1 94 185 PHE B C 1
ATOM 5019 O O . PHE B 1 185 ? 3.994 24.094 21.766 1 94 185 PHE B O 1
ATOM 5026 N N . GLY B 1 186 ? 2.199 23.922 23.062 1 90.81 186 GLY B N 1
ATOM 5027 C CA . GLY B 1 186 ? 2.824 24.719 24.109 1 90.81 186 GLY B CA 1
ATOM 5028 C C . GLY B 1 186 ? 3.334 26.062 23.609 1 90.81 186 GLY B C 1
ATOM 5029 O O . GLY B 1 186 ? 2.592 26.812 22.984 1 90.81 186 GLY B O 1
ATOM 5030 N N . ASP B 1 187 ? 4.605 26.281 23.812 1 86.75 187 ASP B N 1
ATOM 5031 C CA . ASP B 1 187 ? 5.199 27.547 23.391 1 86.75 187 ASP B CA 1
ATOM 5032 C C . ASP B 1 187 ? 6.16 27.328 22.219 1 86.75 187 ASP B C 1
ATOM 5034 O O . ASP B 1 187 ? 7.129 28.078 22.062 1 86.75 187 ASP B O 1
ATOM 5038 N N . ASP B 1 188 ? 5.891 26.25 21.453 1 86.38 188 ASP B N 1
ATOM 5039 C CA . ASP B 1 188 ? 6.738 25.891 20.328 1 86.38 188 ASP B CA 1
ATOM 5040 C C . ASP B 1 188 ? 6.801 27.016 19.297 1 86.38 188 ASP B C 1
ATOM 5042 O O . ASP B 1 188 ? 7.781 27.141 18.562 1 86.38 188 ASP B O 1
ATOM 5046 N N . PHE B 1 189 ? 5.781 27.859 19.266 1 81.31 189 PHE B N 1
ATOM 5047 C CA . PHE B 1 189 ? 5.707 28.906 18.266 1 81.31 189 PHE B CA 1
ATOM 5048 C C . PHE B 1 189 ? 6.023 30.266 18.875 1 81.31 189 PHE B C 1
ATOM 5050 O O . PHE B 1 189 ? 5.988 31.281 18.188 1 81.31 189 PHE B O 1
ATOM 5057 N N . ASP B 1 190 ? 6.289 30.219 20.109 1 77.62 190 ASP B N 1
ATOM 5058 C CA . ASP B 1 190 ? 6.555 31.484 20.797 1 77.62 190 ASP B CA 1
ATOM 5059 C C . ASP B 1 190 ? 7.969 31.969 20.516 1 77.62 190 ASP B C 1
ATOM 5061 O O . ASP B 1 190 ? 8.93 31.219 20.625 1 77.62 190 ASP B O 1
ATOM 5065 N N . PRO B 1 191 ? 8.07 33.156 20.109 1 70.56 191 PRO B N 1
ATOM 5066 C CA . PRO B 1 191 ? 9.406 33.719 19.875 1 70.56 191 PRO B CA 1
ATOM 5067 C C . PRO B 1 191 ? 10.258 33.75 21.141 1 70.56 191 PRO B C 1
ATOM 5069 O O . PRO B 1 191 ? 11.484 33.875 21.062 1 70.56 191 PRO B O 1
ATOM 5072 N N . ALA B 1 192 ? 9.578 33.812 22.297 1 72.19 192 ALA B N 1
ATOM 5073 C CA . ALA B 1 192 ? 10.273 33.781 23.578 1 72.19 192 ALA B CA 1
ATOM 5074 C C . ALA B 1 192 ? 9.734 32.656 24.469 1 72.19 192 ALA B C 1
ATOM 5076 O O . ALA B 1 192 ? 9.008 32.938 25.438 1 72.19 192 ALA B O 1
ATOM 5077 N N . PRO B 1 193 ? 10.188 31.453 24.125 1 75.31 193 PRO B N 1
ATOM 5078 C CA . PRO B 1 193 ? 9.641 30.328 24.891 1 75.31 193 PRO B CA 1
ATOM 5079 C C . PRO B 1 193 ? 10.039 30.375 26.359 1 75.31 193 PRO B C 1
ATOM 5081 O O . PRO B 1 193 ? 11.172 30.734 26.688 1 75.31 193 PRO B O 1
ATOM 5084 N N . ALA B 1 194 ? 9.062 30.062 27.172 1 77.06 194 ALA B N 1
ATOM 5085 C CA . ALA B 1 194 ? 9.266 30.125 28.609 1 77.06 194 ALA B CA 1
ATOM 5086 C C . ALA B 1 194 ? 9.539 28.75 29.188 1 77.06 194 ALA B C 1
ATOM 5088 O O . ALA B 1 194 ? 10.266 28.609 30.172 1 77.06 194 ALA B O 1
ATOM 5089 N N . THR B 1 195 ? 9.023 27.812 28.578 1 78.12 195 THR B N 1
ATOM 5090 C CA . THR B 1 195 ? 9.172 26.469 29.109 1 78.12 195 THR B CA 1
ATOM 5091 C C . THR B 1 195 ? 10.555 25.906 28.797 1 78.12 195 THR B C 1
ATOM 5093 O O . THR B 1 195 ? 11.234 26.391 27.891 1 78.12 195 THR B O 1
ATOM 5096 N N . LYS B 1 196 ? 10.875 24.906 29.625 1 74.25 196 LYS B N 1
ATOM 5097 C CA . LYS B 1 196 ? 12.148 24.234 29.375 1 74.25 196 LYS B CA 1
ATOM 5098 C C . LYS B 1 196 ? 12.188 23.609 27.984 1 74.25 196 LYS B C 1
ATOM 5100 O O . LYS B 1 196 ? 13.172 23.766 27.266 1 74.25 196 LYS B O 1
ATOM 5105 N N . THR B 1 197 ? 11.18 23.016 27.625 1 74.62 197 THR B N 1
ATOM 5106 C CA . THR B 1 197 ? 11.086 22.359 26.328 1 74.62 197 THR B CA 1
ATOM 5107 C C . THR B 1 197 ? 11.156 23.375 25.188 1 74.62 197 THR B C 1
ATOM 5109 O O . THR B 1 197 ? 11.859 23.172 24.203 1 74.62 197 THR B O 1
ATOM 5112 N N . GLY B 1 198 ? 10.414 24.422 25.406 1 70.75 198 GLY B N 1
ATOM 5113 C CA . GLY B 1 198 ? 10.43 25.469 24.406 1 70.75 198 GLY B CA 1
ATOM 5114 C C . GLY B 1 198 ? 11.797 26.078 24.203 1 70.75 198 GLY B C 1
ATOM 5115 O O . GLY B 1 198 ? 12.203 26.359 23.078 1 70.75 198 GLY B O 1
ATOM 5116 N N . LYS B 1 199 ? 12.461 26.234 25.281 1 66.31 199 LYS B N 1
ATOM 5117 C CA . LYS B 1 199 ? 13.805 26.797 25.219 1 66.31 199 LYS B CA 1
ATOM 5118 C C . LYS B 1 199 ? 14.766 25.859 24.5 1 66.31 199 LYS B C 1
ATOM 5120 O O . LYS B 1 199 ? 15.695 26.312 23.828 1 66.31 199 LYS B O 1
ATOM 5125 N N . GLU B 1 200 ? 14.469 24.688 24.641 1 66.44 200 GLU B N 1
ATOM 5126 C CA . GLU B 1 200 ? 15.32 23.672 24.016 1 66.44 200 GLU B CA 1
ATOM 5127 C C . GLU B 1 200 ? 15.117 23.641 22.5 1 66.44 200 GLU B C 1
ATOM 5129 O O . GLU B 1 200 ? 16.078 23.469 21.75 1 66.44 200 GLU B O 1
ATOM 5134 N N . ILE B 1 201 ? 13.961 23.828 22.094 1 69.88 201 ILE B N 1
ATOM 5135 C CA . ILE B 1 201 ? 13.688 23.75 20.656 1 69.88 201 ILE B CA 1
ATOM 5136 C C . ILE B 1 201 ? 14.109 25.047 19.984 1 69.88 201 ILE B C 1
ATOM 5138 O O . ILE B 1 201 ? 14.453 25.062 18.797 1 69.88 201 ILE B O 1
ATOM 5142 N N . GLY B 1 202 ? 14.219 26.094 20.766 1 65.69 202 GLY B N 1
ATOM 5143 C CA . GLY B 1 202 ? 14.719 27.359 20.266 1 65.69 202 GLY B CA 1
ATOM 5144 C C . GLY B 1 202 ? 13.648 28.188 19.578 1 65.69 202 GLY B C 1
ATOM 5145 O O . GLY B 1 202 ? 12.508 27.75 19.438 1 65.69 202 GLY B O 1
ATOM 5146 N N . ASP B 1 203 ? 14.07 29.406 19.25 1 67.31 203 ASP B N 1
ATOM 5147 C CA . ASP B 1 203 ? 13.156 30.422 18.719 1 67.31 203 ASP B CA 1
ATOM 5148 C C . ASP B 1 203 ? 13.352 30.609 17.219 1 67.31 203 ASP B C 1
ATOM 5150 O O . ASP B 1 203 ? 13.547 31.734 16.75 1 67.31 203 ASP B O 1
ATOM 5154 N N . GLU B 1 204 ? 13.297 29.562 16.469 1 68.38 204 GLU B N 1
ATOM 5155 C CA . GLU B 1 204 ? 13.5 29.672 15.031 1 68.38 204 GLU B CA 1
ATOM 5156 C C . GLU B 1 204 ? 12.469 30.594 14.391 1 68.38 204 GLU B C 1
ATOM 5158 O O . GLU B 1 204 ? 12.758 31.25 13.391 1 68.38 204 GLU B O 1
ATOM 5163 N N . PHE B 1 205 ? 11.32 30.703 14.938 1 73.81 205 PHE B N 1
ATOM 5164 C CA . PHE B 1 205 ? 10.273 31.531 14.328 1 73.81 205 PHE B CA 1
ATOM 5165 C C . PHE B 1 205 ? 10.523 33 14.594 1 73.81 205 PHE B C 1
ATOM 5167 O O . PHE B 1 205 ? 9.883 33.875 13.977 1 73.81 205 PHE B O 1
ATOM 5174 N N . ALA B 1 206 ? 11.461 33.219 15.414 1 71.88 206 ALA B N 1
ATOM 5175 C CA . ALA B 1 206 ? 11.922 34.594 15.531 1 71.88 206 ALA B CA 1
ATOM 5176 C C . ALA B 1 206 ? 12.578 35.062 14.242 1 71.88 206 ALA B C 1
ATOM 5178 O O . ALA B 1 206 ? 12.609 36.281 13.961 1 71.88 206 ALA B O 1
ATOM 5179 N N . LEU B 1 207 ? 13.008 34.094 13.5 1 75.12 207 LEU B N 1
ATOM 5180 C CA . LEU B 1 207 ? 13.68 34.406 12.242 1 75.12 207 LEU B CA 1
ATOM 5181 C C . LEU B 1 207 ? 12.688 34.469 11.086 1 75.12 207 LEU B C 1
ATOM 5183 O O . LEU B 1 207 ? 13.047 34.844 9.977 1 75.12 207 LEU B O 1
ATOM 5187 N N . PHE B 1 208 ? 11.539 34.094 11.359 1 84.69 208 PHE B N 1
ATOM 5188 C CA . PHE B 1 208 ? 10.531 34.094 10.305 1 84.69 208 PHE B CA 1
ATOM 5189 C C . PHE B 1 208 ? 10.047 35.5 10 1 84.69 208 PHE B C 1
ATOM 5191 O O . PHE B 1 208 ? 9.555 36.188 10.883 1 84.69 208 PHE B O 1
ATOM 5198 N N . PRO B 1 209 ? 10.227 35.938 8.766 1 83.81 209 PRO B N 1
ATOM 5199 C CA . PRO B 1 209 ? 9.617 37.219 8.406 1 83.81 209 PRO B CA 1
ATOM 5200 C C . PRO B 1 209 ? 8.094 37.125 8.336 1 83.81 209 PRO B C 1
ATOM 5202 O O . PRO B 1 209 ? 7.543 36.469 7.457 1 83.81 209 PRO B O 1
ATOM 5205 N N . ASN B 1 210 ? 7.41 37.875 9.148 1 83.5 210 ASN B N 1
ATOM 5206 C CA . ASN B 1 210 ? 5.957 37.75 9.266 1 83.5 210 ASN B CA 1
ATOM 5207 C C . ASN B 1 210 ? 5.25 38.406 8.086 1 83.5 210 ASN B C 1
ATOM 5209 O O . ASN B 1 210 ? 4.062 38.188 7.859 1 83.5 210 ASN B O 1
ATOM 5213 N N . ASP B 1 211 ? 6.035 39.25 7.383 1 88.94 211 ASP B N 1
ATOM 5214 C CA . ASP B 1 211 ? 5.422 39.969 6.266 1 88.94 211 ASP B CA 1
ATOM 5215 C C . ASP B 1 211 ? 6.238 39.812 4.988 1 88.94 211 ASP B C 1
ATOM 5217 O O . ASP B 1 211 ? 7.285 39.156 4.996 1 88.94 211 ASP B O 1
ATOM 5221 N N . GLY B 1 212 ? 5.633 40.219 3.938 1 94.69 212 GLY B N 1
ATOM 5222 C CA . GLY B 1 212 ? 6.352 40.219 2.672 1 94.69 212 GLY B CA 1
ATOM 5223 C C . GLY B 1 212 ? 6.246 38.906 1.921 1 94.69 212 GLY B C 1
ATOM 5224 O O . GLY B 1 212 ? 7.156 38.531 1.181 1 94.69 212 GLY B O 1
ATOM 5225 N N . TRP B 1 213 ? 5.25 38.188 2.211 1 96.94 213 TRP B N 1
ATOM 5226 C CA . TRP B 1 213 ? 5.012 36.906 1.513 1 96.94 213 TRP B CA 1
ATOM 5227 C C . TRP B 1 213 ? 3.846 37.031 0.541 1 96.94 213 TRP B C 1
ATOM 5229 O O . TRP B 1 213 ? 2.859 37.719 0.832 1 96.94 213 TRP B O 1
ATOM 5239 N N . GLU B 1 214 ? 3.971 36.406 -0.581 1 97.19 214 GLU B N 1
ATOM 5240 C CA . GLU B 1 214 ? 2.906 36.344 -1.577 1 97.19 214 GLU B CA 1
ATOM 5241 C C . GLU B 1 214 ? 2.693 34.906 -2.049 1 97.19 214 GLU B C 1
ATOM 5243 O O . GLU B 1 214 ? 3.654 34.188 -2.357 1 97.19 214 GLU B O 1
ATOM 5248 N N . TYR B 1 215 ? 1.417 34.531 -2.102 1 97.62 215 TYR B N 1
ATOM 5249 C CA . TYR B 1 215 ? 1.091 33.188 -2.584 1 97.62 215 TYR B CA 1
ATOM 5250 C C . TYR B 1 215 ? 1.555 33 -4.023 1 97.62 215 TYR B C 1
ATOM 5252 O O . TYR B 1 215 ? 1.307 33.844 -4.879 1 97.62 215 TYR B O 1
ATOM 5260 N N . ASP B 1 216 ? 2.236 31.906 -4.246 1 98.06 216 ASP B N 1
ATOM 5261 C CA . ASP B 1 216 ? 2.691 31.641 -5.609 1 98.06 216 ASP B CA 1
ATOM 5262 C C . ASP B 1 216 ? 1.923 30.469 -6.23 1 98.06 216 ASP B C 1
ATOM 5264 O O . ASP B 1 216 ? 1.309 30.625 -7.289 1 98.06 216 ASP B O 1
ATOM 5268 N N . HIS B 1 217 ? 1.975 29.328 -5.656 1 97.75 217 HIS B N 1
ATOM 5269 C CA . HIS B 1 217 ? 1.28 28.141 -6.16 1 97.75 217 HIS B CA 1
ATOM 5270 C C . HIS B 1 217 ? 1.188 27.062 -5.09 1 97.75 217 HIS B C 1
ATOM 5272 O O . HIS B 1 217 ? 1.744 27.203 -3.998 1 97.75 217 HIS B O 1
ATOM 5278 N N . THR B 1 218 ? 0.431 26.031 -5.387 1 98.12 218 THR B N 1
ATOM 5279 C CA . THR B 1 218 ? 0.336 24.859 -4.523 1 98.12 218 THR B CA 1
ATOM 5280 C C . THR B 1 218 ? 0.752 23.609 -5.281 1 98.12 218 THR B C 1
ATOM 5282 O O . THR B 1 218 ? 0.257 23.344 -6.379 1 98.12 218 THR B O 1
ATOM 5285 N N . TRP B 1 219 ? 1.692 22.906 -4.684 1 97.88 219 TRP B N 1
ATOM 5286 C CA . TRP B 1 219 ? 2.135 21.641 -5.254 1 97.88 219 TRP B CA 1
ATOM 5287 C C . TRP B 1 219 ? 1.414 20.469 -4.598 1 97.88 219 TRP B C 1
ATOM 5289 O O . TRP B 1 219 ? 1.214 20.453 -3.383 1 97.88 219 TRP B O 1
ATOM 5299 N N . LYS B 1 220 ? 1.059 19.484 -5.41 1 97.75 220 LYS B N 1
ATOM 5300 C CA . LYS B 1 220 ? 0.371 18.297 -4.914 1 97.75 220 LYS B CA 1
ATOM 5301 C C . LYS B 1 220 ? 1.294 17.078 -4.934 1 97.75 220 LYS B C 1
ATOM 5303 O O . LYS B 1 220 ? 1.787 16.688 -5.992 1 97.75 220 LYS B O 1
ATOM 5308 N N . SER B 1 221 ? 1.417 16.453 -3.797 1 97.19 221 SER B N 1
ATOM 5309 C CA . SER B 1 221 ? 2.32 15.312 -3.664 1 97.19 221 SER B CA 1
ATOM 5310 C C . SER B 1 221 ? 1.798 14.102 -4.434 1 97.19 221 SER B C 1
ATOM 5312 O O . SER B 1 221 ? 2.549 13.164 -4.703 1 97.19 221 SER B O 1
ATOM 5314 N N . SER B 1 222 ? 0.524 14.078 -4.809 1 96.88 222 SER B N 1
ATOM 5315 C CA . SER B 1 222 ? -0.127 12.938 -5.449 1 96.88 222 SER B CA 1
ATOM 5316 C C . SER B 1 222 ? 0.522 12.617 -6.789 1 96.88 222 SER B C 1
ATOM 5318 O O . SER B 1 222 ? 0.402 11.492 -7.285 1 96.88 222 SER B O 1
ATOM 5320 N N . VAL B 1 223 ? 1.218 13.562 -7.332 1 95.62 223 VAL B N 1
ATOM 5321 C CA . VAL B 1 223 ? 1.895 13.328 -8.602 1 95.62 223 VAL B CA 1
ATOM 5322 C C . VAL B 1 223 ? 2.949 12.242 -8.438 1 95.62 223 VAL B C 1
ATOM 5324 O O . VAL B 1 223 ? 3.293 11.547 -9.406 1 95.62 223 VAL B O 1
ATOM 5327 N N . ALA B 1 224 ? 3.385 12.141 -7.172 1 96.06 224 ALA B N 1
ATOM 5328 C CA . ALA B 1 224 ? 4.402 11.133 -6.883 1 96.06 224 ALA B CA 1
ATOM 5329 C C . ALA B 1 224 ? 3.768 9.836 -6.398 1 96.06 224 ALA B C 1
ATOM 5331 O O . ALA B 1 224 ? 4.445 8.812 -6.277 1 96.06 224 ALA B O 1
ATOM 5332 N N . GLY B 1 225 ? 2.523 9.852 -6.082 1 97 225 GLY B N 1
ATOM 5333 C CA . GLY B 1 225 ? 1.8 8.688 -5.594 1 97 225 GLY B CA 1
ATOM 5334 C C . GLY B 1 225 ? 1.109 8.93 -4.262 1 97 225 GLY B C 1
ATOM 5335 O O . GLY B 1 225 ? 1.375 9.93 -3.594 1 97 225 GLY B O 1
ATOM 5336 N N . THR B 1 226 ? 0.208 8 -3.871 1 98.31 226 THR B N 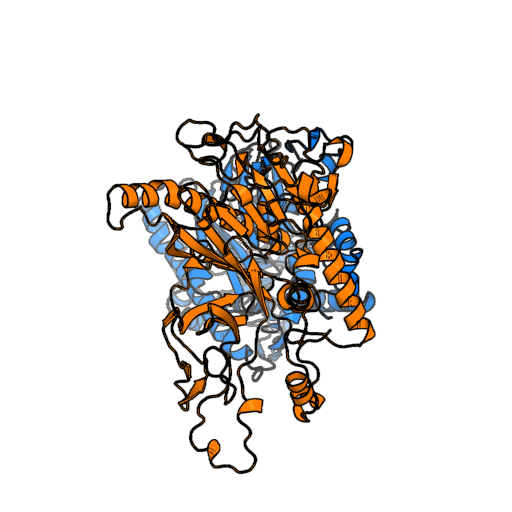1
ATOM 5337 C CA . THR B 1 226 ? -0.59 8.234 -2.672 1 98.31 226 THR B CA 1
ATOM 5338 C C . THR B 1 226 ? -0.73 6.945 -1.862 1 98.31 226 THR B C 1
ATOM 5340 O O . THR B 1 226 ? -1.356 6.941 -0.801 1 98.31 226 THR B O 1
ATOM 5343 N N . GLU B 1 227 ? -0.169 5.797 -2.357 1 97.25 227 GLU B N 1
ATOM 5344 C CA . GLU B 1 227 ? -0.47 4.477 -1.814 1 97.25 227 GLU B CA 1
ATOM 5345 C C . GLU B 1 227 ? 0.432 4.152 -0.626 1 97.25 227 GLU B C 1
ATOM 5347 O O . GLU B 1 227 ? 1.2 3.188 -0.67 1 97.25 227 GLU B O 1
ATOM 5352 N N . PHE B 1 228 ? 0.243 4.848 0.452 1 98.12 228 PHE B N 1
ATOM 5353 C CA . PHE B 1 228 ? 1.001 4.633 1.679 1 98.12 228 PHE B CA 1
ATOM 5354 C C . PHE B 1 228 ? 0.237 5.16 2.887 1 98.12 228 PHE B C 1
ATOM 5356 O O . PHE B 1 228 ? -0.711 5.934 2.74 1 98.12 228 PHE B O 1
ATOM 5363 N N . ASN B 1 229 ? 0.574 4.598 4.02 1 98.56 229 ASN B N 1
ATOM 5364 C CA . ASN B 1 229 ? 0.076 5.113 5.293 1 98.56 229 ASN B CA 1
ATOM 5365 C C . ASN B 1 229 ? 0.766 6.418 5.676 1 98.56 229 ASN B C 1
ATOM 5367 O O . ASN B 1 229 ? 1.972 6.574 5.469 1 98.56 229 ASN B O 1
ATOM 5371 N N . TRP B 1 230 ? 0.02 7.316 6.277 1 98.62 230 TRP B N 1
ATOM 5372 C CA . TRP B 1 230 ? 0.597 8.609 6.629 1 98.62 230 TRP B CA 1
ATOM 5373 C C . TRP B 1 230 ? 1.817 8.43 7.527 1 98.62 230 TRP B C 1
ATOM 5375 O O . TRP B 1 230 ? 2.75 9.242 7.484 1 98.62 230 TRP B O 1
ATOM 5385 N N . LYS B 1 231 ? 1.896 7.359 8.297 1 98.62 231 LYS B N 1
ATOM 5386 C CA . LYS B 1 231 ? 2.979 7.16 9.258 1 98.62 231 LYS B CA 1
ATOM 5387 C C . LYS B 1 231 ? 4.262 6.727 8.555 1 98.62 231 LYS B C 1
ATOM 5389 O O . LYS B 1 231 ? 5.363 7 9.031 1 98.62 231 LYS B O 1
ATOM 5394 N N . THR B 1 232 ? 4.109 6.004 7.402 1 98 232 THR B N 1
ATOM 5395 C CA . THR B 1 232 ? 5.316 5.648 6.66 1 98 232 THR B CA 1
ATOM 5396 C C . THR B 1 232 ? 6.066 6.902 6.223 1 98 232 THR B C 1
ATOM 5398 O O . THR B 1 232 ? 7.297 6.949 6.281 1 98 232 THR B O 1
ATOM 5401 N N . PHE B 1 233 ? 5.328 7.914 5.859 1 98.06 233 PHE B N 1
ATOM 5402 C CA . PHE B 1 233 ? 5.922 9.188 5.477 1 98.06 233 PHE B CA 1
ATOM 5403 C C . PHE B 1 233 ? 6.438 9.938 6.699 1 98.06 233 PHE B C 1
ATOM 5405 O O . PHE B 1 233 ? 7.559 10.453 6.691 1 98.06 233 PHE B O 1
ATOM 5412 N N . ALA B 1 234 ? 5.629 9.984 7.699 1 98.12 234 ALA B N 1
ATOM 5413 C CA . ALA B 1 234 ? 6.008 10.695 8.922 1 98.12 234 ALA B CA 1
ATOM 5414 C C . ALA B 1 234 ? 7.293 10.125 9.508 1 98.12 234 ALA B C 1
ATOM 5416 O O . ALA B 1 234 ? 8.148 10.867 9.992 1 98.12 234 ALA B O 1
ATOM 5417 N N . ASP B 1 235 ? 7.426 8.82 9.492 1 97.5 235 ASP B N 1
ATOM 5418 C CA . ASP B 1 235 ? 8.641 8.172 9.977 1 97.5 235 ASP B CA 1
ATOM 5419 C C . ASP B 1 235 ? 9.875 8.711 9.258 1 97.5 235 ASP B C 1
ATOM 5421 O O . ASP B 1 235 ? 10.883 9.023 9.891 1 97.5 235 ASP B O 1
ATOM 5425 N N . GLY B 1 236 ? 9.75 8.797 7.93 1 95.81 236 GLY B N 1
ATOM 5426 C CA . GLY B 1 236 ? 10.852 9.305 7.133 1 95.81 236 GLY B CA 1
ATOM 5427 C C . GLY B 1 236 ? 11.148 10.773 7.387 1 95.81 236 GLY B C 1
ATOM 5428 O O . GLY B 1 236 ? 12.305 11.188 7.367 1 95.81 236 GLY B O 1
ATOM 5429 N N . PHE B 1 237 ? 10.094 11.508 7.676 1 96.06 237 PHE B N 1
ATOM 5430 C CA . PHE B 1 237 ? 10.219 12.938 7.914 1 96.06 237 PHE B CA 1
ATOM 5431 C C . PHE B 1 237 ? 10.922 13.211 9.242 1 96.06 237 PHE B C 1
ATOM 5433 O O . PHE B 1 237 ? 11.617 14.211 9.383 1 96.06 237 PHE B O 1
ATOM 5440 N N . GLN B 1 238 ? 10.875 12.281 10.133 1 95.31 238 GLN B N 1
ATOM 5441 C CA . GLN B 1 238 ? 11.305 12.516 11.508 1 95.31 238 GLN B CA 1
ATOM 5442 C C . GLN B 1 238 ? 12.727 12.016 11.734 1 95.31 238 GLN B C 1
ATOM 5444 O O . GLN B 1 238 ? 13.109 11.703 12.859 1 95.31 238 GLN B O 1
ATOM 5449 N N . GLU B 1 239 ? 13.469 11.867 10.656 1 93.19 239 GLU B N 1
ATOM 5450 C CA . GLU B 1 239 ? 14.891 11.523 10.758 1 93.19 239 GLU B CA 1
ATOM 5451 C C . GLU B 1 239 ? 15.625 11.836 9.453 1 93.19 239 GLU B C 1
ATOM 5453 O O . GLU B 1 239 ? 14.992 11.992 8.406 1 93.19 239 GLU B O 1
ATOM 5458 N N . CYS B 1 240 ? 16.938 12.016 9.57 1 93 240 CYS B N 1
ATOM 5459 C CA . CYS B 1 240 ? 17.781 12.141 8.375 1 93 240 CYS B CA 1
ATOM 5460 C C . CYS B 1 240 ? 18.797 11.016 8.312 1 93 240 CYS B C 1
ATOM 5462 O O . CYS B 1 240 ? 19.906 11.211 7.785 1 93 240 CYS B O 1
ATOM 5464 N N . TYR B 1 241 ? 18.438 9.938 8.961 1 92.06 241 TYR B N 1
ATOM 5465 C CA . TYR B 1 241 ? 19.234 8.719 8.867 1 92.06 241 TYR B CA 1
ATOM 5466 C C . TYR B 1 241 ? 19.266 8.188 7.438 1 92.06 241 TYR B C 1
ATOM 5468 O O . TYR B 1 241 ? 20.281 7.664 6.984 1 92.06 241 TYR B O 1
ATOM 5476 N N . HIS B 1 242 ? 18.203 8.453 6.746 1 95.56 242 HIS B N 1
ATOM 5477 C CA . HIS B 1 242 ? 18.078 7.953 5.383 1 95.56 242 HIS B CA 1
ATOM 5478 C C . HIS B 1 242 ? 18.672 8.945 4.383 1 95.56 242 HIS B C 1
ATOM 5480 O O . HIS B 1 242 ? 18.844 8.617 3.203 1 95.56 242 HIS B O 1
ATOM 5486 N N . CYS B 1 243 ? 19 10.148 4.801 1 93.75 243 CYS B N 1
ATOM 5487 C CA . CYS B 1 243 ? 19.281 11.234 3.875 1 93.75 243 CYS B CA 1
ATOM 5488 C C . CYS B 1 243 ? 20.5 10.914 3.014 1 93.75 243 CYS B C 1
ATOM 5490 O O . CYS B 1 243 ? 20.547 11.258 1.832 1 93.75 243 CYS B O 1
ATOM 5492 N N . GLN B 1 244 ? 21.406 10.219 3.561 1 90.12 244 GLN B N 1
ATOM 5493 C CA . GLN B 1 244 ? 22.625 9.883 2.83 1 90.12 244 GLN B CA 1
ATOM 5494 C C . GLN B 1 244 ? 22.328 8.945 1.666 1 90.12 244 GLN B C 1
ATOM 5496 O O . GLN B 1 244 ? 22.906 9.086 0.584 1 90.12 244 GLN B O 1
ATOM 5501 N N . THR B 1 245 ? 21.453 8.023 1.868 1 91.75 245 THR B N 1
ATOM 5502 C CA . THR B 1 245 ? 21.172 6.984 0.879 1 91.75 245 THR B CA 1
ATOM 5503 C C . THR B 1 245 ? 19.891 7.301 0.104 1 91.75 245 THR B C 1
ATOM 5505 O O . THR B 1 245 ? 19.812 7.047 -1.1 1 91.75 245 THR B O 1
ATOM 5508 N N . GLY B 1 246 ? 18.984 7.887 0.758 1 91.81 246 GLY B N 1
ATOM 5509 C CA . GLY B 1 246 ? 17.688 8.156 0.156 1 91.81 246 GLY B CA 1
ATOM 5510 C C . GLY B 1 246 ? 17.688 9.375 -0.751 1 91.81 246 GLY B C 1
ATOM 5511 O O . GLY B 1 246 ? 16.828 9.516 -1.612 1 91.81 246 GLY B O 1
ATOM 5512 N N . HIS B 1 247 ? 18.641 10.266 -0.476 1 92.44 247 HIS B N 1
ATOM 5513 C CA . HIS B 1 247 ? 18.766 11.492 -1.259 1 92.44 247 HIS B CA 1
ATOM 5514 C C . HIS B 1 247 ? 20.156 11.633 -1.852 1 92.44 247 HIS B C 1
ATOM 5516 O O . HIS B 1 247 ? 20.812 12.672 -1.688 1 92.44 247 HIS B O 1
ATOM 5522 N N . PRO B 1 248 ? 20.531 10.664 -2.674 1 88.44 248 PRO B N 1
ATOM 5523 C CA . PRO B 1 248 ? 21.953 10.57 -3.033 1 88.44 248 PRO B CA 1
ATOM 5524 C C . PRO B 1 248 ? 22.422 11.75 -3.871 1 88.44 248 PRO B C 1
ATOM 5526 O O . PRO B 1 248 ? 23.609 12.094 -3.84 1 88.44 248 PRO B O 1
ATOM 5529 N N . THR B 1 249 ? 21.578 12.422 -4.57 1 89.5 249 THR B N 1
ATOM 5530 C CA . THR B 1 249 ? 22.047 13.461 -5.488 1 89.5 249 THR B CA 1
ATOM 5531 C C . THR B 1 249 ? 21.656 14.844 -4.977 1 89.5 249 THR B C 1
ATOM 5533 O O . THR B 1 249 ? 21.844 15.844 -5.664 1 89.5 249 THR B O 1
ATOM 5536 N N . THR B 1 250 ? 21.094 14.953 -3.736 1 90.19 250 THR B N 1
ATOM 5537 C CA . THR B 1 250 ? 20.625 16.25 -3.26 1 90.19 250 THR B CA 1
ATOM 5538 C C . THR B 1 250 ? 21.203 16.562 -1.887 1 90.19 250 THR B C 1
ATOM 5540 O O . THR B 1 250 ? 22.297 17.125 -1.785 1 90.19 250 THR B O 1
ATOM 5543 N N . LEU B 1 251 ? 20.672 16.062 -0.857 1 88.69 251 LEU B N 1
ATOM 5544 C CA . LEU B 1 251 ? 20.906 16.531 0.505 1 88.69 251 LEU B CA 1
ATOM 5545 C C . LEU B 1 251 ? 22.359 16.328 0.902 1 88.69 251 LEU B C 1
ATOM 5547 O O . LEU B 1 251 ? 23 17.25 1.401 1 88.69 251 LEU B O 1
ATOM 5551 N N . PRO B 1 252 ? 22.953 15.148 0.585 1 89.06 252 PRO B N 1
ATOM 5552 C CA . PRO B 1 252 ? 24.344 14.977 1.022 1 89.06 252 PRO B CA 1
ATOM 5553 C C . PRO B 1 252 ? 25.312 15.859 0.243 1 89.06 252 PRO B C 1
ATOM 5555 O O . PRO B 1 252 ? 26.406 16.141 0.722 1 89.06 252 PRO B O 1
ATOM 5558 N N . LYS B 1 253 ? 24.953 16.25 -0.895 1 87.56 253 LYS B N 1
ATOM 5559 C CA . LYS B 1 253 ? 25.797 17.094 -1.73 1 87.56 253 LYS B CA 1
ATOM 5560 C C . LYS B 1 253 ? 25.719 18.547 -1.281 1 87.56 253 LYS B C 1
ATOM 5562 O O . LYS B 1 253 ? 26.734 19.266 -1.299 1 87.56 253 LYS B O 1
ATOM 5567 N N . ASP B 1 254 ? 24.609 18.922 -0.764 1 87.06 254 ASP B N 1
ATOM 5568 C CA . ASP B 1 254 ? 24.359 20.359 -0.628 1 87.06 254 ASP B CA 1
ATOM 5569 C C . ASP B 1 254 ? 24.344 20.766 0.841 1 87.06 254 ASP B C 1
ATOM 5571 O O . ASP B 1 254 ? 24.484 21.953 1.156 1 87.06 254 ASP B O 1
ATOM 5575 N N . PHE B 1 255 ? 24.188 19.812 1.713 1 86 255 PHE B N 1
ATOM 5576 C CA . PHE B 1 255 ? 24.078 20.141 3.131 1 86 255 PHE B CA 1
ATOM 5577 C C . PHE B 1 255 ? 25.062 19.328 3.949 1 86 255 PHE B C 1
ATOM 5579 O O . PHE B 1 255 ? 25.484 18.234 3.533 1 86 255 PHE B O 1
ATOM 5586 N N . ALA B 1 256 ? 25.438 19.922 5.09 1 85.06 256 ALA B N 1
ATOM 5587 C CA . ALA B 1 256 ? 26.344 19.234 6.02 1 85.06 256 ALA B CA 1
ATOM 5588 C C . ALA B 1 256 ? 25.578 18.297 6.949 1 85.06 256 ALA B C 1
ATOM 5590 O O . ALA B 1 256 ? 25.297 18.656 8.102 1 85.06 256 ALA B O 1
ATOM 5591 N N . LEU B 1 257 ? 25.375 17.109 6.551 1 85.5 257 LEU B N 1
ATOM 5592 C CA . LEU B 1 257 ? 24.547 16.156 7.277 1 85.5 257 LEU B CA 1
ATOM 5593 C C . LEU B 1 257 ? 25.188 15.781 8.609 1 85.5 257 LEU B C 1
ATOM 5595 O O . LEU B 1 257 ? 24.5 15.344 9.531 1 85.5 257 LEU B O 1
ATOM 5599 N N . ASP B 1 258 ? 26.5 15.945 8.664 1 80.94 258 ASP B N 1
ATOM 5600 C CA . ASP B 1 258 ? 27.203 15.648 9.906 1 80.94 258 ASP B CA 1
ATOM 5601 C C . ASP B 1 258 ? 26.891 16.688 10.977 1 80.94 258 ASP B C 1
ATOM 5603 O O . ASP B 1 258 ? 27.156 16.469 12.156 1 80.94 258 ASP B O 1
ATOM 5607 N N . GLN B 1 259 ? 26.312 17.844 10.523 1 77.94 259 GLN B N 1
ATOM 5608 C CA . GLN B 1 259 ? 25.938 18.922 11.445 1 77.94 259 GLN B CA 1
ATOM 5609 C C . GLN B 1 259 ? 24.422 19.016 11.602 1 77.94 259 GLN B C 1
ATOM 5611 O O . GLN B 1 259 ? 23.922 19.953 12.219 1 77.94 259 GLN B O 1
ATOM 5616 N N . TYR B 1 260 ? 23.75 18.016 11.07 1 80.69 260 TYR B N 1
ATOM 5617 C CA . TYR B 1 260 ? 22.297 17.938 11.156 1 80.69 260 TYR B CA 1
ATOM 5618 C C . TYR B 1 260 ? 21.844 17.703 12.594 1 80.69 260 TYR B C 1
ATOM 5620 O O . TYR B 1 260 ? 22.469 16.938 13.336 1 80.69 260 TYR B O 1
ATOM 5628 N N . TYR B 1 261 ? 20.781 18.453 12.977 1 77.12 261 TYR B N 1
ATOM 5629 C CA . TYR B 1 261 ? 20.156 18.062 14.242 1 77.12 261 TYR B CA 1
ATOM 5630 C C . TYR B 1 261 ? 18.641 18.172 14.172 1 77.12 261 TYR B C 1
ATOM 5632 O O . TYR B 1 261 ? 18.109 18.875 13.305 1 77.12 261 TYR B O 1
ATOM 5640 N N . LEU B 1 262 ? 18.031 17.453 15.062 1 84 262 LEU B N 1
ATOM 5641 C CA . LEU B 1 262 ? 16.578 17.375 15.211 1 84 262 LEU B CA 1
ATOM 5642 C C . LEU B 1 262 ? 16.188 17.516 16.672 1 84 262 LEU B C 1
ATOM 5644 O O . LEU B 1 262 ? 16.672 16.781 17.531 1 84 262 LEU B O 1
ATOM 5648 N N . ARG B 1 263 ? 15.281 18.547 16.953 1 83.81 263 ARG B N 1
ATOM 5649 C CA . ARG B 1 263 ? 14.844 18.812 18.328 1 83.81 263 ARG B CA 1
ATOM 5650 C C . ARG B 1 263 ? 13.32 18.812 18.406 1 83.81 263 ARG B C 1
ATOM 5652 O O . ARG B 1 263 ? 12.633 19.328 17.531 1 83.81 263 ARG B O 1
ATOM 5659 N N . GLN B 1 264 ? 12.922 18.25 19.531 1 87 264 GLN B N 1
ATOM 5660 C CA . GLN B 1 264 ? 11.477 18.125 19.719 1 87 264 GLN B CA 1
ATOM 5661 C C . GLN B 1 264 ? 10.984 19.078 20.797 1 87 264 GLN B C 1
ATOM 5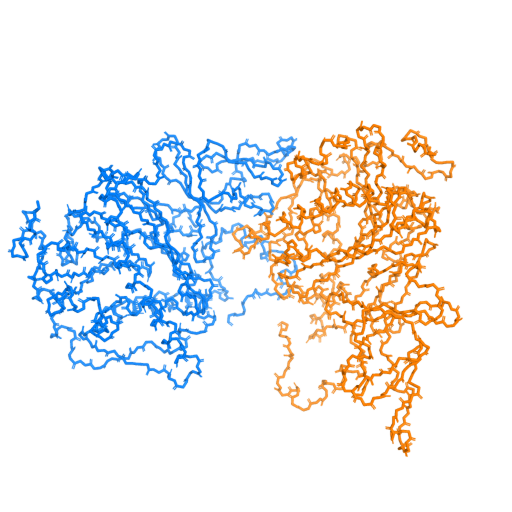663 O O . GLN B 1 264 ? 11.539 19.141 21.891 1 87 264 GLN B O 1
ATOM 5668 N N . GLY B 1 265 ? 9.992 19.859 20.438 1 88 265 GLY B N 1
ATOM 5669 C CA . GLY B 1 265 ? 9.234 20.609 21.422 1 88 265 GLY B CA 1
ATOM 5670 C C . GLY B 1 265 ? 8.055 19.828 22 1 88 265 GLY B C 1
ATOM 5671 O O . GLY B 1 265 ? 8.164 18.625 22.25 1 88 265 GLY B O 1
ATOM 5672 N N . ILE B 1 266 ? 7.047 20.562 22.266 1 90.06 266 ILE B N 1
ATOM 5673 C CA . ILE B 1 266 ? 5.855 19.922 22.812 1 90.06 266 ILE B CA 1
ATOM 5674 C C . ILE B 1 266 ? 5.094 19.219 21.703 1 90.06 266 ILE B C 1
ATOM 5676 O O . ILE B 1 266 ? 4.684 18.062 21.859 1 90.06 266 ILE B O 1
ATOM 5680 N N . GLY B 1 267 ? 4.934 19.922 20.594 1 93.44 267 GLY B N 1
ATOM 5681 C CA . GLY B 1 267 ? 4.207 19.344 19.469 1 93.44 267 GLY B CA 1
ATOM 5682 C C . GLY B 1 267 ? 4.883 19.594 18.141 1 93.44 267 GLY B C 1
ATOM 5683 O O . GLY B 1 267 ? 4.367 19.188 17.094 1 93.44 267 GLY B O 1
ATOM 5684 N N . ALA B 1 268 ? 6.031 20.203 18.172 1 91.94 268 ALA B N 1
ATOM 5685 C CA . ALA B 1 268 ? 6.773 20.484 16.938 1 91.94 268 ALA B CA 1
ATOM 5686 C C . ALA B 1 268 ? 8.18 19.891 17.016 1 91.94 268 ALA B C 1
ATOM 5688 O O . ALA B 1 268 ? 8.773 19.812 18.094 1 91.94 268 ALA B O 1
ATOM 5689 N N . SER B 1 269 ? 8.578 19.375 15.867 1 90.81 269 SER B N 1
ATOM 5690 C CA . SER B 1 269 ? 9.953 18.891 15.688 1 90.81 269 SER B CA 1
ATOM 5691 C C . SER B 1 269 ? 10.703 19.734 14.664 1 90.81 269 SER B C 1
ATOM 5693 O O . SER B 1 269 ? 10.242 19.906 13.531 1 90.81 269 SER B O 1
ATOM 5695 N N . ARG B 1 270 ? 11.883 20.234 15.086 1 88.12 270 ARG B N 1
ATOM 5696 C CA . ARG B 1 270 ? 12.617 21.156 14.227 1 88.12 270 ARG B CA 1
ATOM 5697 C C . ARG B 1 270 ? 13.875 20.516 13.664 1 88.12 270 ARG B C 1
ATOM 5699 O O . ARG B 1 270 ? 14.672 19.938 14.406 1 88.12 270 ARG B O 1
ATOM 5706 N N . HIS B 1 271 ? 13.906 20.578 12.344 1 87.25 271 HIS B N 1
ATOM 5707 C CA . HIS B 1 271 ? 15.086 20.109 11.625 1 87.25 271 HIS B CA 1
ATOM 5708 C C . HIS B 1 271 ? 15.984 21.281 11.227 1 87.25 271 HIS B C 1
ATOM 5710 O O . HIS B 1 271 ? 15.5 22.328 10.789 1 87.25 271 HIS B O 1
ATOM 5716 N N . PHE B 1 272 ? 17.234 21.094 11.484 1 77.25 272 PHE B N 1
ATOM 5717 C CA . PHE B 1 272 ? 18.203 22.078 11.008 1 77.25 272 PHE B CA 1
ATOM 5718 C C . PHE B 1 272 ? 19.203 21.422 10.07 1 77.25 272 PHE B C 1
ATOM 5720 O O . PHE B 1 272 ? 19.859 20.453 10.43 1 77.25 272 PHE B O 1
ATOM 5727 N N . LEU B 1 273 ? 19.266 21.953 8.898 1 78.38 273 LEU B N 1
ATOM 5728 C CA . LEU B 1 273 ? 20.172 21.5 7.852 1 78.38 273 LEU B CA 1
ATOM 5729 C C . LEU B 1 273 ? 21.094 22.625 7.391 1 78.38 273 LEU B C 1
ATOM 5731 O O . LEU B 1 273 ? 20.719 23.422 6.523 1 78.38 273 LEU B O 1
ATOM 5735 N N . PRO B 1 274 ? 22.328 22.641 7.871 1 78.81 274 PRO B N 1
ATOM 5736 C CA . PRO B 1 274 ? 23.234 23.703 7.426 1 78.81 274 PRO B CA 1
ATOM 5737 C C . PRO B 1 274 ? 23.797 23.453 6.023 1 78.81 274 PRO B C 1
ATOM 5739 O O . PRO B 1 274 ? 24.156 22.328 5.688 1 78.81 274 PRO B O 1
ATOM 5742 N N . PRO B 1 275 ? 23.828 24.484 5.246 1 81.69 275 PRO B N 1
ATOM 5743 C CA . PRO B 1 275 ? 24.375 24.312 3.896 1 81.69 275 PRO B CA 1
ATOM 5744 C C . PRO B 1 275 ? 25.891 24.062 3.896 1 81.69 275 PRO B C 1
ATOM 5746 O O . PRO B 1 275 ? 26.594 24.516 4.801 1 81.69 275 PRO B O 1
ATOM 5749 N N . LYS B 1 276 ? 26.359 23.266 2.902 1 80.38 276 LYS B N 1
ATOM 5750 C CA . LYS B 1 276 ? 27.781 23.031 2.703 1 80.38 276 LYS B CA 1
ATOM 5751 C C . LYS B 1 276 ? 28.422 24.188 1.962 1 80.38 276 LYS B C 1
ATOM 5753 O O . LYS B 1 276 ? 29.625 24.453 2.131 1 80.38 276 LYS B O 1
ATOM 5758 N N . LYS B 1 277 ? 27.688 24.625 1.018 1 75.38 277 LYS B N 1
ATOM 5759 C CA . LYS B 1 277 ? 28.25 25.625 0.122 1 75.38 277 LYS B CA 1
ATOM 5760 C C . LYS B 1 277 ? 27.641 27 0.373 1 75.38 277 LYS B C 1
ATOM 5762 O O . LYS B 1 277 ? 26.484 27.109 0.799 1 75.38 277 LYS B O 1
ATOM 5767 N N . GLU B 1 278 ? 28.484 27.953 0.144 1 67.62 278 GLU B N 1
ATOM 5768 C CA . GLU B 1 278 ? 28.016 29.328 0.182 1 67.62 278 GLU B CA 1
ATOM 5769 C C . GLU B 1 278 ? 26.922 29.562 -0.856 1 67.62 278 GLU B C 1
ATOM 5771 O O . GLU B 1 278 ? 26.922 28.953 -1.92 1 67.62 278 GLU B O 1
ATOM 5776 N N . GLY B 1 279 ? 25.922 30.297 -0.577 1 62.72 279 GLY B N 1
ATOM 5777 C CA . GLY B 1 279 ? 24.891 30.641 -1.536 1 62.72 279 GLY B CA 1
ATOM 5778 C C . GLY B 1 279 ? 23.594 29.891 -1.312 1 62.72 279 GLY B C 1
ATOM 5779 O O . GLY B 1 279 ? 22.547 30.297 -1.813 1 62.72 279 GLY B O 1
ATOM 5780 N N . LEU B 1 280 ? 23.797 28.781 -0.625 1 67.12 280 LEU B N 1
ATOM 5781 C CA . LEU B 1 280 ? 22.562 28.078 -0.289 1 67.12 280 LEU B CA 1
ATOM 5782 C C . LEU B 1 280 ? 22 28.578 1.037 1 67.12 280 LEU B C 1
ATOM 5784 O O . LEU B 1 280 ? 22.75 28.812 1.987 1 67.12 280 LEU B O 1
ATOM 5788 N N . SER B 1 281 ? 20.75 28.891 0.889 1 70.31 281 SER B N 1
ATOM 5789 C CA . SER B 1 281 ? 20.094 29.375 2.1 1 70.31 281 SER B CA 1
ATOM 5790 C C . SER B 1 281 ? 19.828 28.234 3.082 1 70.31 281 SER B C 1
ATOM 5792 O O . SER B 1 281 ? 19.578 27.109 2.674 1 70.31 281 SER B O 1
ATOM 5794 N N . GLU B 1 282 ? 19.938 28.672 4.316 1 72.94 282 GLU B N 1
ATOM 5795 C CA . GLU B 1 282 ? 19.5 27.75 5.371 1 72.94 282 GLU B CA 1
ATOM 5796 C C . GLU B 1 282 ? 18.016 27.453 5.266 1 72.94 282 GLU B C 1
ATOM 5798 O O . GLU B 1 282 ? 17.234 28.328 4.855 1 72.94 282 GLU B O 1
ATOM 5803 N N . ALA B 1 283 ? 17.672 26.25 5.477 1 77.69 283 ALA B N 1
ATOM 5804 C CA . ALA B 1 283 ? 16.266 25.875 5.5 1 77.69 283 ALA B CA 1
ATOM 5805 C C . ALA B 1 283 ? 15.812 25.531 6.918 1 77.69 283 ALA B C 1
ATOM 5807 O O . ALA B 1 283 ? 16.531 24.828 7.648 1 77.69 283 ALA B O 1
ATOM 5808 N N . TYR B 1 284 ? 14.703 26.156 7.332 1 83.56 284 TYR B N 1
ATOM 5809 C CA . TYR B 1 284 ? 14.07 25.875 8.617 1 83.56 284 TYR B CA 1
ATOM 5810 C C . TYR B 1 284 ? 12.836 25 8.43 1 83.56 284 TYR B C 1
ATOM 5812 O O . TYR B 1 284 ? 11.82 25.453 7.895 1 83.56 284 TYR B O 1
ATOM 5820 N N . ILE B 1 285 ? 12.969 23.766 8.914 1 91.06 285 ILE B N 1
ATOM 5821 C CA . ILE B 1 285 ? 11.93 22.781 8.695 1 91.06 285 ILE B CA 1
ATOM 5822 C C . ILE B 1 285 ? 11.281 22.406 10.023 1 91.06 285 ILE B C 1
ATOM 5824 O O . ILE B 1 285 ? 11.953 21.922 10.938 1 91.06 285 ILE B O 1
ATOM 5828 N N . THR B 1 286 ? 10.016 22.656 10.102 1 92.38 286 THR B N 1
ATOM 5829 C CA . THR B 1 286 ? 9.281 22.328 11.312 1 92.38 286 THR B CA 1
ATOM 5830 C C . THR B 1 286 ? 8.188 21.297 11.023 1 92.38 286 THR B C 1
ATOM 5832 O O . THR B 1 286 ? 7.262 21.578 10.258 1 92.38 286 THR B O 1
ATOM 5835 N N . TRP B 1 287 ? 8.328 20.109 11.602 1 95.19 287 TRP B N 1
ATOM 5836 C CA . TRP B 1 287 ? 7.277 19.109 11.594 1 95.19 287 TRP B CA 1
ATOM 5837 C C . TRP B 1 287 ? 6.273 19.359 12.711 1 95.19 287 TRP B C 1
ATOM 5839 O O . TRP B 1 287 ? 6.652 19.734 13.82 1 95.19 287 TRP B O 1
ATOM 5849 N N . LEU B 1 288 ? 5.043 19.172 12.367 1 97 288 LEU B N 1
ATOM 5850 C CA . LEU B 1 288 ? 3.971 19.453 13.312 1 97 288 LEU B CA 1
ATOM 5851 C C . LEU B 1 288 ? 3.17 18.188 13.633 1 97 288 LEU B C 1
ATOM 5853 O O . LEU B 1 288 ? 2.654 17.547 12.719 1 97 288 LEU B O 1
ATOM 5857 N N . PHE B 1 289 ? 3.051 17.828 14.891 1 97.38 289 PHE B N 1
ATOM 5858 C CA . PHE B 1 289 ? 2.283 16.688 15.344 1 97.38 289 PHE B CA 1
ATOM 5859 C C . PHE B 1 289 ? 0.794 16.891 15.094 1 97.38 289 PHE B C 1
ATOM 5861 O O . PHE B 1 289 ? 0.25 17.953 15.406 1 97.38 289 PHE B O 1
ATOM 5868 N N . PRO B 1 290 ? 0.02 15.961 14.594 1 97.81 290 PRO B N 1
ATOM 5869 C CA . PRO B 1 290 ? 0.5 14.617 14.273 1 97.81 290 PRO B CA 1
ATOM 5870 C C . PRO B 1 290 ? 1.164 14.539 12.898 1 97.81 290 PRO B C 1
ATOM 5872 O O . PRO B 1 290 ? 1.976 13.648 12.656 1 97.81 290 PRO B O 1
ATOM 5875 N N . ILE B 1 291 ? 0.685 15.398 11.984 1 97.69 291 ILE B N 1
ATOM 5876 C CA . ILE B 1 291 ? 1.363 15.445 10.695 1 97.69 291 ILE B CA 1
ATOM 5877 C C . ILE B 1 291 ? 1.087 16.781 10.016 1 97.69 291 ILE B C 1
ATOM 5879 O O . ILE B 1 291 ? -0.068 17.203 9.883 1 97.69 291 ILE B O 1
ATOM 5883 N N . GLY B 1 292 ? 2.016 17.453 9.594 1 97.88 292 GLY B N 1
ATOM 5884 C CA . GLY B 1 292 ? 2.078 18.766 8.953 1 97.88 292 GLY B CA 1
ATOM 5885 C C . GLY B 1 292 ? 3.465 19.375 8.977 1 97.88 292 GLY B C 1
ATOM 5886 O O . GLY B 1 292 ? 4.363 18.859 9.648 1 97.88 292 GLY B O 1
ATOM 5887 N N . ALA B 1 293 ? 3.613 20.438 8.227 1 97.62 293 ALA B N 1
ATOM 5888 C CA . ALA B 1 293 ? 4.945 21.047 8.25 1 97.62 293 ALA B CA 1
ATOM 5889 C C . ALA B 1 293 ? 4.895 22.5 7.805 1 97.62 293 ALA B C 1
ATOM 5891 O O . ALA B 1 293 ? 4.027 22.891 7.016 1 97.62 293 ALA B O 1
ATOM 5892 N N . ILE B 1 294 ? 5.738 23.219 8.375 1 95.75 294 ILE B N 1
ATOM 5893 C CA . ILE B 1 294 ? 6.078 24.578 7.945 1 95.75 294 ILE B CA 1
ATOM 5894 C C . ILE B 1 294 ? 7.57 24.656 7.633 1 95.75 294 ILE B C 1
ATOM 5896 O O . ILE B 1 294 ? 8.406 24.344 8.484 1 95.75 294 ILE B O 1
ATOM 5900 N N . ILE B 1 295 ? 7.871 25 6.426 1 93.69 295 ILE B N 1
ATOM 5901 C CA . ILE B 1 295 ? 9.258 25.109 5.98 1 93.69 295 ILE B CA 1
ATOM 5902 C C . ILE B 1 295 ? 9.492 26.516 5.422 1 93.69 295 ILE B C 1
ATOM 5904 O O . ILE B 1 295 ? 8.711 27 4.602 1 93.69 295 ILE B O 1
ATOM 5908 N N . PHE B 1 296 ? 10.555 27.188 5.914 1 90.88 296 PHE B N 1
ATOM 5909 C CA . PHE B 1 296 ? 10.82 28.484 5.32 1 90.88 296 PHE B CA 1
ATOM 5910 C C . PHE B 1 296 ? 12.32 28.734 5.215 1 90.88 296 PHE B C 1
ATOM 5912 O O . PHE B 1 296 ? 13.109 28.109 5.914 1 90.88 296 PHE B O 1
ATOM 5919 N N . SER B 1 297 ? 12.68 29.469 4.273 1 87.81 297 SER B N 1
ATOM 5920 C CA . SER B 1 297 ? 13.984 30.078 4.066 1 87.81 297 SER B CA 1
ATOM 5921 C C . SER B 1 297 ? 13.852 31.562 3.773 1 87.81 297 SER B C 1
ATOM 5923 O O . SER B 1 297 ? 12.812 32.156 4.043 1 87.81 297 SER B O 1
ATOM 5925 N N . ASP B 1 298 ? 14.93 32.125 3.309 1 85 298 ASP B N 1
ATOM 5926 C CA . ASP B 1 298 ? 14.914 33.562 3.023 1 85 298 ASP B CA 1
ATOM 5927 C C . ASP B 1 298 ? 13.914 33.875 1.922 1 85 298 ASP B C 1
ATOM 5929 O O . ASP B 1 298 ? 13.32 34.969 1.92 1 85 298 ASP B O 1
ATOM 5933 N N . ASN B 1 299 ? 13.695 32.969 1.06 1 90.56 299 ASN B N 1
ATOM 5934 C CA . ASN B 1 299 ? 12.914 33.344 -0.115 1 90.56 299 ASN B CA 1
ATOM 5935 C C . ASN B 1 299 ? 11.766 32.375 -0.367 1 90.56 299 ASN B C 1
ATOM 5937 O O . ASN B 1 299 ? 11.125 32.406 -1.419 1 90.56 299 ASN B O 1
ATOM 5941 N N . LEU B 1 300 ? 11.523 31.469 0.553 1 93.75 300 LEU B N 1
ATOM 5942 C CA . LEU B 1 300 ? 10.406 30.562 0.321 1 93.75 300 LEU B CA 1
ATOM 5943 C C . LEU B 1 300 ? 9.719 30.188 1.634 1 93.75 300 LEU B C 1
ATOM 5945 O O . LEU B 1 300 ? 10.359 30.188 2.689 1 93.75 300 LEU B O 1
ATOM 5949 N N . LEU B 1 301 ? 8.461 29.969 1.577 1 96.38 301 LEU B N 1
ATOM 5950 C CA . LEU B 1 301 ? 7.625 29.438 2.646 1 96.38 301 LEU B CA 1
ATOM 5951 C C . LEU B 1 301 ? 6.707 28.328 2.123 1 96.38 301 LEU B C 1
ATOM 5953 O O . LEU B 1 301 ? 5.977 28.547 1.151 1 96.38 301 LEU B O 1
ATOM 5957 N N . PHE B 1 302 ? 6.82 27.156 2.693 1 97.62 302 PHE B N 1
ATOM 5958 C CA . PHE B 1 302 ? 5.934 26.031 2.393 1 97.62 302 PHE B CA 1
ATOM 5959 C C . PHE B 1 302 ? 5.031 25.719 3.58 1 97.62 302 PHE B C 1
ATOM 5961 O O . PHE B 1 302 ? 5.504 25.578 4.711 1 97.62 302 PHE B O 1
ATOM 5968 N N . ILE B 1 303 ? 3.77 25.656 3.324 1 98.25 303 ILE B N 1
ATOM 5969 C CA . ILE B 1 303 ? 2.811 25.062 4.246 1 98.25 303 ILE B CA 1
ATOM 5970 C C . ILE B 1 303 ? 2.369 23.703 3.723 1 98.25 303 ILE B C 1
ATOM 5972 O O . ILE B 1 303 ? 1.649 23.609 2.725 1 98.25 303 ILE B O 1
ATOM 5976 N N . ALA B 1 304 ? 2.768 22.672 4.43 1 98.31 304 ALA B N 1
ATOM 5977 C CA . ALA B 1 304 ? 2.393 21.312 4.012 1 98.31 304 ALA B CA 1
ATOM 5978 C C . ALA B 1 304 ? 1.179 20.812 4.789 1 98.31 304 ALA B C 1
ATOM 5980 O O . ALA B 1 304 ? 1.254 20.609 6 1 98.31 304 ALA B O 1
ATOM 5981 N N . ARG B 1 305 ? 0.075 20.641 4.105 1 98.12 305 ARG B N 1
ATOM 5982 C CA . ARG B 1 305 ? -1.143 20.109 4.715 1 98.12 305 ARG B CA 1
ATOM 5983 C C . ARG B 1 305 ? -1.48 18.734 4.172 1 98.12 305 ARG B C 1
ATOM 5985 O O . ARG B 1 305 ? -1.498 18.516 2.955 1 98.12 305 ARG B O 1
ATOM 5992 N N . PHE B 1 306 ? -1.771 17.797 5.016 1 98.19 306 PHE B N 1
ATOM 5993 C CA . PHE B 1 306 ? -1.898 16.391 4.637 1 98.19 306 PHE B CA 1
ATOM 5994 C C . PHE B 1 306 ? -3.365 16 4.527 1 98.19 306 PHE B C 1
ATOM 5996 O O . PHE B 1 306 ? -4.23 16.609 5.164 1 98.19 306 PHE B O 1
ATOM 6003 N N . ASN B 1 307 ? -3.588 15.039 3.705 1 98.44 307 ASN B N 1
ATOM 6004 C CA . ASN B 1 307 ? -4.895 14.422 3.492 1 98.44 307 ASN B CA 1
ATOM 6005 C C . ASN B 1 307 ? -4.793 12.898 3.449 1 98.44 307 ASN B C 1
ATOM 6007 O O . ASN B 1 307 ? -4.602 12.32 2.379 1 98.44 307 ASN B O 1
ATOM 6011 N N . ALA B 1 308 ? -4.996 12.297 4.59 1 98.38 308 ALA B N 1
ATOM 6012 C CA . ALA B 1 308 ? -5.129 10.844 4.652 1 98.38 308 ALA B CA 1
ATOM 6013 C C . ALA B 1 308 ? -6.594 10.422 4.629 1 98.38 308 ALA B C 1
ATOM 6015 O O . ALA B 1 308 ? -7.367 10.797 5.512 1 98.38 308 ALA B O 1
ATOM 6016 N N . THR B 1 309 ? -6.988 9.594 3.652 1 97.5 309 THR B N 1
ATOM 6017 C CA . THR B 1 309 ? -8.398 9.242 3.518 1 97.5 309 THR B CA 1
ATOM 6018 C C . THR B 1 309 ? -8.602 7.746 3.754 1 97.5 309 THR B C 1
ATOM 6020 O O . THR B 1 309 ? -9.734 7.254 3.691 1 97.5 309 THR B O 1
ATOM 6023 N N . GLY B 1 310 ? -7.605 7.07 4.004 1 96.94 310 GLY B N 1
ATOM 6024 C CA . GLY B 1 310 ? -7.566 5.656 4.34 1 96.94 310 GLY B CA 1
ATOM 6025 C C . GLY B 1 310 ? -6.207 5.195 4.836 1 96.94 310 GLY B C 1
ATOM 6026 O O . GLY B 1 310 ? -5.234 5.945 4.777 1 96.94 310 GLY B O 1
ATOM 6027 N N . ALA B 1 311 ? -6.156 3.957 5.297 1 96.88 311 ALA B N 1
ATOM 6028 C CA . ALA B 1 311 ? -4.902 3.43 5.836 1 96.88 311 ALA B CA 1
ATOM 6029 C C . ALA B 1 311 ? -3.805 3.432 4.777 1 96.88 311 ALA B C 1
ATOM 6031 O O . ALA B 1 311 ? -2.623 3.557 5.102 1 96.88 311 ALA B O 1
ATOM 6032 N N . LEU B 1 312 ? -4.227 3.33 3.512 1 97.38 312 LEU B N 1
ATOM 6033 C CA . LEU B 1 312 ? -3.229 3.184 2.457 1 97.38 312 LEU B CA 1
ATOM 6034 C C . LEU B 1 312 ? -3.389 4.273 1.402 1 97.38 312 LEU B C 1
ATOM 6036 O O . LEU B 1 312 ? -3.098 4.051 0.225 1 97.38 312 LEU B O 1
ATOM 6040 N N . GLU B 1 313 ? -3.914 5.398 1.788 1 98.12 313 GLU B N 1
ATOM 6041 C CA . GLU B 1 313 ? -4.145 6.527 0.891 1 98.12 313 GL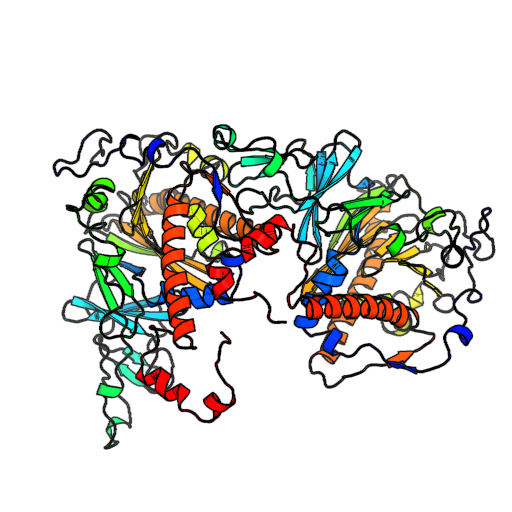U B CA 1
ATOM 6042 C C . GLU B 1 313 ? -3.814 7.852 1.572 1 98.12 313 GLU B C 1
ATOM 6044 O O . GLU B 1 313 ? -4.613 8.367 2.355 1 98.12 313 GLU B O 1
ATOM 6049 N N . THR B 1 314 ? -2.658 8.375 1.194 1 98.56 314 THR B N 1
ATOM 6050 C CA . THR B 1 314 ? -2.203 9.617 1.808 1 98.56 314 THR B CA 1
ATOM 6051 C C . THR B 1 314 ? -1.568 10.539 0.767 1 98.56 314 THR B C 1
ATOM 6053 O O . THR B 1 314 ? -0.856 10.07 -0.126 1 98.56 314 THR B O 1
ATOM 6056 N N . SER B 1 315 ? -1.813 11.773 0.831 1 98.38 315 SER B N 1
ATOM 6057 C CA . SER B 1 315 ? -1.16 12.82 0.056 1 98.38 315 SER B CA 1
ATOM 6058 C C . SER B 1 315 ? -1.068 14.117 0.851 1 98.38 315 SER B C 1
ATOM 6060 O O . SER B 1 315 ? -1.583 14.211 1.967 1 98.38 315 SER B O 1
ATOM 6062 N N . TYR B 1 316 ? -0.315 15.031 0.333 1 98.06 316 TYR B N 1
ATOM 6063 C CA . TYR B 1 316 ? -0.309 16.359 0.927 1 98.06 316 TYR B CA 1
ATOM 6064 C C . TYR B 1 316 ? -0.147 17.438 -0.143 1 98.06 316 TYR B C 1
ATOM 6066 O O . TYR B 1 316 ? 0.186 17.125 -1.291 1 98.06 316 TYR B O 1
ATOM 6074 N N . GLN B 1 317 ? -0.544 18.594 0.235 1 97.94 317 GLN B N 1
ATOM 6075 C CA . GLN B 1 317 ? -0.352 19.797 -0.567 1 97.94 317 GLN B CA 1
ATOM 6076 C C . GLN B 1 317 ? 0.655 20.75 0.087 1 97.94 317 GLN B C 1
ATOM 6078 O O . GLN B 1 317 ? 0.656 20.906 1.309 1 97.94 317 GLN B O 1
ATOM 6083 N N . SER B 1 318 ? 1.449 21.234 -0.736 1 98.06 318 SER B N 1
ATOM 6084 C CA . SER B 1 318 ? 2.414 22.234 -0.288 1 98.06 318 SER B CA 1
ATOM 6085 C C . SER B 1 318 ? 2.07 23.609 -0.829 1 98.06 318 SER B C 1
ATOM 6087 O O . SER B 1 318 ? 2.402 23.938 -1.97 1 98.06 318 SER B O 1
ATOM 6089 N N . GLU B 1 319 ? 1.413 24.375 0.009 1 98.38 319 GLU B N 1
ATOM 6090 C CA . GLU B 1 319 ? 1.134 25.766 -0.329 1 98.38 319 GLU B CA 1
ATOM 6091 C C . GLU B 1 319 ? 2.402 26.625 -0.277 1 98.38 319 GLU B C 1
ATOM 6093 O O . GLU B 1 319 ? 3.078 26.672 0.752 1 98.38 319 GLU B O 1
ATOM 6098 N N . THR B 1 320 ? 2.713 27.281 -1.413 1 98.56 320 THR B N 1
ATOM 6099 C CA . THR B 1 320 ? 4.035 27.875 -1.604 1 98.56 320 THR B CA 1
ATOM 6100 C C . THR B 1 320 ? 3.936 29.391 -1.734 1 98.56 320 THR B C 1
ATOM 6102 O O . THR B 1 320 ? 3.133 29.906 -2.518 1 98.56 320 THR B O 1
ATOM 6105 N N . TYR B 1 321 ? 4.781 30.062 -0.958 1 98 321 TYR B N 1
ATOM 6106 C CA . TYR B 1 321 ? 4.844 31.531 -0.984 1 98 321 TYR B CA 1
ATOM 6107 C C . TYR B 1 321 ? 6.223 32 -1.421 1 98 321 TYR B C 1
ATOM 6109 O O . TYR B 1 321 ? 7.238 31.406 -1.063 1 98 321 TYR B O 1
ATOM 6117 N N . ARG B 1 322 ? 6.266 33.094 -2.174 1 97.5 322 ARG B N 1
ATOM 6118 C CA . ARG B 1 322 ? 7.477 33.812 -2.539 1 97.5 322 ARG B CA 1
ATOM 6119 C C . ARG B 1 322 ? 7.52 35.188 -1.862 1 97.5 322 ARG B C 1
ATOM 6121 O O . ARG B 1 322 ? 6.504 35.656 -1.345 1 97.5 322 ARG B O 1
ATOM 6128 N N . ARG B 1 323 ? 8.727 35.719 -1.826 1 96.25 323 ARG B N 1
ATOM 6129 C CA . ARG B 1 323 ? 8.789 37.094 -1.362 1 96.25 323 ARG B CA 1
ATOM 6130 C C . ARG B 1 323 ? 8.039 38.031 -2.303 1 96.25 323 ARG B C 1
ATOM 6132 O O . ARG B 1 323 ? 8.141 37.906 -3.525 1 96.25 323 ARG B O 1
ATOM 6139 N N . SER B 1 324 ? 7.328 38.969 -1.675 1 96.06 324 SER B N 1
ATOM 6140 C CA . SER B 1 324 ? 6.535 39.906 -2.465 1 96.06 324 SER B CA 1
ATOM 6141 C C . SER B 1 324 ? 7.422 40.75 -3.355 1 96.06 324 SER B C 1
ATOM 6143 O O . SER B 1 324 ? 6.977 41.25 -4.391 1 96.06 324 SER B O 1
ATOM 6145 N N . SER B 1 325 ? 8.617 40.875 -3.014 1 95.88 325 SER B N 1
ATOM 6146 C CA . SER B 1 325 ? 9.562 41.688 -3.777 1 95.88 325 SER B CA 1
ATOM 6147 C C . SER B 1 325 ? 9.984 40.969 -5.059 1 95.88 325 SER B C 1
ATOM 6149 O O . SER B 1 325 ? 10.508 41.625 -5.98 1 95.88 325 SER B O 1
ATOM 6151 N N . MET B 1 326 ? 9.805 39.625 -5.094 1 96.56 326 MET B N 1
ATOM 6152 C CA . MET B 1 326 ? 10.141 38.875 -6.293 1 96.56 326 MET B CA 1
ATOM 6153 C C . MET B 1 326 ? 9.039 39 -7.34 1 96.56 326 MET B C 1
ATOM 6155 O O . MET B 1 326 ? 7.965 38.406 -7.188 1 96.56 326 MET B O 1
ATOM 6159 N N . GLN B 1 327 ? 9.344 39.656 -8.383 1 95.62 327 GLN B N 1
ATOM 6160 C CA . GLN B 1 327 ? 8.344 39.906 -9.422 1 95.62 327 GLN B CA 1
ATOM 6161 C C . GLN B 1 327 ? 8.117 38.656 -10.266 1 95.62 327 GLN B C 1
ATOM 6163 O O . GLN B 1 327 ? 9.062 37.938 -10.578 1 95.62 327 GLN B O 1
ATOM 6168 N N . LYS B 1 328 ? 6.945 38.438 -10.641 1 94.75 328 LYS B N 1
ATOM 6169 C CA . LYS B 1 328 ? 6.531 37.375 -11.562 1 94.75 328 LYS B CA 1
ATOM 6170 C C . LYS B 1 328 ? 5.766 37.938 -12.75 1 94.75 328 LYS B C 1
ATOM 6172 O O . LYS B 1 328 ? 4.688 38.531 -12.586 1 94.75 328 LYS B O 1
ATOM 6177 N N . PRO B 1 329 ? 6.277 37.812 -13.945 1 94.06 329 PRO B N 1
ATOM 6178 C CA . PRO B 1 329 ? 7.473 37.062 -14.328 1 94.06 329 PRO B CA 1
ATOM 6179 C C . PRO B 1 329 ? 8.75 37.875 -14.211 1 94.06 329 PRO B C 1
ATOM 6181 O O . PRO B 1 329 ? 8.711 39.094 -14.312 1 94.06 329 PRO B O 1
ATOM 6184 N N . SER B 1 330 ? 9.828 37.25 -13.875 1 97.44 330 SER B N 1
ATOM 6185 C CA . SER B 1 330 ? 11.164 37.844 -13.852 1 97.44 330 SER B CA 1
ATOM 6186 C C . SER B 1 330 ? 12.242 36.75 -13.93 1 97.44 330 SER B C 1
ATOM 6188 O O . SER B 1 330 ? 11.961 35.562 -13.758 1 97.44 330 SER B O 1
ATOM 6190 N N . ALA B 1 331 ? 13.438 37.25 -14.289 1 96.75 331 ALA B N 1
ATOM 6191 C CA . ALA B 1 331 ? 14.57 36.312 -14.32 1 96.75 331 ALA B CA 1
ATOM 6192 C C . ALA B 1 331 ? 14.82 35.719 -12.938 1 96.75 331 ALA B C 1
ATOM 6194 O O . ALA B 1 331 ? 15.164 34.531 -12.828 1 96.75 331 ALA B O 1
ATOM 6195 N N . GLU B 1 332 ? 14.625 36.531 -11.969 1 95.94 332 GLU B N 1
ATOM 6196 C CA . GLU B 1 332 ? 14.781 36.062 -10.594 1 95.94 332 GLU B CA 1
ATOM 6197 C C . GLU B 1 332 ? 13.758 35 -10.258 1 95.94 332 GLU B C 1
ATOM 6199 O O . GLU B 1 332 ? 14.102 33.969 -9.641 1 95.94 332 GLU B O 1
ATOM 6204 N N . TYR B 1 333 ? 12.562 35.219 -10.703 1 97.06 333 TYR B N 1
ATOM 6205 C CA . TYR B 1 333 ? 11.492 34.25 -10.477 1 97.06 333 TYR B CA 1
ATOM 6206 C C . TYR B 1 333 ? 11.781 32.938 -11.18 1 97.06 333 TYR B C 1
ATOM 6208 O O . TYR B 1 333 ? 11.602 31.859 -10.609 1 97.06 333 TYR B O 1
ATOM 6216 N N . ASP B 1 334 ? 12.234 33.031 -12.375 1 96.88 334 ASP B N 1
ATOM 6217 C CA . ASP B 1 334 ? 12.547 31.844 -13.141 1 96.88 334 ASP B CA 1
ATOM 6218 C C . ASP B 1 334 ? 13.656 31.031 -12.477 1 96.88 334 ASP B C 1
ATOM 6220 O O . ASP B 1 334 ? 13.578 29.812 -12.414 1 96.88 334 ASP B O 1
ATOM 6224 N N . HIS B 1 335 ? 14.594 31.719 -12.062 1 95 335 HIS B N 1
ATOM 6225 C CA . HIS B 1 335 ? 15.688 31.062 -11.359 1 95 335 HIS B CA 1
ATOM 6226 C C . HIS B 1 335 ? 15.195 30.406 -10.07 1 95 335 HIS B C 1
ATOM 6228 O O . HIS B 1 335 ? 15.555 29.266 -9.781 1 95 335 HIS B O 1
ATOM 6234 N N . TRP B 1 336 ? 14.398 31.109 -9.312 1 94.88 336 TRP B N 1
ATOM 6235 C CA . TRP B 1 336 ? 13.828 30.609 -8.07 1 94.88 336 TRP B CA 1
ATOM 6236 C C . TRP B 1 336 ? 13.016 29.344 -8.312 1 94.88 336 TRP B C 1
ATOM 6238 O O . TRP B 1 336 ? 13.18 28.344 -7.605 1 94.88 336 TRP B O 1
ATOM 6248 N N . MET B 1 337 ? 12.211 29.328 -9.359 1 96.81 337 MET B N 1
ATOM 6249 C CA . MET B 1 337 ? 11.359 28.203 -9.695 1 96.81 337 MET B CA 1
ATOM 6250 C C . MET B 1 337 ? 12.195 27 -10.133 1 96.81 337 MET B C 1
ATOM 6252 O O . MET B 1 337 ? 11.961 25.875 -9.688 1 96.81 337 MET B O 1
ATOM 6256 N N . GLU B 1 338 ? 13.141 27.234 -10.883 1 94.12 338 GLU B N 1
ATOM 6257 C CA . GLU B 1 338 ? 13.922 26.172 -11.5 1 94.12 338 GLU B CA 1
ATOM 6258 C C . GLU B 1 338 ? 14.906 25.562 -10.5 1 94.12 338 GLU B C 1
ATOM 6260 O O . GLU B 1 338 ? 15.148 24.359 -10.516 1 94.12 338 GLU B O 1
ATOM 6265 N N . HIS B 1 339 ? 15.406 26.344 -9.648 1 90.38 339 HIS B N 1
ATOM 6266 C CA . HIS B 1 339 ? 16.484 25.844 -8.805 1 90.38 339 HIS B CA 1
ATOM 6267 C C . HIS B 1 339 ? 16.016 25.609 -7.375 1 90.38 339 HIS B C 1
ATOM 6269 O O . HIS B 1 339 ? 16.141 24.5 -6.852 1 90.38 339 HIS B O 1
ATOM 6275 N N . ASP B 1 340 ? 15.422 26.641 -6.738 1 90.81 340 ASP B N 1
ATOM 6276 C CA . ASP B 1 340 ? 15.023 26.484 -5.344 1 90.81 340 ASP B CA 1
ATOM 6277 C C . ASP B 1 340 ? 13.797 25.578 -5.223 1 90.81 340 ASP B C 1
ATOM 6279 O O . ASP B 1 340 ? 13.828 24.578 -4.52 1 90.81 340 ASP B O 1
ATOM 6283 N N . ILE B 1 341 ? 12.773 25.922 -5.969 1 95.19 341 ILE B N 1
ATOM 6284 C CA . ILE B 1 341 ? 11.531 25.156 -5.914 1 95.19 341 ILE B CA 1
ATOM 6285 C C . ILE B 1 341 ? 11.75 23.781 -6.52 1 95.19 341 ILE B C 1
ATOM 6287 O O . ILE B 1 341 ? 11.336 22.766 -5.945 1 95.19 341 ILE B O 1
ATOM 6291 N N . GLY B 1 342 ? 12.43 23.797 -7.648 1 94.12 342 GLY B N 1
ATOM 6292 C CA . GLY B 1 342 ? 12.734 22.516 -8.273 1 94.12 342 GLY B CA 1
ATOM 6293 C C . GLY B 1 342 ? 13.492 21.578 -7.363 1 94.12 342 GLY B C 1
ATOM 6294 O O . GLY B 1 342 ? 13.211 20.375 -7.336 1 94.12 342 GLY B O 1
ATOM 6295 N N . TYR B 1 343 ? 14.398 22.078 -6.594 1 91.31 343 TYR B N 1
ATOM 6296 C CA . TYR B 1 343 ? 15.195 21.281 -5.664 1 91.31 343 TYR B CA 1
ATOM 6297 C C . TYR B 1 343 ? 14.32 20.641 -4.598 1 91.31 343 TYR B C 1
ATOM 6299 O O . TYR B 1 343 ? 14.367 19.422 -4.398 1 91.31 343 TYR B O 1
ATOM 6307 N N . TRP B 1 344 ? 13.555 21.438 -3.975 1 92.5 344 TRP B N 1
ATOM 6308 C CA . TRP B 1 344 ? 12.742 20.938 -2.867 1 92.5 344 TRP B CA 1
ATOM 6309 C C . TRP B 1 344 ? 11.656 19.984 -3.369 1 92.5 344 TRP B C 1
ATOM 6311 O O . TRP B 1 344 ? 11.32 19 -2.705 1 92.5 344 TRP B O 1
ATOM 6321 N N . ARG B 1 345 ? 11.148 20.25 -4.594 1 96 345 ARG B N 1
ATOM 6322 C CA . ARG B 1 345 ? 10.148 19.344 -5.16 1 96 345 ARG B CA 1
ATOM 6323 C C . ARG B 1 345 ? 10.75 17.984 -5.477 1 96 345 ARG B C 1
ATOM 6325 O O . ARG B 1 345 ? 10.094 16.953 -5.309 1 96 345 ARG B O 1
ATOM 6332 N N . PHE B 1 346 ? 11.93 18 -5.887 1 94.69 346 PHE B N 1
ATOM 6333 C CA . PHE B 1 346 ? 12.633 16.75 -6.152 1 94.69 346 PHE B CA 1
ATOM 6334 C C . PHE B 1 346 ? 12.828 15.961 -4.863 1 94.69 346 PHE B C 1
ATOM 6336 O O . PHE B 1 346 ? 12.539 14.758 -4.812 1 94.69 346 PHE B O 1
ATOM 6343 N N . VAL B 1 347 ? 13.211 16.609 -3.799 1 93.94 347 VAL B N 1
ATOM 6344 C CA . VAL B 1 347 ? 13.414 15.977 -2.498 1 93.94 347 VAL B CA 1
ATOM 6345 C C . VAL B 1 347 ? 12.086 15.422 -1.985 1 93.94 347 VAL B C 1
ATOM 6347 O O . VAL B 1 347 ? 12.031 14.281 -1.505 1 93.94 347 VAL B O 1
ATOM 6350 N N . GLU B 1 348 ? 11.078 16.219 -2.102 1 95.88 348 GLU B N 1
ATOM 6351 C CA . GLU B 1 348 ? 9.758 15.797 -1.648 1 95.88 348 GLU B CA 1
ATOM 6352 C C . GLU B 1 348 ? 9.266 14.586 -2.438 1 95.88 348 GLU B C 1
ATOM 6354 O O . GLU B 1 348 ? 8.68 13.664 -1.869 1 95.88 348 GLU B O 1
ATOM 6359 N N . THR B 1 349 ? 9.5 14.602 -3.725 1 96.56 349 THR B N 1
ATOM 6360 C CA . THR B 1 349 ? 9.125 13.477 -4.57 1 96.56 349 THR B CA 1
ATOM 6361 C C . THR B 1 349 ? 9.852 12.211 -4.133 1 96.56 349 THR B C 1
ATOM 6363 O O . THR B 1 349 ? 9.234 11.148 -4.016 1 96.56 349 THR B O 1
ATOM 6366 N N . GLU B 1 350 ? 11.117 12.312 -3.906 1 95.5 350 GLU B N 1
ATOM 6367 C CA . GLU B 1 350 ? 11.906 11.188 -3.412 1 95.5 350 GLU B CA 1
ATOM 6368 C C . GLU B 1 350 ? 11.328 10.641 -2.107 1 95.5 350 GLU B C 1
ATOM 6370 O O . GLU B 1 350 ? 11.227 9.422 -1.928 1 95.5 350 GLU B O 1
ATOM 6375 N N . ASP B 1 351 ? 10.953 11.508 -1.24 1 97.12 351 ASP B N 1
ATOM 6376 C CA . ASP B 1 351 ? 10.438 11.094 0.061 1 97.12 351 ASP B CA 1
ATOM 6377 C C . ASP B 1 351 ? 9.117 10.344 -0.086 1 97.12 351 ASP B C 1
ATOM 6379 O O . ASP B 1 351 ? 8.867 9.367 0.625 1 97.12 351 ASP B O 1
ATOM 6383 N N . VAL B 1 352 ? 8.273 10.828 -0.98 1 97.81 352 VAL B N 1
ATOM 6384 C CA . VAL B 1 352 ? 7.012 10.148 -1.222 1 97.81 352 VAL B CA 1
ATOM 6385 C C . VAL B 1 352 ? 7.277 8.75 -1.783 1 97.81 352 VAL B C 1
ATOM 6387 O O . VAL B 1 352 ? 6.668 7.773 -1.346 1 97.81 352 VAL B O 1
ATOM 6390 N N . GLU B 1 353 ? 8.188 8.664 -2.68 1 96.69 353 GLU B N 1
ATOM 6391 C CA . GLU B 1 353 ? 8.531 7.375 -3.273 1 96.69 353 GLU B CA 1
ATOM 6392 C C . GLU B 1 353 ? 9.086 6.414 -2.223 1 96.69 353 GLU B C 1
ATOM 6394 O O . GLU B 1 353 ? 8.773 5.223 -2.242 1 96.69 353 GLU B O 1
ATOM 6399 N N . LEU B 1 354 ? 9.891 6.898 -1.342 1 97.25 354 LEU B N 1
ATOM 6400 C CA . LEU B 1 354 ? 10.414 6.086 -0.25 1 97.25 354 LEU B CA 1
ATOM 6401 C C . LEU B 1 354 ? 9.281 5.57 0.633 1 97.25 354 LEU B C 1
ATOM 6403 O O . LEU B 1 354 ? 9.289 4.41 1.046 1 97.25 354 LEU B O 1
ATOM 6407 N N . ALA B 1 355 ? 8.328 6.402 0.891 1 97.81 355 ALA B N 1
ATOM 6408 C CA . ALA B 1 355 ? 7.195 6.008 1.722 1 97.81 355 ALA B CA 1
ATOM 6409 C C . ALA B 1 355 ? 6.371 4.922 1.041 1 97.81 355 ALA B C 1
ATOM 6411 O O . ALA B 1 355 ? 5.98 3.938 1.676 1 97.81 355 ALA B O 1
ATOM 6412 N N . ILE B 1 356 ? 6.125 5.09 -0.249 1 97.75 356 ILE B N 1
ATOM 6413 C CA . ILE B 1 356 ? 5.352 4.121 -1.021 1 97.75 356 ILE B CA 1
ATOM 6414 C C . ILE B 1 356 ? 6.055 2.766 -0.998 1 97.75 356 ILE B C 1
ATOM 6416 O O . ILE B 1 356 ? 5.418 1.732 -0.783 1 97.75 356 ILE B O 1
ATOM 6420 N N . ASN B 1 357 ? 7.297 2.811 -1.173 1 96.88 357 ASN B N 1
ATOM 6421 C CA . ASN B 1 357 ? 8.055 1.565 -1.209 1 96.88 357 ASN B CA 1
ATOM 6422 C C . ASN B 1 357 ? 8.148 0.924 0.173 1 96.88 357 ASN B C 1
ATOM 6424 O O . ASN B 1 357 ? 7.984 -0.29 0.31 1 96.88 357 ASN B O 1
ATOM 6428 N N . ALA B 1 358 ? 8.383 1.687 1.198 1 97 358 ALA B N 1
ATOM 6429 C CA . ALA B 1 358 ? 8.414 1.143 2.553 1 97 358 ALA B CA 1
ATOM 6430 C C . ALA B 1 358 ? 7.078 0.501 2.916 1 97 358 ALA B C 1
ATOM 6432 O O . ALA B 1 358 ? 7.039 -0.532 3.588 1 97 358 ALA B O 1
ATOM 6433 N N . GLN B 1 359 ? 6.043 1.101 2.467 1 97.62 359 GLN B N 1
ATOM 6434 C CA . GLN B 1 359 ? 4.703 0.6 2.748 1 97.62 359 GLN B CA 1
ATOM 6435 C C . GLN B 1 359 ? 4.539 -0.839 2.268 1 97.62 359 GLN B C 1
ATOM 6437 O O . GLN B 1 359 ? 3.871 -1.645 2.916 1 97.62 359 GLN B O 1
ATOM 6442 N N . LYS B 1 360 ? 5.141 -1.158 1.198 1 95.38 360 LYS B N 1
ATOM 6443 C CA . LYS B 1 360 ? 5.035 -2.5 0.633 1 95.38 360 LYS B CA 1
ATOM 6444 C C . LYS B 1 360 ? 5.516 -3.555 1.625 1 95.38 360 LYS B C 1
ATOM 6446 O O . LYS B 1 360 ? 4.945 -4.645 1.706 1 95.38 360 LYS B O 1
ATOM 6451 N N . GLY B 1 361 ? 6.461 -3.236 2.373 1 95.75 361 GLY B N 1
ATOM 6452 C CA . GLY B 1 361 ? 7.023 -4.184 3.322 1 95.75 361 GLY B CA 1
ATOM 6453 C C . GLY B 1 361 ? 6.141 -4.41 4.531 1 95.75 361 GLY B C 1
ATOM 6454 O O . GLY B 1 361 ? 6.305 -5.398 5.254 1 95.75 361 GLY B O 1
ATOM 6455 N N . PHE B 1 362 ? 5.258 -3.484 4.754 1 95.19 362 PHE B N 1
ATOM 6456 C CA . PHE B 1 362 ? 4.383 -3.588 5.918 1 95.19 362 PHE B CA 1
ATOM 6457 C C . PHE B 1 362 ? 3.09 -4.316 5.559 1 95.19 362 PHE B C 1
ATOM 6459 O O . PHE B 1 362 ? 2.348 -4.746 6.441 1 95.19 362 PHE B O 1
ATOM 6466 N N . GLN B 1 363 ? 2.836 -4.551 4.32 1 91.94 363 GLN B N 1
ATOM 6467 C CA . GLN B 1 363 ? 1.517 -4.949 3.844 1 91.94 363 GLN B CA 1
ATOM 6468 C C . GLN B 1 363 ? 1.203 -6.391 4.234 1 91.94 363 GLN B C 1
ATOM 6470 O O . GLN B 1 363 ? 0.071 -6.707 4.605 1 91.94 363 GLN B O 1
ATOM 6475 N N . SER B 1 364 ? 2.184 -7.254 4.18 1 88.81 364 SER B N 1
ATOM 6476 C CA . SER B 1 364 ? 1.917 -8.68 4.328 1 88.81 364 SER B CA 1
ATOM 6477 C C . SER B 1 364 ? 1.922 -9.094 5.797 1 88.81 364 SER B C 1
ATOM 6479 O O . SER B 1 364 ? 1.446 -10.18 6.145 1 88.81 364 SER B O 1
ATOM 6481 N N . GLY B 1 365 ? 2.545 -8.297 6.617 1 90.62 365 GLY B N 1
ATOM 6482 C CA . GLY B 1 365 ? 2.68 -8.648 8.016 1 90.62 365 GLY B CA 1
ATOM 6483 C C . GLY B 1 365 ? 3.885 -9.523 8.297 1 90.62 365 GLY B C 1
ATOM 6484 O O . GLY B 1 365 ? 4.188 -9.828 9.453 1 90.62 365 GLY B O 1
ATOM 6485 N N . VAL B 1 366 ? 4.547 -9.906 7.223 1 94.81 366 VAL B N 1
ATOM 6486 C CA . VAL B 1 366 ? 5.754 -10.703 7.406 1 94.81 366 VAL B CA 1
ATOM 6487 C C . VAL B 1 366 ? 6.73 -9.961 8.32 1 94.81 366 VAL B C 1
ATOM 6489 O O . VAL B 1 366 ? 7.266 -10.539 9.266 1 94.81 366 VAL B O 1
ATOM 6492 N N . LEU B 1 367 ? 6.887 -8.68 8 1 95.81 367 LEU B N 1
ATOM 6493 C CA . LEU B 1 367 ? 7.551 -7.816 8.969 1 95.81 367 LEU B CA 1
ATOM 6494 C C . LEU B 1 367 ? 6.562 -7.289 10 1 95.81 367 LEU B C 1
ATOM 6496 O O . LEU B 1 367 ? 5.754 -6.406 9.703 1 95.81 367 LEU B O 1
ATOM 6500 N N . GLY B 1 368 ? 6.66 -7.801 11.172 1 93.69 368 GLY B N 1
ATOM 6501 C CA . GLY B 1 368 ? 5.734 -7.395 12.211 1 93.69 368 GLY B CA 1
ATOM 6502 C C . GLY B 1 368 ? 6.227 -6.207 13.023 1 93.69 368 GLY B C 1
ATOM 6503 O O . GLY B 1 368 ? 5.426 -5.383 13.477 1 93.69 368 GLY B O 1
ATOM 6504 N N . LEU B 1 369 ? 7.523 -6.207 13.141 1 94 369 LEU B N 1
ATOM 6505 C CA . LEU B 1 369 ? 8.141 -5.18 13.969 1 94 369 LEU B CA 1
ATOM 6506 C C . LEU B 1 369 ? 9.453 -4.703 13.352 1 94 369 LEU B C 1
ATOM 6508 O O . LEU B 1 369 ? 10.445 -5.441 13.344 1 94 369 LEU B O 1
ATOM 6512 N N . GLY B 1 370 ? 9.453 -3.477 12.859 1 95.12 370 GLY B N 1
ATOM 6513 C CA . GLY B 1 370 ? 10.688 -2.865 12.406 1 95.12 370 GLY B CA 1
ATOM 6514 C C . GLY B 1 370 ? 11.578 -2.4 13.555 1 95.12 370 GLY B C 1
ATOM 6515 O O . GLY B 1 370 ? 11.258 -2.631 14.719 1 95.12 370 GLY B O 1
ATOM 6516 N N . ARG B 1 371 ? 12.68 -1.78 13.195 1 95.69 371 ARG B N 1
ATOM 6517 C CA . ARG B 1 371 ? 13.648 -1.351 14.195 1 95.69 371 ARG B CA 1
ATOM 6518 C C . ARG B 1 371 ? 13.836 0.162 14.164 1 95.69 371 ARG B C 1
ATOM 6520 O O . ARG B 1 371 ? 13.609 0.799 13.133 1 95.69 371 ARG B O 1
ATOM 6527 N N . LEU B 1 372 ? 14.227 0.688 15.344 1 95.31 372 LEU B N 1
ATOM 6528 C CA . LEU B 1 372 ? 14.57 2.096 15.484 1 95.31 372 LEU B CA 1
ATOM 6529 C C . LEU B 1 372 ? 15.906 2.256 16.219 1 95.31 372 LEU B C 1
ATOM 6531 O O . LEU B 1 372 ? 16.172 1.553 17.188 1 95.31 372 LEU B O 1
ATOM 6535 N N . HIS B 1 373 ? 16.672 3.096 15.656 1 93.31 373 HIS B N 1
ATOM 6536 C CA . HIS B 1 373 ? 17.906 3.492 16.344 1 93.31 373 HIS B CA 1
ATOM 6537 C C . HIS B 1 373 ? 17.625 4.586 17.375 1 93.31 373 HIS B C 1
ATOM 6539 O O . HIS B 1 373 ? 17.094 5.645 17.031 1 93.31 373 HIS B O 1
ATOM 6545 N N . SER B 1 374 ? 18 4.418 18.609 1 91.25 374 SER B N 1
ATOM 6546 C CA . SER B 1 374 ? 17.609 5.301 19.703 1 91.25 374 SER B CA 1
ATOM 6547 C C . SER B 1 374 ? 18.109 6.723 19.484 1 91.25 374 SER B C 1
ATOM 6549 O O . SER B 1 374 ? 17.484 7.684 19.938 1 91.25 374 SER B O 1
ATOM 6551 N N . ILE B 1 375 ? 19.188 6.863 18.734 1 87.81 375 ILE B N 1
ATOM 6552 C CA . ILE B 1 375 ? 19.75 8.188 18.516 1 87.81 375 ILE B CA 1
ATOM 6553 C C . ILE B 1 375 ? 19.328 8.719 17.156 1 87.81 375 ILE B C 1
ATOM 6555 O O . ILE B 1 375 ? 18.688 9.766 17.062 1 87.81 375 ILE B O 1
ATOM 6559 N N . GLU B 1 376 ? 19.562 7.949 16.078 1 89.19 376 GLU B N 1
ATOM 6560 C CA . GLU B 1 376 ? 19.359 8.406 14.711 1 89.19 376 GLU B CA 1
ATOM 6561 C C . GLU B 1 376 ? 17.875 8.586 14.414 1 89.19 376 GLU B C 1
ATOM 6563 O O . GLU B 1 376 ? 17.5 9.344 13.508 1 89.19 376 GLU B O 1
ATOM 6568 N N . GLU B 1 377 ? 17.062 7.91 15.188 1 93.25 377 GLU B N 1
ATOM 6569 C CA . GLU B 1 377 ? 15.633 7.906 14.891 1 93.25 377 GLU B CA 1
ATOM 6570 C C . GLU B 1 377 ? 14.805 8.211 16.125 1 93.25 377 GLU B C 1
ATOM 6572 O O . GLU B 1 377 ? 13.695 7.707 16.281 1 93.25 377 GLU B O 1
ATOM 6577 N N . HIS B 1 378 ? 15.328 9.039 17.031 1 92.06 378 HIS B N 1
ATOM 6578 C CA . HIS B 1 378 ? 14.695 9.352 18.312 1 92.06 378 HIS B CA 1
ATOM 6579 C C . HIS B 1 378 ? 13.375 10.086 18.094 1 92.06 378 HIS B C 1
ATOM 6581 O O . HIS B 1 378 ? 12.43 9.906 18.875 1 92.06 378 HIS B O 1
ATOM 6587 N N . ALA B 1 379 ? 13.273 10.906 17.078 1 93.19 379 ALA B N 1
ATOM 6588 C CA . ALA B 1 379 ? 12.062 11.695 16.859 1 93.19 379 ALA B CA 1
ATOM 6589 C C . ALA B 1 379 ? 10.938 10.82 16.312 1 93.19 379 ALA B C 1
ATOM 6591 O O . ALA B 1 379 ? 9.758 11.148 16.453 1 93.19 379 ALA B O 1
ATOM 6592 N N . VAL B 1 380 ? 11.297 9.703 15.633 1 95.75 380 VAL B N 1
ATOM 6593 C CA . VAL B 1 380 ? 10.281 8.734 15.211 1 95.75 380 VAL B CA 1
ATOM 6594 C C . VAL B 1 380 ? 9.617 8.117 16.438 1 95.75 380 VAL B C 1
ATOM 6596 O O . VAL B 1 380 ? 8.391 8.039 16.5 1 95.75 380 VAL B O 1
ATOM 6599 N N . LYS B 1 381 ? 10.484 7.719 17.344 1 94.31 381 LYS B N 1
ATOM 6600 C CA . LYS B 1 381 ? 9.961 7.172 18.594 1 94.31 381 LYS B CA 1
ATOM 6601 C C . LYS B 1 381 ? 9.102 8.203 19.328 1 94.31 381 LYS B C 1
ATOM 6603 O O . LYS B 1 381 ? 8.031 7.867 19.844 1 94.31 381 LYS B O 1
ATOM 6608 N N . TRP B 1 382 ? 9.539 9.422 19.344 1 93.38 382 TRP B N 1
ATOM 6609 C CA . TRP B 1 382 ? 8.867 10.508 20.062 1 93.38 382 TRP B CA 1
ATOM 6610 C C . TRP B 1 382 ? 7.438 10.688 19.562 1 93.38 382 TRP B C 1
ATOM 6612 O O . TRP B 1 382 ? 6.492 10.68 20.359 1 93.38 382 TRP B O 1
ATOM 6622 N N . TYR B 1 383 ? 7.227 10.836 18.281 1 95.88 383 TYR B N 1
ATOM 6623 C CA . TYR B 1 383 ? 5.871 11.109 17.828 1 95.88 383 TYR B CA 1
ATOM 6624 C C . TYR B 1 383 ? 5.012 9.844 17.875 1 95.88 383 TYR B C 1
ATOM 6626 O O . TYR B 1 383 ? 3.803 9.922 18.094 1 95.88 383 TYR B O 1
ATOM 6634 N N . LEU B 1 384 ? 5.621 8.656 17.641 1 96.75 384 LEU B N 1
ATOM 6635 C CA . LEU B 1 384 ? 4.84 7.422 17.703 1 96.75 384 LEU B CA 1
ATOM 6636 C C . LEU B 1 384 ? 4.336 7.172 19.125 1 96.75 384 LEU B C 1
ATOM 6638 O O . LEU B 1 384 ? 3.242 6.637 19.312 1 96.75 384 LEU B O 1
ATOM 6642 N N . ASP B 1 385 ? 5.168 7.488 20.109 1 95.81 385 ASP B N 1
ATOM 6643 C CA . ASP B 1 385 ? 4.715 7.363 21.484 1 95.81 385 ASP B CA 1
ATOM 6644 C C . ASP B 1 385 ? 3.52 8.273 21.766 1 95.81 385 ASP B C 1
ATOM 6646 O O . ASP B 1 385 ? 2.59 7.891 22.469 1 95.81 385 ASP B O 1
ATOM 6650 N N . LYS B 1 386 ? 3.559 9.453 21.203 1 96.69 386 LYS B N 1
ATOM 6651 C CA . LYS B 1 386 ? 2.426 10.359 21.344 1 96.69 386 LYS B CA 1
ATOM 6652 C C . LYS B 1 386 ? 1.184 9.797 20.656 1 96.69 386 LYS B C 1
ATOM 6654 O O . LYS B 1 386 ? 0.085 9.852 21.219 1 96.69 386 LYS B O 1
ATOM 6659 N N . VAL B 1 387 ? 1.34 9.266 19.484 1 98.06 387 VAL B N 1
ATOM 6660 C CA . VAL B 1 387 ? 0.236 8.656 18.75 1 98.06 387 VAL B CA 1
ATOM 6661 C C . VAL B 1 387 ? -0.359 7.516 19.578 1 98.06 387 VAL B C 1
ATOM 6663 O O . VAL B 1 387 ? -1.579 7.422 19.734 1 98.06 387 VAL B O 1
ATOM 6666 N N . ARG B 1 388 ? 0.508 6.691 20.109 1 97.38 388 ARG B N 1
ATOM 6667 C CA . ARG B 1 388 ? 0.069 5.562 20.922 1 97.38 388 ARG B CA 1
ATOM 6668 C C . ARG B 1 388 ? -0.783 6.027 22.094 1 97.38 388 ARG B C 1
ATOM 6670 O O . ARG B 1 388 ? -1.854 5.473 22.344 1 97.38 388 ARG B O 1
ATOM 6677 N N . THR B 1 389 ? -0.286 6.992 22.75 1 96.88 389 THR B N 1
ATOM 6678 C CA . THR B 1 389 ? -0.976 7.496 23.922 1 96.88 389 THR B CA 1
ATOM 6679 C C . THR B 1 389 ? -2.385 7.961 23.578 1 96.88 389 THR B C 1
ATOM 6681 O O . THR B 1 389 ? -3.354 7.598 24.234 1 96.88 389 THR B O 1
ATOM 6684 N N . VAL B 1 390 ? -2.486 8.695 22.516 1 97.06 390 VAL B N 1
ATOM 6685 C CA . VAL B 1 390 ? -3.773 9.242 22.094 1 97.06 390 VAL B CA 1
ATOM 6686 C C . VAL B 1 390 ? -4.703 8.109 21.672 1 97.06 390 VAL B C 1
ATOM 6688 O O . VAL B 1 390 ? -5.859 8.047 22.094 1 97.06 390 VAL B O 1
ATOM 6691 N N . LEU B 1 391 ? -4.207 7.191 20.906 1 97.56 391 LEU B N 1
ATOM 6692 C CA . LEU B 1 391 ? -5.035 6.133 20.344 1 97.56 391 LEU B CA 1
ATOM 6693 C C . LEU B 1 391 ? -5.492 5.164 21.438 1 97.56 391 LEU B C 1
ATOM 6695 O O . LEU B 1 391 ? -6.656 4.758 21.469 1 97.56 391 LEU B O 1
ATOM 6699 N N . VAL B 1 392 ? -4.574 4.785 22.281 1 96.88 392 VAL B N 1
ATOM 6700 C CA . VAL B 1 392 ? -4.914 3.857 23.359 1 96.88 392 VAL B CA 1
ATOM 6701 C C . VAL B 1 392 ? -5.969 4.484 24.266 1 96.88 392 VAL B C 1
ATOM 6703 O O . VAL B 1 392 ? -6.965 3.842 24.609 1 96.88 392 VAL B O 1
ATOM 6706 N N . GLY B 1 393 ? -5.773 5.738 24.625 1 96.88 393 GLY B N 1
ATOM 6707 C CA . GLY B 1 393 ? -6.754 6.422 25.453 1 96.88 393 GLY B CA 1
ATOM 6708 C C . GLY B 1 393 ? -8.133 6.48 24.828 1 96.88 393 GLY B C 1
ATOM 6709 O O . GLY B 1 393 ? -9.133 6.223 25.5 1 96.88 393 GLY B O 1
ATOM 6710 N N . HIS B 1 394 ? -8.18 6.805 23.594 1 96.81 394 HIS B N 1
ATOM 6711 C CA . HIS B 1 394 ? -9.453 6.918 22.891 1 96.81 394 HIS B CA 1
ATOM 6712 C C . HIS B 1 394 ? -10.117 5.555 22.734 1 96.81 394 HIS B C 1
ATOM 6714 O O . HIS B 1 394 ? -11.328 5.422 22.938 1 96.81 394 HIS B O 1
ATOM 6720 N N . ALA B 1 395 ? -9.344 4.582 22.375 1 95.25 395 ALA B N 1
ATOM 6721 C CA . ALA B 1 395 ? -9.875 3.229 22.219 1 95.25 395 ALA B CA 1
ATOM 6722 C C . ALA B 1 395 ? -10.484 2.723 23.531 1 95.25 395 ALA B C 1
ATOM 6724 O O . ALA B 1 395 ? -11.531 2.078 23.531 1 95.25 395 ALA B O 1
ATOM 6725 N N . GLU B 1 396 ? -9.82 2.994 24.609 1 95.88 396 GLU B N 1
ATOM 6726 C CA . GLU B 1 396 ? -10.352 2.611 25.922 1 95.88 396 GLU B CA 1
ATOM 6727 C C . GLU B 1 396 ? -11.664 3.32 26.219 1 95.88 396 GLU B C 1
ATOM 6729 O O . GLU B 1 396 ? -12.594 2.717 26.75 1 95.88 396 GLU B O 1
ATOM 6734 N N . ALA B 1 397 ? -11.703 4.551 25.891 1 94.94 397 ALA B N 1
ATOM 6735 C CA . ALA B 1 397 ? -12.938 5.309 26.094 1 94.94 397 ALA B CA 1
ATOM 6736 C C . ALA B 1 397 ? -14.078 4.727 25.266 1 94.94 397 ALA B C 1
ATOM 6738 O O . ALA B 1 397 ? -15.195 4.582 25.766 1 94.94 397 ALA B O 1
ATOM 6739 N N . GLU B 1 398 ? -13.797 4.414 24 1 93.31 398 GLU B N 1
ATOM 6740 C CA . GLU B 1 398 ? -14.82 3.822 23.141 1 93.31 398 GLU B CA 1
ATOM 6741 C C . GLU B 1 398 ? -15.273 2.465 23.672 1 93.31 398 GLU B C 1
ATOM 6743 O O . GLU B 1 398 ? -16.469 2.146 23.641 1 93.31 398 GLU B O 1
ATOM 6748 N N . LYS B 1 399 ? -14.336 1.691 24.078 1 91.38 399 LYS B N 1
ATOM 6749 C CA . LYS B 1 399 ? -14.664 0.396 24.672 1 91.38 399 LYS B CA 1
ATOM 6750 C C . LYS B 1 399 ? -15.578 0.558 25.875 1 91.38 399 LYS B C 1
ATOM 6752 O O . LYS B 1 399 ? -16.562 -0.174 26.031 1 91.38 399 LYS B O 1
ATOM 6757 N N . ALA B 1 400 ? -15.289 1.489 26.703 1 93.12 400 ALA B N 1
ATOM 6758 C CA . ALA B 1 400 ? -16.078 1.744 27.891 1 93.12 400 ALA B CA 1
ATOM 6759 C C . ALA B 1 400 ? -17.5 2.176 27.531 1 93.12 400 ALA B C 1
ATOM 6761 O O . ALA B 1 400 ? -18.469 1.773 28.188 1 93.12 400 ALA B O 1
ATOM 6762 N N . GLU B 1 401 ? -17.641 2.893 26.484 1 90.31 401 GLU B N 1
ATOM 6763 C CA . GLU B 1 401 ? -18.953 3.398 26.062 1 90.31 401 GLU B CA 1
ATOM 6764 C C . GLU B 1 401 ? -19.672 2.395 25.172 1 90.31 401 GLU B C 1
ATOM 6766 O O . GLU B 1 401 ? -20.891 2.482 25 1 90.31 401 GLU B O 1
ATOM 6771 N N . GLY B 1 402 ? -18.859 1.543 24.516 1 86.19 402 GLY B N 1
ATOM 6772 C CA . GLY B 1 402 ? -19.438 0.525 23.641 1 86.19 402 GLY B CA 1
ATOM 6773 C C . GLY B 1 402 ? -19.812 1.051 22.266 1 86.19 402 GLY B C 1
ATOM 6774 O O . GLY B 1 402 ? -20.703 0.513 21.609 1 86.19 402 GLY B O 1
ATOM 6775 N N . LYS B 1 403 ? -19.219 2.184 21.906 1 87.56 403 LYS B N 1
ATOM 6776 C CA . LYS B 1 403 ? -19.484 2.77 20.594 1 87.56 403 LYS B CA 1
ATOM 6777 C C . LYS B 1 403 ? -18.328 3.666 20.156 1 87.56 403 LYS B C 1
ATOM 6779 O O . LYS B 1 403 ? -17.5 4.062 20.969 1 87.56 403 LYS B O 1
ATOM 6784 N N . ASN B 1 404 ? -18.312 3.908 18.938 1 90.56 404 ASN B N 1
ATOM 6785 C CA . ASN B 1 404 ? -17.344 4.867 18.422 1 90.56 404 ASN B CA 1
ATOM 6786 C C . ASN B 1 404 ? -17.641 6.281 18.906 1 90.56 404 ASN B C 1
ATOM 6788 O O . ASN B 1 404 ? -18.797 6.684 19.016 1 90.56 404 ASN B O 1
ATOM 6792 N N . ILE B 1 405 ? -16.609 6.949 19.25 1 92.94 405 ILE B N 1
ATOM 6793 C CA . ILE B 1 405 ? -16.703 8.352 19.656 1 92.94 405 ILE B CA 1
ATOM 6794 C C . ILE B 1 405 ? -16.047 9.234 18.594 1 92.94 405 ILE B C 1
ATOM 6796 O O . ILE B 1 405 ? -14.82 9.203 18.438 1 92.94 405 ILE B O 1
ATOM 6800 N N . ASP B 1 406 ? -16.828 9.922 17.812 1 94.25 406 ASP B N 1
ATOM 6801 C CA . ASP B 1 406 ? -16.328 10.82 16.781 1 94.25 406 ASP B CA 1
ATOM 6802 C C . ASP B 1 406 ? -16.672 12.273 17.094 1 94.25 406 ASP B C 1
ATOM 6804 O O . ASP B 1 406 ? -17.797 12.711 16.844 1 94.25 406 ASP B O 1
ATOM 6808 N N . PHE B 1 407 ? -15.68 13.016 17.469 1 95.31 407 PHE B N 1
ATOM 6809 C CA . PHE B 1 407 ? -15.898 14.383 17.938 1 95.31 407 PHE B CA 1
ATOM 6810 C C . PHE B 1 407 ? -16.047 15.336 16.75 1 95.31 407 PHE B C 1
ATOM 6812 O O . PHE B 1 407 ? -16.359 16.516 16.938 1 95.31 407 PHE B O 1
ATOM 6819 N N . SER B 1 408 ? -15.828 14.836 15.516 1 97 408 SER B N 1
ATOM 6820 C CA . SER B 1 408 ? -15.961 15.703 14.352 1 97 408 SER B CA 1
ATOM 6821 C C . SER B 1 408 ? -17.422 15.859 13.945 1 97 408 SER B C 1
ATOM 6823 O O . SER B 1 408 ? -17.766 16.719 13.141 1 97 408 SER B O 1
ATOM 6825 N N . VAL B 1 409 ? -18.266 15.039 14.523 1 95.94 409 VAL B N 1
ATOM 6826 C CA . VAL B 1 409 ? -19.703 15.078 14.219 1 95.94 409 VAL B CA 1
ATOM 6827 C C . VAL B 1 409 ? -20.438 15.812 15.328 1 95.94 409 VAL B C 1
ATOM 6829 O O . VAL B 1 409 ? -20.391 15.406 16.484 1 95.94 409 VAL B O 1
ATOM 6832 N N . PRO B 1 410 ? -21.141 16.875 14.961 1 96 410 PRO B N 1
ATOM 6833 C CA . PRO B 1 410 ? -21.938 17.531 15.992 1 96 410 PRO B CA 1
ATOM 6834 C C . PRO B 1 410 ? -22.906 16.578 16.703 1 96 410 PRO B C 1
ATOM 6836 O O . PRO B 1 410 ? -23.531 15.742 16.047 1 96 410 PRO B O 1
ATOM 6839 N N . LYS B 1 411 ? -23.047 16.766 17.953 1 93.31 411 LYS B N 1
ATOM 6840 C CA . LYS B 1 411 ? -23.812 15.844 18.781 1 93.31 411 LYS B CA 1
ATOM 6841 C C . LYS B 1 411 ? -25.25 15.711 18.281 1 93.31 411 LYS B C 1
ATOM 6843 O O . LYS B 1 411 ? -25.781 14.602 18.156 1 93.31 411 LYS B O 1
ATOM 6848 N N . ALA B 1 412 ? -25.875 16.812 17.984 1 93 412 ALA B N 1
ATOM 6849 C CA . ALA B 1 412 ? -27.25 16.797 17.516 1 93 412 ALA B CA 1
ATOM 6850 C C . ALA B 1 412 ? -27.406 15.984 16.234 1 93 412 ALA B C 1
ATOM 6852 O O . ALA B 1 412 ? -28.422 15.312 16.031 1 93 412 ALA B O 1
ATOM 6853 N N . GLN B 1 413 ? -26.422 16.062 15.398 1 93 413 GLN B N 1
ATOM 6854 C CA . GLN B 1 413 ? -26.438 15.344 14.133 1 93 413 GLN B CA 1
ATOM 6855 C C . GLN B 1 413 ? -26.297 13.844 14.352 1 93 413 GLN B C 1
ATOM 6857 O O . GLN B 1 413 ? -27.016 13.047 13.75 1 93 413 GLN B O 1
ATOM 6862 N N . SER B 1 414 ? -25.406 13.43 15.172 1 90.88 414 SER B N 1
ATOM 6863 C CA . SER B 1 414 ? -25.188 12.016 15.453 1 90.88 414 SER B CA 1
ATOM 6864 C C . SER B 1 414 ? -26.406 11.406 16.156 1 90.88 414 SER B C 1
ATOM 6866 O O . SER B 1 414 ? -26.797 10.281 15.836 1 90.88 414 SER B O 1
ATOM 6868 N N . GLU B 1 415 ? -26.984 12.133 17.047 1 90.56 415 GLU B N 1
ATOM 6869 C CA . GLU B 1 415 ? -28.156 11.656 17.766 1 90.56 415 GLU B CA 1
ATOM 6870 C C . GLU B 1 415 ? -29.344 11.453 16.828 1 90.56 415 GLU B C 1
ATOM 6872 O O . GLU B 1 415 ? -30.094 10.484 16.969 1 90.56 415 GLU B O 1
ATOM 6877 N N . ALA B 1 416 ? -29.422 12.352 15.93 1 89.94 416 ALA B N 1
ATOM 6878 C CA . ALA B 1 416 ? -30.516 12.242 14.969 1 89.94 416 ALA B CA 1
ATOM 6879 C C . ALA B 1 416 ? -30.391 10.961 14.148 1 89.94 416 ALA B C 1
ATOM 6881 O O . ALA B 1 416 ? -31.391 10.266 13.914 1 89.94 416 ALA B O 1
ATOM 6882 N N . ALA B 1 417 ? -29.281 10.664 13.672 1 87.62 417 ALA B N 1
ATOM 6883 C CA . ALA B 1 417 ? -29.047 9.453 12.883 1 87.62 417 ALA B CA 1
ATOM 6884 C C . ALA B 1 417 ? -29.266 8.203 13.727 1 87.62 417 ALA B C 1
ATOM 6886 O O . ALA B 1 417 ? -29.844 7.219 13.25 1 87.62 417 ALA B O 1
ATOM 6887 N N . GLU B 1 418 ? -28.859 8.219 14.969 1 87 418 GLU B N 1
ATOM 6888 C CA . GLU B 1 418 ? -28.953 7.07 15.867 1 87 418 GLU B CA 1
ATOM 6889 C C . GLU B 1 418 ? -30.406 6.77 16.219 1 87 418 GLU B C 1
ATOM 6891 O O . GLU B 1 418 ? -30.75 5.625 16.531 1 87 418 GLU B O 1
ATOM 6896 N N . GLN B 1 419 ? -31.203 7.734 16.141 1 91.31 419 GLN B N 1
ATOM 6897 C CA . GLN B 1 419 ? -32.594 7.582 16.531 1 91.31 419 GLN B CA 1
ATOM 6898 C C . GLN B 1 419 ? -33.438 7.066 15.375 1 91.31 419 GLN B C 1
ATOM 6900 O O . GLN B 1 419 ? -34.594 6.629 15.57 1 91.31 419 GLN B O 1
ATOM 6905 N N . ASP B 1 420 ? -32.875 7.02 14.203 1 93.38 420 ASP B N 1
ATOM 6906 C CA . ASP B 1 420 ? -33.594 6.539 13.031 1 93.38 420 ASP B CA 1
ATOM 6907 C C . ASP B 1 420 ? -33.875 5.039 13.125 1 93.38 420 ASP B C 1
ATOM 6909 O O . ASP B 1 420 ? -32.969 4.262 13.484 1 93.38 420 ASP B O 1
ATOM 6913 N N . GLU B 1 421 ? -35 4.605 12.781 1 92.31 421 GLU B N 1
ATOM 6914 C CA . GLU B 1 421 ? -35.438 3.221 12.945 1 92.31 421 GLU B CA 1
ATOM 6915 C C . GLU B 1 421 ? -34.594 2.27 12.102 1 92.31 421 GLU B C 1
ATOM 6917 O O . GLU B 1 421 ? -34.188 1.216 12.578 1 92.31 421 GLU B O 1
ATOM 6922 N N . LEU B 1 422 ? -34.438 2.641 10.93 1 92.62 422 LEU B N 1
ATOM 6923 C CA . LEU B 1 422 ? -33.656 1.787 10.039 1 92.62 422 LEU B CA 1
ATOM 6924 C C . LEU B 1 422 ? -32.219 1.668 10.523 1 92.62 422 LEU B C 1
ATOM 6926 O O . LEU B 1 422 ? -31.656 0.577 10.516 1 92.62 422 LEU B O 1
ATOM 6930 N N . CYS B 1 423 ? -31.672 2.807 10.914 1 89.19 423 CYS B N 1
ATOM 6931 C CA . CYS B 1 423 ? -30.297 2.809 11.398 1 89.19 423 CYS B CA 1
ATOM 6932 C C . CYS B 1 423 ? -30.141 1.894 12.609 1 89.19 423 CYS B C 1
ATOM 6934 O O . CYS B 1 423 ? -29.156 1.162 12.727 1 89.19 423 CYS B O 1
ATOM 6936 N N . LYS B 1 424 ? -31.109 1.966 13.453 1 88.12 424 LYS B N 1
ATOM 6937 C CA . LYS B 1 424 ? -31.109 1.096 14.625 1 88.12 424 LYS B CA 1
ATOM 6938 C C . LYS B 1 424 ? -31.156 -0.375 14.219 1 88.12 424 LYS B C 1
ATOM 6940 O O . LYS B 1 424 ? -30.438 -1.203 14.789 1 88.12 424 LYS B O 1
ATOM 6945 N N . LEU B 1 425 ? -31.922 -0.632 13.234 1 89.44 425 LEU B N 1
ATOM 6946 C CA . LEU B 1 425 ? -32.125 -2.01 12.797 1 89.44 425 LEU B CA 1
ATOM 6947 C C . LEU B 1 425 ? -30.859 -2.561 12.133 1 89.44 425 LEU B C 1
ATOM 6949 O O . LEU B 1 425 ? -30.516 -3.73 12.32 1 89.44 425 LEU B O 1
ATOM 6953 N N . VAL B 1 426 ? -30.203 -1.718 11.43 1 86.88 426 VAL B N 1
ATOM 6954 C CA . VAL B 1 426 ? -29.062 -2.158 10.633 1 86.88 426 VAL B CA 1
ATOM 6955 C C . VAL B 1 426 ? -27.812 -2.225 11.516 1 86.88 426 VAL B C 1
ATOM 6957 O O . VAL B 1 426 ? -26.906 -3.016 11.258 1 86.88 426 VAL B O 1
ATOM 6960 N N . GLY B 1 427 ? -27.781 -1.452 12.531 1 80.94 427 GLY B N 1
ATOM 6961 C CA . GLY B 1 427 ? -26.625 -1.435 13.414 1 80.94 427 GLY B CA 1
ATOM 6962 C C . GLY B 1 427 ? -25.578 -0.408 13.016 1 80.94 427 GLY B C 1
ATOM 6963 O O . GLY B 1 427 ? -25.812 0.41 12.125 1 80.94 427 GLY B O 1
ATOM 6964 N N . PRO B 1 428 ? -24.438 -0.503 13.742 1 76.31 428 PRO B N 1
ATOM 6965 C CA . PRO B 1 428 ? -23.453 0.557 13.508 1 76.31 428 PRO B CA 1
ATOM 6966 C C . PRO B 1 428 ? -22.781 0.45 12.141 1 76.31 428 PRO B C 1
ATOM 6968 O O . PRO B 1 428 ? -22.641 -0.65 11.602 1 76.31 428 PRO B O 1
ATOM 6971 N N . GLU B 1 429 ? -22.516 1.622 11.586 1 72.12 429 GLU B N 1
ATOM 6972 C CA . GLU B 1 429 ? -21.844 1.706 10.289 1 72.12 429 GLU B CA 1
ATOM 6973 C C . GLU B 1 429 ? -20.516 0.976 10.305 1 72.12 429 GLU B C 1
ATOM 6975 O O . GLU B 1 429 ? -20.125 0.344 9.32 1 72.12 429 GLU B O 1
ATOM 6980 N N . TYR B 1 430 ? -19.781 1.11 11.352 1 65.69 430 TYR B N 1
ATOM 6981 C CA . TYR B 1 430 ? -18.516 0.408 11.484 1 65.69 430 TYR B CA 1
ATOM 6982 C C . TYR B 1 430 ? -18.484 -0.456 12.742 1 65.69 430 TYR B C 1
ATOM 6984 O O . TYR B 1 430 ? -18.969 -0.035 13.797 1 65.69 430 TYR B O 1
ATOM 6992 N N . GLU B 1 431 ? -18.25 -1.677 12.477 1 61.38 431 GLU B N 1
ATOM 6993 C CA . GLU B 1 431 ? -18.219 -2.588 13.617 1 61.38 431 GLU B CA 1
ATOM 6994 C C . GLU B 1 431 ? -16.938 -2.422 14.422 1 61.38 431 GLU B C 1
ATOM 6996 O O . GLU B 1 431 ? -15.859 -2.203 13.852 1 61.38 431 GLU B O 1
ATOM 7001 N N . TRP B 1 432 ? -17.172 -1.953 15.703 1 54.41 432 TRP B N 1
ATOM 7002 C CA . TRP B 1 432 ? -16.078 -1.979 16.656 1 54.41 432 TRP B CA 1
ATOM 7003 C C . TRP B 1 432 ? -15.492 -3.385 16.797 1 54.41 432 TRP B C 1
ATOM 7005 O O . TRP B 1 432 ? -16.219 -4.375 16.641 1 54.41 432 TRP B O 1
#

pLDDT: mean 89.35, std 14.89, range [23.08, 98.88]

Solvent-accessible surface area (backbone atoms only — not comparable to full-atom values): 45155 Å² total; per-residue (Å²): 128,84,70,78,52,43,83,46,56,44,92,87,62,33,30,54,64,60,51,73,72,83,32,81,38,55,79,76,47,36,94,45,81,43,70,41,71,48,21,58,79,52,52,35,53,72,55,37,54,48,41,44,34,48,44,62,16,36,38,61,34,56,71,49,47,50,64,75,48,84,48,63,17,20,32,41,47,49,65,40,55,70,45,51,26,32,38,26,22,24,89,88,68,49,68,37,33,28,46,38,32,31,58,48,66,14,33,37,31,64,88,57,60,57,53,72,45,74,59,48,51,16,51,52,60,46,43,22,27,34,54,85,32,43,44,70,46,43,74,75,46,76,74,25,82,75,54,54,55,80,82,45,31,47,51,64,31,45,61,47,70,47,97,65,31,46,29,28,36,26,42,22,39,50,95,63,52,90,50,48,70,51,76,47,28,55,41,51,79,32,60,73,35,79,47,72,50,19,40,66,49,18,28,68,62,59,70,52,74,69,64,61,57,31,74,70,51,70,48,61,43,52,84,55,47,34,64,17,18,62,60,50,41,47,46,54,71,37,35,65,71,53,35,64,71,71,28,64,86,43,53,57,71,46,26,36,67,92,68,45,50,68,36,63,34,72,26,36,36,38,40,42,51,45,46,63,46,90,87,53,69,53,47,44,38,35,39,32,54,92,62,31,35,44,33,38,43,91,61,40,38,37,40,32,30,49,28,43,71,48,23,51,31,23,38,38,35,34,42,31,27,32,38,56,84,59,49,83,87,39,72,67,38,51,47,42,48,62,49,58,48,39,48,54,51,49,53,52,40,45,48,47,44,51,18,36,58,54,36,61,56,31,66,78,47,80,46,45,63,51,74,32,45,28,59,64,29,37,52,34,52,53,53,50,52,52,50,46,52,48,46,53,54,44,51,52,51,23,60,74,70,70,45,88,66,53,48,43,33,32,64,72,22,50,50,53,36,60,66,33,68,56,46,53,74,65,45,68,92,64,84,128,128,84,70,76,51,54,84,48,59,44,90,86,65,31,34,58,64,55,53,72,72,79,33,80,39,53,81,76,47,36,72,38,73,41,70,40,70,38,21,60,79,51,52,35,54,69,56,38,55,47,39,45,32,47,44,62,15,36,39,63,34,55,71,51,48,50,65,75,48,84,48,64,16,20,32,41,46,48,66,42,55,73,44,52,27,31,39,25,23,24,91,86,68,48,67,36,34,29,47,40,39,32,72,84,82,56,51,45,31,64,90,57,61,57,53,72,44,73,59,50,50,16,79,87,78,49,43,22,26,34,53,83,31,43,44,69,44,45,76,75,45,75,73,37,91,85,57,55,54,80,82,47,31,48,51,62,31,47,62,48,69,48,96,65,30,46,29,28,36,26,42,20,38,51,95,63,53,89,50,48,71,53,75,47,27,54,41,50,79,34,60,74,38,80,46,72,48,19,42,68,48,16,27,67,64,60,71,52,73,70,63,61,58,30,75,69,51,70,47,62,45,52,83,57,46,34,63,17,17,63,60,48,41,48,46,56,70,37,36,66,63,30,36,62,49,54,28,66,88,44,53,57,72,46,27,37,68,91,60,46,49,67,35,63,34,70,28,35,35,39,41,41,50,45,47,63,47,88,88,52,68,54,46,44,38,33,38,32,55,92,64,32,34,44,33,38,43,93,60,38,38,35,39,32,31,47,29,44,73,46,25,53,30,23,37,38,35,34,41,30,28,32,37,57,84,60,51,83,87,39,73,67,39,50,48,41,49,62,49,57,49,41,48,53,50,51,54,51,39,44,48,47,43,50,16,36,42,16,36,60,21,28,66,78,36,46,46,14,56,27,50,30,44,30,60,64,29,38,53,35,53,52,53,49,52,52,50,48,54,48,47,44,54,43,50,52,51,23,60,74,69,71,44,86,66,54,47,49,51,41,66,72,59,54,51,54,53,60,67,34,66,66,46,55,72,70,45,71,93,64,83,123

InterPro domains:
  IPR001663 Aromatic-ring-hydroxylating dioxygenase, alpha subunit [PR00090] (44-69)
  IPR001663 Aromatic-ring-hydroxylating dioxygenase, alpha subunit [PR00090] (74-89)
  IPR001663 Aromatic-ring-hydroxylating dioxygenase, alpha subunit [PR00090] (95-115)
  IPR001663 Aromatic-ring-hydroxylating dioxygenase, alpha subunit [PR00090] (116-136)
  IPR001663 Aromatic-ring-hydroxylating dioxygenase, alpha subunit [PR00090] (158-184)
  IPR001663 Aromatic-ring-hydroxylating dioxygenase, alpha subunit [PTHR43756] (37-393)
  IPR015879 Aromatic-ring-hydroxylating dioxygenase, alpha subunit, C-terminal domain [PF00848] (213-390)
  IPR017941 Rieske [2Fe-2S] iron-sulphur domain [PF00355] (60-147)
  IPR017941 Rieske [2Fe-2S] iron-sulphur domain [PS51296] (60-169)
  IPR036922 Rieske [2Fe-2S] iron-sulphur domain superfamily [G3DSA:2.102.10.10] (57-178)
  IPR036922 Rieske [2Fe-2S] iron-sulphur domain superfamily [SSF50022] (35-173)

Foldseek 3Di:
DPPPPQPDQDPLRQRPNLDCVLPCDCVNLDFDKDWFAFLCCQAPFVNLVLCVQQPQQFDKFFDDFLQQADAFQKKAWDFAQHFTKMWGAHHVGDIWIFGQAQLPHGAGQDDDRIDGDQKGFGPPQTFIAGNVQFTDDDPPLVPDPPDDSRVRGTQTWDWDADPLGTIMTHLQSDPDRPADPCQQFPCCQPLNHDDPLNSSQGNVCVVPDSDQKHWDDKDKLCVLNFFTAPLLLVLPVQFCPCVVPLVVPAQVVFWDVVSWDWGDGRFKIWTWTHTPDPPDWTKIWIAGPPGWIWIDTPFKIWTWGKHDHGSGGIMIMTGMIGGNVDDPPDPVVVCCCVPVVVRVSVVSSSSVNSRNVVSVVSHPSPRGIDMDGSRRRVRSVVNVVVSCVSSVVQVVVCVVVVHHRHSSDDPVRVVVCCPDPVCVVVDDPDDD/DPPPPLPDQDPLQQRPNLDPVLFCDCVNLDFDKDWFAWLCCQFPQVNVVLCVQQPQQQDKFFDDFLQQADAFQKKAWDFAQHFTKMWGAHHVGDIWIFGQAQLPHGQGQDPDRIDGDQKGFRPPQTFIAGNVQFTDDDPPLVVPPPDDRRVRGTQTWDWDADPLGTIITHLQSDPDRPADPCQQFPCCQPQNHDDPLNSSQGRVCVVPDSDQKHWDDKDKLCVLNFFTAPLLLVLPVQFCPCVVPLVVPAQVVFWDVVSWGWGDGRFKIWTWTHTPDPPDWTKIWIAGPPGWIWIDTPFKIWTWGKHDHGSGGIMIMTGMIGGNVDDPPDPVVVCCCVPVVVRVSVVSSSSVNSRNVVSVVSHPSPRTIDMDGSNRRVRSVVNVVVSCVSSVVQVVVCVVVVHHRHSSDDPVRVVVQCPDPVDVVVDDPDDD

Secondary structure (DSSP, 8-state):
-----TTS--TTS-----STTSS--HHHH-S-EEEEEEGGGGT-HHHHHHHIIIIITTSEEEEEEGGG--STTEEEEEEETTEEEEEEE-TTS-EEEEES--TTTS--S--SSEEE-SSEE-TTT--EE-TTS-EEE-TTGGGSTT--GGGGPPPEEEEEE-TT-EEEEE---SSS-SS-HHHHHTTTT-SS--SHHHHHH--GGGGS-SS-EEEEEEEEGGGG---S-HHHHHHHHT--SSHHHHSTTSHHHHB-GGG-EEEE-SSEEEEEE-BSSTTPPPEEEEEESSS-EEEE-SSEEEEEEEEEEETTEEEEEEEEEEETTS-SSSHHHHHIIIIIIHHHHHHHHHHHHHHHHHHHHHSSSS--EEEEETTTTHHHHHHHHHHHHHHHHHHHHHHHHTS---TTS-HHHHHHHHH-HHHHHH--SS--/-----TTS--TTS-----STTSS--HHHH-S-EEEEEEGGGGT-HHHHHHHIIIIITTS-EEEEEGGG--STTEEEEEEETTEEEEEEE-TTS-EEEEES--TTTS--S--SSEEE-SSEE-TTT--EE-TTS-EEE-TTGGGSTT--GGGGPPPEEEEEE-TT-EEEEE---SSS-SS-HHHHHTTTT-SS--SHHHHHH--GGGGS-SS-EEEEEEEEGGGG---S-HHHHHHHHT--SSHHHHSTTSHHHHB-GGG-EEEE-SSEEEEEE-BSSTTPPPEEEEEESSS-EEEE-SS-EEEEEEEEEETTEEEEEEEEEEETTS-SSSHHHHHIIIIIIHHHHHHHHHHHHHHHHHHHHHHSSS--EEEEETTTTHHHHHHHHHHHHHHHHHHHHHHHHTS---TTS-HHHHHHHHH-HHHHHH--SS--

Nearest PDB structures (foldseek):
  6zgp-assembly3_I  TM=8.602E-01  e=1.473E-26  Acinetobacter baumannii
  6y8s-assembly1_A  TM=8.581E-01  e=2.332E-26  Acinetobacter baumannii
  6y8j-assembly1_A-3  TM=8.533E-01  e=5.515E-26  Acinetobacter baumannii
  6y9c-assembly1_A  TM=8.283E-01  e=9.244E-26  Acinetobacter baumannii
  3eqq-assembly1_A  TM=6.884E-01  e=4.232E-21  Pseudomonas putida

Organism: NCBI:txid1442368